Protein AF-Q22554-F1 (afdb_monomer_lite)

Radius of gyration: 45.14 Å; chains: 1; bounding box: 134×109×106 Å

Foldseek 3Di:
DPPPVVVVVVVVVVVVPLFDPLDFDWDQPPVSADTHRDLDDLQAFPDVPDPPLNVLSVVLVVLLVVLVVVLVVLVVLLVVLVVVDDPCVLVVLLVPPPLSVLLVPQALDLQLLLAPLALLLAVVVLVLLVVLVVVCVVVDDQQDPDDQAAAFLQPCLVPFADADPVRDRPLVVDDQDPDDQPQVLLVSLCSRPVVLVVQCPDPCSLSSQRRVLNCQCPDPPCLRNQALVSLQSSLSSCSRVSNLSRSVSSLRSSLVSLPPCPPCVPSVVRPPPCSNVNSLLNNLSSCSNSVVLNRSLVSLVPDDPPPDQLSSLLSSLSSNLSSQSNPWADPDDPPPPDCDPQPDPDDPCCCVDSSVSSSVSLSSSLVSLVVSLVVDDPVSNVVSVVSNSSSSSVSSNVVSVVVSVVVVVVSVVSVVVSVVSVVVSVVSVVSSVVSVVSSVVRHDDPQSSVQSVLVVCCVPQNDDPFKDKDWDWDQCDPPDPDPVRTDTHIGIDGPDDPVVVCVVCVVSVVVVVPDDDRDPDDDDDPDDPADDPVVLVVVLLVLLVVLPDPPPFFFDDQPFDPDPQPPVDDDQLPDPCPPPPQLLLLQDDPQDLQDLVSQDQDADACCNVRGLLLCLLAVSSVHHLPDFDDDDFDAQFLVVQDVVVVCVVPPQVLLVVLQPCVLQDQDPLQAPQVCQVVLLCSNVDRHDLRRSRRSLNSCCVSVRPQLLNSLLSSLSSCSNRRRSNRNSSSLVVSCSSDVQPSLSSLLNNLSSSCSPVVPLCSSLCSLPVSCVPYDDLALVSLQSNLSSCSNVVQLVSSLVSLVSSCSRPVPPVVSVSVNSVSSSVPSHPDDDVCNQWPADQQDPVRGGWTWDDPDPPDDIWIWAWDQDPDPPDQTDTATDDGDDDDPPDGDDDDPVCVVCVVVDPNSVVDDPPVPVVVPVVVDPDDDDDDDPDDDSDQPDPCLQPPDAPPVVLVVPDAWDWDDFDDPDDDDDDDDTDTDDWDFFDDDPHQDDCVPCVDLQVCQSRWTDFDPDFDAADPVLLVLLCVLPPADDLPDDDCPPQDALCVDLLPPQADADDPVVVVDDLCVQFVQPDDFDPDLQAAAFDDACVPDPDDCVLLVVSTCLQRNLSRLPQFDANQVCLVVLCVSHPPPDHLSSSRRRLNVSQVVQCVPPVQGALSSLLSSLSSCSNVRRRNRNSSSLSSNSVRPDQLPNLNSLSSQLSRCSSSSNLSSSSVSLSSSCSSPVLDLSSLQSQLSSCSSVVVNQSSSSSLSSSCSNPVPPVSSVSVSSNCSSPVVDDHDD

Sequence (1280 aa):
MNRKFFAWLFTLLILNNDVVLSAYHWKISEDGKKIQAVPDTRYHLKLPGSLTDFITQVENVKVVDRQANELHGSMGKIKNHENFDNPKFEEDFRRQEEACVKSRGIRLQSDSFHTSFTAELCPEFHESYQQYTAFVKEYFGSPPDSDKRPPRCNYWFEAVKMKGQNNVDLGKSLQDKYDADDDMYLKVLDLYFPGFAKFTRGSEGMSRFGNMLSSMLSHADERVSRNAYLHMAAAAYWRAQGKISDAFTCYATGIHFVNDENRAPHIGAFHPSHAEHTIRLSIATLLNRAGYSVEAHIILKQLTSTNTVACYSGMMHAATGDASVLTGPESAIDYDTEQISIQLKLTNKERKSMFSNTFYNYAKAASDFKAAKKEHNQKDGELFDQSFDSVESKASVISCHLRLYSALEKQKKNLEELVVEKTNFQESYNKRVEMNSNILSLMPSAEARANSLLFYDQIKYGAHPHRKCQRAQINRFPATNHKLNWATTMICSLSCTPEKYEESMAPLREKTLRNRPAINETSWKVTEVYPPNRAFEKTLFDISRNSQQDGYFRMIEPRFTNKEIDESVDRFWRRADWPNSVDCQAVVSSSNPFRINTFPQVFISPENRGWLVSELLTTHIGLQSADSLPLPWFEPRCDFVKMDDLRVFSGFEAIERLLNPRFDRKSEGYAEKTLKTTFVRLADRVIEEHEMAARIQLLMKHTIGPRWVSLNLAGLYWRIQGNPHQATKCLLGAFLDKPEESFVSIVQLAQVMLKSTRMVNDAHGFLNQQLNLLGYSEPLFHYVQGRMKLLLHDVDKAIQHLKDAMDKDPNNLVIQEDLLKIACSGKSTKSAISSQFPTVCCSPVVQNAVCIRPRKDSEEQCYIVESSNIPDASPQLVYHRCNGFYDGFSKKTADYASIVSPFLLVFNTITPRNDVTNWVNQVDGIQTVESTEMPLDYGGWNSFFTDRPAEWWDSATNEMKYILPTKKEKEVDSWEESWESDLAEIPGKPLSYLWIREKSMMIQYDAKLPSELPKPSIHQIRRGVSLFPPPRVATMSCNGVAKPEAMFENAPSTWVSLTAKGEDIEKYVDLRGPMPAMASLQPICPNMDKYKNSPLLGLGHIPAFALSDQFLFYQPEKALAEALKSLGNERDTIEHVAARLHAAMLHSNAKDGHVSWVLCVLSSLYWRVTGNAENAIGCLRCALHTAPPHMRDVALVSLANICHQAGLFNSALISAGAALSASPRLVAIHFTLGNIYASIGDYQRALNFYYSTLSLQANFQPAKDKIRTIYCHAGKEFEF

Organism: Caenorhabditis elegans (NCBI:txid6239)

InterPro domains:
  IPR011990 Tetratricopeptide-like helical domain superfamily [G3DSA:1.25.40.10] (1104-1276)
  IPR011990 Tetratricopeptide-like helical domain superfamily [SSF48452] (231-1275)
  IPR019734 Tetratricopeptide repeat [PS50005] (779-812)
  IPR019734 Tetratricopeptide repeat [PS50005] (1227-1260)
  IPR019734 Tetratricopeptide repeat [SM00028] (228-261)
  IPR019734 Tetratricopeptide repeat [SM00028] (779-812)
  IPR019734 Tetratricopeptide repeat [SM00028] (1193-1226)
  IPR019734 Tetratricopeptide repeat [SM00028] (1227-1260)
  IPR052630 Tetratricopeptide repeat protein 17 [PTHR16091] (2-1278)

Secondary structure (DSSP, 8-state):
--HHHHHHHHHHHHHHT-------EEEEPTTS--EEEESS-TT--SSTT-HHHHHHHHHHHHHHHHHHHHHHHHHHHHHHHHHH--TTHHHHHHHH-HHHHHTTT--SSHHHHS----GGGSHHHHHHHHHHHHHHGGGPPPPPSS-------GGGGGG---B-TTS-BHHHH---------TTHHHHHTTSSTTTHHHHSSTTHHHHHHHHHHHHHT-SSHHHHT-HHHHHHHHHHHHHTT-HHHHHHHHHHHHHHHH-TTT-TTHHHHS-TTHHHHHHHHHHHHHHHTT-HHHHHHHHHH---TT--HHHHHHHHHHHHHHHHHH---S---TT------SS---HHHHTSTTHHHHHHHHHHHHHHHHHHHHS-TTTHHHHHHHHHHHHHHHHHHHHHHHHHHHHHHHHHHHHHHHHHHHHHHHHHHHHHHHHHHHHHHSPPHHHHHHHHHHHHHHHH--BTTEEEEEEEEES-TT---GGGEEEEEEEEESS-HHHHHHHHHHHHHHHHS--------------SS---HHHHHHHHHHHHHHTSTT-S-BPPPSS--PPP-TTS--GGGSTT-S-HHHHHT------TTSGGG-------GGGGTB-HHHHTTGGGT--TTPPPPSPP-----TTS-TTGGGGGTT-HHHHHHTSGGG-S--TTT--HHHHHHHTTTTSS---HHHHHHHHHHHHHTT-S-HHHHHHHHHHHHHHHT-HHHHHHHHHHHHHH-GGGTHHHHHHHHHHHHHHH--HHHHHHHHHHTGGG-----HHHHHHHHHHHHHTT-HHHHHHHHHHHHHH-TT-HHHHHHHHHHHHT---SS--HHHHS-EE--SSS---EEEE-SSTTSPPEEEEEE--SSTTPPPEEEE---S----S-PPPPPHHHHHHGGG-GGGGG---TTTTHHHHTT---------S---S----GGGGTPPP--TTTTT--S-----------S-----------PPPPPPSS---TTT--SGGGGGGGSPPPPSS-----HHHHHHHHHHSPPPPGGG---TTPPPHHHHHHTPPPP---TGGGT--GGGTS-SSSPPPS-TT----PPPGGGS---TTTTTTTSGGGTSTT--TT----GGGHHHHHTTS-TT--HHHHHHHHHHHHHHHHHHHS---HHHHHHHHHHHHHHT-HHHHHHHHHHHHHHS-GGGHHHHHHHHHHHHHHHT-HHHHHHHHHHHHHH-TT-HHHHHHHHHHHHHHT-HHHHHHHHHHHHHH-TT-HHHHHHHHHHHHHH-S----

pLDDT: mean 73.55, std 16.82, range [24.81, 95.94]

Structure (mmCIF, N/CA/C/O backbone):
data_AF-Q22554-F1
#
_entry.id   AF-Q22554-F1
#
loop_
_atom_site.group_PDB
_atom_site.id
_atom_site.type_symbol
_atom_site.label_atom_id
_atom_site.label_alt_id
_atom_site.label_comp_id
_atom_site.label_asym_id
_atom_site.label_entity_id
_atom_site.label_seq_id
_atom_site.pdbx_PDB_ins_code
_atom_site.Cartn_x
_atom_site.Cartn_y
_atom_site.Cartn_z
_atom_site.occupancy
_atom_site.B_iso_or_equiv
_atom_site.auth_seq_id
_atom_site.auth_comp_id
_atom_site.auth_asym_id
_atom_site.auth_atom_id
_atom_site.pdbx_PDB_model_num
ATOM 1 N N . MET A 1 1 ? -82.778 -21.917 33.713 1.00 39.62 1 MET A N 1
ATOM 2 C CA . MET A 1 1 ? -82.895 -21.718 32.247 1.00 39.62 1 MET A CA 1
ATOM 3 C C . MET A 1 1 ? -82.577 -20.250 31.970 1.00 39.62 1 MET A C 1
ATOM 5 O O . MET A 1 1 ? -83.272 -19.413 32.504 1.00 39.62 1 MET A O 1
ATOM 9 N N . ASN A 1 2 ? -81.434 -19.822 31.426 1.00 54.34 2 ASN A N 1
ATOM 10 C CA . ASN A 1 2 ? -81.220 -19.728 29.973 1.00 54.34 2 ASN A CA 1
ATOM 11 C C . ASN A 1 2 ? -79.760 -19.394 29.579 1.00 54.34 2 ASN A C 1
ATOM 13 O O . ASN A 1 2 ? -79.511 -18.968 28.458 1.00 54.34 2 ASN A O 1
ATOM 17 N N . ARG A 1 3 ? -78.758 -19.616 30.445 1.00 48.75 3 ARG A N 1
ATOM 18 C CA . ARG A 1 3 ? -77.345 -19.414 30.048 1.00 48.75 3 ARG A CA 1
ATOM 19 C C . ARG A 1 3 ? -76.867 -20.414 28.984 1.00 48.75 3 ARG A C 1
ATOM 21 O O . ARG A 1 3 ? -76.122 -20.035 28.091 1.00 48.75 3 ARG A O 1
ATOM 28 N N . LYS A 1 4 ? -77.347 -21.665 29.027 1.00 49.28 4 LYS A N 1
ATOM 29 C CA . LYS A 1 4 ? -77.008 -22.685 28.015 1.00 49.28 4 LYS A CA 1
ATOM 30 C C . LYS A 1 4 ? -77.674 -22.429 26.656 1.00 49.28 4 LYS A C 1
ATOM 32 O O . LYS A 1 4 ? -77.049 -22.680 25.635 1.00 49.28 4 LYS A O 1
ATOM 37 N N . PHE A 1 5 ? -78.895 -21.887 26.637 1.00 66.12 5 PHE A N 1
ATOM 38 C CA . PHE A 1 5 ? -79.597 -21.580 25.385 1.00 66.12 5 PHE A CA 1
ATOM 39 C C . PHE A 1 5 ? -78.960 -20.389 24.658 1.00 66.12 5 PHE A C 1
ATOM 41 O O . PHE A 1 5 ? -78.715 -20.468 23.460 1.00 66.12 5 PHE A O 1
ATOM 48 N N . PHE A 1 6 ? -78.592 -19.330 25.392 1.00 56.25 6 PHE A N 1
ATOM 49 C CA . PHE A 1 6 ? -77.864 -18.200 24.809 1.00 56.25 6 PHE A CA 1
ATOM 50 C C . PHE A 1 6 ? -76.500 -18.611 24.255 1.00 56.25 6 PHE A C 1
ATOM 52 O O . PHE A 1 6 ? -76.163 -18.197 23.153 1.00 56.25 6 PHE A O 1
ATOM 59 N N . ALA A 1 7 ? -75.751 -19.461 24.965 1.00 58.06 7 ALA A N 1
ATOM 60 C CA . ALA A 1 7 ? -74.470 -19.962 24.471 1.00 58.06 7 ALA A CA 1
ATOM 61 C C . ALA A 1 7 ? -74.626 -20.755 23.162 1.00 58.06 7 ALA A C 1
ATOM 63 O O . ALA A 1 7 ? -73.840 -20.556 22.243 1.00 58.06 7 ALA A O 1
ATOM 64 N N . TRP A 1 8 ? -75.667 -21.587 23.052 1.00 65.44 8 TRP A N 1
ATOM 65 C CA . TRP A 1 8 ? -75.919 -22.384 21.850 1.00 65.44 8 TRP A CA 1
ATOM 66 C C . TRP A 1 8 ? -76.388 -21.540 20.655 1.00 65.44 8 TRP A C 1
ATOM 68 O O . TRP A 1 8 ? -75.970 -21.769 19.522 1.00 65.44 8 TRP A O 1
ATOM 78 N N . LEU A 1 9 ? -77.214 -20.519 20.904 1.00 55.94 9 LEU A N 1
ATOM 79 C CA . LEU A 1 9 ? -77.664 -19.594 19.863 1.00 55.94 9 LEU A CA 1
ATOM 80 C C . LEU A 1 9 ? -76.508 -18.715 19.359 1.00 55.94 9 LEU A C 1
ATOM 82 O O . LEU A 1 9 ? -76.406 -18.454 18.162 1.00 55.94 9 LEU A O 1
ATOM 86 N N . PHE A 1 10 ? -75.594 -18.325 20.256 1.00 53.41 10 PHE A N 1
ATOM 87 C CA . PHE A 1 10 ? -74.381 -17.591 19.897 1.00 53.41 10 PHE A CA 1
ATOM 88 C C . PHE A 1 10 ? -73.398 -18.465 19.106 1.00 53.41 10 PHE A C 1
ATOM 90 O O . PHE A 1 10 ? -72.862 -18.003 18.104 1.00 53.41 10 PHE A O 1
ATOM 97 N N . THR A 1 11 ? -73.199 -19.738 19.479 1.00 52.47 11 THR A N 1
ATOM 98 C CA . THR A 1 11 ? -72.342 -20.648 18.696 1.00 52.47 11 THR A CA 1
ATOM 99 C C . THR A 1 11 ? -72.931 -20.961 17.325 1.00 52.47 11 THR A C 1
ATOM 101 O O . THR A 1 11 ? -72.177 -21.026 16.362 1.00 52.47 11 THR A O 1
ATOM 104 N N . LEU A 1 12 ? -74.256 -21.083 17.193 1.00 48.81 12 LEU A N 1
ATOM 105 C CA . LEU A 1 12 ? -74.905 -21.232 15.885 1.00 48.81 12 LEU A CA 1
ATOM 106 C C . LEU A 1 12 ? -74.782 -19.983 15.009 1.00 48.81 12 LEU A C 1
ATOM 108 O O . LEU A 1 12 ? -74.554 -20.110 13.810 1.00 48.81 12 LEU A O 1
ATOM 112 N N . LEU A 1 13 ? -74.901 -18.784 15.588 1.00 48.41 13 LEU A N 1
ATOM 113 C CA . LEU A 1 13 ? -74.695 -17.532 14.853 1.00 48.41 13 LEU A CA 1
ATOM 114 C C . LEU A 1 13 ? -73.239 -17.354 14.411 1.00 48.41 13 LEU A C 1
ATOM 116 O O . LEU A 1 13 ? -73.008 -16.853 13.313 1.00 48.41 13 LEU A O 1
ATOM 120 N N . ILE A 1 14 ? -72.273 -17.791 15.225 1.00 48.66 14 ILE A N 1
ATOM 121 C CA . ILE A 1 14 ? -70.853 -17.794 14.849 1.00 48.66 14 ILE A CA 1
ATOM 122 C C . ILE A 1 14 ? -70.600 -18.824 13.737 1.00 48.66 14 ILE A C 1
ATOM 124 O O . ILE A 1 14 ? -69.974 -18.483 12.742 1.00 48.66 14 ILE A O 1
ATOM 128 N N . LEU A 1 15 ? -71.145 -20.042 13.848 1.00 45.06 15 LEU A N 1
ATOM 129 C CA . LEU A 1 15 ? -70.944 -21.104 12.852 1.00 45.06 15 LEU A CA 1
ATOM 130 C C . LEU A 1 15 ? -71.638 -20.831 11.505 1.00 45.06 15 LEU A C 1
ATOM 132 O O . LEU A 1 15 ? -71.142 -21.274 10.475 1.00 45.06 15 LEU A O 1
ATOM 136 N N . ASN A 1 16 ? -72.756 -20.096 11.473 1.00 42.75 16 ASN A N 1
ATOM 137 C CA . ASN A 1 16 ? -73.433 -19.768 10.209 1.00 42.75 16 ASN A CA 1
ATOM 138 C C . ASN A 1 16 ? -72.879 -18.524 9.496 1.00 42.75 16 ASN A C 1
ATOM 140 O O . ASN A 1 16 ? -73.162 -18.346 8.312 1.00 42.75 16 ASN A O 1
ATOM 144 N N . ASN A 1 17 ? -72.098 -17.674 10.170 1.00 38.50 17 ASN A N 1
ATOM 145 C CA . ASN A 1 17 ? -71.564 -16.438 9.585 1.00 38.50 17 ASN A CA 1
ATOM 146 C C . ASN A 1 17 ? -70.090 -16.531 9.163 1.00 38.50 17 ASN A C 1
ATOM 148 O O . ASN A 1 17 ? -69.442 -15.501 8.987 1.00 38.50 17 ASN A O 1
ATOM 152 N N . ASP A 1 18 ? -69.585 -17.737 8.887 1.00 37.03 18 ASP A N 1
ATOM 153 C CA . ASP A 1 18 ? -68.226 -18.010 8.375 1.00 37.03 18 ASP A CA 1
ATOM 154 C C . ASP A 1 18 ? -67.919 -17.423 6.969 1.00 37.03 18 ASP A C 1
ATOM 156 O O . ASP A 1 18 ? -66.965 -17.815 6.295 1.00 37.03 18 ASP A O 1
ATOM 160 N N . VAL A 1 19 ? -68.690 -16.432 6.511 1.00 39.84 19 VAL A N 1
ATOM 161 C CA . VAL A 1 19 ? -68.496 -15.706 5.250 1.00 39.84 19 VAL A CA 1
ATOM 162 C C . VAL A 1 19 ? -67.860 -14.337 5.519 1.00 39.84 19 VAL A C 1
ATOM 164 O O . VAL A 1 19 ? -68.431 -13.296 5.208 1.00 39.84 19 VAL A O 1
ATOM 167 N N . VAL A 1 20 ? -66.660 -14.308 6.104 1.00 41.62 20 VAL A N 1
ATOM 168 C CA . VAL A 1 20 ? -65.821 -13.093 6.140 1.00 41.62 20 VAL A CA 1
ATOM 169 C C . VAL A 1 20 ? -64.374 -13.470 5.825 1.00 41.62 20 VAL A C 1
ATOM 171 O O . VAL A 1 20 ? -63.528 -13.566 6.706 1.00 41.62 20 VAL A O 1
ATOM 174 N N . LEU A 1 21 ? -64.072 -13.718 4.550 1.00 43.06 21 LEU A N 1
ATOM 175 C CA . LEU A 1 21 ? -62.698 -13.938 4.080 1.00 43.06 21 LEU A CA 1
ATOM 176 C C . LEU A 1 21 ? -62.410 -13.092 2.841 1.00 43.06 21 LEU A C 1
ATOM 178 O O . LEU A 1 21 ? -62.239 -13.582 1.731 1.00 43.06 21 LEU A O 1
ATOM 182 N N . SER A 1 22 ? -62.327 -11.791 3.070 1.00 44.62 22 SER A N 1
ATOM 183 C CA . SER A 1 22 ? -61.640 -10.846 2.196 1.00 44.62 22 SER A CA 1
ATOM 184 C C . SER A 1 22 ? -61.034 -9.791 3.115 1.00 44.62 22 SER A C 1
ATOM 186 O O . SER A 1 22 ? -61.690 -8.831 3.523 1.00 44.62 22 SER A O 1
ATOM 188 N N . ALA A 1 23 ? -59.819 -10.043 3.588 1.00 50.22 23 ALA A N 1
ATOM 189 C CA . ALA A 1 23 ? -59.156 -9.153 4.525 1.00 50.22 23 ALA A CA 1
ATOM 190 C C . ALA A 1 23 ? -58.657 -7.912 3.778 1.00 50.22 23 ALA A C 1
ATOM 192 O O . ALA A 1 23 ? -57.573 -7.902 3.204 1.00 50.22 23 ALA A O 1
ATOM 193 N N . TYR A 1 24 ? -59.472 -6.863 3.760 1.00 49.19 24 TYR A N 1
ATOM 194 C CA . TYR A 1 24 ? -59.039 -5.552 3.297 1.00 49.19 24 TYR A CA 1
ATOM 195 C C . TYR A 1 24 ? -58.060 -4.951 4.303 1.00 49.19 24 TYR A C 1
ATOM 197 O O . TYR A 1 24 ? -58.237 -5.092 5.513 1.00 49.19 24 TYR A O 1
ATOM 205 N N . HIS A 1 25 ? -57.049 -4.242 3.810 1.00 53.00 25 HIS A N 1
ATOM 206 C CA . HIS A 1 25 ? -56.265 -3.352 4.655 1.00 53.00 25 HIS A CA 1
ATOM 207 C C . HIS A 1 25 ? -57.124 -2.139 5.009 1.00 53.00 25 HIS A C 1
ATOM 209 O O . HIS A 1 25 ? -57.735 -1.531 4.129 1.00 53.00 25 HIS A O 1
ATOM 215 N N . TRP A 1 26 ? -57.169 -1.763 6.280 1.00 53.88 26 TRP A N 1
ATOM 216 C CA . TRP A 1 26 ? -57.971 -0.635 6.728 1.00 53.88 26 TRP A CA 1
ATOM 217 C C . TRP A 1 26 ? -57.065 0.551 7.066 1.00 53.88 26 TRP A C 1
ATOM 219 O O . TRP A 1 26 ? -56.205 0.429 7.934 1.00 53.88 26 TRP A O 1
ATOM 229 N N . LYS A 1 27 ? -57.261 1.702 6.406 1.00 56.16 27 LYS A N 1
ATOM 230 C CA . LYS A 1 27 ? -56.591 2.960 6.774 1.00 56.16 27 LYS A CA 1
ATOM 231 C C . LYS A 1 27 ? -57.508 3.821 7.623 1.00 56.16 27 LYS A C 1
ATOM 233 O O . LYS A 1 27 ? -58.716 3.856 7.394 1.00 56.16 27 LYS A O 1
ATOM 238 N N . ILE A 1 28 ? -56.936 4.582 8.545 1.00 52.47 28 ILE A N 1
ATOM 239 C CA . ILE A 1 28 ? -57.642 5.713 9.144 1.00 52.47 28 ILE A CA 1
ATOM 240 C C . ILE A 1 28 ? -57.669 6.832 8.091 1.00 52.47 28 ILE A C 1
ATOM 242 O O . ILE A 1 28 ? -56.657 7.108 7.446 1.00 52.47 28 ILE A O 1
ATOM 246 N N . SER A 1 29 ? -58.837 7.416 7.835 1.00 49.72 29 SER A N 1
ATOM 247 C CA . SER A 1 29 ? -58.999 8.527 6.895 1.00 49.72 29 SER A CA 1
ATOM 248 C C . SER A 1 29 ? -58.129 9.726 7.278 1.00 49.72 29 SER A C 1
ATOM 250 O O . SER A 1 29 ? -57.757 9.863 8.438 1.00 49.72 29 SER A O 1
ATOM 252 N N . GLU A 1 30 ? -57.789 10.587 6.314 1.00 51.28 30 GLU A N 1
ATOM 253 C CA . GLU A 1 30 ? -56.850 11.709 6.527 1.00 51.28 30 GLU A CA 1
ATOM 254 C C . GLU A 1 30 ? -57.289 12.679 7.629 1.00 51.28 30 GLU A C 1
ATOM 256 O O . GLU A 1 30 ? -56.457 13.273 8.302 1.00 51.28 30 GLU A O 1
ATOM 261 N N . ASP A 1 31 ? -58.591 12.781 7.882 1.00 52.22 31 ASP A N 1
ATOM 262 C CA . ASP A 1 31 ? -59.150 13.550 8.989 1.00 52.22 31 ASP A CA 1
ATOM 263 C C . ASP A 1 31 ? -59.006 12.855 10.363 1.00 52.22 31 ASP A C 1
ATOM 265 O O . ASP A 1 31 ? -59.530 13.362 11.352 1.00 52.22 31 ASP A O 1
ATOM 269 N N . GLY A 1 32 ? -58.363 11.681 10.452 1.00 48.28 32 GLY A N 1
ATOM 270 C CA . GLY A 1 32 ? -58.296 10.836 11.658 1.00 48.28 32 GLY A CA 1
ATOM 271 C C . GLY A 1 32 ? -59.633 10.167 12.019 1.00 48.28 32 GLY A C 1
ATOM 272 O O . GLY A 1 32 ? -59.727 9.400 12.972 1.00 48.28 32 GLY A O 1
ATOM 273 N N . LYS A 1 33 ? -60.669 10.477 11.232 1.00 44.47 33 LYS A N 1
ATOM 274 C CA . LYS A 1 33 ? -62.102 10.203 11.385 1.00 44.47 33 LYS A CA 1
ATOM 275 C C . LYS A 1 33 ? -62.467 8.745 11.603 1.00 44.47 33 LYS A C 1
ATOM 277 O O . LYS A 1 33 ? -63.262 8.396 12.474 1.00 44.47 33 LYS A O 1
ATOM 282 N N . LYS A 1 34 ? -62.072 7.931 10.621 1.00 38.75 34 LYS A N 1
ATOM 283 C CA . LYS A 1 34 ? -62.731 6.654 10.331 1.00 38.75 34 LYS A CA 1
ATOM 284 C C . LYS A 1 34 ? -61.767 5.642 9.757 1.00 38.75 34 LYS A C 1
ATOM 286 O O . LYS A 1 34 ? -60.973 5.963 8.885 1.00 38.75 34 LYS A O 1
ATOM 291 N N . ILE A 1 35 ? -61.943 4.399 10.176 1.00 45.31 35 ILE A N 1
ATOM 292 C CA . ILE A 1 35 ? -61.273 3.244 9.596 1.00 45.31 35 ILE A CA 1
ATOM 293 C C . ILE A 1 35 ? -62.015 2.884 8.298 1.00 45.31 35 ILE A C 1
ATOM 295 O O . ILE A 1 35 ? -63.195 2.529 8.306 1.00 45.31 35 ILE A O 1
ATOM 299 N N . GLN A 1 36 ? -61.353 3.071 7.163 1.00 49.50 36 GLN A N 1
ATOM 300 C CA . GLN A 1 36 ? -61.862 2.793 5.826 1.00 49.50 36 GLN A CA 1
ATOM 301 C C . GLN A 1 36 ? -61.081 1.620 5.239 1.00 49.50 36 GLN A C 1
ATOM 303 O O . GLN A 1 36 ? -59.852 1.647 5.227 1.00 49.50 36 GLN A O 1
ATOM 308 N N . ALA A 1 37 ? -61.782 0.601 4.741 1.00 57.53 37 ALA A N 1
ATOM 309 C CA . ALA A 1 37 ? -61.149 -0.437 3.940 1.00 57.53 37 ALA A CA 1
ATOM 310 C C . ALA A 1 37 ? -60.594 0.220 2.676 1.00 57.53 37 ALA A C 1
ATOM 312 O O . ALA A 1 37 ? -61.330 0.884 1.944 1.00 57.53 37 ALA A O 1
ATOM 313 N N . VAL A 1 38 ? -59.299 0.053 2.447 1.00 61.12 38 VAL A N 1
ATOM 314 C CA . VAL A 1 38 ? -58.634 0.484 1.229 1.00 61.12 38 VAL A CA 1
ATOM 315 C C . VAL A 1 38 ? -58.438 -0.773 0.394 1.00 61.12 38 VAL A C 1
ATOM 317 O O . VAL A 1 38 ? -57.630 -1.631 0.758 1.00 61.12 38 VAL A O 1
ATOM 320 N N . PRO A 1 39 ? -59.229 -0.945 -0.672 1.00 57.16 39 PRO A N 1
ATOM 321 C CA . PRO A 1 39 ? -59.323 -2.238 -1.330 1.00 57.16 39 PRO A CA 1
ATOM 322 C C . PRO A 1 39 ? -58.063 -2.586 -2.136 1.00 57.16 39 PRO A C 1
ATOM 324 O O . PRO A 1 39 ? -57.777 -3.768 -2.321 1.00 57.16 39 PRO A O 1
ATOM 327 N N . ASP A 1 40 ? -57.279 -1.579 -2.539 1.00 63.62 40 ASP A N 1
ATOM 328 C CA . ASP A 1 40 ? -56.033 -1.764 -3.278 1.00 63.62 40 ASP A CA 1
ATOM 329 C C . ASP A 1 40 ? -54.850 -1.041 -2.616 1.00 63.62 40 ASP A C 1
ATOM 331 O O . ASP A 1 40 ? -54.494 0.083 -2.965 1.00 63.62 40 ASP A O 1
ATOM 335 N N . THR A 1 41 ? -54.258 -1.670 -1.598 1.00 73.56 41 THR A N 1
ATOM 336 C CA . THR A 1 41 ? -53.030 -1.175 -0.958 1.00 73.56 41 THR A CA 1
ATOM 337 C C . THR A 1 41 ? -51.891 -2.153 -1.112 1.00 73.56 41 THR A C 1
ATOM 339 O O . THR A 1 41 ? -52.097 -3.363 -1.177 1.00 73.56 41 THR A O 1
ATOM 342 N N . ARG A 1 42 ? -50.664 -1.625 -1.028 1.00 73.38 42 ARG A N 1
ATOM 343 C CA . ARG A 1 42 ? -49.446 -2.434 -0.891 1.00 73.38 42 ARG A CA 1
ATOM 344 C C . ARG A 1 42 ? -49.446 -3.322 0.361 1.00 73.38 42 ARG A C 1
ATOM 346 O O . ARG A 1 42 ? -48.650 -4.241 0.443 1.00 73.38 42 ARG A O 1
ATOM 353 N N . TYR A 1 43 ? -50.337 -3.073 1.319 1.00 74.31 43 TYR A N 1
ATOM 354 C CA . TYR A 1 43 ? -50.470 -3.848 2.554 1.00 74.31 43 TYR A CA 1
ATOM 355 C C . TYR A 1 43 ? -51.495 -4.984 2.457 1.00 74.31 43 TYR A C 1
ATOM 357 O O . TYR A 1 43 ? -51.729 -5.683 3.440 1.00 74.31 43 TYR A O 1
ATOM 365 N N . HIS A 1 44 ? -52.145 -5.159 1.305 1.00 72.31 44 HIS A N 1
ATOM 366 C CA . HIS A 1 44 ? -53.016 -6.302 1.064 1.00 72.31 44 HIS A CA 1
ATOM 367 C C . HIS A 1 44 ? -52.134 -7.530 0.812 1.00 72.31 44 HIS A C 1
ATOM 369 O O . HIS A 1 44 ? -51.464 -7.598 -0.214 1.00 72.31 44 HIS A O 1
ATOM 375 N N . LEU A 1 45 ? -52.106 -8.471 1.758 1.00 72.56 45 LEU A N 1
ATOM 376 C CA . LEU A 1 45 ? -51.233 -9.649 1.721 1.00 72.56 45 LEU A CA 1
ATOM 377 C C . LEU A 1 45 ? -51.937 -10.872 1.144 1.00 72.56 45 LEU A C 1
ATOM 379 O O . LEU A 1 45 ? -53.144 -11.047 1.312 1.00 72.56 45 LEU A O 1
ATOM 383 N N . LYS A 1 46 ? -51.157 -11.768 0.536 1.00 70.25 46 LYS A N 1
ATOM 384 C CA . LYS A 1 46 ? -51.613 -13.086 0.077 1.00 70.25 46 LYS A CA 1
ATOM 385 C C . LYS A 1 46 ? -52.123 -13.950 1.238 1.00 70.25 46 LYS A C 1
ATOM 387 O O . LYS A 1 46 ? -53.088 -14.691 1.070 1.00 70.25 46 LYS A O 1
ATOM 392 N N . LEU A 1 47 ? -51.495 -13.822 2.409 1.00 68.50 47 LEU A N 1
ATOM 393 C CA . LEU A 1 47 ? -51.856 -14.485 3.664 1.00 68.50 47 LEU A CA 1
ATOM 394 C C . LEU A 1 47 ? -52.184 -13.431 4.735 1.00 68.50 47 LEU A C 1
ATOM 396 O O . LEU A 1 47 ? -51.317 -13.053 5.517 1.00 68.50 47 LEU A O 1
ATOM 400 N N . PRO A 1 48 ? -53.433 -12.951 4.823 1.00 61.19 48 PRO A N 1
ATOM 401 C CA . PRO A 1 48 ? -53.778 -11.860 5.736 1.00 61.19 48 PRO A CA 1
ATOM 402 C C . PRO A 1 48 ? -53.675 -12.212 7.228 1.00 61.19 48 PRO A C 1
ATOM 404 O O . PRO A 1 48 ? -53.641 -11.312 8.059 1.00 61.19 48 PRO A O 1
ATOM 407 N N . GLY A 1 49 ? -53.624 -13.502 7.580 1.00 62.62 49 GLY A N 1
ATOM 408 C CA . GLY A 1 49 ? -53.390 -13.953 8.957 1.00 62.62 49 GLY A CA 1
ATOM 409 C C . GLY A 1 49 ? -51.914 -13.974 9.372 1.00 62.62 49 GLY A C 1
ATOM 410 O O . GLY A 1 49 ? -51.624 -14.224 10.539 1.00 62.62 49 GLY A O 1
ATOM 411 N N . SER A 1 50 ? -50.984 -13.738 8.440 1.00 70.00 50 SER A N 1
ATOM 412 C CA . SER A 1 50 ? -49.549 -13.744 8.720 1.00 70.00 50 SER A CA 1
ATOM 413 C C . SER A 1 50 ? -49.115 -12.390 9.278 1.00 70.00 50 SER A C 1
ATOM 415 O O . SER A 1 50 ? -48.899 -11.425 8.543 1.00 70.00 50 SER A O 1
ATOM 417 N N . LEU A 1 51 ? -49.010 -12.307 10.608 1.00 69.56 51 LEU A N 1
ATOM 418 C CA . LEU A 1 51 ? -48.516 -11.104 11.284 1.00 69.56 51 LEU A CA 1
ATOM 419 C C . LEU A 1 51 ? -47.068 -10.790 10.880 1.00 69.56 51 LEU A C 1
ATOM 421 O O . LEU A 1 51 ? -46.722 -9.621 10.731 1.00 69.56 51 LEU A O 1
ATOM 425 N N . THR A 1 52 ? -46.244 -11.820 10.677 1.00 74.06 52 THR A N 1
ATOM 426 C CA . THR A 1 52 ? -44.858 -11.673 10.220 1.00 74.06 52 THR A CA 1
ATOM 427 C C . THR A 1 52 ? -44.809 -11.021 8.848 1.00 74.06 52 THR A C 1
ATOM 429 O O . THR A 1 52 ? -44.179 -9.977 8.716 1.00 74.06 52 THR A O 1
ATOM 432 N N . ASP A 1 53 ? -45.561 -11.538 7.869 1.00 75.56 53 ASP A N 1
ATOM 433 C CA . ASP A 1 53 ? -45.574 -10.970 6.513 1.00 75.56 53 ASP A CA 1
ATOM 434 C C . ASP A 1 53 ? -46.096 -9.530 6.525 1.00 75.56 53 ASP A C 1
ATOM 436 O O . ASP A 1 53 ? -45.616 -8.685 5.772 1.00 75.56 53 ASP A O 1
ATOM 440 N N . PHE A 1 54 ? -47.051 -9.218 7.409 1.00 74.81 54 PHE A N 1
ATOM 441 C CA . PHE A 1 54 ? -47.548 -7.857 7.585 1.00 74.81 54 PHE A CA 1
ATOM 442 C C . PHE A 1 54 ? -46.490 -6.901 8.126 1.00 74.81 54 PHE A C 1
ATOM 444 O O . PHE A 1 54 ? -46.317 -5.819 7.566 1.00 74.81 54 PHE A O 1
ATOM 451 N N . ILE A 1 55 ? -45.775 -7.282 9.186 1.00 75.19 55 ILE A N 1
ATOM 452 C CA . ILE A 1 55 ? -44.699 -6.460 9.753 1.00 75.19 55 ILE A CA 1
ATOM 453 C C . ILE A 1 55 ? -43.609 -6.239 8.701 1.00 75.19 55 ILE A C 1
ATOM 455 O O . ILE A 1 55 ? -43.231 -5.094 8.451 1.00 75.19 55 ILE A O 1
ATOM 459 N N . THR A 1 56 ? -43.192 -7.303 8.012 1.00 79.38 56 THR A N 1
ATOM 460 C CA . THR A 1 56 ? -42.199 -7.226 6.937 1.00 79.38 56 THR A CA 1
ATOM 461 C C . THR A 1 56 ? -42.669 -6.308 5.805 1.00 79.38 56 THR A C 1
ATOM 463 O O . THR A 1 56 ? -41.915 -5.454 5.347 1.00 79.38 56 THR A O 1
ATOM 466 N N . GLN A 1 57 ? -43.937 -6.388 5.394 1.00 81.19 57 GLN A N 1
ATOM 467 C CA . GLN A 1 57 ? -44.488 -5.504 4.364 1.00 81.19 57 GLN A CA 1
ATOM 468 C C . GLN A 1 57 ? -44.534 -4.036 4.812 1.00 81.19 57 GLN A C 1
ATOM 470 O O . GLN A 1 57 ? -44.264 -3.138 4.013 1.00 81.19 57 GLN A O 1
ATOM 475 N N . VAL A 1 58 ? -44.855 -3.771 6.084 1.00 79.44 58 VAL A N 1
ATOM 476 C CA . VAL A 1 58 ? -44.826 -2.417 6.662 1.00 79.44 58 VAL A CA 1
ATOM 477 C C . VAL A 1 58 ? -43.425 -1.825 6.622 1.00 79.44 58 VAL A C 1
ATOM 479 O O . VAL A 1 58 ? -43.263 -0.657 6.260 1.00 79.44 58 VAL A O 1
ATOM 482 N N . GLU A 1 59 ? -42.416 -2.615 6.964 1.00 81.88 59 GLU A N 1
ATOM 483 C CA . GLU A 1 59 ? -41.020 -2.195 6.881 1.00 81.88 59 GLU A CA 1
ATOM 484 C C . GLU A 1 59 ? -40.595 -1.954 5.430 1.00 81.88 59 GLU A C 1
ATOM 486 O O . GLU A 1 59 ? -40.096 -0.870 5.123 1.00 81.88 59 GLU A O 1
ATOM 491 N N . ASN A 1 60 ? -40.899 -2.883 4.520 1.00 83.31 60 ASN A N 1
ATOM 492 C CA . ASN A 1 60 ? -40.564 -2.764 3.100 1.00 83.31 60 ASN A CA 1
ATOM 493 C C . ASN A 1 60 ? -41.161 -1.495 2.470 1.00 83.31 60 ASN A C 1
ATOM 495 O O . ASN A 1 60 ? -40.458 -0.747 1.789 1.00 83.31 60 ASN A O 1
ATOM 499 N N . VAL A 1 61 ? -42.443 -1.196 2.722 1.00 80.69 61 VAL A N 1
ATOM 500 C CA . VAL A 1 61 ? -43.095 0.008 2.173 1.00 80.69 61 VAL A CA 1
ATOM 501 C C . VAL A 1 61 ? -42.478 1.289 2.746 1.00 80.69 61 VAL A C 1
ATOM 503 O O . VAL A 1 61 ? -42.203 2.217 1.985 1.00 80.69 61 VAL A O 1
ATOM 506 N N . LYS A 1 62 ? -42.183 1.338 4.056 1.00 80.12 62 LYS A N 1
ATOM 507 C CA . LYS A 1 62 ? -41.499 2.489 4.680 1.00 80.12 62 LYS A CA 1
ATOM 508 C C . LYS A 1 62 ? -40.115 2.734 4.080 1.00 80.12 62 LYS A C 1
ATOM 510 O O . LYS A 1 62 ? -39.727 3.889 3.897 1.00 80.12 62 LYS A O 1
ATOM 515 N N . VAL A 1 63 ? -39.369 1.666 3.797 1.00 80.06 63 VAL A N 1
ATOM 516 C CA . VAL A 1 63 ? -38.048 1.752 3.162 1.00 80.06 63 VAL A CA 1
ATOM 517 C C . VAL A 1 63 ? -38.173 2.310 1.744 1.00 80.06 63 VAL A C 1
ATOM 519 O O . VAL A 1 63 ? -37.453 3.248 1.407 1.00 80.06 63 VAL A O 1
ATOM 522 N N . VAL A 1 64 ? -39.126 1.818 0.945 1.00 80.88 64 VAL A N 1
ATOM 523 C CA . VAL A 1 64 ? -39.360 2.303 -0.428 1.00 80.88 64 VAL A CA 1
ATOM 524 C C . VAL A 1 64 ? -39.727 3.790 -0.463 1.00 80.88 64 VAL A C 1
ATOM 526 O O . VAL A 1 64 ? -39.211 4.519 -1.313 1.00 80.88 64 VAL A O 1
ATOM 529 N N . ASP A 1 65 ? -40.576 4.261 0.454 1.00 76.81 65 ASP A N 1
ATOM 530 C CA . ASP A 1 65 ? -40.970 5.675 0.513 1.00 76.81 65 ASP A CA 1
ATOM 531 C C . ASP A 1 65 ? -39.799 6.580 0.934 1.00 76.81 65 ASP A C 1
ATOM 533 O O . ASP A 1 65 ? -39.595 7.647 0.350 1.00 76.81 65 ASP A O 1
ATOM 537 N N . ARG A 1 66 ? -38.974 6.140 1.897 1.00 78.62 66 ARG A N 1
ATOM 538 C CA . ARG A 1 66 ? -37.751 6.863 2.286 1.00 78.62 66 ARG A CA 1
ATOM 539 C C . ARG A 1 66 ? -36.769 6.959 1.116 1.00 78.62 66 ARG A C 1
ATOM 541 O O . ARG A 1 66 ? -36.301 8.053 0.805 1.00 78.62 66 ARG A O 1
ATOM 548 N N . GLN A 1 67 ? -36.529 5.843 0.429 1.00 79.88 67 GLN A N 1
ATOM 549 C CA . GLN A 1 67 ? -35.631 5.788 -0.726 1.00 79.88 67 GLN A CA 1
ATOM 550 C C . GLN A 1 67 ? -36.123 6.648 -1.893 1.00 79.88 67 GLN A C 1
ATOM 552 O O . GLN A 1 67 ? -35.313 7.236 -2.602 1.00 79.88 67 GLN A O 1
ATOM 557 N N . ALA A 1 68 ? -37.437 6.772 -2.102 1.00 78.06 68 ALA A N 1
ATOM 558 C CA . ALA A 1 68 ? -37.977 7.642 -3.145 1.00 78.06 68 ALA A CA 1
ATOM 559 C C . ALA A 1 68 ? -37.614 9.123 -2.922 1.00 78.06 68 ALA A C 1
ATOM 561 O O . ALA A 1 68 ? -37.230 9.806 -3.873 1.00 78.06 68 ALA A O 1
ATOM 562 N N . ASN A 1 69 ? -37.684 9.598 -1.674 1.00 77.06 69 ASN A N 1
ATOM 563 C CA . ASN A 1 69 ? -37.303 10.967 -1.318 1.00 77.06 69 ASN A CA 1
ATOM 564 C C . ASN A 1 69 ? -35.791 11.195 -1.461 1.00 77.06 69 ASN A C 1
ATOM 566 O O . ASN A 1 69 ? -35.371 12.220 -1.998 1.00 77.06 69 ASN A O 1
ATOM 570 N N . GLU A 1 70 ? -34.978 10.229 -1.025 1.00 81.56 70 GLU A N 1
ATOM 571 C CA . GLU A 1 70 ? -33.517 10.276 -1.169 1.00 81.56 70 GLU A CA 1
ATOM 572 C C . GLU A 1 70 ? -33.097 10.319 -2.643 1.00 81.56 70 GLU A C 1
ATOM 574 O O . GLU A 1 70 ? -32.306 11.177 -3.029 1.00 81.56 70 GLU A O 1
ATOM 579 N N . LEU A 1 71 ? -33.686 9.467 -3.490 1.00 83.38 71 LEU A N 1
ATOM 580 C CA . LEU A 1 71 ? -33.429 9.456 -4.932 1.00 83.38 71 LEU A CA 1
ATOM 581 C C . LEU A 1 71 ? -33.780 10.798 -5.588 1.00 83.38 71 LEU A C 1
ATOM 583 O O . LEU A 1 71 ? -33.020 11.281 -6.422 1.00 83.38 71 LEU A O 1
ATOM 587 N N . HIS A 1 72 ? -34.893 11.432 -5.204 1.00 80.75 72 HIS A N 1
ATOM 588 C CA . HIS A 1 72 ? -35.268 12.740 -5.751 1.00 80.75 72 HIS A CA 1
ATOM 589 C C . HIS A 1 72 ? -34.264 13.838 -5.363 1.00 80.75 72 HIS A C 1
ATOM 591 O O . HIS A 1 72 ? -33.870 14.643 -6.207 1.00 80.75 72 HIS A O 1
ATOM 597 N N . GLY A 1 73 ? -33.797 13.830 -4.109 1.00 82.81 73 GLY A N 1
ATOM 598 C CA . GLY A 1 73 ? -32.749 14.737 -3.638 1.00 82.81 73 GLY A CA 1
ATOM 599 C C . GLY A 1 73 ? -31.416 14.527 -4.362 1.00 82.81 73 GLY A C 1
ATOM 600 O O . GLY A 1 73 ? -30.822 15.492 -4.842 1.00 82.81 73 GLY A O 1
ATOM 601 N N . SER A 1 74 ? -30.975 13.274 -4.497 1.00 85.12 74 SER A N 1
ATOM 602 C CA . SER A 1 74 ? -29.749 12.912 -5.222 1.00 85.12 74 SER A CA 1
ATOM 603 C C . SER A 1 74 ? -29.817 13.302 -6.699 1.00 85.12 74 SER A C 1
ATOM 605 O O . SER A 1 74 ? -28.851 13.835 -7.232 1.00 85.12 74 SER A O 1
ATOM 607 N N . MET A 1 75 ? -30.974 13.142 -7.349 1.00 85.50 75 MET A N 1
ATOM 608 C CA . MET A 1 75 ? -31.171 13.571 -8.738 1.00 85.50 75 MET A CA 1
ATOM 609 C C . MET A 1 75 ? -30.993 15.087 -8.912 1.00 85.50 75 MET A C 1
ATOM 611 O O . MET A 1 75 ? -30.424 15.540 -9.904 1.00 85.50 75 MET A O 1
ATOM 615 N N . GLY A 1 76 ? -31.448 15.880 -7.935 1.00 84.81 76 GLY A N 1
ATOM 616 C CA . GLY A 1 76 ? -31.237 17.328 -7.926 1.00 84.81 76 GLY A CA 1
ATOM 617 C C . GLY A 1 76 ? -29.757 17.714 -7.861 1.00 84.81 76 GLY A C 1
ATOM 618 O O . GLY A 1 76 ? -29.341 18.645 -8.549 1.00 84.81 76 GLY A O 1
ATOM 619 N N . LYS A 1 77 ? -28.953 16.982 -7.080 1.00 87.00 77 LYS A N 1
ATOM 620 C CA . LYS A 1 77 ? -27.505 17.215 -6.984 1.00 87.00 77 LYS A CA 1
ATOM 621 C C . LYS A 1 77 ? -26.756 16.774 -8.241 1.00 87.00 77 LYS A C 1
ATOM 623 O O . LYS A 1 77 ? -26.019 17.586 -8.796 1.00 87.00 77 LYS A O 1
ATOM 628 N N . ILE A 1 78 ? -27.054 15.581 -8.766 1.00 88.56 78 ILE A N 1
ATOM 629 C CA . ILE A 1 78 ? -26.495 15.071 -10.029 1.00 88.56 78 ILE A CA 1
ATOM 630 C C . ILE A 1 78 ? -26.709 16.089 -11.151 1.00 88.56 78 ILE A C 1
ATOM 632 O O . ILE A 1 78 ? -25.761 16.446 -11.842 1.00 88.56 78 ILE A O 1
ATOM 636 N N . LYS A 1 79 ? -27.924 16.638 -11.280 1.00 87.25 79 LYS A N 1
ATOM 637 C CA . LYS A 1 79 ? -28.230 17.660 -12.289 1.00 87.25 79 LYS A CA 1
ATOM 638 C C . LYS A 1 79 ? -27.392 18.935 -12.119 1.00 87.25 79 LYS A C 1
ATOM 640 O O . LYS A 1 79 ? -26.993 19.536 -13.111 1.00 87.25 79 LYS A O 1
ATOM 645 N N . ASN A 1 80 ? -27.122 19.364 -10.886 1.00 86.25 80 ASN A N 1
ATOM 646 C CA . ASN A 1 80 ? -26.272 20.530 -10.630 1.00 86.25 80 ASN A CA 1
ATOM 647 C C . ASN A 1 80 ? -24.813 20.265 -11.022 1.00 86.25 80 ASN A C 1
ATOM 649 O O . ASN A 1 80 ? -24.196 21.120 -11.652 1.00 86.25 80 ASN A O 1
ATOM 653 N N . HIS A 1 81 ? -24.289 19.084 -10.689 1.00 86.56 81 HIS A N 1
ATOM 654 C CA . HIS A 1 81 ? -22.937 18.671 -11.060 1.00 86.56 81 HIS A CA 1
ATOM 655 C C . HIS A 1 81 ? -22.781 18.479 -12.579 1.00 86.56 81 HIS A C 1
ATOM 657 O O . HIS A 1 81 ? -21.763 18.889 -13.132 1.00 86.56 81 HIS A O 1
ATOM 663 N N . GLU A 1 82 ? -23.793 17.932 -13.265 1.00 84.81 82 GLU A N 1
ATOM 664 C CA . GLU A 1 82 ? -23.826 17.814 -14.733 1.00 84.81 82 GLU A CA 1
ATOM 665 C C . GLU A 1 82 ? -23.891 19.180 -15.423 1.00 84.81 82 GLU A C 1
ATOM 667 O O . GLU A 1 82 ? -23.205 19.391 -16.414 1.00 84.81 82 GLU A O 1
ATOM 672 N N . ASN A 1 83 ? -24.660 20.135 -14.890 1.00 81.69 83 ASN A N 1
ATOM 673 C CA . ASN A 1 83 ? -24.710 21.496 -15.439 1.00 81.69 83 ASN A CA 1
ATOM 674 C C . ASN A 1 83 ? -23.387 22.265 -15.268 1.00 81.69 83 ASN A C 1
ATOM 676 O O . ASN A 1 83 ? -23.157 23.242 -15.978 1.00 81.69 83 ASN A O 1
ATOM 680 N N . PHE A 1 84 ? -22.554 21.879 -14.296 1.00 79.25 84 PHE A N 1
ATOM 681 C CA . PHE A 1 84 ? -21.227 22.464 -14.090 1.00 79.25 84 PHE A CA 1
ATOM 682 C C . PHE A 1 84 ? -20.178 21.894 -15.057 1.00 79.25 84 PHE A C 1
ATOM 684 O O . PHE A 1 84 ? -19.193 22.571 -15.367 1.00 79.25 84 PHE A O 1
ATOM 691 N N . ASP A 1 85 ? -20.386 20.664 -15.528 1.00 76.94 85 ASP A N 1
ATOM 692 C CA . ASP A 1 85 ? -19.492 20.002 -16.468 1.00 76.94 85 ASP A CA 1
ATOM 693 C C . ASP A 1 85 ? -19.641 20.624 -17.867 1.00 76.94 85 ASP A C 1
ATOM 695 O O . ASP A 1 85 ? -20.716 20.621 -18.470 1.00 76.94 85 ASP A O 1
ATOM 699 N N . ASN A 1 86 ? -18.553 21.198 -18.382 1.00 77.94 86 ASN A N 1
ATOM 700 C CA . ASN A 1 86 ? -18.498 21.752 -19.732 1.00 77.94 86 ASN A CA 1
ATOM 701 C C . ASN A 1 86 ? -17.474 20.950 -20.552 1.00 77.94 86 ASN A C 1
ATOM 703 O O . ASN A 1 86 ? -16.271 21.132 -20.359 1.00 77.94 86 ASN A O 1
ATOM 707 N N . PRO A 1 87 ? -17.897 20.132 -21.533 1.00 77.81 87 PRO A N 1
ATOM 708 C CA . PRO A 1 87 ? -16.969 19.355 -22.355 1.00 77.81 87 PRO A CA 1
ATOM 709 C C . PRO A 1 87 ? -16.044 20.228 -23.222 1.00 77.81 87 PRO A C 1
ATOM 711 O O . PRO A 1 87 ? -15.014 19.748 -23.687 1.00 77.81 87 PRO A O 1
ATOM 714 N N . LYS A 1 88 ? -16.377 21.510 -23.433 1.00 83.31 88 LYS A N 1
ATOM 715 C CA . LYS A 1 88 ? -15.539 22.498 -24.135 1.00 83.31 88 LYS A CA 1
ATOM 716 C C . LYS A 1 88 ? -14.799 23.444 -23.188 1.00 83.31 88 LYS A C 1
ATOM 718 O O . LYS A 1 88 ? -14.284 24.472 -23.624 1.00 83.31 88 LYS A O 1
ATOM 723 N N . PHE A 1 89 ? -14.714 23.098 -21.902 1.00 86.25 89 PHE A N 1
ATOM 724 C CA . PHE A 1 89 ? -14.151 23.965 -20.871 1.00 86.25 89 PHE A CA 1
ATOM 725 C C . PHE A 1 89 ? -12.756 24.491 -21.219 1.00 86.25 89 PHE A C 1
ATOM 727 O O . PHE A 1 89 ? -12.518 25.685 -21.091 1.00 86.25 89 PHE A O 1
ATOM 734 N N . GLU A 1 90 ? -11.838 23.635 -21.678 1.00 83.62 90 GLU A N 1
ATOM 735 C CA . GLU A 1 90 ? -10.471 24.063 -21.996 1.00 83.62 90 GLU A CA 1
ATOM 736 C C . GLU A 1 90 ? -10.424 25.065 -23.165 1.00 83.62 90 GLU A C 1
ATOM 738 O O . GLU A 1 90 ? -9.689 26.051 -23.094 1.00 83.62 90 GLU A O 1
ATOM 743 N N . GLU A 1 91 ? -11.224 24.858 -24.218 1.00 84.75 91 GLU A N 1
ATOM 744 C CA . GLU A 1 91 ? -11.300 25.780 -25.360 1.00 84.75 91 GLU A CA 1
ATOM 745 C C . GLU A 1 91 ? -11.886 27.136 -24.951 1.00 84.75 91 GLU A C 1
ATOM 747 O O . GLU A 1 91 ? -11.339 28.183 -25.308 1.00 84.75 91 GLU A O 1
ATOM 752 N N . ASP A 1 92 ? -12.971 27.123 -24.175 1.00 86.00 92 ASP A N 1
ATOM 753 C CA . ASP A 1 92 ? -13.621 28.337 -23.680 1.00 86.00 92 ASP A CA 1
ATOM 754 C C . ASP A 1 92 ? -12.710 29.092 -22.703 1.00 86.00 92 ASP A C 1
ATOM 756 O O . ASP A 1 92 ? -12.553 30.311 -22.807 1.00 86.00 92 ASP A O 1
ATOM 760 N N . PHE A 1 93 ? -12.039 28.364 -21.805 1.00 88.50 93 PHE A N 1
ATOM 761 C CA . PHE A 1 93 ? -11.087 28.918 -20.849 1.00 88.50 93 PHE A CA 1
ATOM 762 C C . PHE A 1 93 ? -9.923 29.604 -21.565 1.00 88.50 93 PHE A C 1
ATOM 764 O O . PHE A 1 93 ? -9.612 30.757 -21.273 1.00 88.50 93 PHE A O 1
ATOM 771 N N . ARG A 1 94 ? -9.314 28.941 -22.558 1.00 85.81 94 ARG A N 1
ATOM 772 C CA . ARG A 1 94 ? -8.205 29.519 -23.332 1.00 85.81 94 ARG A CA 1
ATOM 773 C C . ARG A 1 94 ? -8.614 30.773 -24.117 1.00 85.81 94 ARG A C 1
ATOM 775 O O . ARG A 1 94 ? -7.762 31.628 -24.343 1.00 85.81 94 ARG A O 1
ATOM 782 N N . ARG A 1 95 ? -9.887 30.905 -24.516 1.00 85.19 95 ARG A N 1
ATOM 783 C CA . ARG A 1 95 ? -10.418 32.095 -25.212 1.00 85.19 95 ARG A CA 1
ATOM 784 C C . ARG A 1 95 ? -10.722 33.270 -24.283 1.00 85.19 95 ARG A C 1
ATOM 786 O O . ARG A 1 95 ? -10.638 34.410 -24.729 1.00 85.19 95 ARG A O 1
ATOM 793 N N . GLN A 1 96 ? -11.125 33.005 -23.043 1.00 86.44 96 GLN A N 1
ATOM 794 C CA . GLN A 1 96 ? -11.598 34.035 -22.109 1.00 86.44 96 GLN A CA 1
ATOM 795 C C . GLN A 1 96 ? -10.518 34.502 -21.129 1.00 86.44 96 GLN A C 1
ATOM 797 O O . GLN A 1 96 ? -10.496 35.673 -20.753 1.00 86.44 96 GLN A O 1
ATOM 802 N N . GLU A 1 97 ? -9.630 33.604 -20.703 1.00 89.00 97 GLU A N 1
ATOM 803 C CA . GLU A 1 97 ? -8.633 33.900 -19.677 1.00 89.00 97 GLU A CA 1
ATOM 804 C C . GLU A 1 97 ? -7.543 34.847 -20.210 1.00 89.00 97 GLU A C 1
ATOM 806 O O . GLU A 1 97 ? -6.867 34.545 -21.196 1.00 89.00 97 GLU A O 1
ATOM 811 N N . GLU A 1 98 ? -7.323 35.976 -19.520 1.00 86.44 98 GLU A N 1
ATOM 812 C CA . GLU A 1 98 ? -6.412 37.054 -19.953 1.00 86.44 98 GLU A CA 1
ATOM 813 C C . GLU A 1 98 ? -5.001 36.535 -20.273 1.00 86.44 98 GLU A C 1
ATOM 815 O O . GLU A 1 98 ? -4.424 36.886 -21.304 1.00 86.44 98 GLU A O 1
ATOM 820 N N . ALA A 1 99 ? -4.451 35.668 -19.415 1.00 85.81 99 ALA A N 1
ATOM 821 C CA . ALA A 1 99 ? -3.126 35.080 -19.616 1.00 85.81 99 ALA A CA 1
ATOM 822 C C . ALA A 1 99 ? -3.071 34.192 -20.871 1.00 85.81 99 ALA A C 1
ATOM 824 O O . ALA A 1 99 ? -2.091 34.211 -21.614 1.00 85.81 99 ALA A O 1
ATOM 825 N N . CYS A 1 100 ? -4.141 33.447 -21.155 1.00 87.69 100 CYS A N 1
ATOM 826 C CA . CYS A 1 100 ? -4.210 32.596 -22.338 1.00 87.69 100 CYS A CA 1
ATOM 827 C C . CYS A 1 100 ? -4.340 33.417 -23.625 1.00 87.69 100 CYS A C 1
ATOM 829 O O . CYS A 1 100 ? -3.678 33.099 -24.609 1.00 87.69 100 CYS A O 1
ATOM 831 N N . VAL A 1 101 ? -5.083 34.526 -23.616 1.00 86.62 101 VAL A N 1
ATOM 832 C CA . VAL A 1 101 ? -5.157 35.439 -24.770 1.00 86.62 101 VAL A CA 1
ATOM 833 C C . VAL A 1 101 ? -3.796 36.093 -25.041 1.00 86.62 101 VAL A C 1
ATOM 835 O O . VAL A 1 101 ? -3.334 36.122 -26.184 1.00 86.62 101 VAL A O 1
ATOM 838 N N . LYS A 1 102 ? -3.100 36.549 -23.992 1.00 84.75 102 LYS A N 1
ATOM 839 C CA . LYS A 1 102 ? -1.756 37.143 -24.113 1.00 84.75 102 LYS A CA 1
ATOM 840 C C . LYS A 1 102 ? -0.673 36.157 -24.542 1.00 84.75 102 LYS A C 1
ATOM 842 O O . LYS A 1 102 ? 0.337 36.585 -25.091 1.00 84.75 102 LYS A O 1
ATOM 847 N N . SER A 1 103 ? -0.890 34.852 -24.366 1.00 83.25 103 SER A N 1
ATOM 848 C CA . SER A 1 103 ? 0.027 33.819 -24.867 1.00 83.25 103 SER A CA 1
ATOM 849 C C . SER A 1 103 ? 0.128 33.777 -26.400 1.00 83.25 103 SER A C 1
ATOM 851 O O . SER A 1 103 ? 1.016 33.116 -26.929 1.00 83.25 103 SER A O 1
ATOM 853 N N . ARG A 1 104 ? -0.784 34.453 -27.125 1.00 79.81 104 ARG A N 1
ATOM 854 C CA . ARG A 1 104 ? -0.842 34.497 -28.601 1.00 79.81 104 ARG A CA 1
ATOM 855 C C . ARG A 1 104 ? -0.845 33.103 -29.261 1.00 79.81 104 ARG A C 1
ATOM 857 O O . ARG A 1 104 ? -0.456 32.964 -30.415 1.00 79.81 104 ARG A O 1
ATOM 864 N N . GLY A 1 105 ? -1.302 32.070 -28.545 1.00 76.56 105 GLY A N 1
ATOM 865 C CA . GLY A 1 105 ? -1.393 30.694 -29.047 1.00 76.56 105 GLY A CA 1
ATOM 866 C C . GLY A 1 105 ? -0.101 29.873 -28.955 1.00 76.56 105 GLY A C 1
ATOM 867 O O . GLY A 1 105 ? -0.083 28.737 -29.432 1.00 76.56 105 GLY A O 1
ATOM 868 N N . ILE A 1 106 ? 0.956 30.407 -28.333 1.00 77.81 106 ILE A N 1
ATOM 869 C CA . ILE A 1 106 ? 2.192 29.663 -28.061 1.00 77.81 106 ILE A CA 1
ATOM 870 C C . ILE A 1 106 ? 1.873 28.488 -27.120 1.00 77.81 106 ILE A C 1
ATOM 872 O O . ILE A 1 106 ? 1.111 28.623 -26.159 1.00 77.81 106 ILE A O 1
ATOM 876 N N . ARG A 1 107 ? 2.432 27.308 -27.406 1.00 79.38 107 ARG A N 1
ATOM 877 C CA . ARG A 1 107 ? 2.218 26.091 -26.607 1.00 79.38 107 ARG A CA 1
ATOM 878 C C . ARG A 1 107 ? 3.348 25.912 -25.598 1.00 79.38 107 ARG A C 1
ATOM 880 O O . ARG A 1 107 ? 4.488 26.264 -25.875 1.00 79.38 107 ARG A O 1
ATOM 887 N N . LEU A 1 108 ? 3.050 25.310 -24.444 1.00 79.81 108 LEU A N 1
ATOM 888 C CA . LEU A 1 108 ? 4.076 24.902 -23.480 1.00 79.81 108 LEU A CA 1
ATOM 889 C C . LEU A 1 108 ? 4.811 23.644 -23.981 1.00 79.81 108 LEU A C 1
ATOM 891 O O . LEU A 1 108 ? 4.559 22.538 -23.512 1.00 79.81 108 LEU A O 1
ATOM 895 N N . GLN A 1 109 ? 5.656 23.809 -24.996 1.00 79.00 109 GLN A N 1
ATOM 896 C CA . GLN A 1 109 ? 6.469 22.760 -25.616 1.00 79.00 109 GLN A CA 1
ATOM 897 C C . GLN A 1 109 ? 7.929 23.210 -25.651 1.00 79.00 109 GLN A C 1
ATOM 899 O O . GLN A 1 109 ? 8.173 24.401 -25.834 1.00 79.00 109 GLN A O 1
ATOM 904 N N . SER A 1 110 ? 8.874 22.270 -25.525 1.00 71.62 110 SER A N 1
ATOM 905 C CA . SER A 1 110 ? 10.325 22.538 -25.568 1.00 71.62 110 SER A CA 1
ATOM 906 C C . SER A 1 110 ? 10.699 23.484 -26.710 1.00 71.62 110 SER A C 1
ATOM 908 O O . SER A 1 110 ? 11.336 24.511 -26.487 1.00 71.62 110 SER A O 1
ATOM 910 N N . ASP A 1 111 ? 10.153 23.222 -27.897 1.00 73.31 111 ASP A N 1
ATOM 911 C CA . ASP A 1 111 ? 10.417 23.986 -29.114 1.00 73.31 111 ASP A CA 1
ATOM 912 C C . ASP A 1 111 ? 10.103 25.481 -29.006 1.00 73.31 111 ASP A C 1
ATOM 914 O O . ASP A 1 111 ? 10.783 26.300 -29.620 1.00 73.31 111 ASP A O 1
ATOM 918 N N . SER A 1 112 ? 9.106 25.851 -28.195 1.00 76.75 112 SER A N 1
ATOM 919 C CA . SER A 1 112 ? 8.706 27.249 -27.976 1.00 76.75 112 SER A CA 1
ATOM 920 C C . SER A 1 112 ? 9.631 28.001 -27.010 1.00 76.75 112 SER A C 1
ATOM 922 O O . SER A 1 112 ? 9.625 29.232 -26.996 1.00 76.75 112 SER A O 1
ATOM 924 N N . PHE A 1 113 ? 10.428 27.278 -26.218 1.00 82.31 113 PHE A N 1
ATOM 925 C CA . PHE A 1 113 ? 11.391 27.816 -25.246 1.00 82.31 113 PHE A CA 1
ATOM 926 C C . PHE A 1 113 ? 12.842 27.553 -25.652 1.00 82.31 113 PHE A C 1
ATOM 928 O O . PHE A 1 113 ? 13.767 27.857 -24.902 1.00 82.31 113 PHE A O 1
ATOM 935 N N . HIS A 1 114 ? 13.071 27.033 -26.855 1.00 73.06 114 HIS A N 1
ATOM 936 C CA . HIS A 1 114 ? 14.390 27.098 -27.451 1.00 73.06 114 HIS A CA 1
ATOM 937 C C . HIS A 1 114 ? 14.721 28.571 -27.741 1.00 73.06 114 HIS A C 1
ATOM 939 O O . HIS A 1 114 ? 13.977 29.289 -28.411 1.00 73.06 114 HIS A O 1
ATOM 945 N N . THR A 1 115 ? 15.799 29.050 -27.131 1.00 67.81 115 THR A N 1
ATOM 946 C CA . THR A 1 115 ? 16.123 30.473 -27.015 1.00 67.81 115 THR A CA 1
ATOM 947 C C . THR A 1 115 ? 16.588 31.064 -28.339 1.00 67.81 115 THR A C 1
ATOM 949 O O . THR A 1 115 ? 17.513 30.559 -28.962 1.00 67.81 115 THR A O 1
ATOM 952 N N . SER A 1 116 ? 16.013 32.205 -28.722 1.00 68.50 116 SER A N 1
ATOM 953 C CA . SER A 1 116 ? 16.532 33.065 -29.798 1.00 68.50 116 SER A CA 1
ATOM 954 C C . SER A 1 116 ? 17.224 34.324 -29.270 1.00 68.50 116 SER A C 1
ATOM 956 O O . SER A 1 116 ? 17.642 35.177 -30.048 1.00 68.50 116 SER A O 1
ATOM 958 N N . PHE A 1 117 ? 17.298 34.471 -27.945 1.00 81.19 117 PHE A N 1
ATOM 959 C CA . PHE A 1 117 ? 17.828 35.643 -27.248 1.00 81.19 117 PHE A CA 1
ATOM 960 C C . PHE A 1 117 ? 19.355 35.600 -27.205 1.00 81.19 117 PHE A C 1
ATOM 962 O O . PHE A 1 117 ? 19.970 35.359 -26.169 1.00 81.19 117 PHE A O 1
ATOM 969 N N . THR A 1 118 ? 19.958 35.748 -28.378 1.00 83.50 118 THR A N 1
ATOM 970 C CA . THR A 1 118 ? 21.401 35.658 -28.569 1.00 83.50 118 THR A CA 1
ATOM 971 C C . THR A 1 118 ? 22.024 37.053 -28.588 1.00 83.50 118 THR A C 1
ATOM 973 O O . THR A 1 118 ? 21.370 38.037 -28.945 1.00 83.50 118 THR A O 1
ATOM 976 N N . ALA A 1 119 ? 23.287 37.158 -28.181 1.00 82.31 119 ALA A N 1
ATOM 977 C CA . ALA A 1 119 ? 23.963 38.446 -28.053 1.00 82.31 119 ALA A CA 1
ATOM 978 C C . ALA A 1 119 ? 24.162 39.143 -29.415 1.00 82.31 119 ALA A C 1
ATOM 980 O O . ALA A 1 119 ? 24.192 40.368 -29.485 1.00 82.31 119 ALA A O 1
ATOM 981 N N . GLU A 1 120 ? 24.223 38.363 -30.498 1.00 82.75 120 GLU A N 1
ATOM 982 C CA . GLU 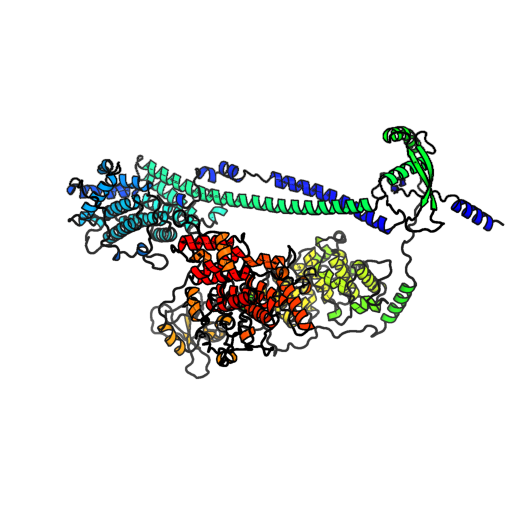A 1 120 ? 24.364 38.828 -31.879 1.00 82.75 120 GLU A CA 1
ATOM 983 C C . GLU A 1 120 ? 23.199 39.698 -32.363 1.00 82.75 120 GLU A C 1
ATOM 985 O O . GLU A 1 120 ? 23.325 40.329 -33.402 1.00 82.75 120 GLU A O 1
ATOM 990 N N . LEU A 1 121 ? 22.071 39.749 -31.647 1.00 81.62 121 LEU A N 1
ATOM 991 C CA . LEU A 1 121 ? 20.941 40.622 -31.981 1.00 81.62 121 LEU A CA 1
ATOM 992 C C . LEU A 1 121 ? 21.078 42.034 -31.387 1.00 81.62 121 LEU A C 1
ATOM 994 O O . LEU A 1 121 ? 20.357 42.936 -31.798 1.00 81.62 121 LEU A O 1
ATOM 998 N N . CYS A 1 122 ? 21.983 42.256 -30.435 1.00 83.31 122 CYS A N 1
ATOM 999 C CA . CYS A 1 122 ? 22.124 43.555 -29.781 1.00 83.31 122 CYS A CA 1
ATOM 1000 C C . CYS A 1 122 ? 22.826 44.591 -30.686 1.00 83.31 122 CYS A C 1
ATOM 1002 O O . CYS A 1 122 ? 23.839 44.258 -31.306 1.00 83.31 122 CYS A O 1
ATOM 1004 N N . PRO A 1 123 ? 22.364 45.854 -30.770 1.00 79.50 123 PRO A N 1
ATOM 1005 C CA . PRO A 1 123 ? 23.027 46.893 -31.570 1.00 79.50 123 PRO A CA 1
ATOM 1006 C C . PRO A 1 123 ? 24.509 47.088 -31.217 1.00 79.50 123 PRO A C 1
ATOM 1008 O O . PRO A 1 123 ? 25.352 47.230 -32.099 1.00 79.50 123 PRO A O 1
ATOM 1011 N N . GLU A 1 124 ? 24.857 46.987 -29.936 1.00 78.62 124 GLU A N 1
ATOM 1012 C CA . GLU A 1 124 ? 26.218 47.177 -29.424 1.00 78.62 124 GLU A CA 1
ATOM 1013 C C . GLU A 1 124 ? 27.185 46.092 -29.915 1.00 78.62 124 GLU A C 1
ATOM 1015 O O . GLU A 1 124 ? 28.379 46.348 -30.119 1.00 78.62 124 GLU A O 1
ATOM 1020 N N . PHE A 1 125 ? 26.662 44.885 -30.160 1.00 83.62 125 PHE A N 1
ATOM 1021 C CA . PHE A 1 125 ? 27.406 43.818 -30.820 1.00 83.62 125 PHE A CA 1
ATOM 1022 C C . PHE A 1 125 ? 27.805 44.259 -32.228 1.00 83.62 125 PHE A C 1
ATOM 1024 O O . PHE A 1 125 ? 28.960 44.112 -32.620 1.00 83.62 125 PHE A O 1
ATOM 1031 N N . HIS A 1 126 ? 26.867 44.844 -32.973 1.00 78.00 126 HIS A N 1
ATOM 1032 C CA . HIS A 1 126 ? 27.074 45.249 -34.359 1.00 78.00 126 HIS A CA 1
ATOM 1033 C C . HIS A 1 126 ? 27.991 46.454 -34.480 1.00 78.00 126 HIS A C 1
ATOM 1035 O O . HIS A 1 126 ? 28.797 46.491 -35.402 1.00 78.00 126 HIS A O 1
ATOM 1041 N N . GLU A 1 127 ? 27.906 47.422 -33.571 1.00 76.88 127 GLU A N 1
ATOM 1042 C CA . GLU A 1 127 ? 28.838 48.553 -33.539 1.00 76.88 127 GLU A CA 1
ATOM 1043 C C . GLU A 1 127 ? 30.279 48.067 -33.347 1.00 76.88 127 GLU A C 1
ATOM 1045 O O . GLU A 1 127 ? 31.178 48.428 -34.111 1.00 76.88 127 GLU A O 1
ATOM 1050 N N . SER A 1 128 ? 30.484 47.165 -32.385 1.00 76.19 128 SER A N 1
ATOM 1051 C CA . SER A 1 128 ? 31.790 46.556 -32.116 1.00 76.19 128 SER A CA 1
ATOM 1052 C C . SER A 1 128 ? 32.261 45.677 -33.282 1.00 76.19 128 SER A C 1
ATOM 1054 O O . SER A 1 128 ? 33.418 45.728 -33.705 1.00 76.19 128 SER A O 1
ATOM 1056 N N . TYR A 1 129 ? 31.343 44.908 -33.867 1.00 79.38 129 TYR A N 1
ATOM 1057 C CA . TYR A 1 129 ? 31.605 44.075 -35.033 1.00 79.38 129 TYR A CA 1
ATOM 1058 C C . TYR A 1 129 ? 31.944 44.909 -36.278 1.00 79.38 129 TYR A C 1
ATOM 1060 O O . TYR A 1 129 ? 32.828 44.549 -37.055 1.00 79.38 129 TYR A O 1
ATOM 1068 N N . GLN A 1 130 ? 31.296 46.059 -36.471 1.00 76.19 130 GLN A N 1
ATOM 1069 C CA . GLN A 1 130 ? 31.577 46.971 -37.577 1.00 76.19 130 GLN A CA 1
ATOM 1070 C C . GLN A 1 130 ? 33.001 47.517 -37.506 1.00 76.19 130 GLN A C 1
ATOM 1072 O O . GLN A 1 130 ? 33.661 47.568 -38.542 1.00 76.19 130 GLN A O 1
ATOM 1077 N N . GLN A 1 131 ? 33.501 47.847 -36.312 1.00 73.88 131 GLN A N 1
ATOM 1078 C CA . GLN A 1 131 ? 34.900 48.246 -36.121 1.00 73.88 131 GLN A CA 1
ATOM 1079 C C . GLN A 1 131 ? 35.861 47.140 -36.580 1.00 73.88 131 GLN A C 1
ATOM 1081 O O . GLN A 1 131 ? 36.798 47.412 -37.333 1.00 73.88 131 GLN A O 1
ATOM 1086 N N . TYR A 1 132 ? 35.574 45.882 -36.227 1.00 76.12 132 TYR A N 1
ATOM 1087 C CA . TYR A 1 132 ? 36.335 44.733 -36.721 1.00 76.12 132 TYR A CA 1
ATOM 1088 C C . TYR A 1 132 ? 36.248 44.598 -38.248 1.00 76.12 132 TYR A C 1
ATOM 1090 O O . TYR A 1 132 ? 37.269 44.512 -38.923 1.00 76.12 132 TYR A O 1
ATOM 1098 N N . THR A 1 133 ? 35.050 44.633 -38.838 1.00 72.69 133 THR A N 1
ATOM 1099 C CA . THR A 1 133 ? 34.920 44.492 -40.301 1.00 72.69 133 THR A CA 1
ATOM 1100 C C . THR A 1 133 ? 35.546 45.650 -41.075 1.00 72.69 133 THR A C 1
ATOM 1102 O O . THR A 1 133 ? 36.056 45.428 -42.171 1.00 72.69 133 THR A O 1
ATOM 1105 N N . ALA A 1 134 ? 35.540 46.871 -40.533 1.00 71.00 134 ALA A N 1
ATOM 1106 C CA . ALA A 1 134 ? 36.227 48.019 -41.118 1.00 71.00 134 ALA A CA 1
ATOM 1107 C C . ALA A 1 134 ? 37.748 47.819 -41.116 1.00 71.00 134 ALA A C 1
ATOM 1109 O O . ALA A 1 134 ? 38.392 48.124 -42.115 1.00 71.00 134 ALA A O 1
ATOM 1110 N N . PHE A 1 135 ? 38.295 47.236 -40.045 1.00 70.19 135 PHE A N 1
ATOM 1111 C CA . PHE A 1 135 ? 39.694 46.819 -39.981 1.00 70.19 135 PHE A CA 1
ATOM 1112 C C . PHE A 1 135 ? 40.011 45.711 -40.999 1.00 70.19 135 PHE A C 1
ATOM 1114 O O . PHE A 1 135 ? 40.989 45.805 -41.735 1.00 70.19 135 PHE A O 1
ATOM 1121 N N . VAL A 1 136 ? 39.158 44.687 -41.115 1.00 71.56 136 VAL A N 1
ATOM 1122 C CA . VAL A 1 136 ? 39.397 43.577 -42.055 1.00 71.56 136 VAL A CA 1
ATOM 1123 C C . VAL A 1 136 ? 39.201 44.000 -43.513 1.00 71.56 136 VAL A C 1
ATOM 1125 O O . VAL A 1 136 ? 39.856 43.424 -44.373 1.00 71.56 136 VAL A O 1
ATOM 1128 N N . LYS A 1 137 ? 38.366 45.014 -43.816 1.00 67.75 137 LYS A N 1
ATOM 1129 C CA . LYS A 1 137 ? 38.140 45.556 -45.179 1.00 67.75 137 LYS A CA 1
ATOM 1130 C C . LYS A 1 137 ? 39.431 45.861 -45.940 1.00 67.75 137 LYS A C 1
ATOM 1132 O O . LYS A 1 137 ? 39.447 45.681 -47.153 1.00 67.75 137 LYS A O 1
ATOM 1137 N N . GLU A 1 138 ? 40.496 46.250 -45.243 1.00 61.84 138 GLU A N 1
ATOM 1138 C CA . GLU A 1 138 ? 41.821 46.494 -45.829 1.00 61.84 138 GLU A CA 1
ATOM 1139 C C . GLU A 1 138 ? 42.480 45.218 -46.407 1.00 61.84 138 GLU A C 1
ATOM 1141 O O . GLU A 1 138 ? 43.301 45.302 -47.315 1.00 61.84 138 GLU A O 1
ATOM 1146 N N . TYR A 1 139 ? 42.063 44.032 -45.951 1.00 62.25 139 TYR A N 1
ATOM 1147 C CA . TYR A 1 139 ? 42.610 42.720 -46.320 1.00 62.25 139 TYR A CA 1
ATOM 1148 C C . TYR A 1 139 ? 41.736 41.920 -47.309 1.00 62.25 139 TYR A C 1
ATOM 1150 O O . TYR A 1 139 ? 42.122 40.823 -47.714 1.00 62.25 139 TYR A O 1
ATOM 1158 N N . PHE A 1 140 ? 40.551 42.408 -47.705 1.00 58.75 140 PHE A N 1
ATOM 1159 C CA . PHE A 1 140 ? 39.639 41.631 -48.561 1.00 58.75 140 PHE A CA 1
ATOM 1160 C C . PHE A 1 140 ? 40.081 41.590 -50.034 1.00 58.75 140 PHE A C 1
ATOM 1162 O O . PHE A 1 140 ? 40.015 42.590 -50.747 1.00 58.75 140 PHE A O 1
ATOM 1169 N N . GLY A 1 141 ? 40.385 40.386 -50.522 1.00 55.94 141 GLY A N 1
ATOM 1170 C CA . GLY A 1 141 ? 40.173 39.993 -51.920 1.00 55.94 141 GLY A CA 1
ATOM 1171 C C . GLY A 1 141 ? 38.797 39.334 -52.111 1.00 55.94 141 GLY A C 1
ATOM 1172 O O . GLY A 1 141 ? 38.156 38.925 -51.141 1.00 55.94 141 GLY A O 1
ATOM 1173 N N . SER A 1 142 ? 38.321 39.224 -53.357 1.00 56.94 142 SER A N 1
ATOM 1174 C CA . SER A 1 142 ? 37.097 38.475 -53.689 1.00 56.94 142 SER A CA 1
ATOM 1175 C C . SER A 1 142 ? 37.209 37.007 -53.230 1.00 56.94 142 SER A C 1
ATOM 1177 O O . SER A 1 142 ? 38.254 36.394 -53.465 1.00 56.94 142 SER A O 1
ATOM 1179 N N . PRO A 1 143 ? 36.174 36.435 -52.577 1.00 55.22 143 PRO A N 1
ATOM 1180 C CA . PRO A 1 143 ? 36.221 35.067 -52.065 1.00 55.22 143 PRO A CA 1
ATOM 1181 C C . PRO A 1 143 ? 36.442 34.067 -53.213 1.00 55.22 143 PRO A C 1
ATOM 1183 O O . PRO A 1 143 ? 35.878 34.258 -54.290 1.00 55.22 143 PRO A O 1
ATOM 1186 N N . PRO A 1 144 ? 37.254 33.014 -53.018 1.00 55.31 144 PRO A N 1
ATOM 1187 C CA . PRO A 1 144 ? 37.559 32.061 -54.080 1.00 55.31 144 PRO A CA 1
ATOM 1188 C C . PRO A 1 144 ? 36.301 31.293 -54.520 1.00 55.31 144 PRO A C 1
ATOM 1190 O O . PRO A 1 144 ? 35.603 30.703 -53.691 1.00 55.31 144 PRO A O 1
ATOM 1193 N N . ASP A 1 145 ? 36.040 31.283 -55.833 1.00 56.56 145 ASP A N 1
ATOM 1194 C CA . ASP A 1 145 ? 34.814 30.735 -56.438 1.00 56.56 145 ASP A CA 1
ATOM 1195 C C . ASP A 1 145 ? 34.719 29.191 -56.407 1.00 56.56 145 ASP A C 1
ATOM 1197 O O . ASP A 1 145 ? 33.629 28.654 -56.594 1.00 56.56 145 ASP A O 1
ATOM 1201 N N . SER A 1 146 ? 35.812 28.446 -56.175 1.00 56.53 146 SER A N 1
ATOM 1202 C CA . SER A 1 146 ? 35.857 27.008 -56.520 1.00 56.53 146 SER A CA 1
ATOM 1203 C C . SER A 1 146 ? 35.825 26.000 -55.367 1.00 56.53 146 SER A C 1
ATOM 1205 O O . SER A 1 146 ? 35.386 24.869 -55.574 1.00 56.53 146 SER A O 1
ATOM 1207 N N . ASP A 1 147 ? 36.270 26.349 -54.160 1.00 56.19 147 ASP A N 1
ATOM 1208 C CA . ASP A 1 147 ? 36.571 25.327 -53.148 1.00 56.19 147 ASP A CA 1
ATOM 1209 C C . ASP A 1 147 ? 35.599 25.409 -51.981 1.00 56.19 147 ASP A C 1
ATOM 1211 O O . ASP A 1 147 ? 35.723 26.333 -51.196 1.00 56.19 147 ASP A O 1
ATOM 1215 N N . LYS A 1 148 ? 34.682 24.445 -51.811 1.00 64.19 148 LYS A N 1
ATOM 1216 C CA . LYS A 1 148 ? 33.810 24.330 -50.621 1.00 64.19 148 LYS A CA 1
ATOM 1217 C C . LYS A 1 148 ? 34.636 24.030 -49.357 1.00 64.19 148 LYS A C 1
ATOM 1219 O O . LYS A 1 148 ? 34.729 22.878 -48.931 1.00 64.19 148 LYS A O 1
ATOM 1224 N N . ARG A 1 149 ? 35.263 25.047 -48.764 1.00 71.31 149 ARG A N 1
ATOM 1225 C CA . ARG A 1 149 ? 36.060 24.956 -47.534 1.00 71.31 149 ARG A CA 1
ATOM 1226 C C . ARG A 1 149 ? 35.239 25.489 -46.362 1.00 71.31 149 ARG A C 1
ATOM 1228 O O . ARG A 1 149 ? 35.106 26.702 -46.225 1.00 71.31 149 ARG A O 1
ATOM 1235 N N . PRO A 1 150 ? 34.676 24.616 -45.512 1.00 78.56 150 PRO A N 1
ATOM 1236 C CA . PRO A 1 150 ? 33.972 25.075 -44.326 1.00 78.56 150 PRO A CA 1
ATOM 1237 C C . PRO A 1 150 ? 34.954 25.673 -43.299 1.00 78.56 150 PRO A C 1
ATOM 1239 O O . PRO A 1 150 ? 36.101 25.218 -43.219 1.00 78.56 150 PRO A O 1
ATOM 1242 N N . PRO A 1 151 ? 34.521 26.650 -42.483 1.00 81.81 151 PRO A N 1
ATOM 1243 C CA . PRO A 1 151 ? 35.358 27.272 -41.464 1.00 81.81 151 PRO A CA 1
ATOM 1244 C C . PRO A 1 151 ? 35.699 26.263 -40.361 1.00 81.81 151 PRO A C 1
ATOM 1246 O O . PRO A 1 151 ? 34.830 25.836 -39.607 1.00 81.81 151 PRO A O 1
ATOM 1249 N N . ARG A 1 152 ? 36.966 25.853 -40.258 1.00 79.69 152 ARG A N 1
ATOM 1250 C CA . ARG A 1 152 ? 37.421 24.915 -39.221 1.00 79.69 152 ARG A CA 1
ATOM 1251 C C . ARG A 1 152 ? 38.029 25.671 -38.046 1.00 79.69 152 ARG A C 1
ATOM 1253 O O . ARG A 1 152 ? 39.061 26.314 -38.204 1.00 79.69 152 ARG A O 1
ATOM 1260 N N . CYS A 1 153 ? 37.433 25.522 -36.868 1.00 77.62 153 CYS A N 1
ATOM 1261 C CA . CYS A 1 153 ? 37.927 26.111 -35.621 1.00 77.62 153 CYS A CA 1
ATOM 1262 C C . CYS A 1 153 ? 38.728 25.115 -34.758 1.00 77.62 153 CYS A C 1
ATOM 1264 O O . CYS A 1 153 ? 39.175 25.457 -33.671 1.00 77.62 153 CYS A O 1
ATOM 1266 N N . ASN A 1 154 ? 38.957 23.889 -35.241 1.00 65.81 154 ASN A N 1
ATOM 1267 C CA . ASN A 1 154 ? 39.397 22.735 -34.438 1.00 65.81 154 ASN A CA 1
ATOM 1268 C C . ASN A 1 154 ? 40.785 22.856 -33.774 1.00 65.81 154 ASN A C 1
ATOM 1270 O O . ASN A 1 154 ? 41.177 21.951 -33.044 1.00 65.81 154 ASN A O 1
ATOM 1274 N N . TYR A 1 155 ? 41.539 23.935 -33.996 1.00 58.59 155 TYR A N 1
ATOM 1275 C CA . TYR A 1 155 ? 42.916 24.055 -33.511 1.00 58.59 155 TYR A CA 1
ATOM 1276 C C . TYR A 1 155 ? 43.051 24.202 -31.984 1.00 58.59 155 TYR A C 1
ATOM 1278 O O . TYR A 1 155 ? 44.108 23.862 -31.462 1.00 58.59 155 TYR A O 1
ATOM 1286 N N . TRP A 1 156 ? 42.016 24.654 -31.258 1.00 53.16 156 TRP A N 1
ATOM 1287 C CA . TRP A 1 156 ? 42.147 25.018 -29.830 1.00 53.16 156 TRP A CA 1
ATOM 1288 C C . TRP A 1 156 ? 41.151 24.347 -28.878 1.00 53.16 156 TRP A C 1
ATOM 1290 O O . TRP A 1 156 ? 41.059 24.727 -27.713 1.00 53.16 156 TRP A O 1
ATOM 1300 N N . PHE A 1 157 ? 40.424 23.325 -29.335 1.00 48.81 157 PHE A N 1
ATOM 1301 C CA . PHE A 1 157 ? 39.389 22.675 -28.526 1.00 48.81 157 PHE A CA 1
ATOM 1302 C C . PHE A 1 157 ? 39.932 22.044 -27.228 1.00 48.81 157 PHE A C 1
ATOM 1304 O O . PHE A 1 157 ? 39.279 22.125 -26.193 1.00 48.81 157 PHE A O 1
ATOM 1311 N N . GLU A 1 158 ? 41.159 21.509 -27.225 1.00 49.91 158 GLU A N 1
ATOM 1312 C CA . GLU A 1 158 ? 41.740 20.936 -25.999 1.00 49.91 158 GLU A CA 1
ATOM 1313 C C . GLU A 1 158 ? 42.105 21.985 -24.926 1.00 49.91 158 GLU A C 1
ATOM 1315 O O . GLU A 1 158 ? 42.278 21.628 -23.759 1.00 49.91 158 GLU A O 1
ATOM 1320 N N . ALA A 1 159 ? 42.196 23.273 -25.285 1.00 49.28 159 ALA A N 1
ATOM 1321 C CA . ALA A 1 159 ? 42.640 24.334 -24.378 1.00 49.28 159 ALA A CA 1
ATOM 1322 C C . ALA A 1 159 ? 41.513 24.937 -23.515 1.00 49.28 159 ALA A C 1
ATOM 1324 O O . ALA A 1 159 ? 41.802 25.524 -22.471 1.00 49.28 159 ALA A O 1
ATOM 1325 N N . VAL A 1 160 ? 40.237 24.790 -23.898 1.00 51.78 160 VAL A N 1
ATOM 1326 C CA . VAL A 1 160 ? 39.099 25.422 -23.201 1.00 51.78 160 VAL A CA 1
ATOM 1327 C C . VAL A 1 160 ? 38.131 24.364 -22.677 1.00 51.78 160 VAL A C 1
ATOM 1329 O O . VAL A 1 160 ? 37.230 23.915 -23.377 1.00 51.78 160 VAL A O 1
ATOM 1332 N N . LYS A 1 161 ? 38.293 23.985 -21.405 1.00 55.72 161 LYS A N 1
ATOM 1333 C CA . LYS A 1 161 ? 37.374 23.072 -20.709 1.00 55.72 161 LYS A CA 1
ATOM 1334 C C . LYS A 1 161 ? 36.186 23.848 -20.139 1.00 55.72 161 LYS A C 1
ATOM 1336 O O . LYS A 1 161 ? 36.284 24.391 -19.039 1.00 55.72 161 LYS A O 1
ATOM 1341 N N . MET A 1 162 ? 35.059 23.869 -20.847 1.00 55.31 162 MET A N 1
ATOM 1342 C CA . MET A 1 162 ? 33.777 24.240 -20.237 1.00 55.31 162 MET A CA 1
ATOM 1343 C C . MET A 1 162 ? 33.189 23.019 -19.526 1.00 55.31 162 MET A C 1
ATOM 1345 O O . MET A 1 162 ? 32.966 21.976 -20.138 1.00 55.31 162 MET A O 1
ATOM 1349 N N . LYS A 1 163 ? 33.002 23.136 -18.209 1.00 55.22 163 LYS A N 1
ATOM 1350 C CA . LYS A 1 163 ? 32.629 22.023 -17.331 1.00 55.22 163 LYS A CA 1
ATOM 1351 C C . LYS A 1 163 ? 31.141 22.061 -16.987 1.00 55.22 163 LYS A C 1
ATOM 1353 O O . LYS A 1 163 ? 30.642 23.100 -16.563 1.00 55.22 163 LYS A O 1
ATOM 1358 N N . GLY A 1 164 ? 30.465 20.922 -17.138 1.00 52.19 164 GLY A N 1
ATOM 1359 C CA . GLY A 1 164 ? 29.098 20.708 -16.652 1.00 52.19 164 GLY A CA 1
ATOM 1360 C C . GLY A 1 164 ? 29.038 20.408 -15.148 1.00 52.19 164 GLY A C 1
ATOM 1361 O O . GLY A 1 164 ? 30.060 20.415 -14.460 1.00 52.19 164 GLY A O 1
ATOM 1362 N N . GLN A 1 165 ? 27.840 20.084 -14.652 1.00 49.91 165 GLN A N 1
ATOM 1363 C CA . GLN A 1 165 ? 27.538 19.845 -13.229 1.00 49.91 165 GLN A CA 1
ATOM 1364 C C . GLN A 1 165 ? 28.461 18.793 -12.574 1.00 49.91 165 GLN A C 1
ATOM 1366 O O . GLN A 1 165 ? 28.872 18.958 -11.430 1.00 49.91 165 GLN A O 1
ATOM 1371 N N . ASN A 1 166 ? 28.899 17.791 -13.346 1.00 51.50 166 ASN A N 1
ATOM 1372 C CA . ASN A 1 166 ? 29.774 16.701 -12.890 1.00 51.50 166 ASN A CA 1
ATOM 1373 C C . ASN A 1 166 ? 31.252 16.887 -13.272 1.00 51.50 166 ASN A C 1
ATOM 1375 O O . ASN A 1 166 ? 31.985 15.911 -13.417 1.00 51.50 166 ASN A O 1
ATOM 1379 N N . ASN A 1 167 ? 31.702 18.126 -13.511 1.00 53.69 167 ASN A N 1
ATOM 1380 C CA . ASN A 1 167 ? 33.031 18.425 -14.066 1.00 53.69 167 ASN A CA 1
ATOM 1381 C C . ASN A 1 167 ? 33.316 17.759 -15.432 1.00 53.69 167 ASN A C 1
ATOM 1383 O O . ASN A 1 167 ? 34.467 17.726 -15.876 1.00 53.69 167 ASN A O 1
ATOM 1387 N N . VAL A 1 168 ? 32.280 17.251 -16.108 1.00 53.19 168 VAL A N 1
ATOM 1388 C CA . VAL A 1 168 ? 32.374 16.627 -17.432 1.00 53.19 168 VAL A CA 1
ATOM 1389 C C . VAL A 1 168 ? 32.624 17.712 -18.476 1.00 53.19 168 VAL A C 1
ATOM 1391 O O . VAL A 1 168 ? 31.990 18.768 -18.450 1.00 53.19 168 VAL A O 1
ATOM 1394 N N . ASP A 1 169 ? 33.571 17.445 -19.373 1.00 57.59 169 ASP A N 1
ATOM 1395 C CA . ASP A 1 169 ? 33.879 18.287 -20.527 1.00 57.59 169 ASP A CA 1
ATOM 1396 C C . ASP A 1 169 ? 32.685 18.289 -21.488 1.00 57.59 169 ASP A C 1
ATOM 1398 O O . ASP A 1 169 ? 32.413 17.281 -22.148 1.00 57.59 169 ASP A O 1
ATOM 1402 N N . LEU A 1 170 ? 31.958 19.412 -21.532 1.00 59.62 170 LEU A N 1
ATOM 1403 C CA . LEU A 1 170 ? 30.733 19.536 -22.321 1.00 59.62 170 LEU A CA 1
ATOM 1404 C C . LEU A 1 170 ? 30.986 19.207 -23.789 1.00 59.62 170 LEU A C 1
ATOM 1406 O O . LEU A 1 170 ? 30.188 18.533 -24.431 1.00 59.62 170 LEU A O 1
ATOM 1410 N N . GLY A 1 171 ? 32.123 19.649 -24.325 1.00 59.31 171 GLY A N 1
ATOM 1411 C CA . GLY A 1 171 ? 32.382 19.501 -25.744 1.00 59.31 171 GLY A CA 1
ATOM 1412 C C . GLY A 1 171 ? 32.591 18.041 -26.174 1.00 59.31 171 GLY A C 1
ATOM 1413 O O . GLY A 1 171 ? 32.400 17.735 -27.346 1.00 59.31 171 GLY A O 1
ATOM 1414 N N . LYS A 1 172 ? 32.945 17.130 -25.253 1.00 58.31 172 LYS A N 1
ATOM 1415 C CA . LYS A 1 172 ? 33.047 15.686 -25.540 1.00 58.31 172 LYS A CA 1
ATOM 1416 C C . LYS A 1 172 ? 31.709 14.948 -25.438 1.00 58.31 172 LYS A C 1
ATOM 1418 O O . LYS A 1 172 ? 31.602 13.856 -25.989 1.00 58.31 172 LYS A O 1
ATOM 1423 N N . SER A 1 173 ? 30.715 15.496 -24.731 1.00 57.50 173 SER A N 1
ATOM 1424 C CA . SER A 1 173 ? 29.407 14.845 -24.551 1.00 57.50 173 SER A CA 1
ATOM 1425 C C . SER A 1 173 ? 28.360 15.261 -25.589 1.00 57.50 173 SER A C 1
ATOM 1427 O O . SER A 1 173 ? 27.365 14.554 -25.766 1.00 57.50 173 SER A O 1
ATOM 1429 N N . LEU A 1 174 ? 28.577 16.383 -26.283 1.00 60.75 174 LEU A N 1
ATOM 1430 C CA . LEU A 1 174 ? 27.697 16.881 -27.339 1.00 60.75 174 LEU A CA 1
ATOM 1431 C C . LEU A 1 174 ? 27.753 15.951 -28.562 1.00 60.75 174 LEU A C 1
ATOM 1433 O O . LEU A 1 174 ? 28.652 16.047 -29.393 1.00 60.75 174 LEU A O 1
ATOM 1437 N N . GLN A 1 175 ? 26.783 15.043 -28.673 1.00 59.09 175 GLN A N 1
ATOM 1438 C CA . GLN A 1 175 ? 26.520 14.313 -29.913 1.00 59.09 175 GLN A CA 1
ATOM 1439 C C . GLN A 1 175 ? 25.620 15.167 -30.809 1.00 59.09 175 GLN A C 1
ATOM 1441 O O . GLN A 1 175 ? 24.603 15.688 -30.348 1.00 59.09 175 GLN A O 1
ATOM 1446 N N . ASP A 1 176 ? 25.975 15.292 -32.090 1.00 57.22 176 ASP A N 1
ATOM 1447 C CA . ASP A 1 176 ? 25.152 16.001 -33.069 1.00 57.22 176 ASP A CA 1
ATOM 1448 C C . ASP A 1 176 ? 23.799 15.282 -33.217 1.00 57.22 176 ASP A C 1
ATOM 1450 O O . ASP A 1 176 ? 23.701 14.202 -33.807 1.00 57.22 176 ASP A O 1
ATOM 1454 N N . LYS A 1 177 ? 22.736 15.875 -32.663 1.00 50.75 177 LYS A N 1
ATOM 1455 C CA . LYS A 1 177 ? 21.362 15.482 -32.978 1.00 50.75 177 LYS A CA 1
ATOM 1456 C C . LYS A 1 177 ? 21.031 16.058 -34.352 1.00 50.75 177 LYS A C 1
ATOM 1458 O O . LYS A 1 177 ? 20.769 17.248 -34.480 1.00 50.75 177 LYS A O 1
ATOM 1463 N N . TYR A 1 178 ? 21.090 15.209 -35.375 1.00 42.59 178 TYR A N 1
ATOM 1464 C CA . TYR A 1 178 ? 20.593 15.514 -36.714 1.00 42.59 178 TYR A CA 1
ATOM 1465 C C . TYR A 1 178 ? 19.081 15.701 -36.643 1.00 42.59 178 TYR A C 1
ATOM 1467 O O . TYR A 1 178 ? 18.393 14.703 -36.754 1.00 42.59 178 TYR A O 1
ATOM 1475 N N . ASP A 1 179 ? 18.575 16.913 -36.417 1.00 44.81 179 ASP A N 1
ATOM 1476 C CA . ASP A 1 179 ? 17.212 17.302 -36.797 1.00 44.81 179 ASP A CA 1
ATOM 1477 C C . ASP A 1 179 ? 17.039 18.828 -36.662 1.00 44.81 179 ASP A C 1
ATOM 1479 O O . ASP A 1 179 ? 17.122 19.384 -35.569 1.00 44.81 179 ASP A O 1
ATOM 1483 N N . ALA A 1 180 ? 16.746 19.465 -37.801 1.00 51.19 180 ALA A N 1
ATOM 1484 C CA . ALA A 1 180 ? 16.458 20.884 -38.042 1.00 51.19 180 ALA A CA 1
ATOM 1485 C C . ALA A 1 180 ? 17.661 21.850 -38.073 1.00 51.19 180 ALA A C 1
ATOM 1487 O O . ALA A 1 180 ? 18.211 22.242 -37.045 1.00 51.19 180 ALA A O 1
ATOM 1488 N N . ASP A 1 181 ? 17.987 22.314 -39.286 1.00 56.84 181 ASP A N 1
ATOM 1489 C CA . ASP A 1 181 ? 18.695 23.579 -39.502 1.00 56.84 181 ASP A CA 1
ATOM 1490 C C . ASP A 1 181 ? 18.077 24.673 -38.608 1.00 56.84 181 ASP A C 1
ATOM 1492 O O . ASP A 1 181 ? 16.849 24.774 -38.477 1.00 56.84 181 ASP A O 1
ATOM 1496 N N . ASP A 1 182 ? 18.909 25.496 -37.963 1.00 62.47 182 ASP A N 1
ATOM 1497 C CA . ASP A 1 182 ? 18.418 26.646 -37.203 1.00 62.47 182 ASP A CA 1
ATOM 1498 C C . ASP A 1 182 ? 18.066 27.779 -38.178 1.00 62.47 182 ASP A C 1
ATOM 1500 O O . ASP A 1 182 ? 18.788 28.769 -38.314 1.00 62.47 182 ASP A O 1
ATOM 1504 N N . ASP A 1 183 ? 16.950 27.610 -38.896 1.00 63.38 183 ASP A N 1
ATOM 1505 C CA . ASP A 1 183 ? 16.442 28.551 -39.904 1.00 63.38 183 ASP A CA 1
ATOM 1506 C C . ASP A 1 183 ? 16.319 29.984 -39.360 1.00 63.38 183 ASP A C 1
ATOM 1508 O O . ASP A 1 183 ? 16.440 30.965 -40.098 1.00 63.38 183 ASP A O 1
ATOM 1512 N N . MET A 1 184 ? 16.092 30.134 -38.051 1.00 63.75 184 MET A N 1
ATOM 1513 C CA . MET A 1 184 ? 16.052 31.444 -37.405 1.00 63.75 184 MET A CA 1
ATOM 1514 C C . MET A 1 184 ? 17.428 32.116 -37.364 1.00 63.75 184 MET A C 1
ATOM 1516 O O . MET A 1 184 ? 17.507 33.343 -37.470 1.00 63.75 184 MET A O 1
ATOM 1520 N N . TYR A 1 185 ? 18.505 31.337 -37.270 1.00 72.88 185 TYR A N 1
ATOM 1521 C CA . TYR A 1 185 ? 19.882 31.822 -37.232 1.00 72.88 185 TYR A CA 1
ATOM 1522 C C . TYR A 1 185 ? 20.410 32.261 -38.607 1.00 72.88 185 TYR A C 1
ATOM 1524 O O . TYR A 1 185 ? 21.327 33.081 -38.676 1.00 72.88 185 TYR A O 1
ATOM 1532 N N . LEU A 1 186 ? 19.786 31.831 -39.714 1.00 68.44 186 LEU A N 1
ATOM 1533 C CA . LEU A 1 186 ? 20.080 32.372 -41.053 1.00 68.44 186 LEU A CA 1
ATOM 1534 C C . LEU A 1 186 ? 19.873 33.895 -41.113 1.00 68.44 186 LEU A C 1
ATOM 1536 O O . LEU A 1 186 ? 20.632 34.592 -41.779 1.00 68.44 186 LEU A O 1
ATOM 1540 N N . LYS A 1 187 ? 18.896 34.436 -40.371 1.00 70.12 187 LYS A N 1
ATOM 1541 C CA . LYS A 1 187 ? 18.692 35.893 -40.271 1.00 70.12 187 LYS A CA 1
ATOM 1542 C C . LYS A 1 187 ? 19.808 36.587 -39.499 1.00 70.12 187 LYS A C 1
ATOM 1544 O O . LYS A 1 187 ? 20.147 37.720 -39.816 1.00 70.12 187 LYS A O 1
ATOM 1549 N N . VAL A 1 188 ? 20.370 35.913 -38.495 1.00 74.81 188 VAL A N 1
ATOM 1550 C CA . VAL A 1 188 ? 21.519 36.423 -37.738 1.00 74.81 188 VAL A CA 1
ATOM 1551 C C . VAL A 1 188 ? 22.750 36.475 -38.640 1.00 74.81 188 VAL A C 1
ATOM 1553 O O . VAL A 1 188 ? 23.497 37.444 -38.587 1.00 74.81 188 VAL A O 1
ATOM 1556 N N . LEU A 1 189 ? 22.932 35.500 -39.537 1.00 73.56 189 LEU A N 1
ATOM 1557 C CA . LEU A 1 189 ? 24.027 35.523 -40.512 1.00 73.56 189 LEU A CA 1
ATOM 1558 C C . LEU A 1 189 ? 23.996 36.742 -41.440 1.00 73.56 189 LEU A C 1
ATOM 1560 O O . LEU A 1 189 ? 25.059 37.262 -41.754 1.00 73.56 189 LEU A O 1
ATOM 1564 N N . ASP A 1 190 ? 22.820 37.241 -41.829 1.00 72.19 190 ASP A N 1
ATOM 1565 C CA . ASP A 1 190 ? 22.711 38.448 -42.666 1.00 72.19 190 ASP A CA 1
ATOM 1566 C C . ASP A 1 190 ? 23.203 39.724 -41.952 1.00 72.19 190 ASP A C 1
ATOM 1568 O O . ASP A 1 190 ? 23.551 40.716 -42.603 1.00 72.19 190 ASP A O 1
ATOM 1572 N N . LEU A 1 191 ? 23.254 39.702 -40.617 1.00 71.31 191 LEU A N 1
ATOM 1573 C CA . LEU A 1 191 ? 23.807 40.780 -39.800 1.00 71.31 191 LEU A CA 1
ATOM 1574 C C . LEU A 1 191 ? 25.342 40.774 -39.801 1.00 71.31 191 LEU A C 1
ATOM 1576 O O . LEU A 1 191 ? 25.985 41.821 -39.672 1.00 71.31 191 LEU A O 1
ATOM 1580 N N . TYR A 1 192 ? 25.933 39.598 -40.015 1.00 74.44 192 TYR A N 1
ATOM 1581 C CA . TYR A 1 192 ? 27.360 39.422 -40.222 1.00 74.44 192 TYR A CA 1
ATOM 1582 C C . TYR A 1 192 ? 27.721 39.726 -41.680 1.00 74.44 192 TYR A C 1
ATOM 1584 O O . TYR A 1 192 ? 27.281 39.065 -42.613 1.00 74.44 192 TYR A O 1
ATOM 1592 N N . PHE A 1 193 ? 28.578 40.725 -41.892 1.00 73.19 193 PHE A N 1
ATOM 1593 C CA . PHE A 1 193 ? 29.010 41.165 -43.225 1.00 73.19 193 PHE A CA 1
ATOM 1594 C C . PHE A 1 193 ? 27.836 41.546 -44.162 1.00 73.19 193 PHE A C 1
ATOM 1596 O O . PHE A 1 193 ? 27.683 40.961 -45.236 1.00 73.19 193 PHE A O 1
ATOM 1603 N N . PRO A 1 194 ? 27.051 42.596 -43.858 1.00 63.03 194 PRO A N 1
ATOM 1604 C CA . PRO A 1 194 ? 25.847 42.956 -44.623 1.00 63.03 194 PRO A CA 1
ATOM 1605 C C . PRO A 1 194 ? 26.101 43.239 -46.118 1.00 63.03 194 PRO A C 1
ATOM 1607 O O . PRO A 1 194 ? 25.227 43.029 -46.958 1.00 63.03 194 PRO A O 1
ATOM 1610 N N . GLY A 1 195 ? 27.314 43.671 -46.493 1.00 62.28 195 GLY A N 1
ATOM 1611 C CA . GLY A 1 195 ? 27.709 43.821 -47.903 1.00 62.28 195 GLY A CA 1
ATOM 1612 C C . GLY A 1 195 ? 27.796 42.492 -48.666 1.00 62.28 195 GLY A C 1
ATOM 1613 O O . GLY A 1 195 ? 27.588 42.465 -49.879 1.00 62.28 195 GLY A O 1
ATOM 1614 N N . PHE A 1 196 ? 28.050 41.395 -47.951 1.00 59.69 196 PHE A N 1
ATOM 1615 C CA . PHE A 1 196 ? 28.108 40.036 -48.476 1.00 59.69 196 PHE A CA 1
ATOM 1616 C C . PHE A 1 196 ? 26.776 39.282 -48.382 1.00 59.69 196 PHE A C 1
ATOM 1618 O O . PHE A 1 196 ? 26.629 38.272 -49.064 1.00 59.69 196 PHE A O 1
ATOM 1625 N N . ALA A 1 197 ? 25.773 39.790 -47.655 1.00 55.47 197 ALA A N 1
ATOM 1626 C CA . ALA A 1 197 ? 24.433 39.187 -47.571 1.00 55.47 197 ALA A CA 1
ATOM 1627 C C . ALA A 1 197 ? 23.732 39.050 -48.945 1.00 55.47 197 ALA A C 1
ATOM 1629 O O . ALA A 1 197 ? 22.827 38.242 -49.140 1.00 55.47 197 ALA A O 1
ATOM 1630 N N . LYS A 1 198 ? 24.168 39.803 -49.968 1.00 60.47 198 LYS A N 1
ATOM 1631 C CA . LYS A 1 198 ? 23.720 39.564 -51.354 1.00 60.47 198 LYS A CA 1
ATOM 1632 C C . LYS A 1 198 ? 24.183 38.210 -51.905 1.00 60.47 198 LYS A C 1
ATOM 1634 O O . LYS A 1 198 ? 23.496 37.662 -52.760 1.00 60.47 198 LYS A O 1
ATOM 1639 N N . PHE A 1 199 ? 25.312 37.685 -51.431 1.00 55.25 199 PHE A N 1
ATOM 1640 C CA . PHE A 1 199 ? 25.878 36.407 -51.860 1.00 55.25 199 PHE A CA 1
ATOM 1641 C C . PHE A 1 199 ? 25.332 35.213 -51.082 1.00 55.25 199 PHE A C 1
ATOM 1643 O O . PHE A 1 199 ? 25.386 34.121 -51.624 1.00 55.25 199 PHE A O 1
ATOM 1650 N N . THR A 1 200 ? 24.791 35.384 -49.869 1.00 55.41 200 THR A N 1
ATOM 1651 C CA . THR A 1 200 ? 24.203 34.281 -49.078 1.00 55.41 200 THR A CA 1
ATOM 1652 C C . THR A 1 200 ? 22.866 33.789 -49.644 1.00 55.41 200 THR A C 1
ATOM 1654 O O . THR A 1 200 ? 22.446 32.672 -49.347 1.00 55.41 200 THR A O 1
ATOM 1657 N N . ARG A 1 201 ? 22.210 34.568 -50.517 1.00 55.97 201 ARG A N 1
ATOM 1658 C CA . ARG A 1 201 ? 20.941 34.195 -51.163 1.00 55.97 201 ARG A CA 1
ATOM 1659 C C . ARG A 1 201 ? 21.152 33.134 -52.251 1.00 55.97 201 ARG A C 1
ATOM 1661 O O . ARG A 1 201 ? 21.619 33.442 -53.344 1.00 55.97 201 ARG A O 1
ATOM 1668 N N . GLY A 1 202 ? 20.742 31.899 -51.965 1.00 60.22 202 GLY A N 1
ATOM 1669 C CA . GLY A 1 202 ? 20.769 30.759 -52.894 1.00 60.22 202 GLY A CA 1
ATOM 1670 C C . GLY A 1 202 ? 21.579 29.576 -52.357 1.00 60.22 202 GLY A C 1
ATOM 1671 O O . GLY A 1 202 ? 22.352 29.723 -51.415 1.00 60.22 202 GLY A O 1
ATOM 1672 N N . SER A 1 203 ? 21.430 28.393 -52.963 1.00 62.75 203 SER A N 1
ATOM 1673 C CA . SER A 1 203 ? 22.081 27.151 -52.497 1.00 62.75 203 SER A CA 1
ATOM 1674 C C . SER A 1 203 ? 23.615 27.223 -52.469 1.00 62.75 203 SER A C 1
ATOM 1676 O O . SER A 1 203 ? 24.257 26.524 -51.691 1.00 62.75 203 SER A O 1
ATOM 1678 N N . GLU A 1 204 ? 24.221 28.077 -53.299 1.00 67.00 204 GLU A N 1
ATOM 1679 C CA . GLU A 1 204 ? 25.671 28.317 -53.301 1.00 67.00 204 GLU A CA 1
ATOM 1680 C C . GLU A 1 204 ? 26.127 29.350 -52.267 1.00 67.00 204 GLU A C 1
ATOM 1682 O O . GLU A 1 204 ? 27.310 29.399 -51.924 1.00 67.00 204 GLU A O 1
ATOM 1687 N N . GLY A 1 205 ? 25.216 30.177 -51.756 1.00 70.31 205 GLY A N 1
ATOM 1688 C CA . GLY A 1 205 ? 25.576 31.349 -50.970 1.00 70.31 205 GLY A CA 1
ATOM 1689 C C . GLY A 1 205 ? 26.231 31.017 -49.638 1.00 70.31 205 GLY A C 1
ATOM 1690 O O . GLY A 1 205 ? 27.272 31.580 -49.297 1.00 70.31 205 GLY A O 1
ATOM 1691 N N . MET A 1 206 ? 25.695 30.016 -48.939 1.00 76.81 206 MET A N 1
ATOM 1692 C CA . MET A 1 206 ? 26.309 29.490 -47.718 1.00 76.81 206 MET A CA 1
ATOM 1693 C C . MET A 1 206 ? 27.696 28.897 -47.980 1.00 76.81 206 MET A C 1
ATOM 1695 O O . MET A 1 206 ? 28.595 29.073 -47.164 1.00 76.81 206 MET A O 1
ATOM 1699 N N . SER A 1 207 ? 27.915 28.258 -49.135 1.00 75.88 207 SER A N 1
ATOM 1700 C CA . SER A 1 207 ? 29.246 27.736 -49.481 1.00 75.88 207 SER A CA 1
ATOM 1701 C C . SER A 1 207 ? 30.260 28.873 -49.637 1.00 75.88 207 SER A C 1
ATOM 1703 O O . SER A 1 207 ? 31.349 28.801 -49.077 1.00 75.88 207 SER A O 1
ATOM 1705 N N . ARG A 1 208 ? 29.890 29.962 -50.327 1.00 73.50 208 ARG A N 1
ATOM 1706 C CA . ARG A 1 208 ? 30.761 31.143 -50.485 1.00 73.50 208 ARG A CA 1
ATOM 1707 C C . ARG A 1 208 ? 31.049 31.826 -49.150 1.00 73.50 208 ARG A C 1
ATOM 1709 O O . ARG A 1 208 ? 32.183 32.234 -48.905 1.00 73.50 208 ARG A O 1
ATOM 1716 N N . PHE A 1 209 ? 30.046 31.912 -48.278 1.00 78.56 209 PHE A N 1
ATOM 1717 C CA . PHE A 1 209 ? 30.206 32.454 -46.930 1.00 78.56 209 PHE A CA 1
ATOM 1718 C C . PHE A 1 209 ? 31.164 31.603 -46.085 1.00 78.56 209 PHE A C 1
ATOM 1720 O O . PHE A 1 209 ? 32.095 32.134 -45.481 1.00 78.56 209 PHE A O 1
ATOM 1727 N N . GLY A 1 210 ? 31.006 30.275 -46.118 1.00 82.06 210 GLY A N 1
ATOM 1728 C CA . GLY A 1 210 ? 31.922 29.339 -45.466 1.00 82.06 210 GLY A CA 1
ATOM 1729 C C . GLY A 1 210 ? 33.361 29.474 -45.972 1.00 82.06 210 GLY A C 1
ATOM 1730 O O . GLY A 1 210 ? 34.286 29.548 -45.164 1.00 82.06 210 GLY A O 1
ATOM 1731 N N . ASN A 1 211 ? 33.549 29.612 -47.288 1.00 79.00 211 ASN A N 1
ATOM 1732 C CA . ASN A 1 211 ? 34.868 29.798 -47.905 1.00 79.00 211 ASN A CA 1
ATOM 1733 C C . ASN A 1 211 ? 35.546 31.088 -47.450 1.00 79.00 211 ASN A C 1
ATOM 1735 O O . ASN A 1 211 ? 36.739 31.094 -47.145 1.00 79.00 211 ASN A O 1
ATOM 1739 N N . MET A 1 212 ? 34.782 32.180 -47.402 1.00 79.38 212 MET A N 1
ATOM 1740 C CA . MET A 1 212 ? 35.254 33.472 -46.917 1.00 79.38 212 MET A CA 1
ATOM 1741 C C . MET A 1 212 ? 35.740 33.355 -45.469 1.00 79.38 212 MET A C 1
ATOM 1743 O O . MET A 1 212 ? 36.875 33.728 -45.172 1.00 79.38 212 MET A O 1
ATOM 1747 N N . LEU A 1 213 ? 34.920 32.773 -44.589 1.00 86.12 213 LEU A N 1
ATOM 1748 C CA . LEU A 1 213 ? 35.289 32.549 -43.192 1.00 86.12 213 LEU A CA 1
ATOM 1749 C C . LEU A 1 213 ? 36.516 31.644 -43.065 1.00 86.12 213 LEU A C 1
ATOM 1751 O O . LEU A 1 213 ? 37.426 31.956 -42.303 1.00 86.12 213 LEU A O 1
ATOM 1755 N N . SER A 1 214 ? 36.587 30.559 -43.840 1.00 84.06 214 SER A N 1
ATOM 1756 C CA . SER A 1 214 ? 37.755 29.677 -43.851 1.00 84.06 214 SER A CA 1
ATOM 1757 C C . SER A 1 214 ? 39.023 30.422 -44.266 1.00 84.06 214 SER A C 1
ATOM 1759 O O . SER A 1 214 ? 40.063 30.194 -43.657 1.00 84.06 214 SER A O 1
ATOM 1761 N N . SER A 1 215 ? 38.948 31.305 -45.267 1.00 79.38 215 SER A N 1
ATOM 1762 C CA . SER A 1 215 ? 40.090 32.107 -45.717 1.00 79.38 215 SER A CA 1
ATOM 1763 C C . SER A 1 215 ? 40.568 33.074 -44.633 1.00 79.38 215 SER A C 1
ATOM 1765 O O . SER A 1 215 ? 41.774 33.227 -44.443 1.00 79.38 215 SER A O 1
ATOM 1767 N N . MET A 1 216 ? 39.636 33.702 -43.911 1.00 81.25 216 MET A N 1
ATOM 1768 C CA . MET A 1 216 ? 39.943 34.624 -42.813 1.00 81.25 216 MET A CA 1
ATOM 1769 C C . MET A 1 216 ? 40.526 33.907 -41.596 1.00 81.25 216 MET A C 1
ATOM 1771 O O . MET A 1 216 ? 41.504 34.373 -41.020 1.00 81.25 216 MET A O 1
ATOM 1775 N N . LEU A 1 217 ? 39.966 32.752 -41.230 1.00 84.75 217 LEU A N 1
ATOM 1776 C CA . LEU A 1 217 ? 40.474 31.929 -40.129 1.00 84.75 217 LEU A CA 1
ATOM 1777 C C . LEU A 1 217 ? 41.895 31.423 -40.411 1.00 84.75 217 LEU A C 1
ATOM 1779 O O . LEU A 1 217 ? 42.676 31.235 -39.485 1.00 84.75 217 LEU A O 1
ATOM 1783 N N . SER A 1 218 ? 42.250 31.240 -41.687 1.00 80.00 218 SER A N 1
ATOM 1784 C CA . SER A 1 218 ? 43.608 30.893 -42.122 1.00 80.00 218 SER A CA 1
ATOM 1785 C C . SER A 1 218 ? 44.484 32.098 -42.487 1.00 80.00 218 SER A C 1
ATOM 1787 O O . SER A 1 218 ? 45.558 31.912 -43.058 1.00 80.00 218 SER A O 1
ATOM 1789 N N . HIS A 1 219 ? 44.037 33.331 -42.229 1.00 79.69 219 HIS A N 1
ATOM 1790 C CA . HIS A 1 219 ? 44.779 34.525 -42.626 1.00 79.69 219 HIS A CA 1
ATOM 1791 C C . HIS A 1 219 ? 46.088 34.651 -41.833 1.00 79.69 219 HIS A C 1
ATOM 1793 O O . HIS A 1 219 ? 46.123 34.419 -40.623 1.00 79.69 219 HIS A O 1
ATOM 1799 N N . ALA A 1 220 ? 47.165 35.039 -42.523 1.00 73.94 220 ALA A N 1
ATOM 1800 C CA . ALA A 1 220 ? 48.505 35.121 -41.939 1.00 73.94 220 ALA A CA 1
ATOM 1801 C C . ALA A 1 220 ? 48.624 36.200 -40.848 1.00 73.94 220 ALA A C 1
ATOM 1803 O O . ALA A 1 220 ? 49.390 36.035 -39.903 1.00 73.94 220 ALA A O 1
ATOM 1804 N N . ASP A 1 221 ? 47.867 37.296 -40.969 1.00 77.75 221 ASP A N 1
ATOM 1805 C CA . ASP A 1 221 ? 47.773 38.308 -39.912 1.00 77.75 221 ASP A CA 1
ATOM 1806 C C . ASP A 1 221 ? 46.896 37.798 -38.761 1.00 77.75 221 ASP A C 1
ATOM 1808 O O . ASP A 1 221 ? 45.679 37.641 -38.912 1.00 77.75 221 ASP A O 1
ATOM 1812 N N . GLU A 1 222 ? 47.523 37.577 -37.605 1.00 76.12 222 GLU A N 1
ATOM 1813 C CA . GLU A 1 222 ? 46.865 37.112 -36.383 1.00 76.12 222 GLU A CA 1
ATOM 1814 C C . GLU A 1 222 ? 45.771 38.073 -35.897 1.00 76.12 222 GLU A C 1
ATOM 1816 O O . GLU A 1 222 ? 44.806 37.625 -35.285 1.00 76.12 222 GLU A O 1
ATOM 1821 N N . ARG A 1 223 ? 45.844 39.372 -36.223 1.00 71.75 223 ARG A N 1
ATOM 1822 C CA . ARG A 1 223 ? 44.788 40.347 -35.883 1.00 71.75 223 ARG A CA 1
ATOM 1823 C C . ARG A 1 223 ? 43.476 40.067 -36.616 1.00 71.75 223 ARG A C 1
ATOM 1825 O O . ARG A 1 223 ? 42.408 40.457 -36.143 1.00 71.75 223 ARG A O 1
ATOM 1832 N N . VAL A 1 224 ? 43.554 39.408 -37.774 1.00 77.00 224 VAL A N 1
ATOM 1833 C CA . VAL A 1 224 ? 42.387 38.957 -38.539 1.00 77.00 224 VAL A CA 1
ATOM 1834 C C . VAL A 1 224 ? 41.950 37.582 -38.048 1.00 77.00 224 VAL A C 1
ATOM 1836 O O . VAL A 1 224 ? 40.792 37.431 -37.662 1.00 77.00 224 VAL A O 1
ATOM 1839 N N . SER A 1 225 ? 42.865 36.604 -38.044 1.00 78.38 225 SER A N 1
ATOM 1840 C CA . SER A 1 225 ? 42.538 35.193 -37.802 1.00 78.38 225 SER A CA 1
ATOM 1841 C C . SER A 1 225 ? 42.221 34.858 -36.346 1.00 78.38 225 SER A C 1
ATOM 1843 O O . SER A 1 225 ? 41.423 33.958 -36.112 1.00 78.38 225 SER A O 1
ATOM 1845 N N . ARG A 1 226 ? 42.776 35.586 -35.366 1.00 79.69 226 ARG A N 1
ATOM 1846 C CA . ARG A 1 226 ? 42.538 35.373 -33.925 1.00 79.69 226 ARG A CA 1
ATOM 1847 C C . ARG A 1 226 ? 41.559 36.379 -33.331 1.00 79.69 226 ARG A C 1
ATOM 1849 O O . ARG A 1 226 ? 41.741 36.833 -32.206 1.00 79.69 226 ARG A O 1
ATOM 1856 N N . ASN A 1 227 ? 40.524 36.762 -34.081 1.00 80.81 227 ASN A N 1
ATOM 1857 C CA . ASN A 1 227 ? 39.507 37.670 -33.564 1.00 80.81 227 ASN A CA 1
ATOM 1858 C C . ASN A 1 227 ? 38.256 36.923 -33.080 1.00 80.81 227 ASN A C 1
ATOM 1860 O O . ASN A 1 227 ? 37.604 36.233 -33.862 1.00 80.81 227 ASN A O 1
ATOM 1864 N N . ALA A 1 228 ? 37.867 37.120 -31.818 1.00 84.94 228 ALA A N 1
ATOM 1865 C CA . ALA A 1 228 ? 36.650 36.568 -31.220 1.00 84.94 228 ALA A CA 1
ATOM 1866 C C . ALA A 1 228 ? 35.396 36.702 -32.111 1.00 84.94 228 ALA A C 1
ATOM 1868 O O . ALA A 1 228 ? 34.639 35.745 -32.267 1.00 84.94 228 ALA A O 1
ATOM 1869 N N . TYR A 1 229 ? 35.212 37.850 -32.768 1.00 84.81 229 TYR A N 1
ATOM 1870 C CA . TYR A 1 229 ? 34.072 38.101 -33.650 1.00 84.81 229 TYR A CA 1
ATOM 1871 C C . TYR A 1 229 ? 34.084 37.274 -34.940 1.00 84.81 229 TYR A C 1
ATOM 1873 O O . TYR A 1 229 ? 33.019 36.914 -35.445 1.00 84.81 229 TYR A O 1
ATOM 1881 N N . LEU A 1 230 ? 35.267 36.941 -35.465 1.00 85.69 230 LEU A N 1
ATOM 1882 C CA . LEU A 1 230 ? 35.403 36.025 -36.599 1.00 85.69 230 LEU A CA 1
ATOM 1883 C C . LEU A 1 230 ? 34.987 34.609 -36.206 1.00 85.69 230 LEU A C 1
ATOM 1885 O O . LEU A 1 230 ? 34.263 33.943 -36.944 1.00 85.69 230 LEU A O 1
ATOM 1889 N N . HIS A 1 231 ? 35.405 34.172 -35.019 1.00 88.81 231 HIS A N 1
ATOM 1890 C CA . HIS A 1 231 ? 35.032 32.872 -34.469 1.00 88.81 231 HIS A CA 1
ATOM 1891 C C . HIS A 1 231 ? 33.540 32.788 -34.145 1.00 88.81 231 HIS A C 1
ATOM 1893 O O . HIS A 1 231 ? 32.927 31.753 -34.391 1.00 88.81 231 HIS A O 1
ATOM 1899 N N . MET A 1 232 ? 32.926 33.880 -33.686 1.00 88.62 232 MET A N 1
ATOM 1900 C CA . MET A 1 232 ? 31.471 33.966 -33.553 1.00 88.62 232 MET A CA 1
ATOM 1901 C C . MET A 1 232 ? 30.759 33.871 -34.906 1.00 88.62 232 MET A C 1
ATOM 1903 O O . MET A 1 232 ? 29.795 33.124 -35.020 1.00 88.62 232 MET A O 1
ATOM 1907 N N . ALA A 1 233 ? 31.254 34.545 -35.950 1.00 85.94 233 ALA A N 1
ATOM 1908 C CA . ALA A 1 233 ? 30.692 34.424 -37.299 1.00 85.94 233 ALA A CA 1
ATOM 1909 C C . ALA A 1 233 ? 30.835 32.994 -37.866 1.00 85.94 233 ALA A C 1
ATOM 1911 O O . ALA A 1 233 ? 29.935 32.487 -38.537 1.00 85.94 233 ALA A O 1
ATOM 1912 N N . ALA A 1 234 ? 31.938 32.304 -37.557 1.00 88.62 234 ALA A N 1
ATOM 1913 C CA . ALA A 1 234 ? 32.122 30.892 -37.889 1.00 88.62 234 ALA A CA 1
ATOM 1914 C C . ALA A 1 234 ? 31.188 29.968 -37.095 1.00 88.62 234 ALA A C 1
ATOM 1916 O O . ALA A 1 234 ? 30.615 29.037 -37.662 1.00 88.62 234 ALA A O 1
ATOM 1917 N N . ALA A 1 235 ? 30.979 30.244 -35.808 1.00 88.75 235 ALA A N 1
ATOM 1918 C CA . ALA A 1 235 ? 30.020 29.516 -34.989 1.00 88.75 235 ALA A CA 1
ATOM 1919 C C . ALA A 1 235 ? 28.584 29.714 -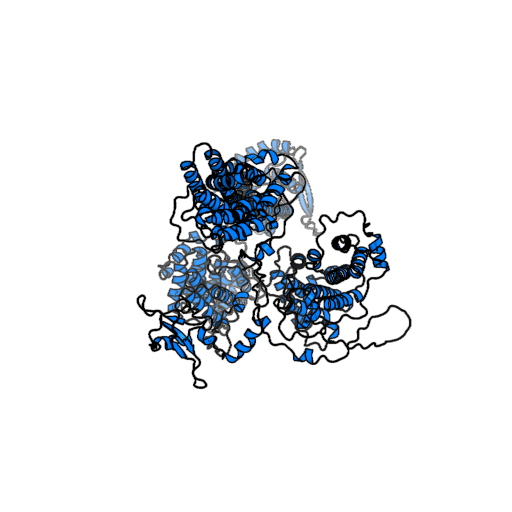35.499 1.00 88.75 235 ALA A C 1
ATOM 1921 O O . ALA A 1 235 ? 27.837 28.747 -35.616 1.00 88.75 235 ALA A O 1
ATOM 1922 N N . ALA A 1 236 ? 28.229 30.941 -35.888 1.00 85.00 236 ALA A N 1
ATOM 1923 C CA . ALA A 1 236 ? 26.951 31.283 -36.501 1.00 85.00 236 ALA A CA 1
ATOM 1924 C C . ALA A 1 236 ? 26.683 30.481 -37.783 1.00 85.00 236 ALA A C 1
ATOM 1926 O O . ALA A 1 236 ? 25.576 29.986 -37.989 1.00 85.00 236 ALA A O 1
ATOM 1927 N N . TYR A 1 237 ? 27.709 30.301 -38.622 1.00 85.19 237 TYR A N 1
ATOM 1928 C CA . TYR A 1 237 ? 27.617 29.472 -39.824 1.00 85.19 237 TYR A CA 1
ATOM 1929 C C . TYR A 1 237 ? 27.292 28.012 -39.484 1.00 85.19 237 TYR A C 1
ATOM 1931 O O . TYR A 1 237 ? 26.404 27.422 -40.098 1.00 85.19 237 TYR A O 1
ATOM 1939 N N . TRP A 1 238 ? 27.976 27.434 -38.494 1.00 86.12 238 TRP A N 1
ATOM 1940 C CA . TRP A 1 238 ? 27.730 26.051 -38.083 1.00 86.12 238 TRP A CA 1
ATOM 1941 C C . TRP A 1 238 ? 26.382 25.861 -37.391 1.00 86.12 238 TRP A C 1
ATOM 1943 O O . TRP A 1 238 ? 25.718 24.856 -37.640 1.00 86.12 238 TRP A O 1
ATOM 1953 N N . ARG A 1 239 ? 25.934 26.849 -36.606 1.00 84.94 239 ARG A N 1
ATOM 1954 C CA . ARG A 1 239 ? 24.578 26.889 -36.037 1.00 84.94 239 ARG A CA 1
ATOM 1955 C C . ARG A 1 239 ? 23.511 26.840 -37.122 1.00 84.94 239 ARG A C 1
ATOM 1957 O O . ARG A 1 239 ? 22.606 26.018 -37.037 1.00 84.94 239 ARG A O 1
ATOM 1964 N N . ALA A 1 240 ? 23.658 27.653 -38.168 1.00 78.75 240 ALA A N 1
ATOM 1965 C CA . ALA A 1 240 ? 22.723 27.662 -39.290 1.00 78.75 240 ALA A CA 1
ATOM 1966 C C . ALA A 1 240 ? 22.695 26.333 -40.072 1.00 78.75 240 ALA A C 1
ATOM 1968 O O . ALA A 1 240 ? 21.693 26.042 -40.707 1.00 78.75 240 ALA A O 1
ATOM 1969 N N . GLN A 1 241 ? 23.761 25.523 -40.014 1.00 79.12 241 GLN A N 1
ATOM 1970 C CA . GLN A 1 241 ? 23.803 24.167 -40.592 1.00 79.12 241 GLN A CA 1
ATOM 1971 C C . GLN A 1 241 ? 23.413 23.052 -39.607 1.00 79.12 241 GLN A C 1
ATOM 1973 O O . GLN A 1 241 ? 23.630 21.876 -39.900 1.00 79.12 241 GLN A O 1
ATOM 1978 N N . GLY A 1 242 ? 22.952 23.395 -38.402 1.00 76.00 242 GLY A N 1
ATOM 1979 C CA . GLY A 1 242 ? 22.586 22.415 -37.377 1.00 76.00 242 GLY A CA 1
ATOM 1980 C C . GLY A 1 242 ? 23.765 21.637 -36.774 1.00 76.00 242 GLY A C 1
ATOM 1981 O O . GLY A 1 242 ? 23.552 20.642 -36.085 1.00 76.00 242 GLY A O 1
ATOM 1982 N N . LYS A 1 243 ? 25.018 22.063 -36.995 1.00 81.31 243 LYS A N 1
ATOM 1983 C CA . LYS A 1 243 ? 26.208 21.383 -36.457 1.00 81.31 243 LYS A CA 1
ATOM 1984 C C . LYS A 1 243 ? 26.627 21.966 -35.117 1.00 81.31 243 LYS A C 1
ATOM 1986 O O . LYS A 1 243 ? 27.424 22.905 -35.038 1.00 81.31 243 LYS A O 1
ATOM 1991 N N . ILE A 1 244 ? 26.066 21.400 -34.055 1.00 78.94 244 ILE A N 1
ATOM 1992 C CA . ILE A 1 244 ? 26.237 21.884 -32.682 1.00 78.94 244 ILE A CA 1
ATOM 1993 C C . ILE A 1 244 ? 27.688 21.733 -32.224 1.00 78.94 244 ILE A C 1
ATOM 1995 O O . ILE A 1 244 ? 28.241 22.679 -31.662 1.00 78.94 244 ILE A O 1
ATOM 1999 N N . SER A 1 245 ? 28.310 20.578 -32.480 1.00 78.19 245 SER A N 1
ATOM 2000 C CA . SER A 1 245 ? 29.694 20.305 -32.083 1.00 78.19 245 SER A CA 1
ATOM 2001 C C . SER A 1 245 ? 30.670 21.317 -32.696 1.00 78.19 245 SER A C 1
ATOM 2003 O O . SER A 1 245 ? 31.408 21.993 -31.975 1.00 78.19 245 SER A O 1
ATOM 2005 N N . ASP A 1 246 ? 30.600 21.507 -34.014 1.00 83.00 246 ASP A N 1
ATOM 2006 C CA . ASP A 1 246 ? 31.441 22.447 -34.756 1.00 83.00 246 ASP A CA 1
ATOM 2007 C C . ASP A 1 246 ? 31.207 23.900 -34.299 1.00 83.00 246 ASP A C 1
ATOM 2009 O O . ASP A 1 246 ? 32.167 24.635 -34.045 1.00 83.00 246 ASP A O 1
ATOM 2013 N N . ALA A 1 247 ? 29.948 24.311 -34.101 1.00 85.81 247 ALA A N 1
ATOM 2014 C CA . ALA A 1 247 ? 29.624 25.636 -33.571 1.00 85.81 247 ALA A CA 1
ATOM 2015 C C . ALA A 1 247 ? 30.218 25.860 -32.173 1.00 85.81 247 ALA A C 1
ATOM 2017 O O . ALA A 1 247 ? 30.809 26.910 -31.902 1.00 85.81 247 ALA A O 1
ATOM 2018 N N . PHE A 1 248 ? 30.103 24.859 -31.297 1.00 84.88 248 PHE A N 1
ATOM 2019 C CA . PHE A 1 248 ? 30.662 24.903 -29.952 1.00 84.88 248 PHE A CA 1
ATOM 2020 C C . PHE A 1 248 ? 32.190 25.026 -29.987 1.00 84.88 248 PHE A C 1
ATOM 2022 O O . PHE A 1 248 ? 32.747 25.834 -29.243 1.00 84.88 248 PHE A O 1
ATOM 2029 N N . THR A 1 249 ? 32.873 24.311 -30.894 1.00 83.00 249 THR A N 1
ATOM 2030 C CA . THR A 1 249 ? 34.330 24.460 -31.056 1.00 83.00 249 THR A CA 1
ATOM 2031 C C . THR A 1 249 ? 34.717 25.884 -31.452 1.00 83.00 249 THR A C 1
ATOM 2033 O O . THR A 1 249 ? 35.644 26.448 -30.870 1.00 83.00 249 THR A O 1
ATOM 2036 N N . CYS A 1 250 ? 33.974 26.511 -32.369 1.00 87.94 250 CYS A N 1
ATOM 2037 C CA . CYS A 1 250 ? 34.224 27.890 -32.771 1.00 87.94 250 CYS A CA 1
ATOM 2038 C C . CYS A 1 250 ? 34.012 28.872 -31.615 1.00 87.94 250 CYS A C 1
ATOM 2040 O O . CYS A 1 250 ? 34.877 29.715 -31.369 1.00 87.94 250 CYS A O 1
ATOM 2042 N N . TYR A 1 251 ? 32.947 28.722 -30.829 1.00 88.81 251 TYR A N 1
ATOM 2043 C CA . TYR A 1 251 ? 32.762 29.548 -29.637 1.00 88.81 251 TYR A CA 1
ATOM 2044 C C . TYR A 1 251 ? 33.868 29.349 -28.593 1.00 88.81 251 TYR A C 1
ATOM 2046 O O . TYR A 1 251 ? 34.400 30.333 -28.079 1.00 88.81 251 TYR A O 1
ATOM 2054 N N . ALA A 1 252 ? 34.272 28.105 -28.323 1.00 83.50 252 ALA A N 1
ATOM 2055 C CA . ALA A 1 252 ? 35.363 27.802 -27.398 1.00 83.50 252 ALA A CA 1
ATOM 2056 C C . ALA A 1 252 ? 36.680 28.463 -27.838 1.00 83.50 252 ALA A C 1
ATOM 2058 O O . ALA A 1 252 ? 37.366 29.080 -27.025 1.00 83.50 252 ALA A O 1
ATOM 2059 N N . THR A 1 253 ? 36.995 28.421 -29.137 1.00 82.38 253 THR A N 1
ATOM 2060 C CA . THR A 1 253 ? 38.164 29.130 -29.680 1.00 82.38 253 THR A CA 1
ATOM 2061 C C . THR A 1 253 ? 38.047 30.647 -29.554 1.00 82.38 253 THR A C 1
ATOM 2063 O O . THR A 1 253 ? 39.029 31.303 -29.225 1.00 82.38 253 THR A O 1
ATOM 2066 N N . GLY A 1 254 ? 36.846 31.208 -29.719 1.00 83.31 254 GLY A N 1
ATOM 2067 C CA . GLY A 1 254 ? 36.595 32.626 -29.471 1.00 83.31 254 GLY A CA 1
ATOM 2068 C C . GLY A 1 254 ? 36.892 33.024 -28.023 1.00 83.31 254 GLY A C 1
ATOM 2069 O O . GLY A 1 254 ? 37.616 33.989 -27.806 1.00 83.31 254 GLY A O 1
ATOM 2070 N N . ILE A 1 255 ? 36.404 32.256 -27.038 1.00 83.00 255 ILE A N 1
ATOM 2071 C CA . ILE A 1 255 ? 36.697 32.491 -25.608 1.00 83.00 255 ILE A CA 1
ATOM 2072 C C . ILE A 1 255 ? 38.200 32.412 -25.342 1.00 83.00 255 ILE A C 1
ATOM 2074 O O . ILE A 1 255 ? 38.735 33.241 -24.611 1.00 83.00 255 ILE A O 1
ATOM 2078 N N . HIS A 1 256 ? 38.889 31.439 -25.947 1.00 79.38 256 HIS A N 1
ATOM 2079 C CA . HIS A 1 256 ? 40.335 31.301 -25.798 1.00 79.38 256 HIS A CA 1
ATOM 2080 C C . HIS A 1 256 ? 41.075 32.585 -26.187 1.00 79.38 256 HIS A C 1
ATOM 2082 O O . HIS A 1 256 ? 41.913 33.053 -25.426 1.00 79.38 256 HIS A O 1
ATOM 2088 N N . PHE A 1 257 ? 40.727 33.181 -27.332 1.00 77.88 257 PHE A N 1
ATOM 2089 C CA . PHE A 1 257 ? 41.375 34.406 -27.806 1.00 77.88 257 PHE A CA 1
ATOM 2090 C C . PHE A 1 257 ? 41.003 35.648 -27.000 1.00 77.88 257 PHE A C 1
ATOM 2092 O O . PHE A 1 257 ? 41.832 36.543 -26.868 1.00 77.88 257 PHE A O 1
ATOM 2099 N N . VAL A 1 258 ? 39.802 35.695 -26.415 1.00 77.88 258 VAL A N 1
ATOM 2100 C CA . VAL A 1 258 ? 39.451 36.769 -25.473 1.00 77.88 258 VAL A CA 1
ATOM 2101 C C . VAL A 1 258 ? 40.317 36.699 -24.207 1.00 77.88 258 VAL A C 1
ATOM 2103 O O . VAL A 1 258 ? 40.710 37.741 -23.691 1.00 77.88 258 VAL A O 1
ATOM 2106 N N . ASN A 1 259 ? 40.653 35.491 -23.745 1.00 74.44 259 ASN A N 1
ATOM 2107 C CA . ASN A 1 259 ? 41.361 35.262 -22.482 1.00 74.44 259 ASN A CA 1
ATOM 2108 C C . ASN A 1 259 ? 42.895 35.128 -22.620 1.00 74.44 259 ASN A C 1
ATOM 2110 O O . ASN A 1 259 ? 43.577 34.949 -21.611 1.00 74.44 259 ASN A O 1
ATOM 2114 N N . ASP A 1 260 ? 43.463 35.182 -23.831 1.00 70.00 260 ASP A N 1
ATOM 2115 C CA . ASP A 1 260 ? 44.914 35.053 -24.049 1.00 70.00 260 ASP A CA 1
ATOM 2116 C C . ASP A 1 260 ? 45.661 36.360 -23.714 1.00 70.00 260 ASP A C 1
ATOM 2118 O O . ASP A 1 260 ? 45.955 37.190 -24.578 1.00 70.00 260 ASP A O 1
ATOM 2122 N N . GLU A 1 261 ? 46.001 36.532 -22.432 1.00 58.47 261 GLU A N 1
ATOM 2123 C CA . GLU A 1 261 ? 46.787 37.669 -21.924 1.00 58.47 261 GLU A CA 1
ATOM 2124 C C . GLU A 1 261 ? 48.218 37.732 -22.492 1.00 58.47 261 GLU A C 1
ATOM 2126 O O . GLU A 1 261 ? 48.809 38.810 -22.567 1.00 58.47 261 GLU A O 1
ATOM 2131 N N . ASN A 1 262 ? 48.793 36.602 -22.925 1.00 57.00 262 ASN A N 1
ATOM 2132 C CA . ASN A 1 262 ? 50.223 36.500 -23.237 1.00 57.00 262 ASN A CA 1
ATOM 2133 C C . ASN A 1 262 ? 50.595 36.964 -24.655 1.00 57.00 262 ASN A C 1
ATOM 2135 O O . ASN A 1 262 ? 51.771 37.224 -24.919 1.00 57.00 262 ASN A O 1
ATOM 2139 N N . ARG A 1 263 ? 49.636 37.035 -25.589 1.00 51.81 263 ARG A N 1
ATOM 2140 C CA . ARG A 1 263 ? 49.910 37.318 -27.017 1.00 51.81 263 ARG A CA 1
ATOM 2141 C C . ARG A 1 263 ? 49.139 38.495 -27.604 1.00 51.81 263 ARG A C 1
ATOM 2143 O O . ARG A 1 263 ? 49.447 38.914 -28.717 1.00 51.81 263 ARG A O 1
ATOM 2150 N N . ALA A 1 264 ? 48.217 39.081 -26.847 1.00 46.16 264 ALA A N 1
ATOM 2151 C CA . ALA A 1 264 ? 47.526 40.311 -27.208 1.00 46.16 264 ALA A CA 1
ATOM 2152 C C . ALA A 1 264 ? 47.796 41.398 -26.147 1.00 46.16 264 ALA A C 1
ATOM 2154 O O . ALA A 1 264 ? 46.903 41.736 -25.384 1.00 46.16 264 ALA A O 1
ATOM 2155 N N . PRO A 1 265 ? 48.993 42.014 -26.078 1.00 48.66 265 PRO A N 1
ATOM 2156 C CA . PRO A 1 265 ? 49.335 43.001 -25.035 1.00 48.66 265 PRO A CA 1
ATOM 2157 C C . PRO A 1 265 ? 48.427 44.252 -25.002 1.00 48.66 265 PRO A C 1
ATOM 2159 O O . PRO A 1 265 ? 48.535 45.087 -24.105 1.00 48.66 265 PRO A O 1
ATOM 2162 N N . HIS A 1 266 ? 47.498 44.375 -25.953 1.00 51.06 266 HIS A N 1
ATOM 2163 C CA . HIS A 1 266 ? 46.443 45.377 -25.987 1.00 51.06 266 HIS A CA 1
ATOM 2164 C C . HIS A 1 266 ? 45.052 44.729 -26.147 1.00 51.06 266 HIS A C 1
ATOM 2166 O O . HIS A 1 266 ? 44.323 45.137 -27.045 1.00 51.06 266 HIS A O 1
ATOM 2172 N N . ILE A 1 267 ? 44.660 43.736 -25.326 1.00 48.91 267 ILE A N 1
ATOM 2173 C CA . ILE A 1 267 ? 43.315 43.095 -25.393 1.00 48.91 267 ILE A CA 1
ATOM 2174 C C . ILE A 1 267 ? 42.205 44.148 -25.557 1.00 48.91 267 ILE A C 1
ATOM 2176 O O . ILE A 1 267 ? 41.366 44.020 -26.447 1.00 48.91 267 ILE A O 1
ATOM 2180 N N . GLY A 1 268 ? 42.256 45.245 -24.788 1.00 51.25 268 GLY A N 1
ATOM 2181 C CA . GLY A 1 268 ? 41.269 46.331 -24.862 1.00 51.25 268 GLY A CA 1
ATOM 2182 C C . GLY A 1 268 ? 41.230 47.112 -26.186 1.00 51.25 268 GLY A C 1
ATOM 2183 O O . GLY A 1 268 ? 40.259 47.817 -26.434 1.00 51.25 268 GLY A O 1
ATOM 2184 N N . ALA A 1 269 ? 42.248 46.991 -27.043 1.00 57.31 269 ALA A N 1
ATOM 2185 C CA . ALA A 1 269 ? 42.254 47.572 -28.386 1.00 57.31 269 ALA A CA 1
ATOM 2186 C C . ALA A 1 269 ? 41.591 46.664 -29.439 1.00 57.31 269 ALA A C 1
ATOM 2188 O O . ALA A 1 269 ? 41.233 47.156 -30.506 1.00 57.31 269 ALA A O 1
ATOM 2189 N N . PHE A 1 270 ? 41.433 45.362 -29.164 1.00 59.38 270 PHE A N 1
ATOM 2190 C CA . PHE A 1 270 ? 41.011 44.367 -30.163 1.00 59.38 270 PHE A CA 1
ATOM 2191 C C . PHE A 1 270 ? 39.714 43.626 -29.814 1.00 59.38 270 PHE A C 1
ATOM 2193 O O . PHE A 1 270 ? 38.982 43.222 -30.722 1.00 59.38 270 PHE A O 1
ATOM 2200 N N . HIS A 1 271 ? 39.407 43.464 -28.524 1.00 68.25 271 HIS A N 1
ATOM 2201 C CA . HIS A 1 271 ? 38.183 42.837 -28.031 1.00 68.25 271 HIS A CA 1
ATOM 2202 C C . HIS A 1 271 ? 37.495 43.755 -27.019 1.00 68.25 271 HIS A C 1
ATOM 2204 O O . HIS A 1 271 ? 38.118 44.152 -26.032 1.00 68.25 271 HIS A O 1
ATOM 2210 N N . PRO A 1 272 ? 36.218 44.113 -27.223 1.00 66.06 272 PRO A N 1
ATOM 2211 C CA . PRO A 1 272 ? 35.500 44.907 -26.242 1.00 66.06 272 PRO A CA 1
ATOM 2212 C C . PRO A 1 272 ? 35.255 44.099 -24.967 1.00 66.06 272 PRO A C 1
ATOM 2214 O O . PRO A 1 272 ? 35.171 42.870 -24.987 1.00 66.06 272 PRO A O 1
ATOM 2217 N N . SER A 1 273 ? 35.075 44.808 -23.852 1.00 68.50 273 SER A N 1
ATOM 2218 C CA . SER A 1 273 ? 34.931 44.239 -22.500 1.00 68.50 273 SER A CA 1
ATOM 2219 C C . SER A 1 273 ? 33.816 43.196 -22.351 1.00 68.50 273 SER A C 1
ATOM 2221 O O . SER A 1 273 ? 33.835 42.386 -21.429 1.00 68.50 273 SER A O 1
ATOM 2223 N N . HIS A 1 274 ? 32.837 43.201 -23.253 1.00 74.81 274 HIS A N 1
ATOM 2224 C CA . HIS A 1 274 ? 31.689 42.302 -23.234 1.00 74.81 274 HIS A CA 1
ATOM 2225 C C . HIS A 1 274 ? 31.839 41.081 -24.159 1.00 74.81 274 HIS A C 1
ATOM 2227 O O . HIS A 1 274 ? 30.916 40.267 -24.216 1.00 74.81 274 HIS A O 1
ATOM 2233 N N . ALA A 1 275 ? 32.961 40.914 -24.873 1.00 79.19 275 ALA A N 1
ATOM 2234 C CA . ALA A 1 275 ? 33.145 39.830 -25.846 1.00 79.19 275 ALA A CA 1
ATOM 2235 C C . ALA A 1 275 ? 32.978 38.432 -25.221 1.00 79.19 275 ALA A C 1
ATOM 2237 O O . ALA A 1 275 ? 32.274 37.588 -25.773 1.00 79.19 275 ALA A O 1
ATOM 2238 N N . GLU A 1 276 ? 33.540 38.196 -24.033 1.00 81.88 276 GLU A N 1
ATOM 2239 C CA . GLU A 1 276 ? 33.389 36.911 -23.339 1.00 81.88 276 GLU A CA 1
ATOM 2240 C C . GLU A 1 276 ? 31.928 36.627 -22.956 1.00 81.88 276 GLU A C 1
ATOM 2242 O O . GLU A 1 276 ? 31.403 35.551 -23.250 1.00 81.88 276 GLU A O 1
ATOM 2247 N N . HIS A 1 277 ? 31.252 37.605 -22.342 1.00 82.12 277 HIS A N 1
ATOM 2248 C CA . HIS A 1 277 ? 29.839 37.500 -21.963 1.00 82.12 277 HIS A CA 1
ATOM 2249 C C . HIS A 1 277 ? 28.953 37.208 -23.181 1.00 82.12 277 HIS A C 1
ATOM 2251 O O . HIS A 1 277 ? 28.060 36.365 -23.117 1.00 82.12 277 HIS A O 1
ATOM 2257 N N . THR A 1 278 ? 29.256 37.857 -24.307 1.00 84.50 278 THR A N 1
ATOM 2258 C CA . THR A 1 278 ? 28.575 37.682 -25.596 1.00 84.50 278 THR A CA 1
ATOM 2259 C C . THR A 1 278 ? 28.701 36.240 -26.088 1.00 84.50 278 THR A C 1
ATOM 2261 O O . THR A 1 278 ? 27.701 35.612 -26.443 1.00 84.50 278 THR A O 1
ATOM 2264 N N . ILE A 1 279 ? 29.913 35.677 -26.061 1.00 87.19 279 ILE A N 1
ATOM 2265 C CA . ILE A 1 279 ? 30.151 34.299 -26.502 1.00 87.19 279 ILE A CA 1
ATOM 2266 C C . ILE A 1 279 ? 29.476 33.296 -25.562 1.00 87.19 279 ILE A C 1
ATOM 2268 O O . ILE A 1 279 ? 28.804 32.382 -26.032 1.00 87.19 279 ILE A O 1
ATOM 2272 N N . ARG A 1 280 ? 29.593 33.473 -24.242 1.00 87.88 280 ARG A N 1
ATOM 2273 C CA . ARG A 1 280 ? 28.973 32.575 -23.252 1.00 87.88 280 ARG A CA 1
ATOM 2274 C C . ARG A 1 280 ? 27.442 32.571 -23.337 1.00 87.88 280 ARG A C 1
ATOM 2276 O O . ARG A 1 280 ? 26.842 31.499 -23.292 1.00 87.88 280 ARG A O 1
ATOM 2283 N N . LEU A 1 281 ? 26.813 33.734 -23.529 1.00 88.88 281 LEU A N 1
ATOM 2284 C CA . LEU A 1 281 ? 25.371 33.833 -23.788 1.00 88.88 281 LEU A CA 1
ATOM 2285 C C . LEU A 1 281 ? 24.986 33.085 -25.076 1.00 88.88 281 LEU A C 1
ATOM 2287 O O . LEU A 1 281 ? 24.007 32.339 -25.109 1.00 88.88 281 LEU A O 1
ATOM 2291 N N . SER A 1 282 ? 25.799 33.216 -26.123 1.00 88.50 282 SER A N 1
ATOM 2292 C CA . SER A 1 282 ? 25.591 32.523 -27.399 1.00 88.50 282 SER A CA 1
ATOM 2293 C C . SER A 1 282 ? 25.765 31.003 -27.266 1.00 88.50 282 SER A C 1
ATOM 2295 O O . SER A 1 282 ? 24.982 30.239 -27.816 1.00 88.50 282 SER A O 1
ATOM 2297 N N . ILE A 1 283 ? 26.708 30.525 -26.453 1.00 86.81 283 ILE A N 1
ATOM 2298 C CA . ILE A 1 283 ? 26.845 29.095 -26.133 1.00 86.81 283 ILE A CA 1
ATOM 2299 C C . ILE A 1 283 ? 25.617 28.579 -25.382 1.00 86.81 283 ILE A C 1
ATOM 2301 O O . ILE A 1 283 ? 25.074 27.534 -25.735 1.00 86.81 283 ILE A O 1
ATOM 2305 N N . ALA A 1 284 ? 25.151 29.304 -24.365 1.00 87.88 284 ALA A N 1
ATOM 2306 C CA . ALA A 1 284 ? 23.996 28.873 -23.590 1.00 87.88 284 ALA A CA 1
ATOM 2307 C C . ALA A 1 284 ? 22.736 28.748 -24.457 1.00 87.88 284 ALA A C 1
ATOM 2309 O O . ALA A 1 284 ? 21.978 27.789 -24.316 1.00 87.88 284 ALA A O 1
ATOM 2310 N N . THR A 1 285 ? 22.535 29.665 -25.409 1.00 87.94 285 THR A N 1
ATOM 2311 C CA . THR A 1 285 ? 21.412 29.556 -26.350 1.00 87.94 285 THR A CA 1
ATOM 2312 C C . THR A 1 285 ? 21.539 28.348 -27.284 1.00 87.94 285 THR A C 1
ATOM 2314 O O . THR A 1 285 ? 20.536 27.711 -27.596 1.00 87.94 285 THR A O 1
ATOM 2317 N N . LEU A 1 286 ? 22.762 27.956 -27.669 1.00 85.25 286 LEU A N 1
ATOM 2318 C CA . LEU A 1 286 ? 23.018 26.779 -28.513 1.00 85.25 286 LEU A CA 1
ATOM 2319 C C . LEU A 1 286 ? 22.661 25.498 -27.766 1.00 85.25 286 LEU A C 1
ATOM 2321 O O . LEU A 1 286 ? 21.942 24.650 -28.285 1.00 85.25 286 LEU A O 1
ATOM 2325 N N . LEU A 1 287 ? 23.149 25.384 -26.534 1.00 83.69 287 LEU A N 1
ATOM 2326 C CA . LEU A 1 287 ? 22.911 24.226 -25.682 1.00 83.69 287 LEU A CA 1
ATOM 2327 C C . LEU A 1 287 ? 21.426 24.067 -25.373 1.00 83.69 287 LEU A C 1
ATOM 2329 O O . LEU A 1 287 ? 20.888 22.970 -25.512 1.00 83.69 287 LEU A O 1
ATOM 2333 N N . ASN A 1 288 ? 20.740 25.166 -25.046 1.00 85.12 288 ASN A N 1
ATOM 2334 C CA . ASN A 1 288 ? 19.310 25.112 -24.779 1.00 85.12 288 ASN A CA 1
ATOM 2335 C C . ASN A 1 288 ? 18.509 24.703 -26.027 1.00 85.12 288 ASN A C 1
ATOM 2337 O O . ASN A 1 288 ? 17.569 23.920 -25.914 1.00 85.12 288 ASN A O 1
ATOM 2341 N N . ARG A 1 289 ? 18.890 25.178 -27.224 1.00 80.50 289 ARG A N 1
ATOM 2342 C CA . ARG A 1 289 ? 18.296 24.740 -28.503 1.00 80.50 289 ARG A CA 1
ATOM 2343 C C . ARG A 1 289 ? 18.535 23.252 -28.775 1.00 80.50 289 ARG A C 1
ATOM 2345 O O . ARG A 1 289 ? 17.639 22.577 -29.259 1.00 80.50 289 ARG A O 1
ATOM 2352 N N . ALA A 1 290 ? 19.710 22.737 -28.422 1.00 77.81 290 ALA A N 1
ATOM 2353 C CA . ALA A 1 290 ? 20.089 21.332 -28.584 1.00 77.81 290 ALA A CA 1
ATOM 2354 C C . ALA A 1 290 ? 19.461 20.375 -27.538 1.00 77.81 290 ALA A C 1
ATOM 2356 O O . ALA A 1 290 ? 19.642 19.155 -27.614 1.00 77.81 290 ALA A O 1
ATOM 2357 N N . GLY A 1 291 ? 18.717 20.908 -26.561 1.00 78.69 291 GLY A N 1
ATOM 2358 C CA . GLY A 1 291 ? 18.077 20.145 -25.483 1.00 78.69 291 GLY A CA 1
ATOM 2359 C C . GLY A 1 291 ? 18.949 19.921 -24.241 1.00 78.69 291 GLY A C 1
ATOM 2360 O O . GLY A 1 291 ? 18.562 19.149 -23.369 1.00 78.69 291 GLY A O 1
ATOM 2361 N N . TYR A 1 292 ? 20.097 20.595 -24.139 1.00 81.44 292 TYR A N 1
ATOM 2362 C CA . TYR A 1 292 ? 20.977 20.622 -22.961 1.00 81.44 292 TYR A CA 1
ATOM 2363 C C . TYR A 1 292 ? 20.624 21.821 -22.061 1.00 81.44 292 TYR A C 1
ATOM 2365 O O . TYR A 1 292 ? 21.415 22.745 -21.851 1.00 81.44 292 TYR A O 1
ATOM 2373 N N . SER A 1 293 ? 19.367 21.868 -21.603 1.00 83.06 293 SER A N 1
ATOM 2374 C CA . SER A 1 293 ? 18.804 23.024 -20.887 1.00 83.06 293 SER A CA 1
ATOM 2375 C C . SER A 1 293 ? 19.390 23.223 -19.489 1.00 83.06 293 SER A C 1
ATOM 2377 O O . SER A 1 293 ? 19.492 24.360 -19.031 1.00 83.06 293 SER A O 1
ATOM 2379 N N . VAL A 1 294 ? 19.812 22.144 -18.820 1.00 81.06 294 VAL A N 1
ATOM 2380 C CA . VAL A 1 294 ? 20.447 22.209 -17.492 1.00 81.06 294 VAL A CA 1
ATOM 2381 C C . VAL A 1 294 ? 21.808 22.886 -17.598 1.00 81.06 294 VAL A C 1
ATOM 2383 O O . VAL A 1 294 ? 22.099 23.834 -16.871 1.00 81.06 294 VAL A O 1
ATOM 2386 N N . GLU A 1 295 ? 22.621 22.459 -18.558 1.00 81.69 295 GLU A N 1
ATOM 2387 C CA . GLU A 1 295 ? 23.935 23.023 -18.831 1.00 81.69 295 GLU A CA 1
ATOM 2388 C C . GLU A 1 295 ? 23.833 24.485 -19.275 1.00 81.69 295 GLU A C 1
ATOM 2390 O O . GLU A 1 295 ? 24.588 25.332 -18.795 1.00 81.69 295 GLU A O 1
ATOM 2395 N N . ALA A 1 296 ? 22.863 24.802 -20.140 1.00 84.12 296 ALA A N 1
ATOM 2396 C CA . ALA A 1 296 ? 22.580 26.174 -20.545 1.00 84.12 296 ALA A CA 1
ATOM 2397 C C . ALA A 1 296 ? 22.236 27.065 -19.343 1.00 84.12 296 ALA A C 1
ATOM 2399 O O . ALA A 1 296 ? 22.784 28.160 -19.209 1.00 84.12 296 ALA A O 1
ATOM 2400 N N . HIS A 1 297 ? 21.370 26.584 -18.446 1.00 85.19 297 HIS A N 1
ATOM 2401 C CA . HIS A 1 297 ? 20.976 27.303 -17.235 1.00 85.19 297 HIS A CA 1
ATOM 2402 C C . HIS A 1 297 ? 22.162 27.555 -16.297 1.00 85.19 297 HIS A C 1
ATOM 2404 O O . HIS A 1 297 ? 22.316 28.660 -15.777 1.00 85.19 297 HIS A O 1
ATOM 2410 N N . ILE A 1 298 ? 23.049 26.569 -16.128 1.00 80.94 298 ILE A N 1
ATOM 2411 C CA . ILE A 1 298 ? 24.269 26.710 -15.318 1.00 80.94 298 ILE A CA 1
ATOM 2412 C C . ILE A 1 298 ? 25.182 27.801 -15.890 1.00 80.94 298 ILE A C 1
ATOM 2414 O O . ILE A 1 298 ? 25.647 28.658 -15.138 1.00 80.94 298 ILE A O 1
ATOM 2418 N N . ILE A 1 299 ? 25.415 27.804 -17.207 1.00 83.00 299 ILE A N 1
ATOM 2419 C CA . ILE A 1 299 ? 26.252 28.820 -17.866 1.00 83.00 299 ILE A CA 1
ATOM 2420 C C . ILE A 1 299 ? 25.635 30.212 -17.704 1.00 83.00 299 ILE A C 1
ATOM 2422 O O . ILE A 1 299 ? 26.343 31.160 -17.369 1.00 83.00 299 ILE A O 1
ATOM 2426 N N . LEU A 1 300 ? 24.319 30.338 -17.888 1.00 86.50 300 LEU A N 1
ATOM 2427 C CA . LEU A 1 300 ? 23.608 31.611 -17.749 1.00 86.50 300 LEU A CA 1
ATOM 2428 C C . LEU A 1 300 ? 23.657 32.155 -16.320 1.00 86.50 300 LEU A C 1
ATOM 2430 O O . LEU A 1 300 ? 23.819 33.356 -16.132 1.00 86.50 300 LEU A O 1
ATOM 2434 N N . LYS A 1 301 ? 23.585 31.284 -15.309 1.00 82.44 301 LYS A N 1
ATOM 2435 C CA . LYS A 1 301 ? 23.677 31.674 -13.894 1.00 82.44 301 LYS A CA 1
ATOM 2436 C C . LYS A 1 301 ? 25.068 32.182 -13.498 1.00 82.44 301 LYS A C 1
ATOM 2438 O O . LYS A 1 301 ? 25.189 32.941 -12.542 1.00 82.44 301 LYS A O 1
ATOM 2443 N N . GLN A 1 302 ? 26.113 31.769 -14.217 1.00 81.19 302 GLN A N 1
ATOM 2444 C CA . GLN A 1 302 ? 27.483 32.242 -13.996 1.00 81.19 302 GLN A CA 1
ATOM 2445 C C . GLN A 1 302 ? 27.752 33.623 -14.612 1.00 81.19 302 GLN A C 1
ATOM 2447 O O . GLN A 1 302 ? 28.765 34.241 -14.285 1.00 81.19 302 GLN A O 1
ATOM 2452 N N . LEU A 1 303 ? 26.887 34.108 -15.507 1.00 79.69 303 LEU A N 1
ATOM 2453 C CA . LEU A 1 303 ? 27.027 35.428 -16.116 1.00 79.69 303 LEU A CA 1
ATOM 2454 C C . LEU A 1 303 ? 26.500 36.503 -15.158 1.00 79.69 303 LEU A C 1
ATOM 2456 O O . LEU A 1 303 ? 25.342 36.488 -14.747 1.00 79.69 303 LEU A O 1
ATOM 2460 N N . THR A 1 304 ? 27.357 37.455 -14.794 1.00 72.31 304 THR A N 1
ATOM 2461 C CA . THR A 1 304 ? 26.979 38.582 -13.935 1.00 72.31 304 THR A CA 1
ATOM 2462 C C . THR A 1 304 ? 26.420 39.730 -14.772 1.00 72.31 304 THR A C 1
ATOM 2464 O O . THR A 1 304 ? 27.071 40.169 -15.716 1.00 72.31 304 THR A O 1
ATOM 2467 N N . SER A 1 305 ? 25.266 40.288 -14.389 1.00 63.94 305 SER A N 1
ATOM 2468 C CA . SER A 1 305 ? 24.674 41.474 -15.040 1.00 63.94 305 SER A CA 1
ATOM 2469 C C . SER A 1 305 ? 25.342 42.802 -14.642 1.00 63.94 305 SER A C 1
ATOM 2471 O O . SER A 1 305 ? 24.909 43.882 -15.046 1.00 63.94 305 SER A O 1
ATOM 2473 N N . THR A 1 306 ? 26.354 42.776 -13.774 1.00 64.94 306 THR A N 1
ATOM 2474 C CA . THR A 1 306 ? 27.013 43.987 -13.270 1.00 64.94 306 THR A CA 1
ATOM 2475 C C . THR A 1 306 ? 27.866 44.622 -14.372 1.00 64.94 306 THR A C 1
ATOM 2477 O O . THR A 1 306 ? 28.764 43.967 -14.891 1.00 64.94 306 THR A O 1
ATOM 2480 N N . ASN A 1 307 ? 27.609 45.895 -14.709 1.00 66.12 307 ASN A N 1
ATOM 2481 C CA . ASN A 1 307 ? 28.249 46.654 -15.805 1.00 66.12 307 ASN A CA 1
ATOM 2482 C C . ASN A 1 307 ? 27.980 46.151 -17.241 1.00 66.12 307 ASN A C 1
ATOM 2484 O O . ASN A 1 307 ? 28.647 46.593 -18.177 1.00 66.12 307 ASN A O 1
ATOM 2488 N N . THR A 1 308 ? 27.000 45.271 -17.456 1.00 74.00 308 THR A N 1
ATOM 2489 C CA . THR A 1 308 ? 26.600 44.863 -18.814 1.00 74.00 308 THR A CA 1
ATOM 2490 C C . THR A 1 308 ? 25.632 45.866 -19.438 1.00 74.00 308 THR A C 1
ATOM 2492 O O . THR A 1 308 ? 24.798 46.437 -18.737 1.00 74.00 308 THR A O 1
ATOM 2495 N N . VAL A 1 309 ? 25.695 46.041 -20.760 1.00 81.81 309 VAL A N 1
ATOM 2496 C CA . VAL A 1 309 ? 24.739 46.887 -21.493 1.00 81.81 309 VAL A CA 1
ATOM 2497 C C . VAL A 1 309 ? 23.313 46.340 -21.356 1.00 81.81 309 VAL A C 1
ATOM 2499 O O . VAL A 1 309 ? 23.119 45.121 -21.294 1.00 81.81 309 VAL A O 1
ATOM 2502 N N . ALA A 1 310 ? 22.312 47.227 -21.322 1.00 86.00 310 ALA A N 1
ATOM 2503 C CA . ALA A 1 310 ? 20.913 46.876 -21.084 1.00 86.00 310 ALA A CA 1
ATOM 2504 C C . ALA A 1 310 ? 20.392 45.791 -22.045 1.00 86.00 310 ALA A C 1
ATOM 2506 O O . ALA A 1 310 ? 19.679 44.887 -21.608 1.00 86.00 310 ALA A O 1
ATOM 2507 N N . CYS A 1 311 ? 20.797 45.818 -23.324 1.00 86.00 311 CYS A N 1
ATOM 2508 C CA . CYS A 1 311 ? 20.420 44.778 -24.285 1.00 86.00 311 CYS A CA 1
ATOM 2509 C C . CYS A 1 311 ? 20.924 43.389 -23.866 1.00 86.00 311 CYS A C 1
ATOM 2511 O O . CYS A 1 311 ? 20.135 42.446 -23.793 1.00 86.00 311 CYS A O 1
ATOM 2513 N N . TYR A 1 312 ? 22.211 43.259 -23.530 1.00 86.12 312 TYR A N 1
ATOM 2514 C CA . TYR A 1 312 ? 22.797 41.980 -23.120 1.00 86.12 312 TYR A CA 1
ATOM 2515 C C . TYR A 1 312 ? 22.188 41.452 -21.823 1.00 86.12 312 TYR A C 1
ATOM 2517 O O . TYR A 1 312 ? 21.896 40.261 -21.737 1.00 86.12 312 TYR A O 1
ATOM 2525 N N . SER A 1 313 ? 21.940 42.332 -20.847 1.00 87.12 313 SER A N 1
ATOM 2526 C CA . SER A 1 313 ? 21.235 41.969 -19.610 1.00 87.12 313 SER A CA 1
ATOM 2527 C C . SER A 1 313 ? 19.835 41.426 -19.914 1.00 87.12 313 SER A C 1
ATOM 2529 O O . SER A 1 313 ? 19.456 40.358 -19.430 1.00 87.12 313 SER A O 1
ATOM 2531 N N . GLY A 1 314 ? 19.096 42.103 -20.801 1.00 88.50 314 GLY A N 1
ATOM 2532 C CA . GLY A 1 314 ? 17.779 41.660 -21.256 1.00 88.50 314 GLY A CA 1
ATOM 2533 C C . GLY A 1 314 ? 17.808 40.290 -21.935 1.00 88.50 314 GLY A C 1
ATOM 2534 O O . GLY A 1 314 ? 17.025 39.412 -21.571 1.00 88.50 314 GLY A O 1
ATOM 2535 N N . MET A 1 315 ? 18.744 40.077 -22.867 1.00 89.38 315 MET A N 1
ATOM 2536 C CA . MET A 1 315 ? 18.915 38.794 -23.561 1.00 89.38 315 MET A CA 1
ATOM 2537 C C . MET A 1 315 ? 19.295 37.667 -22.595 1.00 89.38 315 MET A C 1
ATOM 2539 O O . MET A 1 315 ? 18.731 36.578 -22.671 1.00 89.38 315 MET A O 1
ATOM 2543 N N . MET A 1 316 ? 20.198 37.939 -21.650 1.00 88.81 316 MET A N 1
ATOM 2544 C CA . MET A 1 316 ? 20.624 36.983 -20.632 1.00 88.81 316 MET A CA 1
ATOM 2545 C C . MET A 1 316 ? 19.453 36.549 -19.751 1.00 88.81 316 MET A C 1
ATOM 2547 O O . MET A 1 316 ? 19.183 35.357 -19.648 1.00 88.81 316 MET A O 1
ATOM 2551 N N . HIS A 1 317 ? 18.701 37.490 -19.175 1.00 90.12 317 HIS A N 1
ATOM 2552 C CA . HIS A 1 317 ? 17.542 37.158 -18.346 1.00 90.12 317 HIS A CA 1
ATOM 2553 C C . HIS A 1 317 ? 16.439 36.438 -19.133 1.00 90.12 317 HIS A C 1
ATOM 2555 O O . HIS A 1 317 ? 15.818 35.515 -18.605 1.00 90.12 317 HIS A O 1
ATOM 2561 N N . ALA A 1 318 ? 16.211 36.804 -20.398 1.00 89.69 318 ALA A N 1
ATOM 2562 C CA . ALA A 1 318 ? 15.251 36.109 -21.251 1.00 89.69 318 ALA A CA 1
ATOM 2563 C C . ALA A 1 318 ? 15.691 34.662 -21.530 1.00 89.69 318 ALA A C 1
ATOM 2565 O O . ALA A 1 318 ? 14.878 33.741 -21.432 1.00 89.69 318 ALA A O 1
ATOM 2566 N N . ALA A 1 319 ? 16.983 34.452 -21.804 1.00 89.88 319 ALA A N 1
ATOM 2567 C CA . ALA A 1 319 ? 17.559 33.129 -22.008 1.00 89.88 319 ALA A CA 1
ATOM 2568 C C . ALA A 1 319 ? 17.516 32.265 -20.737 1.00 89.88 319 ALA A C 1
ATOM 2570 O O . ALA A 1 319 ? 17.178 31.084 -20.818 1.00 89.88 319 ALA A O 1
ATOM 2571 N N . THR A 1 320 ? 17.788 32.846 -19.563 1.00 88.69 320 THR A N 1
ATOM 2572 C CA . THR A 1 320 ? 17.665 32.155 -18.266 1.00 88.69 320 THR A CA 1
ATOM 2573 C C . THR A 1 320 ? 16.216 31.777 -17.985 1.00 88.69 320 THR A C 1
ATOM 2575 O O . THR A 1 320 ? 15.942 30.674 -17.516 1.00 88.69 320 THR A O 1
ATOM 2578 N N . GLY A 1 321 ? 15.274 32.670 -18.308 1.00 88.12 321 GLY A N 1
ATOM 2579 C CA . GLY A 1 321 ? 13.842 32.395 -18.236 1.00 88.12 321 GLY A CA 1
ATOM 2580 C C . GLY A 1 321 ? 13.477 31.150 -19.041 1.00 88.12 321 GLY A C 1
ATOM 2581 O O . GLY A 1 321 ? 12.970 30.189 -18.471 1.00 88.12 321 GLY A O 1
ATOM 2582 N N . ASP A 1 322 ? 13.826 31.126 -20.325 1.00 89.00 322 ASP A N 1
ATOM 2583 C CA . ASP A 1 322 ? 13.568 29.995 -21.221 1.00 89.00 322 ASP A CA 1
ATOM 2584 C C . ASP A 1 322 ? 14.207 28.678 -20.744 1.00 89.00 322 ASP A C 1
ATOM 2586 O O . ASP A 1 322 ? 13.527 27.653 -20.700 1.00 89.00 322 ASP A O 1
ATOM 2590 N N . ALA A 1 323 ? 15.486 28.694 -20.348 1.00 86.31 323 ALA A N 1
ATOM 2591 C CA . ALA A 1 323 ? 16.174 27.496 -19.861 1.00 86.31 323 ALA A CA 1
ATOM 2592 C C . ALA A 1 323 ? 15.519 26.951 -18.578 1.00 86.31 323 ALA A C 1
ATOM 2594 O O . ALA A 1 323 ? 15.288 25.747 -18.461 1.00 86.31 323 ALA A O 1
ATOM 2595 N N . SER A 1 324 ? 15.124 27.839 -17.657 1.00 85.62 324 SER A N 1
ATOM 2596 C CA . SER A 1 324 ? 14.497 27.459 -16.383 1.00 85.62 324 SER A CA 1
ATOM 2597 C C . SER A 1 324 ? 13.121 26.792 -16.522 1.00 85.62 324 SER A C 1
ATOM 2599 O O . SER A 1 324 ? 12.690 26.083 -15.616 1.00 85.62 324 SER A O 1
ATOM 2601 N N . VAL A 1 325 ? 12.421 26.973 -17.651 1.00 83.69 325 VAL A N 1
ATOM 2602 C CA . VAL A 1 325 ? 11.152 26.266 -17.915 1.00 83.69 325 VAL A CA 1
ATOM 2603 C C . VAL A 1 325 ? 11.379 24.758 -18.035 1.00 83.69 325 VAL A C 1
ATOM 2605 O O . VAL A 1 325 ? 10.506 23.976 -17.657 1.00 83.69 325 VAL A O 1
ATOM 2608 N N . LEU A 1 326 ? 12.543 24.355 -18.552 1.00 75.06 326 LEU A N 1
ATOM 2609 C CA . LEU A 1 326 ? 12.860 22.972 -18.910 1.00 75.06 326 LEU A CA 1
ATOM 2610 C C . LEU A 1 326 ? 13.640 22.224 -17.820 1.00 75.06 326 LEU A C 1
ATOM 2612 O O . LEU A 1 326 ? 13.648 20.996 -17.824 1.00 75.06 326 LEU A O 1
ATOM 2616 N N . THR A 1 327 ? 14.265 22.928 -16.873 1.00 69.00 327 THR A N 1
ATOM 2617 C CA . THR A 1 327 ? 15.104 22.321 -15.823 1.00 69.00 327 THR A CA 1
ATOM 2618 C C . THR A 1 327 ? 14.341 21.890 -14.565 1.00 69.00 327 THR A C 1
ATOM 2620 O O . THR A 1 327 ? 14.895 21.168 -13.738 1.00 69.00 327 THR A O 1
ATOM 2623 N N . GLY A 1 328 ? 13.065 22.266 -14.422 1.00 58.81 328 GLY A N 1
ATOM 2624 C CA . GLY A 1 328 ? 12.257 21.945 -13.239 1.00 58.81 328 GLY A CA 1
ATOM 2625 C C . GLY A 1 328 ? 12.543 22.850 -12.024 1.00 58.81 328 GLY A C 1
ATOM 2626 O O . GLY A 1 328 ? 13.328 23.792 -12.122 1.00 58.81 328 GLY A O 1
ATOM 2627 N N . PRO A 1 329 ? 11.863 22.629 -10.878 1.00 52.06 329 PRO A N 1
ATOM 2628 C CA . PRO A 1 329 ? 11.976 23.497 -9.704 1.00 52.06 329 PRO A CA 1
ATOM 2629 C C . PRO A 1 329 ? 13.402 23.533 -9.142 1.00 52.06 329 PRO A C 1
ATOM 2631 O O . PRO A 1 329 ? 13.920 22.511 -8.694 1.00 52.06 329 PRO A O 1
ATOM 2634 N N . GLU A 1 330 ? 14.002 24.724 -9.085 1.00 49.25 330 GLU A N 1
ATOM 2635 C CA . GLU A 1 330 ? 15.240 24.948 -8.336 1.00 49.25 330 GLU A CA 1
ATOM 2636 C C . GLU A 1 330 ? 14.983 24.689 -6.841 1.00 49.25 330 GLU A C 1
ATOM 2638 O O . GLU A 1 330 ? 14.074 25.261 -6.240 1.00 49.25 330 GLU A O 1
ATOM 2643 N N . SER A 1 331 ? 15.786 23.824 -6.221 1.00 42.31 331 SER A N 1
ATOM 2644 C CA . SER A 1 331 ? 15.606 23.351 -4.841 1.00 42.31 331 SER A CA 1
ATOM 2645 C C . SER A 1 331 ? 15.855 24.403 -3.747 1.00 42.31 331 SER A C 1
ATOM 2647 O O . SER A 1 331 ? 15.898 24.057 -2.570 1.00 42.31 331 SER A O 1
ATOM 2649 N N . ALA A 1 332 ? 16.001 25.683 -4.088 1.00 42.31 332 ALA A N 1
ATOM 2650 C CA . ALA A 1 332 ? 16.202 26.752 -3.119 1.00 42.31 332 ALA A CA 1
ATOM 2651 C C . ALA A 1 332 ? 15.490 28.033 -3.571 1.00 42.31 332 ALA A C 1
ATOM 2653 O O . ALA A 1 332 ? 15.871 28.668 -4.553 1.00 42.31 332 ALA A O 1
ATOM 2654 N N . ILE A 1 333 ? 14.448 28.414 -2.830 1.00 37.28 333 ILE A N 1
ATOM 2655 C CA . ILE A 1 333 ? 13.883 29.762 -2.880 1.00 37.28 333 ILE A CA 1
ATOM 2656 C C . ILE A 1 333 ? 14.886 30.652 -2.147 1.00 37.28 333 ILE A C 1
ATOM 2658 O O . ILE A 1 333 ? 15.023 30.538 -0.929 1.00 37.28 333 ILE A O 1
ATOM 2662 N N . ASP A 1 334 ? 15.618 31.486 -2.880 1.00 38.72 334 ASP A N 1
ATOM 2663 C CA . ASP A 1 334 ? 16.537 32.450 -2.280 1.00 38.72 334 ASP A CA 1
ATOM 2664 C C . ASP A 1 334 ? 15.710 33.560 -1.607 1.00 38.72 334 ASP A C 1
ATOM 2666 O O . ASP A 1 334 ? 15.023 34.338 -2.276 1.00 38.72 334 ASP A O 1
ATOM 2670 N N . TYR A 1 335 ? 15.681 33.566 -0.272 1.00 40.09 335 TYR A N 1
ATOM 2671 C CA . TYR A 1 335 ? 14.801 34.431 0.526 1.00 40.09 335 TYR A CA 1
ATOM 2672 C C . TYR A 1 335 ? 15.194 35.920 0.478 1.00 40.09 335 TYR A C 1
ATOM 2674 O O . TYR A 1 335 ? 14.395 36.757 0.900 1.00 40.09 335 TYR A O 1
ATOM 2682 N N . ASP A 1 336 ? 16.365 36.256 -0.070 1.00 38.28 336 ASP A N 1
ATOM 2683 C CA . ASP A 1 336 ? 16.961 37.594 0.034 1.00 38.28 336 ASP A CA 1
ATOM 2684 C C . ASP A 1 336 ? 16.670 38.537 -1.146 1.00 38.28 336 ASP A C 1
ATOM 2686 O O . ASP A 1 336 ? 17.125 39.682 -1.156 1.00 38.28 336 ASP A O 1
ATOM 2690 N N . THR A 1 337 ? 15.851 38.139 -2.125 1.00 40.22 337 THR A N 1
ATOM 2691 C CA . THR A 1 337 ? 15.363 39.109 -3.120 1.00 40.22 337 THR A CA 1
ATOM 2692 C C . THR A 1 337 ? 14.208 39.928 -2.542 1.00 40.22 337 THR A C 1
ATOM 2694 O O . THR A 1 337 ? 13.038 39.542 -2.602 1.00 40.22 337 THR A O 1
ATOM 2697 N N . GLU A 1 338 ? 14.550 41.090 -1.971 1.00 38.66 338 GLU A N 1
ATOM 2698 C CA . GLU A 1 338 ? 13.612 42.168 -1.642 1.00 38.66 338 GLU A CA 1
ATOM 2699 C C . GLU A 1 338 ? 12.568 42.325 -2.756 1.00 38.66 338 GLU A C 1
ATOM 2701 O O . GLU A 1 338 ? 12.890 42.234 -3.941 1.00 38.66 338 GLU A O 1
ATOM 2706 N N . GLN A 1 339 ? 11.305 42.537 -2.367 1.00 37.97 339 GLN A N 1
ATOM 2707 C CA . GLN A 1 339 ? 10.129 42.623 -3.239 1.00 37.97 339 GLN A CA 1
ATOM 2708 C C . GLN A 1 339 ? 10.246 43.752 -4.280 1.00 37.97 339 GLN A C 1
ATOM 2710 O O . GLN A 1 339 ? 9.570 44.776 -4.196 1.00 37.97 339 GLN A O 1
ATOM 2715 N N . ILE A 1 340 ? 11.065 43.565 -5.310 1.00 36.31 340 ILE A N 1
ATOM 2716 C CA . ILE A 1 340 ? 11.070 44.421 -6.486 1.00 36.31 340 ILE A CA 1
ATOM 2717 C C . ILE A 1 340 ? 9.724 44.186 -7.165 1.00 36.31 340 ILE A C 1
ATOM 2719 O O . ILE A 1 340 ? 9.341 43.052 -7.456 1.00 36.31 340 ILE A O 1
ATOM 2723 N N . SER A 1 341 ? 8.969 45.264 -7.364 1.00 43.12 341 SER A N 1
ATOM 2724 C CA . SER A 1 341 ? 7.643 45.254 -7.974 1.00 43.12 341 SER A CA 1
ATOM 2725 C C . SER A 1 341 ? 7.693 44.600 -9.358 1.00 43.12 341 SER A C 1
ATOM 2727 O O . SER A 1 341 ? 8.012 45.246 -10.357 1.00 43.12 341 SER A O 1
ATOM 2729 N N . ILE A 1 342 ? 7.394 43.304 -9.416 1.00 51.00 342 ILE A N 1
ATOM 2730 C CA . ILE A 1 342 ? 7.293 42.542 -10.659 1.00 51.00 342 ILE A CA 1
ATOM 2731 C C . ILE A 1 342 ? 6.202 43.204 -11.518 1.00 51.00 342 ILE A C 1
ATOM 2733 O O . ILE A 1 342 ? 5.038 43.227 -11.123 1.00 51.00 342 ILE A O 1
ATOM 2737 N N . GLN A 1 343 ? 6.570 43.767 -12.678 1.00 55.06 343 GLN A N 1
ATOM 2738 C CA . GLN A 1 343 ? 5.626 44.445 -13.587 1.00 55.06 343 GLN A CA 1
ATOM 2739 C C . GLN A 1 343 ? 4.596 43.486 -14.216 1.00 55.06 343 GLN A C 1
ATOM 2741 O O . GLN A 1 343 ? 3.556 43.931 -14.701 1.00 55.06 343 GLN A O 1
ATOM 2746 N N . LEU A 1 344 ? 4.852 42.174 -14.193 1.00 63.00 344 LEU A N 1
ATOM 2747 C CA . LEU A 1 344 ? 3.888 41.152 -14.602 1.00 63.00 344 LEU A CA 1
ATOM 2748 C C . LEU A 1 344 ? 2.786 41.023 -13.536 1.00 63.00 344 LEU A C 1
ATOM 2750 O O . LEU A 1 344 ? 3.071 40.806 -12.356 1.00 63.00 344 LEU A O 1
ATOM 2754 N N . LYS A 1 345 ? 1.513 41.127 -13.946 1.00 67.00 345 LYS A N 1
ATOM 2755 C CA . LYS A 1 345 ? 0.332 40.919 -13.083 1.00 67.00 345 LYS A CA 1
ATOM 2756 C C . LYS A 1 345 ? 0.196 39.442 -12.665 1.00 67.00 345 LYS A C 1
ATOM 2758 O O . LYS A 1 345 ? -0.691 38.733 -13.135 1.00 67.00 345 LYS A O 1
ATOM 2763 N N . LEU A 1 346 ? 1.083 38.985 -11.784 1.00 70.50 346 LEU A N 1
ATOM 2764 C CA . LEU A 1 346 ? 1.095 37.626 -11.244 1.00 70.50 346 LEU A CA 1
ATOM 2765 C C . LEU A 1 346 ? 0.218 37.519 -9.997 1.00 70.50 346 LEU A C 1
ATOM 2767 O O . LEU A 1 346 ? 0.288 38.346 -9.084 1.00 70.50 346 LEU A O 1
ATOM 2771 N N . THR A 1 347 ? -0.555 36.446 -9.930 1.00 72.94 347 THR A N 1
ATOM 2772 C CA . THR A 1 347 ? -1.289 36.004 -8.747 1.00 72.94 347 THR A CA 1
ATOM 2773 C C . THR A 1 347 ? -0.331 35.490 -7.667 1.00 72.94 347 THR A C 1
ATOM 2775 O O . THR A 1 347 ? 0.788 35.052 -7.941 1.00 72.94 347 THR A O 1
ATOM 2778 N N . ASN A 1 348 ? -0.785 35.462 -6.411 1.00 72.75 348 ASN A N 1
ATOM 2779 C CA . ASN A 1 348 ? 0.006 34.901 -5.307 1.00 72.75 348 ASN A CA 1
ATOM 2780 C C . ASN A 1 348 ? 0.388 33.426 -5.523 1.00 72.75 348 ASN A C 1
ATOM 2782 O O . ASN A 1 348 ? 1.441 33.004 -5.049 1.00 72.75 348 ASN A O 1
ATOM 2786 N N . LYS A 1 349 ? -0.446 32.645 -6.227 1.00 73.38 349 LYS A N 1
ATOM 2787 C CA . LYS A 1 349 ? -0.154 31.237 -6.538 1.00 73.38 349 LYS A CA 1
ATOM 2788 C C . LYS A 1 349 ? 0.984 31.122 -7.554 1.00 73.38 349 LYS A C 1
ATOM 2790 O O . LYS A 1 349 ? 1.847 30.276 -7.378 1.00 73.38 349 LYS A O 1
ATOM 2795 N N . GLU A 1 350 ? 1.026 32.001 -8.556 1.00 73.88 350 GLU A N 1
ATOM 2796 C CA . GLU A 1 350 ? 2.111 32.058 -9.549 1.00 73.88 350 GLU A CA 1
ATOM 2797 C C . GLU A 1 350 ? 3.439 32.487 -8.906 1.00 73.88 350 GLU A C 1
ATOM 2799 O O . GLU A 1 350 ? 4.463 31.852 -9.148 1.00 73.88 350 GLU A O 1
ATOM 2804 N N . ARG A 1 351 ? 3.418 33.476 -8.000 1.00 69.81 351 ARG A N 1
ATOM 2805 C CA . ARG A 1 351 ? 4.619 33.918 -7.259 1.00 69.81 351 ARG A CA 1
ATOM 2806 C C . ARG A 1 351 ? 5.226 32.840 -6.359 1.00 69.81 351 ARG A C 1
ATOM 2808 O O . ARG A 1 351 ? 6.418 32.877 -6.102 1.00 69.81 351 ARG A O 1
ATOM 2815 N N . LYS A 1 352 ? 4.401 31.916 -5.862 1.00 74.69 352 LYS A N 1
ATOM 2816 C CA . LYS A 1 352 ? 4.819 30.780 -5.022 1.00 74.69 352 LYS A CA 1
ATOM 2817 C C . LYS A 1 352 ? 4.917 29.466 -5.800 1.00 74.69 352 LYS A C 1
ATOM 2819 O O . LYS A 1 352 ? 5.045 28.408 -5.191 1.00 74.69 352 LYS A O 1
ATOM 2824 N N . SER A 1 353 ? 4.754 29.511 -7.121 1.00 77.25 353 SER A N 1
ATOM 2825 C CA . SER A 1 353 ? 4.842 28.320 -7.960 1.00 77.25 353 SER A CA 1
ATOM 2826 C C . SER A 1 353 ? 6.298 27.923 -8.179 1.00 77.25 353 SER A C 1
ATOM 2828 O O . SER A 1 353 ? 7.203 28.724 -7.963 1.00 77.25 353 SER A O 1
ATOM 2830 N N . MET A 1 354 ? 6.513 26.714 -8.696 1.00 78.12 354 MET A N 1
ATOM 2831 C CA . MET A 1 354 ? 7.837 26.253 -9.129 1.00 78.12 354 MET A CA 1
ATOM 2832 C C . MET A 1 354 ? 8.488 27.136 -10.207 1.00 78.12 354 MET A C 1
ATOM 2834 O O . MET A 1 354 ? 9.693 27.072 -10.396 1.00 78.12 354 MET A O 1
ATOM 2838 N N . PHE A 1 355 ? 7.703 27.978 -10.888 1.00 83.19 355 PHE A N 1
ATOM 2839 C CA . PHE A 1 355 ? 8.173 28.905 -11.918 1.00 83.19 355 PHE A CA 1
ATOM 2840 C C . PHE A 1 355 ? 8.428 30.323 -11.379 1.00 83.19 355 PHE A C 1
ATOM 2842 O O . PHE A 1 355 ? 8.524 31.265 -12.164 1.00 83.19 355 PHE A O 1
ATOM 2849 N N . SER A 1 356 ? 8.505 30.525 -10.057 1.00 80.56 356 SER A N 1
ATOM 2850 C CA . SER A 1 356 ? 8.723 31.854 -9.460 1.00 80.56 356 SER A CA 1
ATOM 2851 C C . SER A 1 356 ? 9.963 32.551 -10.028 1.00 80.56 356 SER A C 1
ATOM 2853 O O . SER A 1 356 ? 9.886 33.710 -10.441 1.00 80.56 356 SER A O 1
ATOM 2855 N N . ASN A 1 357 ? 11.077 31.823 -10.124 1.00 81.38 357 ASN A N 1
ATOM 2856 C CA . ASN A 1 357 ? 12.347 32.339 -10.636 1.00 81.38 357 ASN A CA 1
ATOM 2857 C C . ASN A 1 357 ? 12.280 32.574 -12.151 1.00 81.38 357 ASN A C 1
ATOM 2859 O O . ASN A 1 357 ? 12.812 33.561 -12.655 1.00 81.38 357 ASN A O 1
ATOM 2863 N N . THR A 1 358 ? 11.546 31.734 -12.882 1.00 86.50 358 THR A N 1
ATOM 2864 C CA . THR A 1 358 ? 11.271 31.931 -14.310 1.00 86.50 358 TH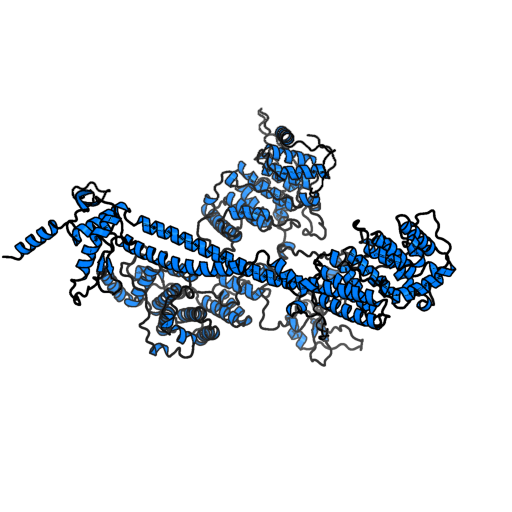R A CA 1
ATOM 2865 C C . THR A 1 358 ? 10.508 33.232 -14.560 1.00 86.50 358 THR A C 1
ATOM 2867 O O . THR A 1 358 ? 10.899 34.040 -15.402 1.00 86.50 358 THR A O 1
ATOM 2870 N N . PHE A 1 359 ? 9.453 33.487 -13.781 1.00 87.25 359 PHE A N 1
ATOM 2871 C CA . PHE A 1 359 ? 8.699 34.737 -13.856 1.00 87.25 359 PHE A CA 1
ATOM 2872 C C . PHE A 1 359 ? 9.550 35.956 -13.494 1.00 87.25 359 PHE A C 1
ATOM 2874 O O . PHE A 1 359 ? 9.407 37.003 -14.127 1.00 87.25 359 PHE A O 1
ATOM 2881 N N . TYR A 1 360 ? 10.430 35.829 -12.499 1.00 84.88 360 TYR A N 1
ATOM 2882 C CA . TYR A 1 360 ? 11.374 36.881 -12.130 1.00 84.88 360 TYR A CA 1
ATOM 2883 C C . TYR A 1 360 ? 12.315 37.227 -13.292 1.00 84.88 360 TYR A C 1
ATOM 2885 O O . TYR A 1 360 ? 12.424 38.395 -13.666 1.00 84.88 360 TYR A O 1
ATOM 2893 N N . ASN A 1 361 ? 12.922 36.216 -13.916 1.00 87.56 361 ASN A N 1
ATOM 2894 C CA . ASN A 1 361 ? 13.821 36.397 -15.053 1.00 87.56 361 ASN A CA 1
ATOM 2895 C C . ASN A 1 361 ? 13.118 37.069 -16.241 1.00 87.56 361 ASN A C 1
ATOM 2897 O O . ASN A 1 361 ? 13.624 38.056 -16.771 1.00 87.56 361 ASN A O 1
ATOM 2901 N N . TYR A 1 362 ? 11.906 36.642 -16.602 1.00 89.31 362 TYR A N 1
ATOM 2902 C CA . TYR A 1 362 ? 11.141 37.319 -17.655 1.00 89.31 362 TYR A CA 1
ATOM 2903 C C . TYR A 1 362 ? 10.754 38.758 -17.293 1.00 89.31 362 TYR A C 1
ATOM 2905 O O . TYR A 1 362 ? 10.816 39.646 -18.144 1.00 89.31 362 TYR A O 1
ATOM 2913 N N . ALA A 1 363 ? 10.392 39.031 -16.036 1.00 85.81 363 ALA A N 1
ATOM 2914 C CA . ALA A 1 363 ? 10.099 40.393 -15.594 1.00 85.81 363 ALA A CA 1
ATOM 2915 C C . ALA A 1 363 ? 11.322 41.309 -15.719 1.00 85.81 363 ALA A C 1
ATOM 2917 O O . ALA A 1 363 ? 11.204 42.459 -16.150 1.00 85.81 363 ALA A O 1
ATOM 2918 N N . LYS A 1 364 ? 12.494 40.790 -15.341 1.00 86.69 364 LYS A N 1
ATOM 2919 C CA . LYS A 1 364 ? 13.756 41.515 -15.416 1.00 86.69 364 LYS A CA 1
ATOM 2920 C C . LYS A 1 364 ? 14.170 41.754 -16.869 1.00 86.69 364 LYS A C 1
ATOM 2922 O O . LYS A 1 364 ? 14.429 42.899 -17.225 1.00 86.69 364 LYS A O 1
ATOM 2927 N N . ALA A 1 365 ? 14.076 40.736 -17.724 1.00 88.12 365 ALA A N 1
ATOM 2928 C CA . ALA A 1 365 ? 14.311 40.861 -19.162 1.00 88.12 365 ALA A CA 1
ATOM 2929 C C . ALA A 1 365 ? 13.427 41.941 -19.808 1.00 88.12 365 ALA A C 1
ATOM 2931 O O . ALA A 1 365 ? 13.909 42.807 -20.533 1.00 88.12 365 ALA A O 1
ATOM 2932 N N . ALA A 1 366 ? 12.131 41.946 -19.484 1.00 86.69 366 ALA A N 1
ATOM 2933 C CA . ALA A 1 366 ? 11.181 42.940 -19.975 1.00 86.69 366 ALA A CA 1
ATOM 2934 C C . ALA A 1 366 ? 11.527 44.375 -19.525 1.00 86.69 366 ALA A C 1
ATOM 2936 O O . ALA A 1 366 ? 11.326 45.334 -20.275 1.00 86.69 366 ALA A O 1
ATOM 2937 N N . SER A 1 367 ? 12.048 44.536 -18.305 1.00 85.38 367 SER A N 1
ATOM 2938 C CA . SER A 1 367 ? 12.545 45.822 -17.803 1.00 85.38 367 SER A CA 1
ATOM 2939 C C . SER A 1 367 ? 13.797 46.276 -18.554 1.00 85.38 367 SER A C 1
ATOM 2941 O O . SER A 1 367 ? 13.892 47.441 -18.941 1.00 85.38 367 SER A O 1
ATOM 2943 N N . ASP A 1 368 ? 14.736 45.364 -18.778 1.00 87.31 368 ASP A N 1
ATOM 2944 C CA . ASP A 1 368 ? 16.018 45.666 -19.407 1.00 87.31 368 ASP A CA 1
ATOM 2945 C C . ASP A 1 368 ? 15.846 45.979 -20.907 1.00 87.31 368 ASP A C 1
ATOM 2947 O O . ASP A 1 368 ? 16.426 46.947 -21.396 1.00 87.31 368 ASP A O 1
ATOM 2951 N N . PHE A 1 369 ? 14.939 45.297 -21.621 1.00 86.75 369 PHE A N 1
ATOM 2952 C CA . PHE A 1 369 ? 14.584 45.657 -23.004 1.00 86.75 369 PHE A CA 1
ATOM 2953 C C . PHE A 1 369 ? 13.935 47.043 -23.115 1.00 86.75 369 PHE A C 1
ATOM 2955 O O . PHE A 1 369 ? 14.211 47.787 -24.057 1.00 86.75 369 PHE A O 1
ATOM 2962 N N . LYS A 1 370 ? 13.113 47.443 -22.134 1.00 84.19 370 LYS A N 1
ATOM 2963 C CA . LYS A 1 370 ? 12.582 48.816 -22.070 1.00 84.19 370 LYS A CA 1
ATOM 2964 C C . LYS A 1 370 ? 13.681 49.850 -21.830 1.00 84.19 370 LYS A C 1
ATOM 2966 O O . LYS A 1 370 ? 13.551 50.970 -22.320 1.00 84.19 370 LYS A O 1
ATOM 2971 N N . ALA A 1 371 ? 14.709 49.514 -21.051 1.00 84.31 371 ALA A N 1
ATOM 2972 C CA . ALA A 1 371 ? 15.859 50.387 -20.835 1.00 84.31 371 ALA A CA 1
ATOM 2973 C C . ALA A 1 371 ? 16.695 50.517 -22.118 1.00 84.31 371 ALA A C 1
ATOM 2975 O O . ALA A 1 371 ? 16.913 51.637 -22.568 1.00 84.31 371 ALA A O 1
ATOM 2976 N N . ALA A 1 372 ? 17.018 49.399 -22.776 1.00 82.88 372 ALA A N 1
ATOM 2977 C CA . ALA A 1 372 ? 17.752 49.380 -24.044 1.00 82.88 372 ALA A CA 1
ATOM 2978 C C . ALA A 1 372 ? 17.048 50.201 -25.141 1.00 82.88 372 ALA A C 1
ATOM 2980 O O . ALA A 1 372 ? 17.672 51.004 -25.829 1.00 82.88 372 ALA A O 1
ATOM 2981 N N . LYS A 1 373 ? 15.714 50.101 -25.246 1.00 81.94 373 LYS A N 1
ATOM 2982 C CA . LYS A 1 373 ? 14.924 50.916 -26.185 1.00 81.94 373 LYS A CA 1
ATOM 2983 C C . LYS A 1 373 ? 15.041 52.426 -25.937 1.00 81.94 373 LYS A C 1
ATOM 2985 O O . LYS A 1 373 ? 14.888 53.201 -26.872 1.00 81.94 373 LYS A O 1
ATOM 2990 N N . LYS A 1 374 ? 15.248 52.864 -24.689 1.00 81.25 374 LYS A N 1
ATOM 2991 C CA . LYS A 1 374 ? 15.422 54.293 -24.369 1.00 81.25 374 LYS A CA 1
ATOM 2992 C C . LYS A 1 374 ? 16.811 54.807 -24.735 1.00 81.25 374 LYS A C 1
ATOM 2994 O O . LYS A 1 374 ? 16.946 56.003 -24.971 1.00 81.25 374 LYS A O 1
ATOM 2999 N N . GLU A 1 375 ? 17.812 53.933 -24.728 1.00 77.62 375 GLU A N 1
ATOM 3000 C CA . GLU A 1 375 ? 19.196 54.271 -25.072 1.00 77.62 375 GLU A CA 1
ATOM 3001 C C . GLU A 1 375 ? 19.389 54.400 -26.591 1.00 77.62 375 GLU A C 1
ATOM 3003 O O . GLU A 1 375 ? 20.150 55.257 -27.036 1.00 77.62 375 GLU A O 1
ATOM 3008 N N . HIS A 1 376 ? 18.655 53.613 -27.387 1.00 70.00 376 HIS A N 1
ATOM 3009 C CA . HIS A 1 376 ? 18.816 53.534 -28.844 1.00 70.00 376 HIS A CA 1
ATOM 3010 C C . HIS A 1 376 ? 17.769 54.319 -29.652 1.00 70.00 376 HIS A C 1
ATOM 3012 O O . HIS A 1 376 ? 16.647 54.576 -29.213 1.00 70.00 376 HIS A O 1
ATOM 3018 N N . ASN A 1 377 ? 18.138 54.703 -30.881 1.00 63.25 377 ASN A N 1
ATOM 3019 C CA . ASN A 1 377 ? 17.273 55.428 -31.819 1.00 63.25 377 ASN A CA 1
ATOM 3020 C C . ASN A 1 377 ? 16.060 54.590 -32.278 1.00 63.25 377 ASN A C 1
ATOM 3022 O O . ASN A 1 377 ? 16.068 53.363 -32.278 1.00 63.25 377 ASN A O 1
ATOM 3026 N N . GLN A 1 378 ? 15.020 55.269 -32.777 1.00 58.50 378 GLN A N 1
ATOM 3027 C CA . GLN A 1 378 ? 13.709 54.685 -33.110 1.00 58.50 378 GLN A CA 1
ATOM 3028 C C . GLN A 1 378 ? 13.739 53.512 -34.122 1.00 58.50 378 GLN A C 1
ATOM 3030 O O . GLN A 1 378 ? 12.805 52.717 -34.125 1.00 58.50 378 GLN A O 1
ATOM 3035 N N . LYS A 1 379 ? 14.792 53.378 -34.950 1.00 60.66 379 LYS A N 1
ATOM 3036 C CA . LYS A 1 379 ? 14.940 52.286 -35.937 1.00 60.66 379 LYS A CA 1
ATOM 3037 C C . LYS A 1 379 ? 15.215 50.919 -35.301 1.00 60.66 379 LYS A C 1
ATOM 3039 O O . LYS A 1 379 ? 14.654 49.935 -35.764 1.00 60.66 379 LYS A O 1
ATOM 3044 N N . ASP A 1 380 ? 16.007 50.866 -34.232 1.00 62.62 380 ASP A N 1
ATOM 3045 C CA . ASP A 1 380 ? 16.328 49.610 -33.531 1.00 62.62 380 ASP A CA 1
ATOM 3046 C C . ASP A 1 380 ? 15.250 49.249 -32.492 1.00 62.62 380 ASP A C 1
ATOM 3048 O O . ASP A 1 380 ? 15.183 48.129 -31.986 1.00 62.62 380 ASP A O 1
ATOM 3052 N N . GLY A 1 381 ? 14.337 50.190 -32.219 1.00 65.56 381 GLY A N 1
ATOM 3053 C CA . GLY A 1 381 ? 13.209 50.019 -31.307 1.00 65.56 381 GLY A CA 1
ATOM 3054 C C . GLY A 1 381 ? 12.254 48.881 -31.685 1.00 65.56 381 GLY A C 1
ATOM 3055 O O . GLY A 1 381 ? 11.693 48.262 -30.783 1.00 65.56 381 GLY A O 1
ATOM 3056 N N . GLU A 1 382 ? 12.100 48.565 -32.977 1.00 73.38 382 GLU A N 1
ATOM 3057 C CA . GLU A 1 382 ? 11.231 47.465 -33.431 1.00 73.38 382 GLU A CA 1
ATOM 3058 C C . GLU A 1 382 ? 11.730 46.091 -32.957 1.00 73.38 382 GLU A C 1
ATOM 3060 O O . GLU A 1 382 ? 10.926 45.235 -32.584 1.00 73.38 382 GLU A O 1
ATOM 3065 N N . LEU A 1 383 ? 13.050 45.877 -32.916 1.00 74.19 383 LEU A N 1
ATOM 3066 C CA . LEU A 1 383 ? 13.647 44.624 -32.445 1.00 74.19 383 LEU A CA 1
ATOM 3067 C C . LEU A 1 383 ? 13.394 44.412 -30.946 1.00 74.19 383 LEU A C 1
ATOM 3069 O O . LEU A 1 383 ? 13.056 43.307 -30.505 1.00 74.19 383 LEU A O 1
ATOM 3073 N N . PHE A 1 384 ? 13.537 45.479 -30.159 1.00 78.75 384 PHE A N 1
ATOM 3074 C CA . PHE A 1 384 ? 13.256 45.445 -28.726 1.00 78.75 384 PHE A CA 1
ATOM 3075 C C . PHE A 1 384 ? 11.770 45.229 -28.442 1.00 78.75 384 PHE A C 1
ATOM 3077 O O . PHE A 1 384 ? 11.443 44.503 -27.506 1.00 78.75 384 PHE A O 1
ATOM 3084 N N . ASP A 1 385 ? 10.880 45.777 -29.272 1.00 78.12 385 ASP A N 1
ATOM 3085 C CA . ASP A 1 385 ? 9.439 45.530 -29.169 1.00 78.12 385 ASP A CA 1
ATOM 3086 C C . ASP A 1 385 ? 9.095 44.062 -29.463 1.00 78.12 385 ASP A C 1
ATOM 3088 O O . ASP A 1 385 ? 8.349 43.447 -28.704 1.00 78.12 385 ASP A O 1
ATOM 3092 N N . GLN A 1 386 ? 9.705 43.451 -30.487 1.00 79.88 386 GLN A N 1
ATOM 3093 C CA . GLN A 1 386 ? 9.542 42.015 -30.764 1.00 79.88 386 GLN A CA 1
ATOM 3094 C C . GLN A 1 386 ? 10.066 41.136 -29.618 1.00 79.88 386 GLN A C 1
ATOM 3096 O O . GLN A 1 386 ? 9.426 40.151 -29.241 1.00 79.88 386 GLN A O 1
ATOM 3101 N N . SER A 1 387 ? 11.217 41.494 -29.043 1.00 80.44 387 SER A N 1
ATOM 3102 C CA . SER A 1 387 ? 11.824 40.758 -27.925 1.00 80.44 387 SER A CA 1
ATOM 3103 C C . SER A 1 387 ? 10.989 40.882 -26.648 1.00 80.44 387 SER A C 1
ATOM 3105 O O . SER A 1 387 ? 10.754 39.887 -25.961 1.00 80.44 387 SER A O 1
ATOM 3107 N N . PHE A 1 388 ? 10.479 42.084 -26.366 1.00 83.00 388 PHE A N 1
ATOM 3108 C CA . PHE A 1 388 ? 9.562 42.351 -25.262 1.00 83.00 388 PHE A CA 1
ATOM 3109 C C . PHE A 1 388 ? 8.265 41.541 -25.400 1.00 83.00 388 PHE A C 1
ATOM 3111 O O . PHE A 1 388 ? 7.881 40.832 -24.469 1.00 83.00 388 PHE A O 1
ATOM 3118 N N . ASP A 1 389 ? 7.636 41.582 -26.576 1.00 82.44 389 ASP A N 1
ATOM 3119 C CA . ASP A 1 389 ? 6.423 40.823 -26.889 1.00 82.44 389 ASP A CA 1
ATOM 3120 C C . ASP A 1 389 ? 6.635 39.306 -26.751 1.00 82.44 389 ASP A C 1
ATOM 3122 O O . ASP A 1 389 ? 5.763 38.580 -26.262 1.00 82.44 389 ASP A O 1
ATOM 3126 N N . SER A 1 390 ? 7.805 38.813 -27.166 1.00 83.75 390 SER A N 1
ATOM 3127 C CA . SER A 1 390 ? 8.193 37.407 -27.026 1.00 83.75 390 SER A CA 1
ATOM 3128 C C . SER A 1 390 ? 8.294 37.001 -25.552 1.00 83.75 390 SER A C 1
ATOM 3130 O O . SER A 1 390 ? 7.698 36.008 -25.139 1.00 83.75 390 SER A O 1
ATOM 3132 N N . VAL A 1 391 ? 8.961 37.805 -24.720 1.00 86.62 391 VAL A N 1
ATOM 3133 C CA . VAL A 1 391 ? 9.065 37.548 -23.275 1.00 86.62 391 VAL A CA 1
ATOM 3134 C C . VAL A 1 391 ? 7.700 37.599 -22.581 1.00 86.62 391 VAL A C 1
ATOM 3136 O O . VAL A 1 391 ? 7.378 36.707 -21.792 1.00 86.62 391 VAL A O 1
ATOM 3139 N N . GLU A 1 392 ? 6.868 38.600 -22.882 1.00 85.94 392 GLU A N 1
ATOM 3140 C CA . GLU A 1 392 ? 5.532 38.717 -22.284 1.00 85.94 392 GLU A CA 1
ATOM 3141 C C . GLU A 1 392 ? 4.629 37.541 -22.682 1.00 85.94 392 GLU A C 1
ATOM 3143 O O . GLU A 1 392 ? 3.936 36.970 -21.831 1.00 85.94 392 GLU A O 1
ATOM 3148 N N . SER A 1 393 ? 4.656 37.142 -23.955 1.00 86.44 393 SER A N 1
ATOM 3149 C CA . SER A 1 393 ? 3.866 36.009 -24.441 1.00 86.44 393 SER A CA 1
ATOM 3150 C C . SER A 1 393 ? 4.326 34.687 -23.820 1.00 86.44 393 SER A C 1
ATOM 3152 O O . SER A 1 393 ? 3.480 33.955 -23.309 1.00 86.44 393 SER A O 1
ATOM 3154 N N . LYS A 1 394 ? 5.637 34.419 -23.735 1.00 88.81 394 LYS A N 1
ATOM 3155 C CA . LYS A 1 394 ? 6.197 33.222 -23.075 1.00 88.81 394 LYS A CA 1
ATOM 3156 C C . LYS A 1 394 ? 5.849 33.139 -21.587 1.00 88.81 394 LYS A C 1
ATOM 3158 O O . LYS A 1 394 ? 5.373 32.101 -21.127 1.00 88.81 394 LYS A O 1
ATOM 3163 N N . ALA A 1 395 ? 5.980 34.235 -20.837 1.00 87.56 395 ALA A N 1
ATOM 3164 C CA . ALA A 1 395 ? 5.532 34.280 -19.442 1.00 87.56 395 ALA A CA 1
ATOM 3165 C C . ALA A 1 395 ? 4.016 34.016 -19.324 1.00 87.56 395 ALA A C 1
ATOM 3167 O O . ALA A 1 395 ? 3.556 33.299 -18.429 1.00 87.56 395 ALA A O 1
ATOM 3168 N N . SER A 1 396 ? 3.231 34.548 -20.264 1.00 87.75 396 SER A N 1
ATOM 3169 C CA . SER A 1 396 ? 1.781 34.347 -20.317 1.00 87.75 396 SER A CA 1
ATOM 3170 C C . SER A 1 396 ? 1.387 32.900 -20.646 1.00 87.75 396 SER A C 1
ATOM 3172 O O . SER A 1 396 ? 0.372 32.434 -20.132 1.00 87.75 396 SER A O 1
ATOM 3174 N N . VAL A 1 397 ? 2.193 32.149 -21.411 1.00 88.19 397 VAL A N 1
ATOM 3175 C CA . VAL A 1 397 ? 2.000 30.699 -21.632 1.00 88.19 397 VAL A CA 1
ATOM 3176 C C . VAL A 1 397 ? 2.057 29.945 -20.307 1.00 88.19 397 VAL A C 1
ATOM 3178 O O . VAL A 1 397 ? 1.137 29.195 -19.983 1.00 88.19 397 VAL A O 1
ATOM 3181 N N . ILE A 1 398 ? 3.105 30.175 -19.511 1.00 87.81 398 ILE A N 1
ATOM 3182 C CA . ILE A 1 398 ? 3.290 29.507 -18.214 1.00 87.81 398 ILE A CA 1
ATOM 3183 C C . ILE A 1 398 ? 2.132 29.861 -17.274 1.00 87.81 398 ILE A C 1
ATOM 3185 O O . ILE A 1 398 ? 1.527 28.980 -16.660 1.00 87.81 398 ILE A O 1
ATOM 3189 N N . SER A 1 399 ? 1.764 31.144 -17.213 1.00 88.06 399 SER A N 1
ATOM 3190 C CA . SER A 1 399 ? 0.618 31.620 -16.429 1.00 88.06 399 SER A CA 1
ATOM 3191 C C . SER A 1 399 ? -0.701 30.975 -16.881 1.00 88.06 399 SER A C 1
ATOM 3193 O O . SER A 1 399 ? -1.437 30.439 -16.050 1.00 88.06 399 SER A O 1
ATOM 3195 N N . CYS A 1 400 ? -0.975 30.930 -18.189 1.00 89.25 400 CYS A N 1
ATOM 3196 C CA . CYS A 1 400 ? -2.151 30.267 -18.755 1.00 89.25 400 CYS A CA 1
ATOM 3197 C C . CYS A 1 400 ? -2.215 28.792 -18.340 1.00 89.25 400 CYS A C 1
ATOM 3199 O O . CYS A 1 400 ? -3.255 28.336 -17.869 1.00 89.25 400 CYS A O 1
ATOM 3201 N N . HIS A 1 401 ? -1.103 28.057 -18.443 1.00 87.50 401 HIS A N 1
ATOM 3202 C CA . HIS A 1 401 ? -1.044 26.646 -18.065 1.00 87.50 401 HIS A CA 1
ATOM 3203 C C . HIS A 1 401 ? -1.263 26.422 -16.561 1.00 87.50 401 HIS A C 1
ATOM 3205 O O . HIS A 1 401 ? -2.035 25.537 -16.190 1.00 87.50 401 HIS A O 1
ATOM 3211 N N . LEU A 1 402 ? -0.665 27.239 -15.686 1.00 85.69 402 LEU A N 1
ATOM 3212 C CA . LEU A 1 402 ? -0.892 27.158 -14.235 1.00 85.69 402 LEU A CA 1
ATOM 3213 C C . LEU A 1 402 ? -2.356 27.432 -13.861 1.00 85.69 402 LEU A C 1
ATOM 3215 O O . LEU A 1 402 ? -2.927 26.746 -13.004 1.00 85.69 402 LEU A O 1
ATOM 3219 N N . ARG A 1 403 ? -2.977 28.429 -14.502 1.00 88.25 403 ARG A N 1
ATOM 3220 C CA . ARG A 1 403 ? -4.387 28.770 -14.277 1.00 88.25 403 ARG A CA 1
ATOM 3221 C C . ARG A 1 403 ? -5.312 27.685 -14.817 1.00 88.25 403 ARG A C 1
ATOM 3223 O O . ARG A 1 403 ? -6.197 27.251 -14.079 1.00 88.25 403 ARG A O 1
ATOM 3230 N N . LEU A 1 404 ? -5.054 27.187 -16.026 1.00 88.06 404 LEU A N 1
ATOM 3231 C CA . LEU A 1 404 ? -5.795 26.085 -16.636 1.00 88.06 404 LEU A CA 1
ATOM 3232 C C . LEU A 1 404 ? -5.722 24.828 -15.768 1.00 88.06 404 LEU A C 1
ATOM 3234 O O . LEU A 1 404 ? -6.762 24.261 -15.455 1.00 88.06 404 LEU A O 1
ATOM 3238 N N . TYR A 1 405 ? -4.532 24.442 -15.297 1.00 85.81 405 TYR A N 1
ATOM 3239 C CA . TYR A 1 405 ? -4.370 23.307 -14.388 1.00 85.81 405 TYR A CA 1
ATOM 3240 C C . TYR A 1 405 ? -5.229 23.474 -13.129 1.00 85.81 405 TYR A C 1
ATOM 3242 O O . TYR A 1 405 ? -5.986 22.581 -12.763 1.00 85.81 405 TYR A O 1
ATOM 3250 N N . SER A 1 406 ? -5.190 24.656 -12.502 1.00 84.44 406 SER A N 1
ATOM 3251 C CA . SER A 1 406 ? -5.993 24.926 -11.303 1.00 84.44 406 SER A CA 1
ATOM 3252 C C . SER A 1 406 ? -7.505 24.875 -11.547 1.00 84.44 406 SER A C 1
ATOM 3254 O O . SER A 1 406 ? -8.275 24.591 -10.629 1.00 84.44 406 SER A O 1
ATOM 3256 N N . ALA A 1 407 ? -7.938 25.172 -12.772 1.00 85.75 407 ALA A N 1
ATOM 3257 C CA . ALA A 1 407 ? -9.336 25.144 -13.159 1.00 85.75 407 ALA A CA 1
ATOM 3258 C C . ALA A 1 407 ? -9.790 23.724 -13.545 1.00 85.75 407 ALA A C 1
ATOM 3260 O O . ALA A 1 407 ? -10.866 23.295 -13.129 1.00 85.75 407 ALA A O 1
ATOM 3261 N N . LEU A 1 408 ? -8.935 22.960 -14.232 1.00 87.38 408 LEU A N 1
ATOM 3262 C CA . LEU A 1 408 ? -9.133 21.535 -14.509 1.00 87.38 408 LEU A CA 1
ATOM 3263 C C . LEU A 1 408 ? -9.173 20.705 -13.223 1.00 87.38 408 LEU A C 1
ATOM 3265 O O . LEU A 1 408 ? -9.973 19.785 -13.117 1.00 87.38 408 LEU A O 1
ATOM 3269 N N . GLU A 1 409 ? -8.384 21.056 -12.210 1.00 84.06 409 GLU A N 1
ATOM 3270 C CA . GLU A 1 409 ? -8.422 20.400 -10.899 1.00 84.06 409 GLU A CA 1
ATOM 3271 C C . GLU A 1 409 ? -9.787 20.583 -10.206 1.00 84.06 409 GLU A C 1
ATOM 3273 O O . GLU A 1 409 ? -10.315 19.649 -9.600 1.00 84.06 409 GLU A O 1
ATOM 3278 N N . LYS A 1 410 ? -10.422 21.755 -10.367 1.00 84.50 410 LYS A N 1
ATOM 3279 C CA . LYS A 1 410 ? -11.801 21.984 -9.900 1.00 84.50 410 LYS A CA 1
ATOM 3280 C C . LYS A 1 410 ? -12.821 21.166 -10.696 1.00 84.50 410 LYS A C 1
ATOM 3282 O O . LYS A 1 410 ? -13.734 20.615 -10.087 1.00 84.50 410 LYS A O 1
ATOM 3287 N N . GLN A 1 411 ? -12.660 21.066 -12.019 1.00 83.12 411 GLN A N 1
ATOM 3288 C CA . GLN A 1 411 ? -13.517 20.232 -12.874 1.00 83.12 411 GLN A CA 1
ATOM 3289 C C . GLN A 1 411 ? -13.397 18.747 -12.517 1.00 83.12 411 GLN A C 1
ATOM 3291 O O . GLN A 1 411 ? -14.406 18.075 -12.322 1.00 83.12 411 GLN A O 1
ATOM 3296 N N . LYS A 1 412 ? -12.171 18.251 -12.318 1.00 85.06 412 LYS A N 1
ATOM 3297 C CA . LYS A 1 412 ? -11.908 16.884 -11.859 1.00 85.06 412 LYS A CA 1
ATOM 3298 C C . LYS A 1 412 ? -12.623 16.600 -10.540 1.00 85.06 412 LYS A C 1
ATOM 3300 O O . LYS A 1 412 ? -13.310 15.592 -10.438 1.00 85.06 412 LYS A O 1
ATOM 3305 N N . LYS A 1 413 ? -12.513 17.500 -9.559 1.00 86.38 413 LYS A N 1
ATOM 3306 C CA . LYS A 1 413 ? -13.199 17.342 -8.272 1.00 86.38 413 LYS A CA 1
ATOM 3307 C C . LYS A 1 413 ? -14.726 17.286 -8.432 1.00 86.38 413 LYS A C 1
ATOM 3309 O O . LYS A 1 413 ? -15.364 16.443 -7.811 1.00 86.38 413 LYS A O 1
ATOM 3314 N N . ASN A 1 414 ? -15.304 18.135 -9.286 1.00 87.50 414 ASN A N 1
ATOM 3315 C CA . ASN A 1 414 ? -16.736 18.091 -9.603 1.00 87.50 414 ASN A CA 1
ATOM 3316 C C . ASN A 1 414 ? -17.142 16.757 -10.253 1.00 87.50 414 ASN A C 1
ATOM 3318 O O . ASN A 1 414 ? -18.179 16.200 -9.908 1.00 87.50 414 ASN A O 1
ATOM 3322 N N . LEU A 1 415 ? -16.318 16.227 -11.163 1.00 85.50 415 LEU A N 1
ATOM 3323 C CA . LEU A 1 415 ? -16.565 14.945 -11.823 1.00 85.50 415 LEU A CA 1
ATOM 3324 C C . LEU A 1 415 ? -16.448 13.761 -10.851 1.00 85.50 415 LEU A C 1
ATOM 3326 O O . LEU A 1 415 ? -17.260 12.843 -10.906 1.00 85.50 415 LEU A O 1
ATOM 3330 N N . GLU A 1 416 ? -15.473 13.783 -9.942 1.00 87.12 416 GLU A N 1
ATOM 3331 C CA . GLU A 1 416 ? -15.336 12.778 -8.881 1.00 87.12 416 GLU A CA 1
ATOM 3332 C C . GLU A 1 416 ? -16.565 12.775 -7.962 1.00 87.12 416 GLU A C 1
ATOM 3334 O O . GLU A 1 416 ? -17.131 11.714 -7.694 1.00 87.12 416 GLU A O 1
ATOM 3339 N N . GLU A 1 417 ? -17.028 13.956 -7.541 1.00 89.12 417 GLU A N 1
ATOM 3340 C CA . GLU A 1 417 ? -18.265 14.109 -6.767 1.00 89.12 417 GLU A CA 1
ATOM 3341 C C . GLU A 1 417 ? -19.486 13.602 -7.561 1.00 89.12 417 GLU A C 1
ATOM 3343 O O . GLU A 1 417 ? -20.272 12.817 -7.030 1.00 89.12 417 GLU A O 1
ATOM 3348 N N . LEU A 1 418 ? -19.596 13.932 -8.855 1.00 89.25 418 LEU A N 1
ATOM 3349 C CA . LEU A 1 418 ? -20.666 13.453 -9.740 1.00 89.25 418 LEU A CA 1
ATOM 3350 C C . LEU A 1 418 ? -20.691 11.925 -9.866 1.00 89.25 418 LEU A C 1
ATOM 3352 O O . LEU A 1 418 ? -21.762 11.318 -9.818 1.00 89.25 418 LEU A O 1
ATOM 3356 N N . VAL A 1 419 ? -19.529 11.293 -10.051 1.00 87.75 419 VAL A N 1
ATOM 3357 C CA . VAL A 1 419 ? -19.419 9.832 -10.162 1.00 87.75 419 VAL A CA 1
ATOM 3358 C C . VAL A 1 419 ? -19.873 9.179 -8.862 1.00 87.75 419 VAL A C 1
ATOM 3360 O O . VAL A 1 419 ? -20.688 8.260 -8.908 1.00 87.75 419 VAL A O 1
ATOM 3363 N N . VAL A 1 420 ? -19.415 9.685 -7.714 1.00 88.25 420 VAL A N 1
ATOM 3364 C CA . VAL A 1 420 ? -19.829 9.190 -6.393 1.00 88.25 420 VAL A CA 1
ATOM 3365 C C . VAL A 1 420 ? -21.335 9.366 -6.176 1.00 88.25 420 VAL A C 1
ATOM 3367 O O . VAL A 1 420 ? -22.001 8.478 -5.645 1.00 88.25 420 VAL A O 1
ATOM 3370 N N . GLU A 1 421 ? -21.917 10.487 -6.595 1.00 88.00 421 GLU A N 1
ATOM 3371 C CA . GLU A 1 421 ? -23.362 10.685 -6.484 1.00 88.00 421 GLU A CA 1
ATOM 3372 C C . GLU A 1 421 ? -24.159 9.753 -7.403 1.00 88.00 421 GLU A C 1
ATOM 3374 O O . GLU A 1 421 ? -25.172 9.194 -6.973 1.00 88.00 421 GLU A O 1
ATOM 3379 N N . LYS A 1 422 ? -23.692 9.522 -8.637 1.00 90.56 422 LYS A N 1
ATOM 3380 C CA . LYS A 1 422 ? -24.320 8.588 -9.583 1.00 90.56 422 LYS A CA 1
ATOM 3381 C C . LYS A 1 422 ? -24.257 7.141 -9.103 1.00 90.56 422 LYS A C 1
ATOM 3383 O O . LYS A 1 422 ? -25.257 6.432 -9.214 1.00 90.56 422 LYS A O 1
ATOM 3388 N N . THR A 1 423 ? -23.132 6.696 -8.543 1.00 87.12 423 THR A N 1
ATOM 3389 C CA . THR A 1 423 ? -23.019 5.341 -7.983 1.00 87.12 423 THR A CA 1
ATOM 3390 C C . THR A 1 423 ? -23.946 5.166 -6.782 1.00 87.12 423 THR A C 1
ATOM 3392 O O . THR A 1 423 ? -24.718 4.209 -6.745 1.00 87.12 423 THR A O 1
ATOM 3395 N N . ASN A 1 424 ? -23.978 6.136 -5.863 1.00 86.12 424 ASN A N 1
ATOM 3396 C CA . ASN A 1 424 ? -24.892 6.127 -4.716 1.00 86.12 424 ASN A CA 1
ATOM 3397 C C . ASN A 1 424 ? -26.371 6.127 -5.142 1.00 86.12 424 ASN A C 1
ATOM 3399 O O . ASN A 1 424 ? -27.202 5.438 -4.538 1.00 86.12 424 ASN A O 1
ATOM 3403 N N . PHE A 1 425 ? -26.715 6.882 -6.192 1.00 88.75 425 PHE A N 1
ATOM 3404 C CA . PHE A 1 425 ? -28.053 6.875 -6.781 1.00 88.75 425 PHE A CA 1
ATOM 3405 C C . PHE A 1 425 ? -28.398 5.499 -7.359 1.00 88.75 425 PHE A C 1
ATOM 3407 O O . PHE A 1 425 ? -29.470 4.972 -7.064 1.00 88.75 425 PHE A O 1
ATOM 3414 N N . GLN A 1 426 ? -27.485 4.890 -8.121 1.00 87.62 426 GLN A N 1
ATOM 3415 C CA . GLN A 1 426 ? -27.685 3.570 -8.720 1.00 87.62 426 GLN A CA 1
ATOM 3416 C C . GLN A 1 426 ? -27.885 2.483 -7.658 1.00 87.62 426 GLN A C 1
ATOM 3418 O O . GLN A 1 426 ? -28.805 1.674 -7.765 1.00 87.62 426 GLN A O 1
ATOM 3423 N N . GLU A 1 427 ? -27.075 2.481 -6.599 1.00 85.69 427 GLU A N 1
ATOM 3424 C CA . GLU A 1 427 ? -27.239 1.547 -5.482 1.00 85.69 427 GLU A CA 1
ATOM 3425 C C . GLU A 1 427 ? -28.594 1.717 -4.788 1.00 85.69 427 GLU A C 1
ATOM 3427 O O . GLU A 1 427 ? -29.286 0.737 -4.505 1.00 85.69 427 GLU A O 1
ATOM 3432 N N . SER A 1 428 ? -28.997 2.964 -4.536 1.00 81.94 428 SER A N 1
ATOM 3433 C CA . SER A 1 428 ? -30.282 3.279 -3.902 1.00 81.94 428 SER A CA 1
ATOM 3434 C C . SER A 1 428 ? -31.466 2.888 -4.793 1.00 81.94 428 SER A C 1
ATOM 3436 O O . SER A 1 428 ? -32.477 2.385 -4.301 1.00 81.94 428 SER A O 1
ATOM 3438 N N . TYR A 1 429 ? -31.332 3.061 -6.109 1.00 86.56 429 TYR A N 1
ATOM 3439 C CA . TYR A 1 429 ? -32.329 2.652 -7.092 1.00 86.56 429 TYR A CA 1
ATOM 3440 C C . TYR A 1 429 ? -32.471 1.127 -7.145 1.00 86.56 429 TYR A C 1
ATOM 3442 O O . TYR A 1 429 ? -33.588 0.617 -7.058 1.00 86.56 429 TYR A O 1
ATOM 3450 N N . ASN A 1 430 ? -31.356 0.395 -7.202 1.00 85.38 430 ASN A N 1
ATOM 3451 C CA . ASN A 1 430 ? -31.354 -1.069 -7.210 1.00 85.38 430 ASN A CA 1
ATOM 3452 C C . ASN A 1 430 ? -32.008 -1.641 -5.945 1.00 85.38 430 ASN A C 1
ATOM 3454 O O . ASN A 1 430 ? -32.888 -2.496 -6.046 1.00 85.38 430 ASN A O 1
ATOM 3458 N N . LYS A 1 431 ? -31.665 -1.100 -4.767 1.00 82.75 431 LYS A N 1
ATOM 3459 C CA . LYS A 1 431 ? -32.310 -1.477 -3.497 1.00 82.75 431 LYS A CA 1
ATOM 3460 C C . LYS A 1 431 ? -33.818 -1.224 -3.527 1.00 82.75 431 LYS A C 1
ATOM 3462 O O . LYS A 1 431 ? -34.586 -2.041 -3.028 1.00 82.75 431 LYS A O 1
ATOM 3467 N N . ARG A 1 432 ? -34.267 -0.121 -4.138 1.00 81.94 432 ARG A N 1
ATOM 3468 C CA . ARG A 1 432 ? -35.699 0.177 -4.283 1.00 81.94 432 ARG A CA 1
ATOM 3469 C C . ARG A 1 432 ? -36.405 -0.826 -5.195 1.00 81.94 432 ARG A C 1
ATOM 3471 O O . ARG A 1 432 ? -37.531 -1.214 -4.893 1.00 81.94 432 ARG A O 1
ATOM 3478 N N . VAL A 1 433 ? -35.776 -1.230 -6.299 1.00 83.69 433 VAL A N 1
ATOM 3479 C CA . VAL A 1 433 ? -36.324 -2.239 -7.223 1.00 83.69 433 VAL A CA 1
ATOM 3480 C C . VAL A 1 433 ? -36.470 -3.590 -6.522 1.00 83.69 433 VAL A C 1
ATOM 3482 O O . VAL A 1 433 ? -37.539 -4.195 -6.599 1.00 83.69 433 VAL A O 1
ATOM 3485 N N . GLU A 1 434 ? -35.443 -4.018 -5.789 1.00 85.25 434 GLU A N 1
ATOM 3486 C CA . GLU A 1 434 ? -35.457 -5.241 -4.979 1.00 85.25 434 GLU A CA 1
ATOM 3487 C C . GLU A 1 434 ? -36.533 -5.192 -3.883 1.00 85.25 434 GLU A C 1
ATOM 3489 O O . GLU A 1 434 ? -37.333 -6.109 -3.727 1.00 85.25 434 GLU A O 1
ATOM 3494 N N . MET A 1 435 ? -36.647 -4.078 -3.159 1.00 80.81 435 MET A N 1
ATOM 3495 C CA . MET A 1 435 ? -37.700 -3.934 -2.151 1.00 80.81 435 MET A CA 1
ATOM 3496 C C . MET A 1 435 ? -39.100 -3.924 -2.773 1.00 80.81 435 MET A C 1
ATOM 3498 O O . MET A 1 435 ? -40.039 -4.477 -2.202 1.00 80.81 435 MET A O 1
ATOM 3502 N N . ASN A 1 436 ? -39.267 -3.341 -3.961 1.00 82.62 436 ASN A N 1
ATOM 3503 C CA . ASN A 1 436 ? -40.550 -3.344 -4.657 1.00 82.62 436 ASN A CA 1
ATOM 3504 C C . ASN A 1 436 ? -40.930 -4.748 -5.166 1.00 82.62 436 ASN A C 1
ATOM 3506 O O . ASN A 1 436 ? -42.113 -5.089 -5.160 1.00 82.62 436 ASN A O 1
ATOM 3510 N N . SER A 1 437 ? -39.959 -5.584 -5.555 1.00 82.75 437 SER A N 1
ATOM 3511 C CA . SER A 1 437 ? -40.226 -6.989 -5.888 1.00 82.75 437 SER A CA 1
ATOM 3512 C C . SER A 1 437 ? -40.615 -7.800 -4.645 1.00 82.75 437 SER A C 1
ATOM 3514 O O . SER A 1 437 ? -41.565 -8.581 -4.714 1.00 82.75 437 SER A O 1
ATOM 3516 N N . ASN A 1 438 ? -39.987 -7.536 -3.493 1.00 84.69 438 ASN A N 1
ATOM 3517 C CA . ASN A 1 438 ? -40.367 -8.124 -2.202 1.00 84.69 438 ASN A CA 1
ATOM 3518 C C . ASN A 1 438 ? -41.781 -7.712 -1.763 1.00 84.69 438 ASN A C 1
ATOM 3520 O O . ASN A 1 438 ? -42.540 -8.529 -1.251 1.00 84.69 438 ASN A O 1
ATOM 3524 N N . ILE A 1 439 ? -42.178 -6.460 -2.012 1.00 81.44 439 ILE A N 1
ATOM 3525 C CA . ILE A 1 439 ? -43.552 -6.000 -1.766 1.00 81.44 439 ILE A CA 1
ATOM 3526 C C . ILE A 1 439 ? -44.538 -6.779 -2.638 1.00 81.44 439 ILE A C 1
ATOM 3528 O O . ILE A 1 439 ? -45.558 -7.249 -2.136 1.00 81.44 439 ILE A O 1
ATOM 3532 N N . LEU A 1 440 ? -44.246 -6.925 -3.935 1.00 79.94 440 LEU A N 1
ATOM 3533 C CA . LEU A 1 440 ? -45.124 -7.616 -4.881 1.00 79.94 440 LEU A CA 1
ATOM 3534 C C . LEU A 1 440 ? -45.238 -9.119 -4.598 1.00 79.94 440 LEU A C 1
ATOM 3536 O O . LEU A 1 440 ? -46.308 -9.683 -4.824 1.00 79.94 440 LEU A O 1
ATOM 3540 N N . SER A 1 441 ? -44.183 -9.764 -4.093 1.00 82.88 441 SER A N 1
ATOM 3541 C CA . SER A 1 441 ? -44.191 -11.202 -3.791 1.00 82.88 441 SER A CA 1
ATOM 3542 C C . SER A 1 441 ? -45.115 -11.564 -2.620 1.00 82.88 441 SER A C 1
ATOM 3544 O O . SER A 1 441 ? -45.702 -12.649 -2.610 1.00 82.88 441 SER A O 1
ATOM 3546 N N . LEU A 1 442 ? -45.301 -10.640 -1.671 1.00 81.19 442 LEU A N 1
ATOM 3547 C CA . LEU A 1 442 ? -46.197 -10.800 -0.522 1.00 81.19 442 LEU A CA 1
ATOM 3548 C C . LEU A 1 442 ? -47.657 -10.427 -0.829 1.00 81.19 442 LEU A C 1
ATOM 3550 O O . LEU A 1 442 ? -48.561 -10.784 -0.067 1.00 81.19 442 LEU A O 1
ATOM 3554 N N . MET A 1 443 ? -47.921 -9.744 -1.946 1.00 77.94 443 MET A N 1
ATOM 3555 C CA . MET A 1 443 ? -49.270 -9.343 -2.351 1.00 77.94 443 MET A CA 1
ATOM 3556 C C . MET A 1 443 ? -50.021 -10.463 -3.102 1.00 77.94 443 MET A C 1
ATOM 3558 O O . MET A 1 443 ? -49.413 -11.283 -3.793 1.00 77.94 443 MET A O 1
ATOM 3562 N N . PRO A 1 444 ? -51.368 -10.514 -3.027 1.00 74.56 444 PRO A N 1
ATOM 3563 C CA . PRO A 1 444 ? -52.167 -11.364 -3.897 1.00 74.56 444 PRO A CA 1
ATOM 3564 C C . PRO A 1 444 ? -52.021 -10.940 -5.363 1.00 74.56 444 PRO A C 1
ATOM 3566 O O . PRO A 1 444 ? -51.766 -9.768 -5.674 1.00 74.56 444 PRO A O 1
ATOM 3569 N N . SER A 1 445 ? -52.279 -11.883 -6.273 1.00 78.50 445 SER A N 1
ATOM 3570 C CA . SER A 1 445 ? -52.335 -11.593 -7.707 1.00 78.50 445 SER A CA 1
ATOM 3571 C C . SER A 1 445 ? -53.337 -10.470 -8.006 1.00 78.50 445 SER A C 1
ATOM 3573 O O . SER A 1 445 ? -54.310 -10.263 -7.274 1.00 78.50 445 SER A O 1
ATOM 3575 N N . ALA A 1 446 ? -53.105 -9.728 -9.093 1.00 74.81 446 ALA A N 1
ATOM 3576 C CA . ALA A 1 446 ? -53.981 -8.626 -9.497 1.00 74.81 446 ALA A CA 1
ATOM 3577 C C . ALA A 1 446 ? -55.450 -9.074 -9.647 1.00 74.81 446 ALA A C 1
ATOM 3579 O O . ALA A 1 446 ? -56.355 -8.377 -9.195 1.00 74.81 446 ALA A O 1
ATOM 3580 N N . GLU A 1 447 ? -55.680 -10.277 -10.182 1.00 73.69 447 GLU A N 1
ATOM 3581 C CA . GLU A 1 447 ? -57.012 -10.884 -10.303 1.00 73.69 447 GLU A CA 1
ATOM 3582 C C . GLU A 1 447 ? -57.675 -11.139 -8.942 1.00 73.69 447 GLU A C 1
ATOM 3584 O O . GLU A 1 447 ? -58.849 -10.817 -8.748 1.00 73.69 447 GLU A O 1
ATOM 3589 N N . ALA A 1 448 ? -56.925 -11.667 -7.967 1.00 72.69 448 ALA A N 1
ATOM 3590 C CA . ALA A 1 448 ? -57.441 -11.913 -6.623 1.00 72.69 448 ALA A CA 1
ATOM 3591 C C . ALA A 1 448 ? -57.799 -10.602 -5.904 1.00 72.69 448 ALA A C 1
ATOM 3593 O O . ALA A 1 448 ? -58.837 -10.523 -5.240 1.00 72.69 448 ALA A O 1
ATOM 3594 N N . ARG A 1 449 ? -56.982 -9.552 -6.079 1.00 74.94 449 ARG A N 1
ATOM 3595 C CA . ARG A 1 449 ? -57.273 -8.208 -5.553 1.00 74.94 449 ARG A CA 1
ATOM 3596 C C . ARG A 1 449 ? -58.531 -7.613 -6.187 1.00 74.94 449 ARG A C 1
ATOM 3598 O O . ARG A 1 449 ? -59.381 -7.105 -5.458 1.00 74.94 449 ARG A O 1
ATOM 3605 N N . ALA A 1 450 ? -58.696 -7.744 -7.504 1.00 74.75 450 ALA A N 1
ATOM 3606 C CA . ALA A 1 450 ? -59.883 -7.269 -8.215 1.00 74.75 450 ALA A CA 1
ATOM 3607 C C . ALA A 1 450 ? -61.166 -7.985 -7.753 1.00 74.75 450 ALA A C 1
ATOM 3609 O O . ALA A 1 450 ? -62.164 -7.333 -7.449 1.00 74.75 450 ALA A O 1
ATOM 3610 N N . ASN A 1 451 ? -61.131 -9.315 -7.619 1.00 75.56 451 ASN A N 1
ATOM 3611 C CA . ASN A 1 451 ? -62.263 -10.094 -7.108 1.00 75.56 451 ASN A CA 1
ATOM 3612 C C . ASN A 1 451 ? -62.624 -9.696 -5.664 1.00 75.56 451 ASN A C 1
ATOM 3614 O O . ASN A 1 451 ? -63.794 -9.490 -5.342 1.00 75.56 451 ASN A O 1
ATOM 3618 N N . SER A 1 452 ? -61.612 -9.504 -4.809 1.00 72.00 452 SER A N 1
ATOM 3619 C CA . SER A 1 452 ? -61.805 -9.004 -3.446 1.00 72.00 452 SER A CA 1
ATOM 3620 C C . SER A 1 452 ? -62.483 -7.629 -3.452 1.00 72.00 452 SER A C 1
ATOM 3622 O O . SER A 1 452 ? -63.453 -7.422 -2.731 1.00 72.00 452 SER A O 1
ATOM 3624 N N . LEU A 1 453 ? -62.067 -6.699 -4.312 1.00 74.94 453 LEU A N 1
ATOM 3625 C CA . LEU A 1 453 ? -62.689 -5.374 -4.421 1.00 74.94 453 LEU A CA 1
ATOM 3626 C C . LEU A 1 453 ? -64.180 -5.460 -4.803 1.00 74.94 453 LEU A C 1
ATOM 3628 O O . LEU A 1 453 ? -65.019 -4.810 -4.180 1.00 74.94 453 LEU A O 1
ATOM 3632 N N . LEU A 1 454 ? -64.534 -6.329 -5.751 1.00 80.94 454 LEU A N 1
ATOM 3633 C CA . LEU A 1 454 ? -65.931 -6.560 -6.137 1.00 80.94 454 LEU A CA 1
ATOM 3634 C C . LEU A 1 454 ? -66.755 -7.201 -5.012 1.00 80.94 454 LEU A C 1
ATOM 3636 O O . LEU A 1 454 ? -67.910 -6.830 -4.797 1.00 80.94 454 LEU A O 1
ATOM 3640 N N . PHE A 1 455 ? -66.171 -8.139 -4.270 1.00 75.44 455 PHE A N 1
ATOM 3641 C CA . PHE A 1 455 ? -66.823 -8.754 -3.116 1.00 75.44 455 PHE A CA 1
ATOM 3642 C C . PHE A 1 455 ? -67.090 -7.741 -1.989 1.00 75.44 455 PHE A C 1
ATOM 3644 O O . PHE A 1 455 ? -68.162 -7.770 -1.382 1.00 75.44 455 PHE A O 1
ATOM 3651 N N . TYR A 1 456 ? -66.186 -6.779 -1.771 1.00 72.62 456 TYR A N 1
ATOM 3652 C CA . TYR A 1 456 ? -66.401 -5.688 -0.812 1.00 72.62 456 TYR A CA 1
ATOM 3653 C C . TYR A 1 456 ? -67.645 -4.894 -1.170 1.00 72.62 456 TYR A C 1
ATOM 3655 O O . TYR A 1 456 ? -68.505 -4.636 -0.326 1.00 72.62 456 TYR A O 1
ATOM 3663 N N . ASP A 1 457 ? -67.737 -4.509 -2.442 1.00 75.88 457 ASP A N 1
ATOM 3664 C CA . ASP A 1 457 ? -68.855 -3.725 -2.929 1.00 75.88 457 ASP A CA 1
ATOM 3665 C C . ASP A 1 457 ? -70.170 -4.494 -2.803 1.00 75.88 457 ASP A C 1
ATOM 3667 O O . ASP A 1 457 ? -71.204 -3.893 -2.510 1.00 75.88 457 ASP A O 1
ATOM 3671 N N . GLN A 1 458 ? -70.130 -5.819 -2.978 1.00 78.94 458 GLN A N 1
ATOM 3672 C CA . GLN A 1 458 ? -71.278 -6.693 -2.767 1.00 78.94 458 GLN A CA 1
ATOM 3673 C C . GLN A 1 458 ? -71.752 -6.687 -1.311 1.00 78.94 458 GLN A C 1
ATOM 3675 O O . GLN A 1 458 ? -72.952 -6.574 -1.066 1.00 78.94 458 GLN A O 1
ATOM 3680 N N . ILE A 1 459 ? -70.833 -6.787 -0.348 1.00 68.81 459 ILE A N 1
ATOM 3681 C CA . ILE A 1 459 ? -71.179 -6.740 1.080 1.00 68.81 459 ILE A CA 1
ATOM 3682 C C . ILE A 1 459 ? -71.699 -5.354 1.463 1.00 68.81 459 ILE A C 1
ATOM 3684 O O . ILE A 1 459 ? -72.699 -5.235 2.167 1.00 68.81 459 ILE A O 1
ATOM 3688 N N . LYS A 1 460 ? -71.011 -4.297 1.025 1.00 68.88 460 LYS A N 1
ATOM 3689 C CA . LYS A 1 460 ? -71.266 -2.939 1.509 1.00 68.88 460 LYS A CA 1
ATOM 3690 C C . LYS A 1 460 ? -72.468 -2.271 0.855 1.00 68.88 460 LYS A C 1
ATOM 3692 O O . LYS A 1 460 ? -73.194 -1.551 1.535 1.00 68.88 460 LYS A O 1
ATOM 3697 N N . TYR A 1 461 ? -72.653 -2.464 -0.449 1.00 77.88 461 TYR A N 1
ATOM 3698 C CA . TYR A 1 461 ? -73.686 -1.774 -1.227 1.00 77.88 461 TYR A CA 1
ATOM 3699 C C . TYR A 1 461 ? -74.814 -2.708 -1.697 1.00 77.88 461 TYR A C 1
ATOM 3701 O O . TYR A 1 461 ? -75.755 -2.242 -2.332 1.00 77.88 461 TYR A O 1
ATOM 3709 N N . GLY A 1 462 ? -74.761 -4.004 -1.373 1.00 79.19 462 GLY A N 1
ATOM 3710 C CA . GLY A 1 462 ? -75.800 -4.976 -1.732 1.00 79.19 462 GLY A CA 1
ATOM 3711 C C . GLY A 1 462 ? -75.643 -5.526 -3.149 1.00 79.19 462 GLY A C 1
ATOM 3712 O O . GLY A 1 462 ? -74.536 -5.614 -3.655 1.00 79.19 462 GLY A O 1
ATOM 3713 N N . ALA A 1 463 ? -76.723 -5.948 -3.808 1.00 80.06 463 ALA A N 1
ATOM 3714 C CA . ALA A 1 463 ? -76.669 -6.415 -5.199 1.00 80.06 463 ALA A CA 1
ATOM 3715 C C . ALA A 1 463 ? -76.592 -5.235 -6.186 1.00 80.06 463 ALA A C 1
ATOM 3717 O O . ALA A 1 463 ? -77.221 -4.204 -5.964 1.00 80.06 463 ALA A O 1
ATOM 3718 N N . HIS A 1 464 ? -75.855 -5.390 -7.291 1.00 84.94 464 HIS A N 1
ATOM 3719 C CA . HIS A 1 464 ? -75.727 -4.364 -8.330 1.00 84.94 464 HIS A CA 1
ATOM 3720 C C . HIS A 1 464 ? -75.929 -4.976 -9.729 1.00 84.94 464 HIS A C 1
ATOM 3722 O O . HIS A 1 464 ? -75.387 -6.054 -9.971 1.00 84.94 464 HIS A O 1
ATOM 3728 N N . PRO A 1 465 ? -76.637 -4.317 -10.673 1.00 82.31 465 PRO A N 1
ATOM 3729 C CA . PRO A 1 465 ? -76.966 -4.898 -11.983 1.00 82.31 465 PRO A CA 1
ATOM 3730 C C . PRO A 1 465 ? -75.752 -5.416 -12.761 1.00 82.31 465 PRO A C 1
ATOM 3732 O O . PRO A 1 465 ? -75.817 -6.455 -13.414 1.00 82.31 465 PRO A O 1
ATOM 3735 N N . HIS A 1 466 ? -74.627 -4.702 -12.665 1.00 87.31 466 HIS A N 1
ATOM 3736 C CA . HIS A 1 466 ? -73.408 -5.043 -13.394 1.00 87.31 466 HIS A CA 1
ATOM 3737 C C . HIS A 1 466 ? -72.501 -6.068 -12.701 1.00 87.31 466 HIS A C 1
ATOM 3739 O O . HIS A 1 466 ? -71.619 -6.617 -13.363 1.00 87.31 466 HIS A O 1
ATOM 3745 N N . ARG A 1 467 ? -72.711 -6.350 -11.409 1.00 88.00 467 ARG A N 1
ATOM 3746 C CA . ARG A 1 467 ? -71.859 -7.230 -10.600 1.00 88.00 467 ARG A CA 1
ATOM 3747 C C . ARG A 1 467 ? -72.579 -8.550 -10.345 1.00 88.00 467 ARG A C 1
ATOM 3749 O O . ARG A 1 467 ? -73.595 -8.585 -9.656 1.00 88.00 467 ARG A O 1
ATOM 3756 N N . LYS A 1 468 ? -72.036 -9.648 -10.870 1.00 83.56 468 LYS A N 1
ATOM 3757 C CA . LYS A 1 468 ? -72.547 -11.003 -10.631 1.00 83.56 468 LYS A CA 1
ATOM 3758 C C . LYS A 1 468 ? -71.628 -11.715 -9.655 1.00 83.56 468 LYS A C 1
ATOM 3760 O O . LYS A 1 468 ? -70.461 -11.921 -9.957 1.00 83.56 468 LYS A O 1
ATOM 3765 N N . CYS A 1 469 ? -72.155 -12.110 -8.501 1.00 83.31 469 CYS A N 1
ATOM 3766 C CA . CYS A 1 469 ? -71.401 -12.874 -7.515 1.00 83.31 469 CYS A CA 1
ATOM 3767 C C . CYS A 1 469 ? -72.004 -14.268 -7.344 1.00 83.31 469 CYS A C 1
ATOM 3769 O O . CYS A 1 469 ? -73.208 -14.405 -7.134 1.00 83.31 469 CYS A O 1
ATOM 3771 N N . GLN A 1 470 ? -71.165 -15.297 -7.422 1.00 81.12 470 GLN A N 1
ATOM 3772 C CA . GLN A 1 470 ? -71.543 -16.698 -7.253 1.00 81.12 470 GLN A CA 1
ATOM 3773 C C . GLN A 1 470 ? -70.772 -17.305 -6.082 1.00 81.12 470 GLN A C 1
ATOM 3775 O O . GLN A 1 470 ? -69.624 -16.942 -5.829 1.00 81.12 470 GLN A O 1
ATOM 3780 N N . ARG A 1 471 ? -71.398 -18.236 -5.354 1.00 76.19 471 ARG A N 1
ATOM 3781 C CA . ARG A 1 471 ? -70.707 -19.005 -4.311 1.00 76.19 471 ARG A CA 1
ATOM 3782 C C . ARG A 1 471 ? -69.843 -20.079 -4.966 1.00 76.19 471 ARG A C 1
ATOM 3784 O O . ARG A 1 471 ? -70.345 -20.853 -5.774 1.00 76.19 471 ARG A O 1
ATOM 3791 N N . ALA A 1 472 ? -68.575 -20.139 -4.585 1.00 71.06 472 ALA A N 1
ATOM 3792 C CA . ALA A 1 472 ? -67.613 -21.135 -5.035 1.00 71.06 472 ALA A CA 1
ATOM 3793 C C . ALA A 1 472 ? -66.936 -21.785 -3.824 1.00 71.06 472 ALA A C 1
ATOM 3795 O O . ALA A 1 472 ? -66.698 -21.132 -2.811 1.00 71.06 472 ALA A O 1
ATOM 3796 N N . GLN A 1 473 ? -66.624 -23.075 -3.922 1.00 69.00 473 GLN A N 1
ATOM 3797 C CA . GLN A 1 473 ? -65.807 -23.766 -2.925 1.00 69.00 473 GLN A CA 1
ATOM 3798 C C . GLN A 1 473 ? -64.338 -23.596 -3.307 1.00 69.00 473 GLN A C 1
ATOM 3800 O O . GLN A 1 473 ? -63.933 -24.025 -4.386 1.00 69.00 473 GLN A O 1
ATOM 3805 N N . ILE A 1 474 ? -63.548 -22.966 -2.439 1.00 64.06 474 ILE A N 1
ATOM 3806 C CA . ILE A 1 474 ? -62.098 -22.840 -2.618 1.00 64.06 474 ILE A CA 1
ATOM 3807 C C . ILE A 1 474 ? -61.366 -23.656 -1.562 1.00 64.06 474 ILE A C 1
ATOM 3809 O O . ILE A 1 474 ? -61.823 -23.792 -0.426 1.00 64.06 474 ILE A O 1
ATOM 3813 N N . ASN A 1 475 ? -60.210 -24.195 -1.938 1.00 63.66 475 ASN A N 1
ATOM 3814 C CA . ASN A 1 475 ? -59.334 -24.875 -0.996 1.00 63.66 475 ASN A CA 1
ATOM 3815 C C . ASN A 1 475 ? -58.559 -23.809 -0.201 1.00 63.66 475 ASN A C 1
ATOM 3817 O O . ASN A 1 475 ? -57.737 -23.098 -0.779 1.00 63.66 475 ASN A O 1
ATOM 3821 N N . ARG A 1 476 ? -58.854 -23.658 1.099 1.00 58.16 476 ARG A N 1
ATOM 3822 C CA . ARG A 1 476 ? -58.335 -22.574 1.958 1.00 58.16 476 ARG A CA 1
ATOM 3823 C C . ARG A 1 476 ? -56.803 -22.640 2.091 1.00 58.16 476 ARG A C 1
ATOM 3825 O O . ARG A 1 476 ? -56.150 -21.603 2.121 1.00 58.16 476 ARG A O 1
ATOM 3832 N N . PHE A 1 477 ? -56.237 -23.849 2.071 1.00 61.50 477 PHE A N 1
ATOM 3833 C CA . PHE A 1 477 ? -54.798 -24.125 2.075 1.00 61.50 477 PHE A CA 1
ATOM 3834 C C . PHE A 1 477 ? -54.431 -25.141 0.982 1.00 61.50 477 PHE A C 1
ATOM 3836 O O . PHE A 1 477 ? -54.631 -26.337 1.188 1.00 61.50 477 PHE A O 1
ATOM 3843 N N . PRO A 1 478 ? -53.859 -24.733 -0.164 1.00 59.00 478 PRO A N 1
ATOM 3844 C CA . PRO A 1 478 ? -53.557 -25.650 -1.271 1.00 59.00 478 PRO A CA 1
ATOM 3845 C C . PRO A 1 478 ? -52.687 -26.854 -0.877 1.00 59.00 478 PRO A C 1
ATOM 3847 O O . PRO A 1 478 ? -52.773 -27.902 -1.502 1.00 59.00 478 PRO A O 1
ATOM 3850 N N . ALA A 1 479 ? -51.877 -26.710 0.176 1.00 61.56 479 ALA A N 1
ATOM 3851 C CA . ALA A 1 479 ? -50.974 -27.744 0.669 1.00 61.56 479 ALA A CA 1
ATOM 3852 C C . ALA A 1 479 ? -51.651 -28.844 1.510 1.00 61.56 479 ALA A C 1
ATOM 3854 O O . ALA A 1 479 ? -51.004 -29.836 1.831 1.00 61.56 479 ALA A O 1
ATOM 3855 N N . THR A 1 480 ? -52.922 -28.691 1.905 1.00 57.53 480 THR A N 1
ATOM 3856 C CA . THR A 1 480 ? -53.584 -29.656 2.799 1.00 57.53 480 THR A CA 1
ATOM 3857 C C . THR A 1 480 ? -54.795 -30.305 2.132 1.00 57.53 480 THR A C 1
ATOM 3859 O O . THR A 1 480 ? -55.677 -29.624 1.613 1.00 57.53 480 THR A O 1
ATOM 3862 N N . ASN A 1 481 ? -54.881 -31.635 2.194 1.00 61.25 481 ASN A N 1
ATOM 3863 C CA . ASN A 1 481 ? -56.016 -32.412 1.670 1.00 61.25 481 ASN A CA 1
ATOM 3864 C C . ASN A 1 481 ? -57.111 -32.655 2.726 1.00 61.25 481 ASN A C 1
ATOM 3866 O O . ASN A 1 481 ? -57.904 -33.591 2.622 1.00 61.25 481 ASN A O 1
ATOM 3870 N N . HIS A 1 482 ? -57.138 -31.852 3.790 1.00 63.78 482 HIS A N 1
ATOM 3871 C CA . HIS A 1 482 ? -58.040 -32.073 4.914 1.00 63.78 482 HIS A CA 1
ATOM 3872 C C . HIS A 1 482 ? -59.487 -31.694 4.561 1.00 63.78 482 HIS A C 1
ATOM 3874 O O . HIS A 1 482 ? -59.722 -30.647 3.966 1.00 63.78 482 HIS A O 1
ATOM 3880 N N . LYS A 1 483 ? -60.485 -32.494 4.975 1.00 59.91 483 LYS A N 1
ATOM 3881 C CA . LYS A 1 483 ? -61.888 -32.260 4.574 1.00 59.91 483 LYS A CA 1
ATOM 3882 C C . LYS A 1 483 ? -62.492 -30.936 5.054 1.00 59.91 483 LYS A C 1
ATOM 3884 O O . LYS A 1 483 ? -63.409 -30.421 4.430 1.00 59.91 483 LYS A O 1
ATOM 3889 N N . LEU A 1 484 ? -61.966 -30.371 6.137 1.00 62.72 484 LEU A N 1
ATOM 3890 C CA . LEU A 1 484 ? -62.367 -29.051 6.648 1.00 62.72 484 LEU A CA 1
ATOM 3891 C C . LEU A 1 484 ? -61.668 -27.880 5.927 1.00 62.72 484 LEU A C 1
ATOM 3893 O O . LEU A 1 484 ? -61.848 -26.730 6.314 1.00 62.72 484 LEU A O 1
ATOM 3897 N N . ASN A 1 485 ? -60.851 -28.156 4.906 1.00 60.34 485 ASN A N 1
ATOM 3898 C CA . ASN A 1 485 ? -60.100 -27.141 4.168 1.00 60.34 485 ASN A CA 1
ATOM 3899 C C . ASN A 1 485 ? -60.918 -26.463 3.054 1.00 60.34 485 ASN A C 1
ATOM 3901 O O . ASN A 1 485 ? -60.559 -25.379 2.596 1.00 60.34 485 ASN A O 1
ATOM 3905 N N . TRP A 1 486 ? -62.030 -27.062 2.620 1.00 58.12 486 TRP A N 1
ATOM 3906 C CA . TRP A 1 486 ? -62.930 -26.420 1.664 1.00 58.12 486 TRP A CA 1
ATOM 3907 C C . TRP A 1 486 ? -63.745 -25.332 2.358 1.00 58.12 486 TRP A C 1
ATOM 3909 O O . TRP A 1 486 ? -64.519 -25.605 3.274 1.00 58.12 486 TRP A O 1
ATOM 3919 N N . ALA A 1 487 ? -63.542 -24.090 1.924 1.00 63.22 487 ALA A N 1
ATOM 3920 C CA . ALA A 1 487 ? -64.281 -22.936 2.401 1.00 63.22 487 ALA A CA 1
ATOM 3921 C C . ALA A 1 487 ? -65.163 -22.384 1.280 1.00 63.22 487 ALA A C 1
ATOM 3923 O O . ALA A 1 487 ? -64.714 -22.156 0.152 1.00 63.22 487 ALA A O 1
ATOM 3924 N N . THR A 1 488 ? -66.420 -22.115 1.621 1.00 63.66 488 THR A N 1
ATOM 3925 C CA . THR A 1 488 ? -67.358 -21.455 0.717 1.00 63.66 488 THR A CA 1
ATOM 3926 C C . THR A 1 488 ? -66.998 -19.974 0.631 1.00 63.66 488 THR A C 1
ATOM 3928 O O . THR A 1 488 ? -67.170 -19.239 1.600 1.00 63.66 488 THR A O 1
ATOM 3931 N N . THR A 1 489 ? -66.502 -19.524 -0.518 1.00 64.94 489 THR A N 1
ATOM 3932 C CA . THR A 1 489 ? -66.263 -18.106 -0.814 1.00 64.94 489 THR A CA 1
ATOM 3933 C C . THR A 1 489 ? -67.267 -17.593 -1.845 1.00 64.94 489 THR A C 1
ATOM 3935 O O . THR A 1 489 ? -68.004 -18.369 -2.456 1.00 64.94 489 THR A O 1
ATOM 3938 N N . MET A 1 490 ? -67.313 -16.281 -2.060 1.00 67.88 490 MET A N 1
ATOM 3939 C CA . MET A 1 490 ? -68.030 -15.683 -3.184 1.00 67.88 490 MET A CA 1
ATOM 3940 C C . MET A 1 490 ? -67.038 -15.106 -4.185 1.00 67.88 490 MET A C 1
ATOM 3942 O O . MET A 1 490 ? -66.193 -14.290 -3.833 1.00 67.88 490 MET A O 1
ATOM 3946 N N . ILE A 1 491 ? -67.170 -15.522 -5.441 1.00 77.44 491 ILE A N 1
ATOM 3947 C CA . ILE A 1 491 ? -66.414 -14.977 -6.566 1.00 77.44 491 ILE A CA 1
ATOM 3948 C C . ILE A 1 491 ? -67.339 -14.028 -7.315 1.00 77.44 491 ILE A C 1
ATOM 3950 O O . ILE A 1 491 ? -68.446 -14.406 -7.706 1.00 77.44 491 ILE A O 1
ATOM 3954 N N . CYS A 1 492 ? -66.891 -12.791 -7.486 1.00 82.56 492 CYS A N 1
ATOM 3955 C CA . CYS A 1 492 ? -67.621 -11.734 -8.157 1.00 82.56 492 CYS A CA 1
ATOM 3956 C C . CYS A 1 492 ? -66.958 -11.394 -9.494 1.00 82.56 492 CYS A C 1
ATOM 3958 O O . CYS A 1 492 ? -65.744 -11.228 -9.574 1.00 82.56 492 CYS A O 1
ATOM 3960 N N . SER A 1 493 ? -67.766 -11.255 -10.541 1.00 85.25 493 SER A N 1
ATOM 3961 C CA . SER A 1 493 ? -67.344 -10.807 -11.866 1.00 85.25 493 SER A CA 1
ATOM 3962 C C . SER A 1 493 ? -68.220 -9.660 -12.368 1.00 85.25 493 SER A C 1
ATOM 3964 O O . SER A 1 493 ? -69.365 -9.473 -11.935 1.00 85.25 493 SER A O 1
ATOM 3966 N N . LEU A 1 494 ? -67.661 -8.860 -13.274 1.00 85.88 494 LEU A N 1
ATOM 3967 C CA . LEU A 1 494 ? -68.362 -7.760 -13.928 1.00 85.88 494 LEU A CA 1
ATOM 3968 C C . LEU A 1 494 ? -68.945 -8.217 -15.265 1.00 85.88 494 LEU A C 1
ATOM 3970 O O . LEU A 1 494 ? -68.319 -8.959 -16.014 1.00 85.88 494 LEU A O 1
ATOM 3974 N N . SER A 1 495 ? -70.151 -7.745 -15.568 1.00 84.31 495 SER A N 1
ATOM 3975 C CA . SER A 1 495 ? -70.798 -7.920 -16.880 1.00 84.31 495 SER A CA 1
ATOM 3976 C C . SER A 1 495 ? -70.506 -6.776 -17.859 1.00 84.31 495 SER A C 1
ATOM 3978 O O . SER A 1 495 ? -70.919 -6.838 -19.013 1.00 84.31 495 SER A O 1
ATOM 3980 N N . CYS A 1 496 ? -69.806 -5.734 -17.405 1.00 85.12 496 CYS A N 1
ATOM 3981 C CA . CYS A 1 496 ? -69.399 -4.571 -18.188 1.00 85.12 496 CYS A CA 1
ATOM 3982 C C . CYS A 1 496 ? -67.906 -4.270 -17.979 1.00 85.12 496 CYS A C 1
ATOM 3984 O O . CYS A 1 496 ? -67.245 -4.924 -17.170 1.00 85.12 496 CYS A O 1
ATOM 3986 N N . THR A 1 497 ? -67.380 -3.264 -18.683 1.00 84.00 497 THR A N 1
ATOM 3987 C CA . THR A 1 497 ? -66.016 -2.774 -18.444 1.00 84.00 497 THR A CA 1
ATOM 3988 C C . THR A 1 497 ? -65.877 -2.186 -17.029 1.00 84.00 497 THR A C 1
ATOM 3990 O O . THR A 1 497 ? -66.862 -1.662 -16.490 1.00 84.00 497 THR A O 1
ATOM 3993 N N . PRO A 1 498 ? -64.680 -2.256 -16.408 1.00 80.50 498 PRO A N 1
ATOM 3994 C CA . PRO A 1 498 ? -64.435 -1.707 -15.074 1.00 80.50 498 PRO A CA 1
ATOM 3995 C C . PRO A 1 498 ? -64.760 -0.215 -14.953 1.00 80.50 498 PRO A C 1
ATOM 3997 O O . PRO A 1 498 ? -65.318 0.186 -13.934 1.00 80.50 498 PRO A O 1
ATOM 4000 N N . GLU A 1 499 ? -64.492 0.592 -15.991 1.00 83.38 499 GLU A N 1
ATOM 4001 C CA . GLU A 1 499 ? -64.789 2.033 -15.951 1.00 83.38 499 GLU A CA 1
ATOM 4002 C C . GLU A 1 499 ? -66.297 2.297 -15.829 1.00 83.38 499 GLU A C 1
ATOM 4004 O O . GLU A 1 499 ? -66.724 3.027 -14.938 1.00 83.38 499 GLU A O 1
ATOM 4009 N N . LYS A 1 500 ? -67.126 1.621 -16.643 1.00 83.69 500 LYS A N 1
ATOM 4010 C CA . LYS A 1 500 ? -68.597 1.740 -16.570 1.00 83.69 500 LYS A CA 1
ATOM 4011 C C . LYS A 1 500 ? -69.157 1.292 -15.224 1.00 83.69 500 LYS A C 1
ATOM 4013 O O . LYS A 1 500 ? -70.139 1.846 -14.733 1.00 83.69 500 LYS A O 1
ATOM 4018 N N . TYR A 1 501 ? -68.562 0.260 -14.631 1.00 88.00 501 TYR A N 1
ATOM 4019 C CA . TYR A 1 501 ? -68.968 -0.198 -13.309 1.00 88.00 501 TYR A CA 1
ATOM 4020 C C . TYR A 1 501 ? -68.661 0.854 -12.235 1.00 88.00 501 TYR A C 1
ATOM 4022 O O . TYR A 1 501 ? -69.522 1.136 -11.400 1.00 88.00 501 TYR A O 1
ATOM 4030 N N . GLU A 1 502 ? -67.486 1.476 -12.282 1.00 80.25 502 GLU A N 1
ATOM 4031 C CA . GLU A 1 502 ? -67.096 2.518 -11.331 1.00 80.25 502 GLU A CA 1
ATOM 4032 C C . GLU A 1 502 ? -67.995 3.764 -11.452 1.00 80.25 502 GLU A C 1
ATOM 4034 O O . GLU A 1 502 ? -68.498 4.256 -10.439 1.00 80.25 502 GLU A O 1
ATOM 4039 N N . GLU A 1 503 ? -68.321 4.188 -12.680 1.00 82.88 503 GLU A N 1
ATOM 4040 C CA . GLU A 1 503 ? -69.305 5.251 -12.945 1.00 82.88 503 GLU A CA 1
ATOM 4041 C C . GLU A 1 503 ? -70.684 4.933 -12.341 1.00 82.88 503 GLU A C 1
ATOM 4043 O O . GLU A 1 503 ? -71.311 5.795 -11.724 1.00 82.88 503 GLU A O 1
ATOM 4048 N N . SER A 1 504 ? -71.151 3.682 -12.450 1.00 84.25 504 SER A N 1
ATOM 4049 C CA . SER A 1 504 ? -72.441 3.260 -11.879 1.00 84.25 504 SER A CA 1
ATOM 4050 C C . SER A 1 504 ? -72.450 3.196 -10.344 1.00 84.25 504 SER A C 1
ATOM 4052 O O . SER A 1 504 ? -73.490 3.404 -9.714 1.00 84.25 504 SER A O 1
ATOM 4054 N N . MET A 1 505 ? -71.293 2.940 -9.727 1.00 82.62 505 MET A N 1
ATOM 4055 C CA . MET A 1 505 ? -71.140 2.846 -8.274 1.00 82.62 505 MET A CA 1
ATOM 4056 C C . MET A 1 505 ? -70.951 4.213 -7.607 1.00 82.62 505 MET A C 1
ATOM 4058 O O . MET A 1 505 ? -71.330 4.365 -6.440 1.00 82.62 505 MET A O 1
ATOM 4062 N N . ALA A 1 506 ? -70.399 5.208 -8.311 1.00 78.25 506 ALA A N 1
ATOM 4063 C CA . ALA A 1 506 ? -70.101 6.533 -7.760 1.00 78.25 506 ALA A CA 1
ATOM 4064 C C . ALA A 1 506 ? -71.289 7.186 -7.006 1.00 78.25 506 ALA A C 1
ATOM 4066 O O . ALA A 1 506 ? -71.100 7.577 -5.849 1.00 78.25 506 ALA A O 1
ATOM 4067 N N . PRO A 1 507 ? -72.539 7.192 -7.523 1.00 76.38 507 PRO A N 1
ATOM 4068 C CA . PRO A 1 507 ? -73.682 7.790 -6.821 1.00 76.38 507 PRO A CA 1
ATOM 4069 C C . PRO A 1 507 ? -74.073 7.043 -5.535 1.00 76.38 507 PRO A C 1
ATOM 4071 O O . PRO A 1 507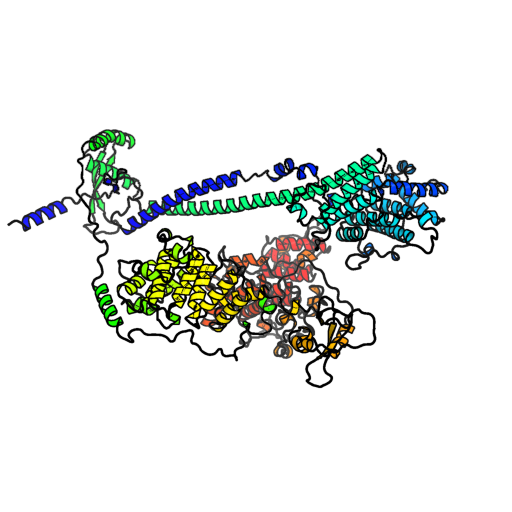 ? -74.505 7.652 -4.552 1.00 76.38 507 PRO A O 1
ATOM 4074 N N . LEU A 1 508 ? -73.938 5.709 -5.526 1.00 71.44 508 LEU A N 1
ATOM 4075 C CA . LEU A 1 508 ? -74.197 4.875 -4.344 1.00 71.44 508 LEU A CA 1
ATOM 4076 C C . LEU A 1 508 ? -73.161 5.161 -3.252 1.00 71.44 508 LEU A C 1
ATOM 4078 O O . LEU A 1 508 ? -73.516 5.333 -2.081 1.00 71.44 508 LEU A O 1
ATOM 4082 N N . ARG A 1 509 ? -71.887 5.266 -3.650 1.00 73.50 509 ARG A N 1
ATOM 4083 C CA . ARG A 1 509 ? -70.772 5.599 -2.757 1.00 73.50 509 ARG A CA 1
ATOM 4084 C C . ARG A 1 509 ? -70.954 6.998 -2.159 1.00 73.50 509 ARG A C 1
ATOM 4086 O O . ARG A 1 509 ? -70.854 7.143 -0.939 1.00 73.50 509 ARG A O 1
ATOM 4093 N N . GLU A 1 510 ? -71.347 7.988 -2.959 1.00 63.25 510 GLU A N 1
ATOM 4094 C CA . GLU A 1 510 ? -71.632 9.351 -2.486 1.00 63.25 510 GLU A CA 1
ATOM 4095 C C . GLU A 1 510 ? -72.803 9.430 -1.498 1.00 63.25 510 GLU A C 1
ATOM 4097 O O . GLU A 1 510 ? -72.692 10.086 -0.459 1.00 63.25 510 GLU A O 1
ATOM 4102 N N . LYS A 1 511 ? -73.916 8.725 -1.749 1.00 61.66 511 LYS A N 1
ATOM 4103 C CA . LYS A 1 511 ? -75.070 8.720 -0.828 1.00 61.66 511 LYS A CA 1
ATOM 4104 C C . LYS A 1 511 ? -74.718 8.168 0.554 1.00 61.66 511 LYS A C 1
ATOM 4106 O O . LYS A 1 511 ? -75.165 8.717 1.561 1.00 61.66 511 LYS A O 1
ATOM 4111 N N . THR A 1 512 ? -73.883 7.128 0.626 1.00 58.81 512 THR A N 1
ATOM 4112 C CA . THR A 1 512 ? -73.457 6.548 1.915 1.00 58.81 512 THR A CA 1
ATOM 4113 C C . THR A 1 512 ? -72.547 7.458 2.747 1.00 58.81 512 THR A C 1
ATOM 4115 O O . THR A 1 512 ? -72.406 7.234 3.949 1.00 58.81 512 THR A O 1
ATOM 4118 N N . LEU A 1 513 ? -71.962 8.511 2.162 1.00 50.81 513 LEU A N 1
ATOM 4119 C CA . LEU A 1 513 ? -71.130 9.466 2.901 1.00 50.81 513 LEU A CA 1
ATOM 4120 C C . LEU A 1 513 ? -71.949 10.431 3.779 1.00 50.81 513 LEU A C 1
ATOM 4122 O O . LEU A 1 513 ? -71.414 10.904 4.781 1.00 50.81 513 LEU A O 1
ATOM 4126 N N . ARG A 1 514 ? -73.228 10.701 3.456 1.00 44.38 514 ARG A N 1
ATOM 4127 C CA . ARG A 1 514 ? -74.035 11.744 4.133 1.00 44.38 514 ARG A CA 1
ATOM 4128 C C . ARG A 1 514 ? -74.685 11.321 5.459 1.00 44.38 514 ARG A C 1
ATOM 4130 O O . ARG A 1 514 ? -74.945 12.183 6.288 1.00 44.38 514 ARG A O 1
ATOM 4137 N N . ASN A 1 515 ? -74.890 10.027 5.705 1.00 36.84 515 ASN A N 1
ATOM 4138 C CA . ASN A 1 515 ? -75.519 9.523 6.934 1.00 36.84 515 ASN A CA 1
ATOM 4139 C C . ASN A 1 515 ? -74.474 8.876 7.852 1.00 36.84 515 ASN A C 1
ATOM 4141 O O . ASN A 1 515 ? -74.323 7.654 7.856 1.00 36.84 515 ASN A O 1
ATOM 4145 N N . ARG A 1 516 ? -73.723 9.668 8.629 1.00 38.47 516 ARG A N 1
ATOM 4146 C CA . ARG A 1 516 ? -72.843 9.122 9.676 1.00 38.47 516 ARG A CA 1
ATOM 4147 C C . ARG A 1 516 ? -72.959 9.887 11.001 1.00 38.47 516 ARG A C 1
ATOM 4149 O O . ARG A 1 516 ? -72.664 11.079 11.014 1.00 38.47 516 ARG A O 1
ATOM 4156 N N . PRO A 1 517 ? -73.335 9.215 12.108 1.00 35.91 517 PRO A N 1
ATOM 4157 C CA . PRO A 1 517 ? -73.327 9.797 13.448 1.00 35.91 517 PRO A CA 1
ATOM 4158 C C . PRO A 1 517 ? -71.901 9.894 14.016 1.00 35.91 517 PRO A C 1
ATOM 4160 O O . PRO A 1 517 ? -71.003 9.158 13.597 1.00 35.91 517 PRO A O 1
ATOM 4163 N N . ALA A 1 518 ? -71.704 10.805 14.973 1.00 32.88 518 ALA A N 1
ATOM 4164 C CA . ALA A 1 518 ? -70.428 11.060 15.640 1.00 32.88 518 ALA A CA 1
ATOM 4165 C C . ALA A 1 518 ? -70.141 10.004 16.724 1.00 32.88 518 ALA A C 1
ATOM 4167 O O . ALA A 1 518 ? -70.962 9.779 17.608 1.00 32.88 518 ALA A O 1
ATOM 4168 N N . ILE A 1 519 ? -68.976 9.356 16.644 1.00 40.28 519 ILE A N 1
ATOM 4169 C CA . ILE A 1 519 ? -68.566 8.247 17.516 1.00 40.28 519 ILE A CA 1
ATOM 4170 C C . ILE A 1 519 ? -67.361 8.723 18.330 1.00 40.28 519 ILE A C 1
ATOM 4172 O O . ILE A 1 519 ? -66.227 8.612 17.879 1.00 40.28 519 ILE A O 1
ATOM 4176 N N . ASN A 1 520 ? -67.619 9.288 19.510 1.00 30.80 520 ASN A N 1
ATOM 4177 C CA . ASN A 1 520 ? -66.587 9.626 20.500 1.00 30.80 520 ASN A CA 1
ATOM 4178 C C . ASN A 1 520 ? -66.404 8.533 21.568 1.00 30.80 520 ASN A C 1
ATOM 4180 O O . ASN A 1 520 ? -65.721 8.749 22.562 1.00 30.80 520 ASN A O 1
ATOM 4184 N N . GLU A 1 521 ? -66.966 7.340 21.375 1.00 30.89 521 GLU A N 1
ATOM 4185 C CA . GLU A 1 521 ? -66.900 6.268 22.368 1.00 30.89 521 GLU A CA 1
ATOM 4186 C C . GLU A 1 521 ? -66.535 4.946 21.695 1.00 30.89 521 GLU A C 1
ATOM 4188 O O . GLU A 1 521 ? -67.393 4.227 21.202 1.00 30.89 521 GLU A O 1
ATOM 4193 N N . THR A 1 522 ? -65.239 4.649 21.603 1.00 32.56 522 THR A N 1
ATOM 4194 C CA . THR A 1 522 ? -64.677 3.282 21.652 1.00 32.56 522 THR A CA 1
ATOM 4195 C C . THR A 1 522 ? -63.153 3.394 21.723 1.00 32.56 522 THR A C 1
ATOM 4197 O O . THR A 1 522 ? -62.432 3.376 20.727 1.00 32.56 522 THR A O 1
ATOM 4200 N N . SER A 1 523 ? -62.655 3.561 22.946 1.00 30.25 523 SER A N 1
ATOM 4201 C CA . SER A 1 523 ? -61.241 3.460 23.289 1.00 30.25 523 SER A CA 1
ATOM 4202 C C . SER A 1 523 ? -60.798 1.995 23.202 1.00 30.25 523 SER A C 1
ATOM 4204 O O . SER A 1 523 ? -61.100 1.170 24.063 1.00 30.25 523 SER A O 1
ATOM 4206 N N . TRP A 1 524 ? -60.084 1.649 22.133 1.00 27.56 524 TRP A N 1
ATOM 4207 C CA . TRP A 1 524 ? -59.469 0.334 21.969 1.00 27.56 524 TRP A CA 1
ATOM 4208 C C . TRP A 1 524 ? -58.326 0.172 22.983 1.00 27.56 524 TRP A C 1
ATOM 4210 O O . TRP A 1 524 ? -57.284 0.814 22.858 1.00 27.56 524 TRP A O 1
ATOM 4220 N N . LYS A 1 525 ? -58.504 -0.683 23.998 1.00 29.83 525 LYS A N 1
ATOM 4221 C CA . LYS A 1 525 ? -57.387 -1.177 24.816 1.00 29.83 525 LYS A CA 1
ATOM 4222 C C . LYS A 1 525 ? -56.612 -2.199 23.987 1.00 29.83 525 LYS A C 1
ATOM 4224 O O . LYS A 1 525 ? -57.112 -3.292 23.736 1.00 29.83 525 LYS A O 1
ATOM 4229 N N . VAL A 1 526 ? -55.409 -1.823 23.556 1.00 33.03 526 VAL A N 1
ATOM 4230 C CA . VAL A 1 526 ? -54.432 -2.729 22.941 1.00 33.03 526 VAL A CA 1
ATOM 4231 C C . VAL A 1 526 ? -54.118 -3.827 23.958 1.00 33.03 526 VAL A C 1
ATOM 4233 O O . VAL A 1 526 ? -53.542 -3.558 25.008 1.00 33.03 526 VAL A O 1
ATOM 4236 N N . THR A 1 527 ? -54.557 -5.051 23.686 1.00 29.78 527 THR A N 1
ATOM 4237 C CA . THR A 1 527 ? -54.152 -6.237 24.446 1.00 29.78 527 THR A CA 1
ATOM 4238 C C . THR A 1 527 ? -52.655 -6.468 24.255 1.00 29.78 527 THR A C 1
ATOM 4240 O O . THR A 1 527 ? -52.177 -6.458 23.121 1.00 29.78 527 THR A O 1
ATOM 4243 N N . GLU A 1 528 ? -51.919 -6.666 25.350 1.00 38.94 528 GLU A N 1
ATOM 4244 C CA . GLU A 1 528 ? -50.481 -6.959 25.334 1.00 38.94 528 GLU A CA 1
ATOM 4245 C C . GLU A 1 528 ? -50.211 -8.233 24.511 1.00 38.94 528 GLU A C 1
ATOM 4247 O O . GLU A 1 528 ? -50.667 -9.319 24.859 1.00 38.94 528 GLU A O 1
ATOM 4252 N N . VAL A 1 529 ? -49.510 -8.089 23.381 1.00 52.09 529 VAL A N 1
ATOM 4253 C CA . VAL A 1 529 ? -49.306 -9.145 22.364 1.00 52.09 529 VAL A CA 1
ATOM 4254 C C . VAL A 1 529 ? -48.433 -10.305 22.875 1.00 52.09 529 VAL A C 1
ATOM 4256 O O . VAL A 1 529 ? -48.515 -11.411 22.348 1.00 52.09 529 VAL A O 1
ATOM 4259 N N . TYR A 1 530 ? -47.642 -10.086 23.929 1.00 53.53 530 TYR A N 1
ATOM 4260 C CA . TYR A 1 530 ? -46.741 -11.084 24.507 1.00 53.53 530 TYR A CA 1
ATOM 4261 C C . TYR A 1 530 ? -46.975 -11.189 26.019 1.00 53.53 530 TYR A C 1
ATOM 4263 O O . TYR A 1 530 ? -46.520 -10.311 26.755 1.00 53.53 530 TYR A O 1
ATOM 4271 N N . PRO A 1 531 ? -47.688 -12.222 26.511 1.00 53.88 531 PRO A N 1
ATOM 4272 C CA . PRO A 1 531 ? -47.848 -12.415 27.944 1.00 53.88 531 PRO A CA 1
ATOM 4273 C C . PRO A 1 531 ? -46.482 -12.718 28.587 1.00 53.88 531 PRO A C 1
ATOM 4275 O O . PRO A 1 531 ? -45.737 -13.549 28.060 1.00 53.88 531 PRO A O 1
ATOM 4278 N N . PRO A 1 532 ? -46.144 -12.086 29.725 1.00 58.53 532 PRO A N 1
ATOM 4279 C CA . PRO A 1 532 ? -44.883 -12.330 30.413 1.00 58.53 532 PRO A CA 1
ATOM 4280 C C . PRO A 1 532 ? -44.778 -13.792 30.859 1.00 58.53 532 PRO A C 1
ATOM 4282 O O . PRO A 1 532 ? -45.715 -14.365 31.431 1.00 58.53 532 PRO A O 1
ATOM 4285 N N . ASN A 1 533 ? -43.622 -14.405 30.602 1.00 78.31 533 ASN A N 1
ATOM 4286 C CA . ASN A 1 533 ? -43.334 -15.769 31.028 1.00 78.31 533 ASN A CA 1
ATOM 4287 C C . ASN A 1 533 ? -43.127 -15.812 32.552 1.00 78.31 533 ASN A C 1
ATOM 4289 O O . ASN A 1 533 ? -42.013 -15.669 33.052 1.00 78.31 533 ASN A O 1
ATOM 4293 N N . ARG A 1 534 ? -44.217 -16.039 33.294 1.00 77.81 534 ARG A N 1
ATOM 4294 C CA . ARG A 1 534 ? -44.217 -16.079 34.767 1.00 77.81 534 ARG A CA 1
ATOM 4295 C C . ARG A 1 534 ? -43.263 -17.119 35.356 1.00 77.81 534 ARG A C 1
ATOM 4297 O O . ARG A 1 534 ? -42.773 -16.919 36.463 1.00 77.81 534 ARG A O 1
ATOM 4304 N N . ALA A 1 535 ? -43.022 -18.229 34.653 1.00 80.94 535 ALA A N 1
ATOM 4305 C CA . ALA A 1 535 ? -42.081 -19.247 35.116 1.00 80.94 535 ALA A CA 1
ATOM 4306 C C . ALA A 1 535 ? -40.647 -18.706 35.087 1.00 80.94 535 ALA A C 1
ATOM 4308 O O . ALA A 1 535 ? -39.938 -18.818 36.083 1.00 80.94 535 ALA A O 1
ATOM 4309 N N . PHE A 1 536 ? -40.275 -18.045 33.987 1.00 86.00 536 PHE A N 1
ATOM 4310 C CA . PHE A 1 536 ? -38.971 -17.403 33.836 1.00 86.00 536 PHE A CA 1
ATOM 4311 C C . PHE A 1 536 ? -38.776 -16.230 34.812 1.00 86.00 536 PHE A C 1
ATOM 4313 O O . PHE A 1 536 ? -37.725 -16.110 35.441 1.00 86.00 536 PHE A O 1
ATOM 4320 N N . GLU A 1 537 ? -39.805 -15.397 35.012 1.00 81.81 537 GLU A N 1
ATOM 4321 C CA . GLU A 1 537 ? -39.755 -14.327 36.018 1.00 81.81 537 GLU A CA 1
ATOM 4322 C C . GLU A 1 537 ? -39.545 -14.884 37.429 1.00 81.81 537 GLU A C 1
ATOM 4324 O O . GLU A 1 537 ? -38.756 -14.334 38.193 1.00 81.81 537 GLU A O 1
ATOM 4329 N N . LYS A 1 538 ? -40.202 -15.999 37.773 1.00 83.44 538 LYS A N 1
ATOM 4330 C CA . LYS A 1 538 ? -40.008 -16.651 39.070 1.00 83.44 538 LYS A CA 1
ATOM 4331 C C . LYS A 1 538 ? -38.565 -17.136 39.247 1.00 83.44 538 LYS A C 1
ATOM 4333 O O . LYS A 1 538 ? -37.969 -16.837 40.275 1.00 83.44 538 LYS A O 1
ATOM 4338 N N . THR A 1 539 ? -37.980 -17.792 38.240 1.00 86.00 539 THR A N 1
ATOM 4339 C CA . THR A 1 539 ? -36.558 -18.186 38.281 1.00 86.00 539 THR A CA 1
ATOM 4340 C C . THR A 1 539 ? -35.622 -16.986 38.419 1.00 86.00 539 THR A C 1
ATOM 4342 O O . THR A 1 539 ? -34.673 -17.053 39.191 1.00 86.00 539 THR A O 1
ATOM 4345 N N . LEU A 1 540 ? -35.905 -15.866 37.746 1.00 87.12 540 LEU A N 1
ATOM 4346 C CA . LEU A 1 540 ? -35.140 -14.621 37.895 1.00 87.12 540 LEU A CA 1
ATOM 4347 C C . LEU A 1 540 ? -35.219 -14.051 39.316 1.00 87.12 540 LEU A C 1
ATOM 4349 O O . LEU A 1 540 ? -34.204 -13.615 39.852 1.00 87.12 540 LEU A O 1
ATOM 4353 N N . PHE A 1 541 ? -36.401 -14.064 39.940 1.00 84.75 541 PHE A N 1
ATOM 4354 C CA . PHE A 1 541 ? -36.561 -13.651 41.338 1.00 84.75 541 PHE A CA 1
ATOM 4355 C C . PHE A 1 541 ? -35.785 -14.557 42.301 1.00 84.75 541 PHE A C 1
ATOM 4357 O O . PHE A 1 541 ? -35.139 -14.054 43.221 1.00 84.75 541 PHE A O 1
ATOM 4364 N N . ASP A 1 542 ? -35.808 -15.871 42.073 1.00 85.81 542 ASP A N 1
ATOM 4365 C CA . ASP A 1 542 ? -35.067 -16.836 42.889 1.00 85.81 542 ASP A CA 1
ATOM 4366 C C . ASP A 1 542 ? -33.544 -16.640 42.738 1.00 85.81 542 ASP A C 1
ATOM 4368 O O . ASP A 1 542 ? -32.822 -16.602 43.736 1.00 85.81 542 ASP A O 1
ATOM 4372 N N . ILE A 1 543 ? -33.051 -16.426 41.511 1.00 88.25 543 ILE A N 1
ATOM 4373 C CA . ILE A 1 543 ? -31.634 -16.124 41.248 1.00 88.25 543 ILE A CA 1
ATOM 4374 C C . ILE A 1 543 ? -31.226 -14.792 41.878 1.00 88.25 543 ILE A C 1
ATOM 4376 O O . ILE A 1 543 ? -30.211 -14.739 42.564 1.00 88.25 543 ILE A O 1
ATOM 4380 N N . SER A 1 544 ? -32.023 -13.735 41.703 1.00 86.12 544 SER A N 1
ATOM 4381 C CA . SER A 1 544 ? -31.785 -12.417 42.304 1.00 86.12 544 SER A CA 1
ATOM 4382 C C . SER A 1 544 ? -31.606 -12.520 43.819 1.00 86.12 544 SER A C 1
ATOM 4384 O O . SER A 1 544 ? -30.627 -12.012 44.367 1.00 86.12 544 SER A O 1
ATOM 4386 N N . ARG A 1 545 ? -32.481 -13.279 44.491 1.00 83.56 545 ARG A N 1
ATOM 4387 C CA . ARG A 1 545 ? -32.384 -13.534 45.931 1.00 83.56 545 ARG A CA 1
ATOM 4388 C C . ARG A 1 545 ? -31.102 -14.281 46.309 1.00 83.56 545 ARG A C 1
ATOM 4390 O O . ARG A 1 545 ? -30.478 -13.928 47.304 1.00 83.56 545 ARG A O 1
ATOM 4397 N N . ASN A 1 546 ? -30.709 -15.294 45.538 1.00 83.69 546 ASN A N 1
ATOM 4398 C CA . ASN A 1 546 ? -29.485 -16.060 45.799 1.00 83.69 546 ASN A CA 1
ATOM 4399 C C . ASN A 1 546 ? -28.218 -15.241 45.523 1.00 83.69 546 ASN A C 1
ATOM 4401 O O . ASN A 1 546 ? -27.228 -15.382 46.233 1.00 83.69 546 ASN A O 1
ATOM 4405 N N . SER A 1 547 ? -28.266 -14.346 44.536 1.00 84.19 547 SER A N 1
ATOM 4406 C CA . SER A 1 547 ? -27.122 -13.541 44.110 1.00 84.19 547 SER A CA 1
ATOM 4407 C C . SER A 1 547 ? -26.644 -12.519 45.142 1.00 84.19 547 SER A C 1
ATOM 4409 O O . SER A 1 547 ? -25.544 -11.990 45.017 1.00 84.19 547 SER A O 1
ATOM 4411 N N . GLN A 1 548 ? -27.452 -12.259 46.174 1.00 78.00 548 GLN A N 1
ATOM 4412 C CA . GLN A 1 548 ? -27.091 -11.401 47.303 1.00 78.00 548 GLN A CA 1
ATOM 4413 C C . GLN A 1 548 ? -26.203 -12.103 48.346 1.00 78.00 548 GLN A C 1
ATOM 4415 O O . GLN A 1 548 ? -25.800 -11.466 49.314 1.00 78.00 548 GLN A O 1
ATOM 4420 N N . GLN A 1 549 ? -25.920 -13.401 48.194 1.00 78.56 549 GLN A N 1
ATOM 4421 C CA . GLN A 1 549 ? -25.024 -14.133 49.091 1.00 78.56 549 GLN A CA 1
ATOM 4422 C C . GLN A 1 549 ? -23.553 -13.849 48.756 1.00 78.56 549 GLN A C 1
ATOM 4424 O O . GLN A 1 549 ? -23.151 -13.892 47.590 1.00 78.56 549 GLN A O 1
ATOM 4429 N N . ASP A 1 550 ? -22.734 -13.611 49.782 1.00 72.00 550 ASP A N 1
ATOM 4430 C CA . ASP A 1 550 ? -21.291 -13.418 49.614 1.00 72.00 550 ASP A CA 1
ATOM 4431 C C . ASP A 1 550 ? -20.642 -14.653 48.968 1.00 72.00 550 ASP A C 1
ATOM 4433 O O . ASP A 1 550 ? -20.872 -15.790 49.383 1.00 72.00 550 ASP A O 1
ATOM 4437 N N . GLY A 1 551 ? -19.828 -14.430 47.931 1.00 74.81 551 GLY A N 1
ATOM 4438 C CA . GLY A 1 551 ? -19.152 -15.496 47.182 1.00 74.81 551 GLY A CA 1
ATOM 4439 C C . GLY A 1 551 ? -20.012 -16.222 46.139 1.00 74.81 551 GLY A C 1
ATOM 4440 O O . GLY A 1 551 ? -19.532 -17.180 45.540 1.00 74.81 551 GLY A O 1
ATOM 4441 N N . TYR A 1 552 ? -21.251 -15.779 45.883 1.00 81.75 552 TYR A N 1
ATOM 4442 C CA . TYR A 1 552 ? -22.120 -16.385 44.862 1.00 81.75 552 TYR A CA 1
ATOM 4443 C C . TYR A 1 552 ? -21.524 -16.326 43.445 1.00 81.75 552 TYR A C 1
ATOM 4445 O O . TYR A 1 552 ? -21.668 -17.264 42.660 1.00 81.75 552 TYR A O 1
ATOM 4453 N N . PHE A 1 553 ? -20.857 -15.220 43.111 1.00 84.00 553 PHE A N 1
ATOM 4454 C CA . PHE A 1 553 ? -20.241 -15.020 41.802 1.00 84.00 553 PHE A CA 1
ATOM 4455 C C . PHE A 1 553 ? -18.824 -15.582 41.765 1.00 84.00 553 PHE A C 1
ATOM 4457 O O . PHE A 1 553 ? -17.992 -15.271 42.621 1.00 84.00 553 PHE A O 1
ATOM 4464 N N . ARG A 1 554 ? -18.531 -16.362 40.723 1.00 80.38 554 ARG A N 1
ATOM 4465 C CA . ARG A 1 554 ? -17.177 -16.824 40.435 1.00 80.38 554 ARG A CA 1
ATOM 4466 C C . ARG A 1 554 ? -16.362 -15.677 39.837 1.00 80.38 554 ARG A C 1
ATOM 4468 O O . ARG A 1 554 ? -16.730 -15.118 38.808 1.00 80.38 554 ARG A O 1
ATOM 4475 N N . MET A 1 555 ? -15.230 -15.374 40.465 1.00 80.38 555 MET A N 1
ATOM 4476 C CA . MET A 1 555 ? -14.277 -14.374 39.985 1.00 80.38 555 MET A CA 1
ATOM 4477 C C . MET A 1 555 ? -13.037 -15.058 39.402 1.00 80.38 555 MET A C 1
ATOM 4479 O O . MET A 1 555 ? -12.541 -16.032 39.972 1.00 80.38 555 MET A O 1
ATOM 4483 N N . ILE A 1 556 ? -12.534 -14.555 38.275 1.00 80.56 556 ILE A N 1
ATOM 4484 C CA . ILE A 1 556 ? -11.208 -14.908 37.746 1.00 80.56 556 ILE A CA 1
ATOM 4485 C C . ILE A 1 556 ? -10.166 -13.967 38.358 1.00 80.56 556 ILE A C 1
ATOM 4487 O O . ILE A 1 556 ? -10.479 -12.850 38.770 1.00 80.56 556 ILE A O 1
ATOM 4491 N N . GLU A 1 557 ? -8.913 -14.406 38.415 1.00 74.56 557 GLU A N 1
ATOM 4492 C CA . GLU A 1 557 ? -7.798 -13.520 38.729 1.00 74.56 557 GLU A CA 1
ATOM 4493 C C . GLU A 1 557 ? -7.742 -12.345 37.724 1.00 74.56 557 GLU A C 1
ATOM 4495 O O . GLU A 1 557 ? -7.814 -12.574 36.512 1.00 74.56 557 GLU A O 1
ATOM 4500 N N . PRO A 1 558 ? -7.648 -11.084 38.189 1.00 73.00 558 PRO A N 1
ATOM 4501 C CA . PRO A 1 558 ? -7.546 -9.923 37.312 1.00 73.00 558 PRO A CA 1
ATOM 4502 C C . PRO A 1 558 ? -6.418 -10.083 36.292 1.00 73.00 558 PRO A C 1
ATOM 4504 O O . PRO A 1 558 ? -5.283 -10.389 36.650 1.00 73.00 558 PRO A O 1
ATOM 4507 N N . ARG A 1 559 ? -6.717 -9.831 35.014 1.00 71.38 559 ARG A N 1
ATOM 4508 C CA . ARG A 1 559 ? -5.775 -10.060 33.905 1.00 71.38 559 ARG A CA 1
ATOM 4509 C C . ARG A 1 559 ? -4.476 -9.256 34.039 1.00 71.38 559 ARG A C 1
ATOM 4511 O O . ARG A 1 559 ? -3.421 -9.726 33.626 1.00 71.38 559 ARG A O 1
ATOM 4518 N N . PHE A 1 560 ? -4.559 -8.055 34.608 1.00 73.25 560 PHE A N 1
ATOM 4519 C CA . PHE A 1 560 ? -3.442 -7.118 34.732 1.00 73.25 560 PHE A CA 1
ATOM 4520 C C . PHE A 1 560 ? -3.137 -6.832 36.210 1.00 73.25 560 PHE A C 1
ATOM 4522 O O . PHE A 1 560 ? -3.583 -5.838 36.788 1.00 73.25 560 PHE A O 1
ATOM 4529 N N . THR A 1 561 ? -2.383 -7.734 36.839 1.00 61.72 561 THR A N 1
ATOM 4530 C CA . THR A 1 561 ? -1.838 -7.564 38.198 1.00 61.72 561 THR A CA 1
ATOM 4531 C C . THR A 1 561 ? -0.602 -6.655 38.199 1.00 61.72 561 THR A C 1
ATOM 4533 O O . THR A 1 561 ? 0.121 -6.630 37.207 1.00 61.72 561 THR A O 1
ATOM 4536 N N . ASN A 1 562 ? -0.292 -5.997 39.326 1.00 60.09 562 ASN A N 1
ATOM 4537 C CA . ASN A 1 562 ? 0.939 -5.207 39.552 1.00 60.09 562 ASN A CA 1
ATOM 4538 C C . ASN A 1 562 ? 2.227 -6.065 39.607 1.00 60.09 562 ASN A C 1
ATOM 4540 O O . ASN A 1 562 ? 3.098 -5.815 40.436 1.00 60.09 562 ASN A O 1
ATOM 4544 N N . LYS A 1 563 ? 2.355 -7.107 38.779 1.00 54.44 563 LYS A N 1
ATOM 4545 C CA . LYS A 1 563 ? 3.613 -7.851 38.681 1.00 54.44 563 LYS A CA 1
ATOM 4546 C C . LYS A 1 563 ? 4.683 -6.890 38.173 1.00 54.44 563 LYS A C 1
ATOM 4548 O O . LYS A 1 563 ? 4.459 -6.197 37.179 1.00 54.44 563 LYS A O 1
ATOM 4553 N N . GLU A 1 564 ? 5.797 -6.822 38.899 1.00 56.31 564 GLU A N 1
ATOM 4554 C CA . GLU A 1 564 ? 6.961 -6.048 38.482 1.00 56.31 564 GLU A CA 1
ATOM 4555 C C . GLU A 1 564 ? 7.357 -6.471 37.069 1.00 56.31 564 GLU A C 1
ATOM 4557 O O . GLU A 1 564 ? 7.292 -7.649 36.702 1.00 56.31 564 GLU A O 1
ATOM 4562 N N . ILE A 1 565 ? 7.671 -5.469 36.252 1.00 57.56 565 ILE A N 1
ATOM 4563 C CA . ILE A 1 565 ? 8.107 -5.671 34.879 1.00 57.56 565 ILE A CA 1
ATOM 4564 C C . ILE A 1 565 ? 9.397 -6.485 34.948 1.00 57.56 565 ILE A C 1
ATOM 4566 O O . ILE A 1 565 ? 10.367 -6.039 35.550 1.00 57.56 565 ILE A O 1
ATOM 4570 N N . ASP A 1 566 ? 9.395 -7.671 34.345 1.00 60.88 566 ASP A N 1
ATOM 4571 C CA . ASP A 1 566 ? 10.609 -8.467 34.207 1.00 60.88 566 ASP A CA 1
ATOM 4572 C C . ASP A 1 566 ? 11.590 -7.721 33.291 1.00 60.88 566 ASP A C 1
ATOM 4574 O O . ASP A 1 566 ? 11.425 -7.701 32.068 1.00 60.88 566 ASP A O 1
ATOM 4578 N N . GLU A 1 567 ? 12.574 -7.055 33.900 1.00 59.59 567 GLU A N 1
ATOM 4579 C CA . GLU A 1 567 ? 13.626 -6.308 33.204 1.00 59.59 567 GLU A CA 1
ATOM 4580 C C . GLU A 1 567 ? 14.555 -7.225 32.391 1.00 59.59 567 GLU A C 1
ATOM 4582 O O . GLU A 1 567 ? 15.310 -6.730 31.558 1.00 59.59 567 GLU A O 1
ATOM 4587 N N . SER A 1 568 ? 14.495 -8.552 32.584 1.00 60.09 568 SER A N 1
ATOM 4588 C CA . SER A 1 568 ? 15.295 -9.505 31.803 1.00 60.09 568 SER A CA 1
ATOM 4589 C C . SER A 1 568 ? 14.784 -9.706 30.373 1.00 60.09 568 SER A C 1
ATOM 4591 O O . SER A 1 568 ? 15.537 -10.143 29.502 1.00 60.09 568 SER A O 1
ATOM 4593 N N . VAL A 1 569 ? 13.514 -9.377 30.109 1.00 63.56 569 VAL A N 1
ATOM 4594 C CA . VAL A 1 569 ? 12.906 -9.516 28.784 1.00 63.56 569 VAL A CA 1
ATOM 4595 C C . VAL A 1 569 ? 13.256 -8.289 27.946 1.00 63.56 569 VAL A C 1
ATOM 4597 O O . VAL A 1 569 ? 12.786 -7.188 28.238 1.00 63.56 569 VAL A O 1
ATOM 4600 N N . ASP A 1 570 ? 14.043 -8.479 26.882 1.00 67.00 570 ASP A N 1
ATOM 4601 C CA . ASP A 1 570 ? 14.384 -7.407 25.939 1.00 67.00 570 ASP A CA 1
ATOM 4602 C C . ASP A 1 570 ? 13.117 -6.871 25.254 1.00 67.00 570 ASP A C 1
ATOM 4604 O O . ASP A 1 570 ? 12.518 -7.493 24.371 1.00 67.00 570 ASP A O 1
ATOM 4608 N N . ARG A 1 571 ? 12.672 -5.700 25.712 1.00 77.12 571 ARG A N 1
ATOM 4609 C CA . ARG A 1 571 ? 11.517 -4.989 25.170 1.00 77.12 571 ARG A CA 1
ATOM 4610 C C . ARG A 1 571 ? 12.009 -4.013 24.133 1.00 77.12 571 ARG A C 1
ATOM 4612 O O . ARG A 1 571 ? 12.538 -2.951 24.465 1.00 77.12 571 ARG A O 1
ATOM 4619 N N . PHE A 1 572 ? 11.740 -4.327 22.873 1.00 76.75 572 PHE A N 1
ATOM 4620 C CA . PHE A 1 572 ? 12.306 -3.570 21.769 1.00 76.75 572 PHE A CA 1
ATOM 4621 C C . PHE A 1 572 ? 12.016 -2.053 21.827 1.00 76.75 572 PHE A C 1
ATOM 4623 O O . PHE A 1 572 ? 12.882 -1.271 21.455 1.00 76.75 572 PHE A O 1
ATOM 4630 N N . TRP A 1 573 ? 10.862 -1.619 22.366 1.00 83.38 573 TRP A N 1
ATOM 4631 C CA . TRP A 1 573 ? 10.477 -0.200 22.538 1.00 83.38 573 TRP A CA 1
ATOM 4632 C C . TRP A 1 573 ? 11.180 0.543 23.693 1.00 83.38 573 TRP A C 1
ATOM 4634 O O . TRP A 1 573 ? 11.019 1.765 23.857 1.00 83.38 573 TRP A O 1
ATOM 4644 N N . ARG A 1 574 ? 11.921 -0.184 24.536 1.00 79.94 574 ARG A N 1
ATOM 4645 C CA . ARG A 1 574 ? 12.758 0.349 25.622 1.00 79.94 574 ARG A CA 1
ATOM 4646 C C . ARG A 1 574 ? 14.249 0.370 25.265 1.00 79.94 574 ARG A C 1
ATOM 4648 O O . ARG A 1 574 ? 15.006 0.986 26.010 1.00 79.94 574 ARG A O 1
ATOM 4655 N N . ARG A 1 575 ? 14.660 -0.230 24.141 1.00 72.50 575 ARG A N 1
ATOM 4656 C CA . ARG A 1 575 ? 16.051 -0.194 23.667 1.00 72.50 575 ARG A CA 1
ATOM 4657 C C . ARG A 1 575 ? 16.490 1.243 23.368 1.00 72.50 575 ARG A C 1
ATOM 4659 O O . ARG A 1 575 ? 15.684 2.067 22.934 1.00 72.50 575 ARG A O 1
ATOM 4666 N N . ALA A 1 576 ? 17.763 1.544 23.617 1.00 64.62 576 ALA A N 1
ATOM 4667 C CA . ALA A 1 576 ? 18.314 2.890 23.444 1.00 64.62 576 ALA A CA 1
ATOM 4668 C C . ALA A 1 576 ? 18.388 3.330 21.970 1.00 64.62 576 ALA A C 1
ATOM 4670 O O . ALA A 1 576 ? 18.333 4.524 21.685 1.00 64.62 576 ALA A O 1
ATOM 4671 N N . ASP A 1 577 ? 18.499 2.372 21.049 1.00 63.81 577 ASP A N 1
ATOM 4672 C CA . ASP A 1 577 ? 18.557 2.564 19.599 1.00 63.81 577 ASP A CA 1
ATOM 4673 C C . ASP A 1 577 ? 17.174 2.546 18.921 1.00 63.81 577 ASP A C 1
ATOM 4675 O O . ASP A 1 577 ? 17.082 2.806 17.724 1.00 63.81 577 ASP A O 1
ATOM 4679 N N . TRP A 1 578 ? 16.095 2.261 19.662 1.00 68.62 578 TRP A N 1
ATOM 4680 C CA . TRP A 1 578 ? 14.740 2.198 19.114 1.00 68.62 578 TRP A CA 1
ATOM 4681 C C . TRP A 1 578 ? 14.041 3.576 19.094 1.00 68.62 578 TRP A C 1
ATOM 4683 O O . TRP A 1 578 ? 14.071 4.301 20.096 1.00 68.62 578 TRP A O 1
ATOM 4693 N N . PRO A 1 579 ? 13.296 3.914 18.024 1.00 73.00 579 PRO A N 1
ATOM 4694 C CA . PRO A 1 579 ? 13.193 3.162 16.779 1.00 73.00 579 PRO A CA 1
ATOM 4695 C C . PRO A 1 579 ? 14.414 3.422 15.894 1.00 73.00 579 PRO A C 1
ATOM 4697 O O . PRO A 1 579 ? 14.804 4.572 15.676 1.00 73.00 579 PRO A O 1
ATOM 4700 N N . ASN A 1 580 ? 14.993 2.358 15.351 1.00 67.12 580 ASN A N 1
ATOM 4701 C CA . ASN A 1 580 ? 16.022 2.483 14.330 1.00 67.12 580 ASN A CA 1
ATOM 4702 C C . ASN A 1 580 ? 15.375 2.601 12.933 1.00 67.12 580 ASN A C 1
ATOM 4704 O O . ASN A 1 580 ? 14.154 2.540 12.769 1.00 67.12 580 ASN A O 1
ATOM 4708 N N . SER A 1 581 ? 16.200 2.786 11.900 1.00 67.06 581 SER A N 1
ATOM 4709 C CA . SER A 1 581 ? 15.711 2.915 10.518 1.00 67.06 581 SER A CA 1
ATOM 4710 C C . SER A 1 581 ? 14.882 1.699 10.071 1.00 67.06 581 SER A C 1
ATOM 4712 O O . SER A 1 581 ? 13.855 1.868 9.417 1.00 67.06 581 SER A O 1
ATOM 4714 N N . VAL A 1 582 ? 15.277 0.486 10.482 1.00 67.06 582 VAL A N 1
ATOM 4715 C CA . VAL A 1 582 ? 14.582 -0.770 10.145 1.00 67.06 582 VAL A CA 1
ATOM 4716 C C . VAL A 1 582 ? 13.208 -0.823 10.810 1.00 67.06 582 VAL A C 1
ATOM 4718 O O . VAL A 1 582 ? 12.219 -1.145 10.154 1.00 67.06 582 VAL A O 1
ATOM 4721 N N . ASP A 1 583 ? 13.121 -0.436 12.085 1.00 70.81 583 ASP A N 1
ATOM 4722 C CA . ASP A 1 583 ? 11.848 -0.355 12.801 1.00 70.81 583 ASP A CA 1
ATOM 4723 C C . ASP A 1 583 ? 10.882 0.595 12.069 1.00 70.81 583 ASP A C 1
ATOM 4725 O O . ASP A 1 583 ? 9.706 0.282 11.887 1.00 70.81 583 ASP A O 1
ATOM 4729 N N . CYS A 1 584 ? 11.373 1.740 11.588 1.00 75.81 584 CYS A N 1
ATOM 4730 C CA . CYS A 1 584 ? 10.540 2.725 10.898 1.00 75.81 584 CYS A CA 1
ATOM 4731 C C . CYS A 1 584 ? 10.102 2.325 9.489 1.00 75.81 584 CYS A C 1
ATOM 4733 O O . CYS A 1 584 ? 9.050 2.783 9.037 1.00 75.81 584 CYS A O 1
ATOM 4735 N N . GLN A 1 585 ? 10.840 1.440 8.822 1.00 69.19 585 GLN A N 1
ATOM 4736 C CA . GLN A 1 585 ? 10.433 0.867 7.538 1.00 69.19 585 GLN A CA 1
ATOM 4737 C C . GLN A 1 585 ? 9.213 -0.060 7.675 1.00 69.19 585 GLN A C 1
ATOM 4739 O O . GLN A 1 585 ? 8.433 -0.183 6.735 1.00 69.19 585 GLN A O 1
ATOM 4744 N N . ALA A 1 586 ? 8.973 -0.645 8.855 1.00 67.75 586 ALA A N 1
ATOM 4745 C CA . ALA A 1 586 ? 7.816 -1.511 9.104 1.00 67.75 586 ALA A CA 1
ATOM 4746 C C . ALA A 1 586 ? 6.468 -0.757 9.205 1.00 67.75 586 ALA A C 1
ATOM 4748 O O . ALA A 1 586 ? 5.409 -1.380 9.328 1.00 67.75 586 ALA A O 1
ATOM 4749 N N . VAL A 1 587 ? 6.462 0.582 9.167 1.00 64.44 587 VAL A N 1
ATOM 4750 C CA . VAL A 1 587 ? 5.238 1.393 9.260 1.00 64.44 587 VAL A CA 1
ATOM 4751 C C . VAL A 1 587 ? 4.517 1.446 7.906 1.00 64.44 587 VAL A C 1
ATOM 4753 O O . VAL A 1 587 ? 4.761 2.326 7.088 1.00 64.44 587 VAL A O 1
ATOM 4756 N N . VAL A 1 588 ? 3.574 0.525 7.681 1.00 55.56 588 VAL A N 1
ATOM 4757 C CA . VAL A 1 588 ? 2.852 0.406 6.391 1.00 55.56 588 VAL A CA 1
ATOM 4758 C C . VAL A 1 588 ? 1.559 1.241 6.329 1.00 55.56 588 VAL A C 1
ATOM 4760 O O . VAL A 1 588 ? 1.126 1.675 5.263 1.00 55.56 588 VAL A O 1
ATOM 4763 N N . SER A 1 589 ? 0.892 1.485 7.461 1.00 58.25 589 SER A N 1
ATOM 4764 C CA . SER A 1 589 ? -0.463 2.062 7.458 1.00 58.25 589 SER A CA 1
ATOM 4765 C C . SER A 1 589 ? -0.488 3.588 7.241 1.00 58.25 589 SER A C 1
ATOM 4767 O O . SER A 1 589 ? 0.171 4.333 7.968 1.00 58.25 589 SER A O 1
ATOM 4769 N N . SER A 1 590 ? -1.420 4.066 6.408 1.00 56.16 590 SER A N 1
ATOM 4770 C CA . SER A 1 590 ? -1.682 5.493 6.131 1.00 56.16 590 SER A CA 1
ATOM 4771 C C . SER A 1 590 ? -2.460 6.256 7.220 1.00 56.16 590 SER A C 1
ATOM 4773 O O . SER A 1 590 ? -2.666 7.471 7.113 1.00 56.16 590 SER A O 1
ATOM 4775 N N . SER A 1 591 ? -2.936 5.568 8.265 1.00 65.94 591 SER A N 1
ATOM 4776 C CA . SER A 1 591 ? -3.744 6.187 9.320 1.00 65.94 591 SER A CA 1
ATOM 4777 C C . SER A 1 591 ? -2.932 7.207 10.124 1.00 65.94 591 SER A C 1
ATOM 4779 O O . SER A 1 591 ? -1.919 6.891 10.740 1.00 65.94 591 SER A O 1
ATOM 4781 N N . ASN A 1 592 ? -3.383 8.463 10.120 1.00 74.00 592 ASN A N 1
ATOM 4782 C CA . ASN A 1 592 ? -2.707 9.542 10.833 1.00 74.00 592 ASN A CA 1
ATOM 4783 C C . ASN A 1 592 ? -3.187 9.586 12.301 1.00 74.00 592 ASN A C 1
ATOM 4785 O O . ASN A 1 592 ? -4.345 9.956 12.526 1.00 74.00 592 ASN A O 1
ATOM 4789 N N . PRO A 1 593 ? -2.344 9.263 13.302 1.00 78.12 593 PRO A N 1
ATOM 4790 C CA . PRO A 1 593 ? -2.760 9.190 14.706 1.00 78.12 593 PRO A CA 1
ATOM 4791 C C . PRO A 1 593 ? -3.092 10.559 15.324 1.00 78.12 593 PRO A C 1
ATOM 4793 O O . PRO A 1 593 ? -3.731 10.607 16.375 1.00 78.12 593 PRO A O 1
ATOM 4796 N N . PHE A 1 594 ? -2.729 11.665 14.658 1.00 81.31 594 PHE A N 1
ATOM 4797 C CA . PHE A 1 594 ? -2.962 13.042 15.110 1.00 81.31 594 PHE A CA 1
ATOM 4798 C C . PHE A 1 594 ? -4.365 13.579 14.790 1.00 81.31 594 PHE A C 1
ATOM 4800 O O . PHE A 1 594 ? -4.689 14.705 15.164 1.00 81.31 594 PHE A O 1
ATOM 4807 N N . ARG A 1 595 ? -5.207 12.833 14.062 1.00 82.69 595 ARG A N 1
ATOM 4808 C CA . ARG A 1 595 ? -6.548 13.305 13.696 1.00 82.69 595 ARG A CA 1
ATOM 4809 C C . ARG A 1 595 ? -7.615 12.768 14.655 1.00 82.69 595 ARG A C 1
ATOM 4811 O O . ARG A 1 595 ? -7.631 11.600 15.015 1.00 82.69 595 ARG A O 1
ATOM 4818 N N . ILE A 1 596 ? -8.584 13.610 15.018 1.00 83.88 596 ILE A N 1
ATOM 4819 C CA . ILE A 1 596 ? -9.694 13.210 15.904 1.00 83.88 596 ILE A CA 1
ATOM 4820 C C . ILE A 1 596 ? -10.593 12.117 15.298 1.00 83.88 596 ILE A C 1
ATOM 4822 O O . ILE A 1 596 ? -11.150 11.292 16.014 1.00 83.88 596 ILE A O 1
ATOM 4826 N N . ASN A 1 597 ? -10.745 12.084 13.972 1.00 81.94 597 ASN A N 1
ATOM 4827 C CA . ASN A 1 597 ? -11.582 11.095 13.288 1.00 81.94 597 ASN A CA 1
ATOM 4828 C C . ASN A 1 597 ? -10.951 9.693 13.245 1.00 81.94 597 ASN A C 1
ATOM 4830 O O . ASN A 1 597 ? -11.676 8.729 13.018 1.00 81.94 597 ASN A O 1
ATOM 4834 N N . THR A 1 598 ? -9.641 9.583 13.481 1.00 83.38 598 THR A N 1
ATOM 4835 C CA . THR A 1 598 ? -8.895 8.319 13.615 1.00 83.38 598 THR A CA 1
ATOM 4836 C C . THR A 1 598 ? -8.688 7.924 15.082 1.00 83.38 598 THR A C 1
ATOM 4838 O O . THR A 1 598 ? -7.911 7.011 15.368 1.00 83.38 598 THR A O 1
ATOM 4841 N N . PHE A 1 599 ? -9.349 8.602 16.030 1.00 89.31 599 PHE A N 1
ATOM 4842 C CA . PHE A 1 599 ? -9.256 8.271 17.451 1.00 89.31 599 PHE A CA 1
ATOM 4843 C C . PHE A 1 599 ? -9.939 6.920 17.744 1.00 89.31 599 PHE A C 1
ATOM 4845 O O . PHE A 1 599 ? -11.103 6.735 17.364 1.00 89.31 599 PHE A O 1
ATOM 4852 N N . PRO A 1 600 ? -9.250 5.982 18.415 1.00 85.69 600 PRO A N 1
ATOM 4853 C CA . PRO A 1 600 ? -9.739 4.630 18.634 1.00 85.69 600 PRO A CA 1
ATOM 4854 C C . PRO A 1 600 ? -10.916 4.644 19.610 1.00 85.69 600 PRO A C 1
ATOM 4856 O O . PRO A 1 600 ? -10.907 5.374 20.596 1.00 85.69 600 PRO A O 1
ATOM 4859 N N . GLN A 1 601 ? -11.927 3.825 19.325 1.00 88.81 601 GLN A N 1
ATOM 4860 C CA . GLN A 1 601 ? -13.053 3.592 20.225 1.00 88.81 601 GLN A CA 1
ATOM 4861 C C . GLN A 1 601 ? -12.853 2.233 20.892 1.00 88.81 601 GLN A C 1
ATOM 4863 O O . GLN A 1 601 ? -13.028 1.198 20.250 1.00 88.81 601 GLN A O 1
ATOM 4868 N N . VAL A 1 602 ? -12.436 2.243 22.156 1.00 90.56 602 VAL A N 1
ATOM 4869 C CA . VAL A 1 602 ? -12.119 1.059 22.959 1.00 90.56 602 VAL A CA 1
ATOM 4870 C C . VAL A 1 602 ? -13.130 0.859 24.089 1.00 90.56 602 VAL A C 1
ATOM 4872 O O . VAL A 1 602 ? -13.757 1.801 24.594 1.00 90.56 602 VAL A O 1
ATOM 4875 N N . PHE A 1 603 ? -13.278 -0.399 24.490 1.00 91.88 603 PHE A N 1
ATOM 4876 C CA . PHE A 1 603 ? -14.063 -0.835 25.636 1.00 91.88 603 PHE A CA 1
ATOM 4877 C C . PHE A 1 603 ? -13.167 -1.679 26.539 1.00 91.88 603 PHE A C 1
ATOM 4879 O O . PHE A 1 603 ? -12.502 -2.594 26.060 1.00 91.88 603 PHE A O 1
ATOM 4886 N N . ILE A 1 604 ? -13.149 -1.355 27.830 1.00 88.50 604 ILE A N 1
ATOM 4887 C CA . ILE A 1 604 ? -12.401 -2.111 28.832 1.00 88.50 604 ILE A CA 1
ATOM 4888 C C . ILE A 1 604 ? -13.369 -3.125 29.436 1.00 88.50 604 ILE A C 1
ATOM 4890 O O . ILE A 1 604 ? -14.352 -2.730 30.065 1.00 88.50 604 ILE A O 1
ATOM 4894 N N . SER A 1 605 ? -13.118 -4.415 29.208 1.00 88.06 605 SER A N 1
ATOM 4895 C CA . SER A 1 605 ? -13.990 -5.477 29.716 1.00 88.06 605 SER A CA 1
ATOM 4896 C C . SER A 1 605 ? -13.929 -5.521 31.249 1.00 88.06 605 SER A C 1
ATOM 4898 O O . SER A 1 605 ? -12.826 -5.551 31.803 1.00 88.06 605 SER A O 1
ATOM 4900 N N . PRO A 1 606 ? -15.074 -5.588 31.956 1.00 88.75 606 PRO A N 1
ATOM 4901 C CA . PRO A 1 606 ? -15.113 -5.882 33.390 1.00 88.75 606 PRO A CA 1
ATOM 4902 C C . PRO A 1 606 ? -14.391 -7.186 33.777 1.00 88.75 606 PRO A C 1
ATOM 4904 O O . PRO A 1 606 ? -13.984 -7.340 34.928 1.00 88.75 606 PRO A O 1
ATOM 4907 N N . GLU A 1 607 ? -14.160 -8.089 32.820 1.00 86.19 607 GLU A N 1
ATOM 4908 C CA . GLU A 1 607 ? -13.336 -9.296 32.986 1.00 86.19 607 GLU A CA 1
ATOM 4909 C C . GLU A 1 607 ? -11.894 -8.988 33.397 1.00 86.19 607 GLU A C 1
ATOM 4911 O O . GLU A 1 607 ? -11.289 -9.776 34.120 1.00 86.19 607 GLU A O 1
ATOM 4916 N N . ASN A 1 608 ? -11.351 -7.814 33.047 1.00 82.81 608 ASN A N 1
ATOM 4917 C CA . ASN A 1 608 ? -10.024 -7.394 33.511 1.00 82.81 608 ASN A CA 1
ATOM 4918 C C . ASN A 1 608 ? -9.962 -7.251 35.043 1.00 82.81 608 ASN A C 1
ATOM 4920 O O . ASN A 1 608 ? -8.876 -7.302 35.617 1.00 82.81 608 ASN A O 1
ATOM 4924 N N . ARG A 1 609 ? -11.120 -7.117 35.708 1.00 80.56 609 ARG A N 1
ATOM 4925 C CA . ARG A 1 609 ? -11.292 -7.096 37.171 1.00 80.56 609 ARG A CA 1
ATOM 4926 C C . ARG A 1 609 ? -11.784 -8.425 37.744 1.00 80.56 609 ARG A C 1
ATOM 4928 O O . ARG A 1 609 ? -12.163 -8.478 38.909 1.00 80.56 609 ARG A O 1
ATOM 4935 N N . GLY A 1 610 ? -11.794 -9.480 36.935 1.00 82.38 610 GLY A N 1
ATOM 4936 C CA . GLY A 1 610 ? -12.183 -10.824 37.346 1.00 82.38 610 GLY A CA 1
ATOM 4937 C C . GLY A 1 610 ? -13.662 -11.159 37.168 1.00 82.38 610 GLY A C 1
ATOM 4938 O O . GLY A 1 610 ? -14.043 -12.293 37.439 1.00 82.38 610 GLY A O 1
ATOM 4939 N N . TRP A 1 611 ? -14.504 -10.230 36.703 1.00 87.31 611 TRP A N 1
ATOM 4940 C CA . TRP A 1 611 ? -15.929 -10.507 36.492 1.00 87.31 611 TRP A CA 1
ATOM 4941 C C . TRP A 1 611 ? -16.156 -11.297 35.208 1.00 87.31 611 TRP A C 1
ATOM 4943 O O . TRP A 1 611 ? -15.923 -10.777 34.124 1.00 87.31 611 TRP A O 1
ATOM 4953 N N . LEU A 1 612 ? -16.682 -12.516 35.317 1.00 89.00 612 LEU A N 1
ATOM 4954 C CA . LEU A 1 612 ? -17.110 -13.324 34.174 1.00 89.00 612 LEU A CA 1
ATOM 4955 C C . LEU A 1 612 ? -18.392 -12.753 33.550 1.00 89.00 612 LEU A C 1
ATOM 4957 O O . LEU A 1 612 ? -19.510 -13.087 33.948 1.00 89.00 612 LEU A O 1
ATOM 4961 N N . VAL A 1 613 ? -18.232 -11.860 32.570 1.00 91.00 613 VAL A N 1
ATOM 4962 C CA . VAL A 1 613 ? -19.359 -11.186 31.906 1.00 91.00 613 VAL A CA 1
ATOM 4963 C C . VAL A 1 613 ? -20.242 -12.187 31.156 1.00 91.00 613 VAL A C 1
ATOM 4965 O O . VAL A 1 613 ? -21.466 -12.030 31.151 1.00 91.00 613 VAL A O 1
ATOM 4968 N N . SER A 1 614 ? -19.657 -13.245 30.592 1.00 90.25 614 SER A N 1
ATOM 4969 C CA . SER A 1 614 ? -20.417 -14.276 29.888 1.00 90.25 614 SER A CA 1
ATOM 4970 C C . SER A 1 614 ? -21.357 -15.053 30.807 1.00 90.25 614 SER A C 1
ATOM 4972 O O . SER A 1 614 ? -22.534 -15.208 30.473 1.00 90.25 614 SER A O 1
ATOM 4974 N N . GLU A 1 615 ? -20.895 -15.456 31.995 1.00 89.00 615 GLU A N 1
ATOM 4975 C CA . GLU A 1 615 ? -21.725 -16.102 33.021 1.00 89.00 615 GLU A CA 1
ATOM 4976 C C . GLU A 1 615 ? -22.823 -15.149 33.524 1.00 89.00 615 GLU A C 1
ATOM 4978 O O . GLU A 1 615 ? -23.990 -15.537 33.623 1.00 89.00 615 GLU A O 1
ATOM 4983 N N . LEU A 1 616 ? -22.501 -13.866 33.746 1.00 90.44 616 LEU A N 1
ATOM 4984 C CA . LEU A 1 616 ? -23.501 -12.855 34.115 1.00 90.44 616 LEU A CA 1
ATOM 4985 C C . LEU A 1 616 ? -24.632 -12.760 33.079 1.00 90.44 616 LEU A C 1
ATOM 4987 O O . LEU A 1 616 ? -25.804 -12.716 33.441 1.00 90.44 616 LEU A O 1
ATOM 4991 N N . LEU A 1 617 ? -24.296 -12.770 31.789 1.00 91.94 617 LEU A N 1
ATOM 4992 C CA . LEU A 1 617 ? -25.255 -12.638 30.689 1.00 91.94 617 LEU A CA 1
ATOM 4993 C C . LEU A 1 617 ? -25.925 -13.959 30.278 1.00 91.94 617 LEU A C 1
ATOM 4995 O O . LEU A 1 617 ? -26.729 -13.960 29.340 1.00 91.94 617 LEU A O 1
ATOM 4999 N N . THR A 1 618 ? -25.609 -15.081 30.927 1.00 90.50 618 THR A N 1
ATOM 5000 C CA . THR A 1 618 ? -26.162 -16.405 30.600 1.00 90.50 618 THR A CA 1
ATOM 5001 C C . THR A 1 618 ? -26.630 -17.134 31.860 1.00 90.50 618 THR A C 1
ATOM 5003 O O . THR A 1 618 ? -27.806 -17.055 32.225 1.00 90.50 618 THR A O 1
ATOM 5006 N N . THR A 1 619 ? -25.719 -17.808 32.556 1.00 86.12 619 THR A N 1
ATOM 5007 C CA . THR A 1 619 ? -26.008 -18.682 33.694 1.00 86.12 619 THR A CA 1
ATOM 5008 C C . THR A 1 619 ? -26.704 -17.928 34.826 1.00 86.12 619 THR A C 1
ATOM 5010 O O . THR A 1 619 ? -27.697 -18.414 35.371 1.00 86.12 619 THR A O 1
ATOM 5013 N N . HIS A 1 620 ? -26.277 -16.698 35.121 1.00 87.94 620 HIS A N 1
ATOM 5014 C CA . HIS A 1 620 ? -26.856 -15.870 36.184 1.00 87.94 620 HIS A CA 1
ATOM 5015 C C . HIS A 1 620 ? -28.162 -15.158 35.805 1.00 87.94 620 HIS A C 1
ATOM 5017 O O . HIS A 1 620 ? -28.761 -14.500 36.650 1.00 87.94 620 HIS A O 1
ATOM 5023 N N . ILE A 1 621 ? -28.663 -15.331 34.581 1.00 89.62 621 ILE A N 1
ATOM 5024 C CA . ILE A 1 621 ? -30.046 -14.976 34.215 1.00 89.62 621 ILE A CA 1
ATOM 5025 C C . ILE A 1 621 ? -30.923 -16.216 33.997 1.00 89.62 621 ILE A C 1
ATOM 5027 O O . ILE A 1 621 ? -32.038 -16.104 33.489 1.00 89.62 621 ILE A O 1
ATOM 5031 N N . GLY A 1 622 ? -30.439 -17.398 34.399 1.00 84.19 622 GLY A N 1
ATOM 5032 C CA . GLY A 1 622 ? -31.174 -18.660 34.313 1.00 84.19 622 GLY A CA 1
ATOM 5033 C C . GLY A 1 622 ? -31.227 -19.252 32.906 1.00 84.19 622 GLY A C 1
ATOM 5034 O O . GLY A 1 622 ? -32.130 -20.034 32.618 1.00 84.19 622 GLY A O 1
ATOM 5035 N N . LEU A 1 623 ? -30.293 -18.869 32.031 1.00 86.38 623 LEU A N 1
ATOM 5036 C CA . LEU A 1 623 ? -30.185 -19.367 30.662 1.00 86.38 623 LEU A CA 1
ATOM 5037 C C . LEU A 1 623 ? -28.886 -20.152 30.480 1.00 86.38 623 LEU A C 1
ATOM 5039 O O . LEU A 1 623 ? -27.842 -19.772 31.009 1.00 86.38 623 LEU A O 1
ATOM 5043 N N . GLN A 1 624 ? -28.915 -21.213 29.678 1.00 80.06 624 GLN A N 1
ATOM 5044 C CA . GLN A 1 624 ? -27.675 -21.792 29.165 1.00 80.06 624 GLN A CA 1
ATOM 5045 C C . GLN A 1 624 ? -27.109 -20.907 28.048 1.00 80.06 624 GLN A C 1
ATOM 5047 O O . GLN A 1 624 ? -27.834 -20.123 27.429 1.00 80.06 624 GLN A O 1
ATOM 5052 N N . SER A 1 625 ? -25.819 -21.049 27.733 1.00 72.81 625 SER A N 1
ATOM 5053 C CA . SER A 1 625 ? -25.171 -20.255 26.676 1.00 72.81 625 SER A CA 1
ATOM 5054 C C . SER A 1 625 ? -25.868 -20.385 25.313 1.00 72.81 625 SER A C 1
ATOM 5056 O O . SER A 1 625 ? -25.817 -19.456 24.514 1.00 72.81 625 SER A O 1
ATOM 5058 N N . ALA A 1 626 ? -26.564 -21.498 25.047 1.00 76.88 626 ALA A N 1
ATOM 5059 C CA . ALA A 1 626 ? -27.308 -21.735 23.808 1.00 76.88 626 ALA A CA 1
ATOM 5060 C C . ALA A 1 626 ? -28.756 -21.193 23.807 1.00 76.88 626 ALA A C 1
ATOM 5062 O O . ALA A 1 626 ? -29.352 -21.059 22.735 1.00 76.88 626 ALA A O 1
ATOM 5063 N N . ASP A 1 627 ? -29.320 -20.816 24.953 1.00 82.88 627 ASP A N 1
ATOM 5064 C CA . ASP A 1 627 ? -30.740 -20.466 25.056 1.00 82.88 627 ASP A CA 1
ATOM 5065 C C . ASP A 1 627 ? -31.011 -19.013 24.645 1.00 82.88 627 ASP A C 1
ATOM 5067 O O . ASP A 1 627 ? -30.256 -18.100 24.986 1.00 82.88 627 ASP A O 1
ATOM 5071 N N . SER A 1 628 ? -32.097 -18.769 23.909 1.00 84.50 628 SER A N 1
ATOM 5072 C CA . SER A 1 628 ? -32.577 -17.420 23.569 1.00 84.50 628 SER A CA 1
ATOM 5073 C C . SER A 1 628 ? -33.432 -16.825 24.690 1.00 84.50 628 SER A C 1
ATOM 5075 O O . SER A 1 628 ? -34.264 -17.525 25.271 1.00 84.50 628 SER A O 1
ATOM 5077 N N . LEU A 1 629 ? -33.299 -15.522 24.950 1.00 87.19 629 LEU A N 1
ATOM 5078 C CA . LEU A 1 629 ? -34.097 -14.839 25.973 1.00 87.19 629 LEU A CA 1
ATOM 5079 C C . LEU A 1 629 ? -35.596 -14.782 25.583 1.00 87.19 629 LEU A C 1
ATOM 5081 O O . LEU A 1 629 ? -35.910 -14.303 24.491 1.00 87.19 629 LEU A O 1
ATOM 5085 N N . PRO A 1 630 ? -36.544 -15.190 26.451 1.00 84.69 630 PRO A N 1
ATOM 5086 C CA . PRO A 1 630 ? -37.973 -15.068 26.167 1.00 84.69 630 PRO A CA 1
ATOM 5087 C C . PRO A 1 630 ? -38.439 -13.606 26.046 1.00 84.69 630 PRO A C 1
ATOM 5089 O O . PRO A 1 630 ? -37.956 -12.713 26.742 1.00 84.69 630 PRO A O 1
ATOM 5092 N N . LEU A 1 631 ? -39.411 -13.373 25.161 1.00 78.25 631 LEU A N 1
ATOM 5093 C CA . LEU A 1 631 ? -40.068 -12.074 24.976 1.00 78.25 631 LEU A CA 1
ATOM 5094 C C . LEU A 1 631 ? -40.989 -11.733 26.170 1.00 78.25 631 LEU A C 1
ATOM 5096 O O . LEU A 1 631 ? -41.507 -12.654 26.811 1.00 78.25 631 LEU A O 1
ATOM 5100 N N . PRO A 1 632 ? -41.270 -10.440 26.440 1.00 80.12 632 PRO A N 1
ATOM 5101 C CA . PRO A 1 632 ? -40.833 -9.245 25.705 1.00 80.12 632 PRO A CA 1
ATOM 5102 C C . PRO A 1 632 ? -39.447 -8.714 26.110 1.00 80.12 632 PRO A C 1
ATOM 5104 O O . PRO A 1 632 ? -39.053 -8.753 27.274 1.00 80.12 632 PRO A O 1
ATOM 5107 N N . TRP A 1 633 ? -38.729 -8.161 25.131 1.00 84.12 633 TRP A N 1
ATOM 5108 C CA . TRP A 1 633 ? -37.415 -7.540 25.308 1.00 84.12 633 TRP A CA 1
ATOM 5109 C C . TRP A 1 633 ? -37.529 -6.038 25.567 1.00 84.12 633 TRP A C 1
ATOM 5111 O O . TRP A 1 633 ? -38.345 -5.351 24.955 1.00 84.12 633 TRP A O 1
ATOM 5121 N N . PHE A 1 634 ? -36.674 -5.524 26.449 1.00 86.50 634 PHE A N 1
ATOM 5122 C CA . PHE A 1 634 ? -36.626 -4.110 26.812 1.00 86.50 634 PHE A CA 1
ATOM 5123 C C . PHE A 1 634 ? -35.189 -3.593 26.757 1.00 86.50 634 PHE A C 1
ATOM 5125 O O . PHE A 1 634 ? -34.260 -4.303 27.125 1.00 86.50 634 PHE A O 1
ATOM 5132 N N . GLU A 1 635 ? -35.005 -2.346 26.328 1.00 91.38 635 GLU A N 1
ATOM 5133 C CA . GLU A 1 635 ? -33.684 -1.709 26.291 1.00 91.38 635 GLU A CA 1
ATOM 5134 C C . GLU A 1 635 ? -33.223 -1.281 27.705 1.00 91.38 635 GLU A C 1
ATOM 5136 O O . GLU A 1 635 ? -34.055 -0.853 28.515 1.00 91.38 635 GLU A O 1
ATOM 5141 N N . PRO A 1 636 ? -31.910 -1.328 28.010 1.00 93.75 636 PRO A N 1
ATOM 5142 C CA . PRO A 1 636 ? -31.366 -0.980 29.317 1.00 93.75 636 PRO A CA 1
ATOM 5143 C C . PRO A 1 636 ? -31.250 0.538 29.491 1.00 93.75 636 PRO A C 1
ATOM 5145 O O . PRO A 1 636 ? -30.187 1.129 29.294 1.00 93.75 636 PRO A O 1
ATOM 5148 N N . ARG A 1 637 ? -32.364 1.210 29.807 1.00 90.44 637 ARG A N 1
ATOM 5149 C CA . ARG A 1 637 ? -32.378 2.667 30.038 1.00 90.44 637 ARG A CA 1
ATOM 5150 C C . ARG A 1 637 ? -31.876 3.015 31.438 1.00 90.44 637 ARG A C 1
ATOM 5152 O O . ARG A 1 637 ? -32.279 2.405 32.425 1.00 90.44 637 ARG A O 1
ATOM 5159 N N . CYS A 1 638 ? -31.065 4.066 31.533 1.00 87.81 638 CYS A N 1
ATOM 5160 C CA . CYS A 1 638 ? -30.470 4.528 32.792 1.00 87.81 638 CYS A CA 1
ATOM 5161 C C . CYS A 1 638 ? -31.146 5.795 33.341 1.00 87.81 638 CYS A C 1
ATOM 5163 O O . CYS A 1 638 ? -30.495 6.661 33.920 1.00 87.81 638 CYS A O 1
ATOM 5165 N N . ASP A 1 639 ? -32.468 5.914 33.176 1.00 81.06 639 ASP A N 1
ATOM 5166 C CA . ASP A 1 639 ? -33.242 7.100 33.584 1.00 81.06 639 ASP A CA 1
ATOM 5167 C C . ASP A 1 639 ? -33.396 7.255 35.113 1.00 81.06 639 ASP A C 1
ATOM 5169 O O . ASP A 1 639 ? -33.916 8.263 35.583 1.00 81.06 639 ASP A O 1
ATOM 5173 N N . PHE A 1 640 ? -32.931 6.282 35.903 1.00 75.00 640 PHE A N 1
ATOM 5174 C CA . PHE A 1 640 ? -32.970 6.334 37.368 1.00 75.00 640 PHE A CA 1
ATOM 5175 C C . PHE A 1 640 ? -31.909 7.268 37.980 1.00 75.00 640 PHE A C 1
ATOM 5177 O O . PHE A 1 640 ? -32.016 7.600 39.161 1.00 75.00 640 PHE A O 1
ATOM 5184 N N . VAL A 1 641 ? -30.873 7.655 37.224 1.00 72.31 641 VAL A N 1
ATOM 5185 C CA . VAL A 1 641 ? -29.814 8.560 37.700 1.00 72.31 641 VAL A CA 1
ATOM 5186 C C . VAL A 1 641 ? -30.400 9.969 37.796 1.00 72.31 641 VAL A C 1
ATOM 5188 O O . VAL A 1 641 ? -30.725 10.580 36.775 1.00 72.31 641 VAL A O 1
ATOM 5191 N N . LYS A 1 642 ? -30.594 10.480 39.018 1.00 73.44 642 LYS A N 1
ATOM 5192 C CA . LYS A 1 642 ? -31.202 11.800 39.230 1.00 73.44 642 LYS A CA 1
ATOM 5193 C C . LYS A 1 642 ? -30.217 12.893 38.824 1.00 73.44 642 LYS A C 1
ATOM 5195 O O . LYS A 1 642 ? -29.039 12.826 39.156 1.00 73.44 642 LYS A O 1
ATOM 5200 N N . MET A 1 643 ? -30.713 13.942 38.163 1.00 68.06 643 MET A N 1
ATOM 5201 C CA . MET A 1 643 ? -29.881 15.083 37.746 1.00 68.06 643 MET A CA 1
ATOM 5202 C C . MET A 1 643 ? -29.177 15.776 38.924 1.00 68.06 643 MET A C 1
ATOM 5204 O O . MET A 1 643 ? -28.106 16.344 38.733 1.00 68.06 643 MET A O 1
ATOM 5208 N N . ASP A 1 644 ? -29.737 15.709 40.137 1.00 69.44 644 ASP A N 1
ATOM 5209 C CA . ASP A 1 644 ? -29.102 16.269 41.336 1.00 69.44 644 ASP A CA 1
ATOM 5210 C C . ASP A 1 644 ? -27.820 15.522 41.743 1.00 69.44 644 ASP A C 1
ATOM 5212 O O . ASP A 1 644 ? -26.856 16.170 42.149 1.00 69.44 644 ASP A O 1
ATOM 5216 N N . ASP A 1 645 ? -27.761 14.199 41.549 1.00 69.00 645 ASP A N 1
ATOM 5217 C CA . ASP A 1 645 ? -26.569 13.387 41.847 1.00 69.00 645 ASP A CA 1
ATOM 5218 C C . ASP A 1 645 ? -25.427 13.686 40.855 1.00 69.00 645 ASP A C 1
ATOM 5220 O O . ASP A 1 645 ? -24.249 13.484 41.145 1.00 69.00 645 ASP A O 1
ATOM 5224 N N . LEU A 1 646 ? -25.767 14.226 39.679 1.00 69.56 646 LEU A N 1
ATOM 5225 C CA . LEU A 1 646 ? -24.822 14.567 38.615 1.00 69.56 646 LEU A CA 1
ATOM 5226 C C . LEU A 1 646 ? -24.140 15.930 38.811 1.00 69.56 646 LEU A C 1
ATOM 5228 O O . LEU A 1 646 ? -23.245 16.272 38.037 1.00 69.56 646 LEU A O 1
ATOM 5232 N N . ARG A 1 647 ? -24.503 16.707 39.845 1.00 68.06 647 ARG A N 1
ATOM 5233 C CA . ARG A 1 647 ? -23.894 18.027 40.115 1.00 68.06 647 ARG A CA 1
ATOM 5234 C C . ARG A 1 647 ? -22.384 17.959 40.349 1.00 68.06 647 ARG A C 1
ATOM 5236 O O . ARG A 1 647 ? -21.698 18.943 40.090 1.00 68.06 647 ARG A O 1
ATOM 5243 N N . VAL A 1 648 ? -21.858 16.808 40.772 1.00 70.94 648 VAL A N 1
ATOM 5244 C CA . VAL A 1 648 ? -20.412 16.574 40.952 1.00 70.94 648 VAL A CA 1
ATOM 5245 C C . VAL A 1 648 ? -19.629 16.756 39.643 1.00 70.94 648 VAL A C 1
ATOM 5247 O O . VAL A 1 648 ? -18.449 17.089 39.674 1.00 70.94 648 VAL A O 1
ATOM 5250 N N . PHE A 1 649 ? -20.288 16.606 38.492 1.00 74.12 649 PHE A N 1
ATOM 5251 C CA . PHE A 1 649 ? -19.682 16.772 37.168 1.00 74.12 649 PHE A CA 1
ATOM 5252 C C . PHE A 1 649 ? -19.914 18.164 36.558 1.00 74.12 649 PHE A C 1
ATOM 5254 O O . PHE A 1 649 ? -19.587 18.377 35.388 1.00 74.12 649 PHE A O 1
ATOM 5261 N N . SER A 1 650 ? -20.480 19.107 37.325 1.00 65.88 650 SER A N 1
ATOM 5262 C CA . SER A 1 650 ? -20.609 20.503 36.892 1.00 65.88 650 SER A CA 1
ATOM 5263 C C . SER A 1 650 ? -19.221 21.111 36.653 1.00 65.88 650 SER A C 1
ATOM 5265 O O . SER A 1 650 ? -18.324 20.990 37.486 1.00 65.88 650 SER A O 1
ATOM 5267 N N . GLY A 1 651 ? -19.024 21.707 35.472 1.00 74.94 651 GLY A N 1
ATOM 5268 C CA . GLY A 1 651 ? -17.727 22.229 35.015 1.00 74.94 651 GLY A CA 1
ATOM 5269 C C . GLY A 1 651 ? -17.214 21.630 33.701 1.00 74.94 651 GLY A C 1
ATOM 5270 O O . GLY A 1 651 ? -16.366 22.242 33.058 1.00 74.94 651 GLY A O 1
ATOM 5271 N N . PHE A 1 652 ? -17.753 20.488 33.260 1.00 84.94 652 PHE A N 1
ATOM 5272 C CA . PHE A 1 652 ? -17.483 19.932 31.929 1.00 84.94 652 PHE A CA 1
ATOM 5273 C C . PHE A 1 652 ? -18.636 20.249 30.972 1.00 84.94 652 PHE A C 1
ATOM 5275 O O . PHE A 1 652 ? -19.658 19.557 30.963 1.00 84.94 652 PHE A O 1
ATOM 5282 N N . GLU A 1 653 ? -18.457 21.260 30.120 1.00 87.38 653 GLU A N 1
ATOM 5283 C CA . GLU A 1 653 ? -19.454 21.682 29.126 1.00 87.38 653 GLU A CA 1
ATOM 5284 C C . GLU A 1 653 ? -19.850 20.520 28.195 1.00 87.38 653 GLU A C 1
ATOM 5286 O O . GLU A 1 653 ? -21.011 20.385 27.794 1.00 87.38 653 GLU A O 1
ATOM 5291 N N . ALA A 1 654 ? -18.911 19.623 27.880 1.00 89.56 654 ALA A N 1
ATOM 5292 C CA . ALA A 1 654 ? -19.206 18.427 27.102 1.00 89.56 654 ALA A CA 1
ATOM 5293 C C . ALA A 1 654 ? -20.241 17.507 27.782 1.00 89.56 654 ALA A C 1
ATOM 5295 O O . ALA A 1 654 ? -21.123 16.999 27.091 1.00 89.56 654 ALA A O 1
ATOM 5296 N N . ILE A 1 655 ? -20.186 17.314 29.105 1.00 88.81 655 ILE A N 1
ATOM 5297 C CA . ILE A 1 655 ? -21.158 16.479 29.837 1.00 88.81 655 ILE A CA 1
ATOM 5298 C C . ILE A 1 655 ? -22.529 17.160 29.860 1.00 88.81 655 ILE A C 1
ATOM 5300 O O . ILE A 1 655 ? -23.538 16.517 29.565 1.00 88.81 655 ILE A O 1
ATOM 5304 N N . GLU A 1 656 ? -22.574 18.467 30.125 1.00 86.44 656 GLU A N 1
ATOM 5305 C CA . GLU A 1 656 ? -23.820 19.247 30.131 1.00 86.44 656 GLU A CA 1
ATOM 5306 C C . GLU A 1 656 ? -24.538 19.192 28.776 1.00 86.44 656 GLU A C 1
ATOM 5308 O O . GLU A 1 656 ? -25.756 19.001 28.710 1.00 86.44 656 GLU A O 1
ATOM 5313 N N . ARG A 1 657 ? -23.780 19.276 27.674 1.00 88.25 657 ARG A N 1
ATOM 5314 C CA . ARG A 1 657 ? -24.322 19.110 26.320 1.00 88.25 657 ARG A CA 1
ATOM 5315 C C . ARG A 1 657 ? -24.897 17.712 26.111 1.00 88.25 657 ARG A C 1
ATOM 5317 O O . ARG A 1 657 ? -26.013 17.611 25.613 1.00 88.25 657 ARG A O 1
ATOM 5324 N N . LEU A 1 658 ? -24.191 16.650 26.503 1.00 90.06 658 LEU A N 1
ATOM 5325 C CA . LEU A 1 658 ? -24.650 15.263 26.312 1.00 90.06 658 LEU A CA 1
ATOM 5326 C C . LEU A 1 658 ? -25.887 14.924 27.155 1.00 90.06 658 LEU A C 1
ATOM 5328 O O . LEU A 1 658 ? -26.743 14.151 26.724 1.00 90.06 658 LEU A O 1
ATOM 5332 N N . LEU A 1 659 ? -26.031 15.542 28.327 1.00 87.56 659 LEU A N 1
ATOM 5333 C CA . LEU A 1 659 ? -27.211 15.397 29.181 1.00 87.56 659 LEU A CA 1
ATOM 5334 C C . LEU A 1 659 ? -28.422 16.208 28.693 1.00 87.56 659 LEU A C 1
ATOM 5336 O O . LEU A 1 659 ? -29.519 16.054 29.230 1.00 87.56 659 LEU A O 1
ATOM 5340 N N . ASN A 1 660 ? -28.283 17.017 27.643 1.00 83.81 660 ASN A N 1
ATOM 5341 C CA . ASN A 1 660 ? -29.421 17.692 27.035 1.00 83.81 660 ASN A CA 1
ATOM 5342 C C . ASN A 1 660 ? -30.333 16.666 26.321 1.00 83.81 660 ASN A C 1
ATOM 5344 O O . ASN A 1 660 ? -29.842 15.915 25.473 1.00 83.81 660 ASN A O 1
ATOM 5348 N N . PRO A 1 661 ? -31.661 16.663 26.567 1.00 78.94 661 PRO A N 1
ATOM 5349 C CA . PRO A 1 661 ? -32.612 15.756 25.910 1.00 78.94 661 PRO A CA 1
ATOM 5350 C C . PRO A 1 661 ? -32.554 15.763 24.374 1.00 78.94 661 PRO A C 1
ATOM 5352 O O . PRO A 1 661 ? -32.955 14.795 23.731 1.00 78.94 661 PRO A O 1
ATOM 5355 N N . ARG A 1 662 ? -32.023 16.830 23.758 1.00 76.69 662 ARG A N 1
ATOM 5356 C CA . ARG A 1 662 ? -31.755 16.894 22.312 1.00 76.69 662 ARG A CA 1
ATOM 5357 C C . ARG A 1 662 ? -30.877 15.737 21.811 1.00 76.69 662 ARG A C 1
ATOM 5359 O O . ARG A 1 662 ? -31.032 15.334 20.659 1.00 76.69 662 ARG A O 1
ATOM 5366 N N . PHE A 1 663 ? -29.986 15.214 22.653 1.00 77.94 663 PHE A N 1
ATOM 5367 C CA . PHE A 1 663 ? -29.084 14.105 22.340 1.00 77.94 663 PHE A CA 1
ATOM 5368 C C . PHE A 1 663 ? -29.687 12.713 22.607 1.00 77.94 663 PHE A C 1
ATOM 5370 O O . PHE A 1 663 ? -29.022 11.721 22.327 1.00 77.94 663 PHE A O 1
ATOM 5377 N N . ASP A 1 664 ? -30.940 12.606 23.077 1.00 79.38 664 ASP A N 1
ATOM 5378 C CA . ASP A 1 664 ? -31.625 11.315 23.321 1.00 79.38 664 ASP A CA 1
ATOM 5379 C C . ASP A 1 664 ? -32.102 10.619 22.030 1.00 79.38 664 ASP A C 1
ATOM 5381 O O . ASP A 1 664 ? -32.754 9.577 22.063 1.00 79.38 664 ASP A O 1
ATOM 5385 N N . ARG A 1 665 ? -31.788 11.179 20.855 1.00 78.62 665 ARG A N 1
ATOM 5386 C CA . ARG A 1 665 ? -32.100 10.569 19.557 1.00 78.62 665 ARG A CA 1
ATOM 5387 C C . ARG A 1 665 ? -30.918 9.735 19.066 1.00 78.62 665 ARG A C 1
ATOM 5389 O O . ARG A 1 665 ? -29.814 10.258 18.936 1.00 78.62 665 ARG A O 1
ATOM 5396 N N . LYS A 1 666 ? -31.178 8.469 18.713 1.00 83.50 666 LYS A N 1
ATOM 5397 C CA . LYS A 1 666 ? -30.208 7.604 18.019 1.00 83.50 666 LYS A CA 1
ATOM 5398 C C . LYS A 1 666 ? -29.776 8.267 16.703 1.00 83.50 666 LYS A C 1
ATOM 5400 O O . LYS A 1 666 ? -30.623 8.700 15.920 1.00 83.50 666 LYS A O 1
ATOM 5405 N N . SER A 1 667 ? -28.471 8.341 16.466 1.00 82.75 667 SER A N 1
ATOM 5406 C CA . SER A 1 667 ? -27.881 8.889 15.243 1.00 82.75 667 SER A CA 1
ATOM 5407 C C . SER A 1 667 ? -26.735 8.004 14.774 1.00 82.75 667 SER A C 1
ATOM 5409 O O . SER A 1 667 ? -25.806 7.733 15.536 1.00 82.75 667 SER A O 1
ATOM 5411 N N . GLU A 1 668 ? -26.749 7.607 13.499 1.00 81.38 668 GLU A N 1
ATOM 5412 C CA . GLU A 1 668 ? -25.668 6.799 12.918 1.00 81.38 668 GLU A CA 1
ATOM 5413 C C . GLU A 1 668 ? -24.300 7.490 12.997 1.00 81.38 668 GLU A C 1
ATOM 5415 O O . GLU A 1 668 ? -23.279 6.814 13.088 1.00 81.38 668 GLU A O 1
ATOM 5420 N N . GLY A 1 669 ? -24.257 8.828 13.011 1.00 82.56 669 GLY A N 1
ATOM 5421 C CA . GLY A 1 669 ? -23.002 9.578 13.117 1.00 82.56 669 GLY A CA 1
ATOM 5422 C C . GLY A 1 669 ? -22.270 9.378 14.451 1.00 82.56 669 GLY A C 1
ATOM 5423 O O . GLY A 1 669 ? -21.047 9.523 14.507 1.00 82.56 669 GLY A O 1
ATOM 5424 N N . TYR A 1 670 ? -23.004 9.024 15.511 1.00 87.12 670 TYR A N 1
ATOM 5425 C CA . TYR A 1 670 ? -22.454 8.746 16.841 1.00 87.12 670 TYR A CA 1
ATOM 5426 C C . TYR A 1 670 ? -22.289 7.249 17.119 1.00 87.12 670 TYR A C 1
ATOM 5428 O O . TYR A 1 670 ? -21.658 6.894 18.107 1.00 87.12 670 TYR A O 1
ATOM 5436 N N . ALA A 1 671 ? -22.825 6.377 16.262 1.00 89.81 671 ALA A N 1
ATOM 5437 C CA . ALA A 1 671 ? -22.779 4.933 16.450 1.00 89.81 671 ALA A CA 1
ATOM 5438 C C . ALA A 1 671 ? -21.352 4.374 16.294 1.00 89.81 671 ALA A C 1
ATOM 5440 O O . ALA A 1 671 ? -20.697 4.539 15.259 1.00 89.81 671 ALA A O 1
ATOM 5441 N N . GLU A 1 672 ? -20.873 3.662 17.312 1.00 89.62 672 GLU A N 1
ATOM 5442 C CA . GLU A 1 672 ? -19.538 3.056 17.346 1.00 89.62 672 GLU A CA 1
ATOM 5443 C C . GLU A 1 672 ? -19.563 1.610 16.822 1.00 89.62 672 GLU A C 1
ATOM 5445 O O . GLU A 1 672 ? -19.471 0.637 17.570 1.00 89.62 672 GLU A O 1
ATOM 5450 N N . LYS A 1 673 ? -19.682 1.458 15.496 1.00 85.62 673 LYS A N 1
ATOM 5451 C CA . LYS A 1 673 ? -19.833 0.148 14.827 1.00 85.62 673 LYS A CA 1
ATOM 5452 C C . LYS A 1 673 ? -18.684 -0.835 15.099 1.00 85.62 673 LYS A C 1
ATOM 5454 O O . LYS A 1 673 ? -18.914 -2.038 15.087 1.00 85.62 673 LYS A O 1
ATOM 5459 N N . THR A 1 674 ? -17.470 -0.351 15.370 1.00 85.25 674 THR A N 1
ATOM 5460 C CA . THR A 1 674 ? -16.303 -1.198 15.683 1.00 85.25 674 THR A CA 1
ATOM 5461 C C . THR A 1 674 ? -16.449 -1.947 17.004 1.00 85.25 674 THR A C 1
ATOM 5463 O O . THR A 1 674 ? -15.901 -3.032 17.139 1.00 85.25 674 THR A O 1
ATOM 5466 N N . LEU A 1 675 ? -17.214 -1.413 17.960 1.00 90.88 675 LEU A N 1
ATOM 5467 C CA . LEU A 1 675 ? -17.466 -2.072 19.244 1.00 90.88 675 LEU A CA 1
ATOM 5468 C C . LEU A 1 675 ? -18.575 -3.125 19.170 1.00 90.88 675 LEU A C 1
ATOM 5470 O O . LEU A 1 675 ? -18.687 -3.959 20.070 1.00 90.88 675 LEU A O 1
ATOM 5474 N N . LYS A 1 676 ? -19.371 -3.125 18.091 1.00 89.94 676 LYS A N 1
ATOM 5475 C CA . LYS A 1 676 ? -20.445 -4.100 17.873 1.00 89.94 676 LYS A CA 1
ATOM 5476 C C . LYS A 1 676 ? -19.913 -5.529 17.902 1.00 89.94 676 LYS A C 1
ATOM 5478 O O . LYS A 1 676 ? -20.522 -6.380 18.537 1.00 89.94 676 LYS A O 1
ATOM 5483 N N . THR A 1 677 ? -18.781 -5.789 17.246 1.00 86.12 677 THR A N 1
ATOM 5484 C CA . THR A 1 677 ? -18.186 -7.133 17.146 1.00 86.12 677 THR A CA 1
ATOM 5485 C C . THR A 1 677 ? -17.794 -7.696 18.508 1.00 86.12 677 THR A C 1
ATOM 5487 O O . THR A 1 677 ? -17.988 -8.886 18.746 1.00 86.12 677 THR A O 1
ATOM 5490 N N . THR A 1 678 ? -17.288 -6.848 19.404 1.00 87.12 678 THR A N 1
ATOM 5491 C CA . THR A 1 678 ? -16.960 -7.223 20.782 1.00 87.12 678 THR A CA 1
ATOM 5492 C C . THR A 1 678 ? -18.230 -7.431 21.602 1.00 87.12 678 THR A C 1
ATOM 5494 O O . THR A 1 678 ? -18.380 -8.459 22.252 1.00 87.12 678 THR A O 1
ATOM 5497 N N . PHE A 1 679 ? -19.183 -6.498 21.524 1.00 92.38 679 PHE A N 1
ATOM 5498 C CA . PHE A 1 679 ? -20.416 -6.528 22.314 1.00 92.38 679 PHE A CA 1
ATOM 5499 C C . PHE A 1 679 ? -21.278 -7.763 22.056 1.00 92.38 679 PHE A C 1
ATOM 5501 O O . PHE A 1 679 ? -21.710 -8.413 23.004 1.00 92.38 679 PHE A O 1
ATOM 5508 N N . VAL A 1 680 ? -21.488 -8.131 20.787 1.00 89.81 680 VAL A N 1
ATOM 5509 C CA . VAL A 1 680 ? -22.329 -9.289 20.434 1.00 89.81 680 VAL A CA 1
ATOM 5510 C C . VAL A 1 680 ? -21.736 -10.622 20.889 1.00 89.81 680 VAL A C 1
ATOM 5512 O O . VAL A 1 680 ? -22.456 -11.610 20.869 1.00 89.81 680 VAL A O 1
ATOM 5515 N N . ARG A 1 681 ? -20.456 -10.661 21.289 1.00 88.81 681 ARG A N 1
ATOM 5516 C CA . ARG A 1 681 ? -19.729 -11.866 21.722 1.00 88.81 681 ARG A CA 1
ATOM 5517 C C . ARG A 1 681 ? -19.551 -11.984 23.234 1.00 88.81 681 ARG A C 1
ATOM 5519 O O . ARG A 1 681 ? -19.055 -13.008 23.684 1.00 88.81 681 ARG A O 1
ATOM 5526 N N . LEU A 1 682 ? -19.974 -10.988 24.017 1.00 89.12 682 LEU A N 1
ATOM 5527 C CA . LEU A 1 682 ? -19.774 -10.964 25.476 1.00 89.12 682 LEU A CA 1
ATOM 5528 C C . LEU A 1 682 ? -20.434 -12.132 26.228 1.00 89.12 682 LEU A C 1
ATOM 5530 O O . LEU A 1 682 ? -20.116 -12.360 27.385 1.00 89.12 682 LEU A O 1
ATOM 5534 N N . ALA A 1 683 ? -21.355 -12.858 25.593 1.00 84.62 683 ALA A N 1
ATOM 5535 C CA . ALA A 1 683 ? -22.059 -14.001 26.171 1.00 84.62 683 ALA A CA 1
ATOM 5536 C C . ALA A 1 683 ? -21.538 -15.361 25.650 1.00 84.62 683 ALA A C 1
ATOM 5538 O O . ALA A 1 683 ? -22.322 -16.300 25.529 1.00 84.62 683 ALA A O 1
ATOM 5539 N N . ASP A 1 684 ? -20.257 -15.449 25.262 1.00 83.06 684 ASP A N 1
ATOM 5540 C CA . ASP A 1 684 ? -19.588 -16.635 24.676 1.00 83.06 684 ASP A CA 1
ATOM 5541 C C . ASP A 1 684 ? -20.224 -17.192 23.386 1.00 83.06 684 ASP A C 1
ATOM 5543 O O . ASP A 1 684 ? -19.888 -18.272 22.899 1.00 83.06 684 ASP A O 1
ATOM 5547 N N . ARG A 1 685 ? -21.128 -16.426 22.774 1.00 81.31 685 ARG A N 1
ATOM 5548 C CA . ARG A 1 685 ? -21.701 -16.672 21.448 1.00 81.31 685 ARG A CA 1
ATOM 5549 C C . ARG A 1 685 ? -22.099 -15.352 20.803 1.00 81.31 685 ARG A C 1
ATOM 5551 O O . ARG A 1 685 ? -22.208 -14.344 21.492 1.00 81.31 685 ARG A O 1
ATOM 5558 N N . VAL A 1 686 ? -22.364 -15.367 19.499 1.00 84.50 686 VAL A N 1
ATOM 5559 C CA . VAL A 1 686 ? -22.879 -14.193 18.779 1.00 84.50 686 VAL A CA 1
ATOM 5560 C C . VAL A 1 686 ? -24.378 -14.043 19.051 1.00 84.50 686 VAL A C 1
ATOM 5562 O O . VAL A 1 686 ? -25.158 -14.916 18.678 1.00 84.50 686 VAL A O 1
ATOM 5565 N N . ILE A 1 687 ? -24.770 -12.951 19.709 1.00 85.69 687 ILE A N 1
ATOM 5566 C CA . ILE A 1 687 ? -26.163 -12.613 20.045 1.00 85.69 687 ILE A CA 1
ATOM 5567 C C . ILE A 1 687 ? -26.577 -11.321 19.334 1.00 85.69 687 ILE A C 1
ATOM 5569 O O . ILE A 1 687 ? -25.778 -10.395 19.201 1.00 85.69 687 ILE A O 1
ATOM 5573 N N . GLU A 1 688 ? -27.841 -11.236 18.916 1.00 87.81 688 GLU A N 1
ATOM 5574 C CA . GLU A 1 688 ? -28.419 -10.006 18.370 1.00 87.81 688 GLU A CA 1
ATOM 5575 C C . GLU A 1 688 ? -28.415 -8.857 19.394 1.00 87.81 688 GLU A C 1
ATOM 5577 O O . GLU A 1 688 ? -28.652 -9.047 20.591 1.00 87.81 688 GLU A O 1
ATOM 5582 N N . GLU A 1 689 ? -28.193 -7.628 18.923 1.00 90.19 689 GLU A N 1
ATOM 5583 C CA . GLU A 1 689 ? -28.000 -6.451 19.788 1.00 90.19 689 GLU A CA 1
ATOM 5584 C C . GLU A 1 689 ? -29.169 -6.219 20.752 1.00 90.19 689 GLU A C 1
ATOM 5586 O O . GLU A 1 689 ? -28.962 -5.912 21.925 1.00 90.19 689 GLU A O 1
ATOM 5591 N N . HIS A 1 690 ? -30.397 -6.381 20.256 1.00 89.31 690 HIS A N 1
ATOM 5592 C CA . HIS A 1 690 ? -31.620 -6.172 21.028 1.00 89.31 690 HIS A CA 1
ATOM 5593 C C . HIS A 1 690 ? -31.831 -7.246 22.102 1.00 89.31 690 HIS A C 1
ATOM 5595 O O . HIS A 1 690 ? -32.352 -6.946 23.176 1.00 89.31 690 HIS A O 1
ATOM 5601 N N . GLU A 1 691 ? -31.403 -8.486 21.851 1.00 91.44 691 GLU A N 1
ATOM 5602 C CA . GLU A 1 691 ? -31.456 -9.548 22.855 1.00 91.44 691 GLU A CA 1
ATOM 5603 C C . GLU A 1 691 ? -30.392 -9.302 23.931 1.00 91.44 691 GLU A C 1
ATOM 5605 O O . GLU A 1 691 ? -30.693 -9.381 25.122 1.00 91.44 691 GLU A O 1
ATOM 5610 N N . MET A 1 692 ? -29.170 -8.928 23.534 1.00 92.56 692 MET A N 1
ATOM 5611 C CA . MET A 1 692 ? -28.103 -8.580 24.477 1.00 92.56 692 MET A CA 1
ATOM 5612 C C . MET A 1 692 ? -28.511 -7.410 25.383 1.00 92.56 692 MET A C 1
ATOM 5614 O O . MET A 1 692 ? -28.336 -7.462 26.601 1.00 92.56 692 MET A O 1
ATOM 5618 N N . ALA A 1 693 ? -29.129 -6.380 24.803 1.00 93.75 693 ALA A N 1
ATOM 5619 C CA . ALA A 1 693 ? -29.679 -5.243 25.532 1.00 93.75 693 ALA A CA 1
ATOM 5620 C C . ALA A 1 693 ? -30.711 -5.682 26.586 1.00 93.75 693 ALA A C 1
ATOM 5622 O O . ALA A 1 693 ? -30.660 -5.235 27.733 1.00 93.75 693 ALA A O 1
ATOM 5623 N N . ALA A 1 694 ? -31.603 -6.605 26.224 1.00 92.62 694 ALA A N 1
ATOM 5624 C CA . ALA A 1 694 ? -32.609 -7.134 27.136 1.00 92.62 694 ALA A CA 1
ATOM 5625 C C . ALA A 1 694 ? -32.014 -7.976 28.272 1.00 92.62 694 ALA A C 1
ATOM 5627 O O . ALA A 1 694 ? -32.476 -7.869 29.409 1.00 92.62 694 ALA A O 1
ATOM 5628 N N . ARG A 1 695 ? -30.951 -8.748 28.012 1.00 93.56 695 ARG A N 1
ATOM 5629 C CA . ARG A 1 695 ? -30.203 -9.463 29.063 1.00 93.56 695 ARG A CA 1
ATOM 5630 C C . ARG A 1 695 ? -29.608 -8.485 30.078 1.00 93.56 695 ARG A C 1
ATOM 5632 O O . ARG A 1 695 ? -29.804 -8.655 31.278 1.00 93.56 695 ARG A O 1
ATOM 5639 N N . ILE A 1 696 ? -28.971 -7.413 29.604 1.00 95.19 696 ILE A N 1
ATOM 5640 C CA . ILE A 1 696 ? -28.411 -6.354 30.462 1.00 95.19 696 ILE A CA 1
ATOM 5641 C C . ILE A 1 696 ? -29.515 -5.660 31.273 1.00 95.19 696 ILE A C 1
ATOM 5643 O O . ILE A 1 696 ? -29.356 -5.428 32.471 1.00 95.19 696 ILE A O 1
ATOM 5647 N N . GLN A 1 697 ? -30.664 -5.377 30.655 1.00 94.25 697 GLN A N 1
ATOM 5648 C CA . GLN A 1 697 ? -31.798 -4.767 31.348 1.00 94.25 697 GLN A CA 1
ATOM 5649 C C . GLN A 1 697 ? -32.338 -5.658 32.476 1.00 94.25 697 GLN A C 1
ATOM 5651 O O . GLN A 1 697 ? -32.743 -5.144 33.519 1.00 94.25 697 GLN A O 1
ATOM 5656 N N . LEU A 1 698 ? -32.335 -6.983 32.305 1.00 92.12 698 LEU A N 1
ATOM 5657 C CA . LEU A 1 698 ? -32.726 -7.912 33.368 1.00 92.12 698 LEU A CA 1
ATOM 5658 C C . LEU A 1 698 ? -31.736 -7.903 34.534 1.00 92.12 698 LEU A C 1
ATOM 5660 O O . LEU A 1 698 ? -32.185 -7.873 35.681 1.00 92.12 698 LEU A O 1
ATOM 5664 N N . LEU A 1 699 ? -30.427 -7.837 34.256 1.00 92.81 699 LEU A N 1
ATOM 5665 C CA . LEU A 1 699 ? -29.405 -7.666 35.296 1.00 92.81 699 LEU A CA 1
ATOM 5666 C C . LEU A 1 699 ? -29.654 -6.397 36.119 1.00 92.81 699 LEU A C 1
ATOM 5668 O O . LEU A 1 699 ? -29.647 -6.441 37.347 1.00 92.81 699 LEU A O 1
ATOM 5672 N N . MET A 1 700 ? -29.952 -5.282 35.445 1.00 92.19 700 MET A N 1
ATOM 5673 C CA . MET A 1 700 ? -30.249 -4.003 36.095 1.00 92.19 700 MET A CA 1
ATOM 5674 C C . MET A 1 700 ? -31.550 -4.051 36.908 1.00 92.19 700 MET A C 1
ATOM 5676 O O . MET A 1 700 ? -31.581 -3.607 38.055 1.00 92.19 700 MET A O 1
ATOM 5680 N N . LYS A 1 701 ? -32.628 -4.592 36.327 1.00 89.31 701 LYS A N 1
ATOM 5681 C CA . LYS A 1 701 ? -33.964 -4.643 36.944 1.00 89.31 701 LYS A CA 1
ATOM 5682 C C . LYS A 1 701 ? -33.993 -5.518 38.198 1.00 89.31 701 LYS A C 1
ATOM 5684 O O . LYS A 1 701 ? -34.661 -5.161 39.164 1.00 89.31 701 LYS A O 1
ATOM 5689 N N . HIS A 1 702 ? -33.301 -6.656 38.168 1.00 89.25 702 HIS A N 1
ATOM 5690 C CA . HIS A 1 702 ? -33.281 -7.636 39.257 1.00 89.25 702 HIS A CA 1
ATOM 5691 C C . HIS A 1 702 ? -32.019 -7.553 40.128 1.00 89.25 702 HIS A C 1
ATOM 5693 O O . HIS A 1 702 ? -31.810 -8.430 40.967 1.00 89.25 702 HIS A O 1
ATOM 5699 N N . THR A 1 703 ? -31.192 -6.515 39.939 1.00 88.62 703 THR A N 1
ATOM 5700 C CA . THR A 1 703 ? -29.946 -6.273 40.689 1.00 88.62 703 THR A CA 1
ATOM 5701 C C . THR A 1 703 ? -29.057 -7.518 40.770 1.00 88.62 703 THR A C 1
ATOM 5703 O O . THR A 1 703 ? -28.611 -7.897 41.849 1.00 88.62 703 THR A O 1
ATOM 5706 N N . ILE A 1 704 ? -28.862 -8.189 39.632 1.00 89.38 704 ILE A N 1
ATOM 5707 C CA . ILE A 1 704 ? -28.049 -9.404 39.532 1.00 89.38 704 ILE A CA 1
ATOM 5708 C C . ILE A 1 704 ? -26.615 -8.990 39.202 1.00 89.38 704 ILE A C 1
ATOM 5710 O O . ILE A 1 704 ? -26.341 -8.453 38.127 1.00 89.38 704 ILE A O 1
ATOM 5714 N N . GLY A 1 705 ? -25.703 -9.257 40.133 1.00 88.12 705 GLY A N 1
ATOM 5715 C CA . GLY A 1 705 ? -24.306 -8.849 40.032 1.00 88.12 705 GLY A CA 1
ATOM 5716 C C . GLY A 1 705 ? -24.091 -7.373 40.381 1.00 88.12 705 GLY A C 1
ATOM 5717 O O . GLY A 1 705 ? -25.019 -6.674 40.798 1.00 88.12 705 GLY A O 1
ATOM 5718 N N . PRO A 1 706 ? -22.855 -6.870 40.241 1.00 89.00 706 PRO A N 1
ATOM 5719 C CA . PRO A 1 706 ? -22.538 -5.495 40.585 1.00 89.00 706 PRO A CA 1
ATOM 5720 C C . PRO A 1 706 ? -23.214 -4.531 39.627 1.00 89.00 706 PRO A C 1
ATOM 5722 O O . PRO A 1 706 ? -23.114 -4.646 38.399 1.00 89.00 706 PRO A O 1
ATOM 5725 N N . ARG A 1 707 ? -23.847 -3.510 40.193 1.00 90.69 707 ARG A N 1
ATOM 5726 C CA . ARG A 1 707 ? -24.586 -2.532 39.410 1.00 90.69 707 ARG A CA 1
ATOM 5727 C C . ARG A 1 707 ? -23.670 -1.762 38.455 1.00 90.69 707 ARG A C 1
ATOM 5729 O O . ARG A 1 707 ? -24.014 -1.665 37.277 1.00 90.69 707 ARG A O 1
ATOM 5736 N N . TRP A 1 708 ? -22.483 -1.326 38.883 1.00 91.69 708 TRP A N 1
ATOM 5737 C CA . TRP A 1 708 ? -21.498 -0.679 38.002 1.00 91.69 708 TRP A CA 1
ATOM 5738 C C . TRP A 1 708 ? -21.124 -1.518 36.760 1.00 91.69 708 TRP A C 1
ATOM 5740 O O . TRP A 1 708 ? -20.903 -0.942 35.693 1.00 91.69 708 TRP A O 1
ATOM 5750 N N . VAL A 1 709 ? -21.110 -2.858 36.845 1.00 93.19 709 VAL A N 1
ATOM 5751 C CA . VAL A 1 709 ? -20.850 -3.745 35.692 1.00 93.19 709 VAL A CA 1
ATOM 5752 C C . VAL A 1 709 ? -22.005 -3.658 34.701 1.00 93.19 709 VAL A C 1
ATOM 5754 O O . VAL A 1 709 ? -21.796 -3.329 33.533 1.00 93.19 709 VAL A O 1
ATOM 5757 N N . SER A 1 710 ? -23.238 -3.872 35.174 1.00 93.88 710 SER A N 1
ATOM 5758 C CA . SER A 1 710 ? -24.439 -3.794 34.329 1.00 93.88 710 SER A CA 1
ATOM 5759 C C . SER A 1 710 ? -24.593 -2.422 33.654 1.00 93.88 710 SER A C 1
ATOM 5761 O O . SER A 1 710 ? -24.962 -2.341 32.483 1.00 93.88 710 SER A O 1
ATOM 5763 N N . LEU A 1 711 ? -24.211 -1.343 34.345 1.00 94.75 711 LEU A N 1
ATOM 5764 C CA . LEU A 1 711 ? -24.263 0.020 33.819 1.00 94.75 711 LEU A CA 1
ATOM 5765 C C . LEU A 1 711 ? -23.169 0.324 32.795 1.00 94.75 711 LEU A C 1
ATOM 5767 O O . LEU A 1 711 ? -23.441 1.017 31.814 1.00 94.75 711 LEU A O 1
ATOM 5771 N N . ASN A 1 712 ? -21.962 -0.224 32.954 1.00 94.44 712 ASN A N 1
ATOM 5772 C CA . ASN A 1 712 ? -20.931 -0.129 31.919 1.00 94.44 712 ASN A CA 1
ATOM 5773 C C . ASN A 1 712 ? -21.333 -0.888 30.645 1.00 94.44 712 ASN A C 1
ATOM 5775 O O . ASN A 1 712 ? -21.090 -0.387 29.547 1.00 94.44 712 ASN A O 1
ATOM 5779 N N . LEU A 1 713 ? -21.990 -2.048 30.779 1.00 95.69 713 LEU A N 1
ATOM 5780 C CA . LEU A 1 713 ? -22.529 -2.812 29.648 1.00 95.69 713 LEU A CA 1
ATOM 5781 C C . LEU A 1 713 ? -23.693 -2.081 28.960 1.00 95.69 713 LEU A C 1
ATOM 5783 O O . LEU A 1 713 ? -23.746 -2.021 27.731 1.00 95.69 713 LEU A O 1
ATOM 5787 N N . ALA A 1 714 ? -24.592 -1.467 29.733 1.00 95.81 714 ALA A N 1
ATOM 5788 C CA . ALA A 1 714 ? -25.655 -0.620 29.193 1.00 95.81 714 ALA A CA 1
ATOM 5789 C C . ALA A 1 714 ? -25.079 0.605 28.463 1.00 95.81 714 ALA A C 1
ATOM 5791 O O . ALA A 1 714 ? -25.519 0.942 27.363 1.00 95.81 714 ALA A O 1
ATOM 5792 N N . GLY A 1 715 ? -24.045 1.236 29.029 1.00 95.25 715 GLY A N 1
ATOM 5793 C CA . GLY A 1 715 ? -23.300 2.316 28.383 1.00 95.25 715 GLY A CA 1
ATOM 5794 C C . GLY A 1 715 ? -22.702 1.888 27.041 1.00 95.25 715 GLY A C 1
ATOM 5795 O O . GLY A 1 715 ? -22.873 2.593 26.046 1.00 95.25 715 GLY A O 1
ATOM 5796 N N . LEU A 1 716 ? -22.079 0.706 26.984 1.00 95.94 716 LEU A N 1
ATOM 5797 C CA . LEU A 1 716 ? -21.542 0.122 25.751 1.00 95.94 716 LEU A CA 1
ATOM 5798 C C . LEU A 1 716 ? -22.630 -0.103 24.687 1.00 95.94 716 LEU A C 1
ATOM 5800 O O . LEU A 1 716 ? -22.432 0.267 23.529 1.00 95.94 716 LEU A O 1
ATOM 5804 N N . TYR A 1 717 ? -23.794 -0.640 25.067 1.00 95.81 717 TYR A N 1
ATOM 5805 C CA . TYR A 1 717 ? -24.931 -0.792 24.151 1.00 95.81 717 TYR A CA 1
ATOM 5806 C C . TYR A 1 717 ? -25.333 0.552 23.525 1.00 95.81 717 TYR A C 1
ATOM 5808 O O . TYR A 1 717 ? -25.453 0.668 22.304 1.00 95.81 717 TYR A O 1
ATOM 5816 N N . TRP A 1 718 ? -25.484 1.600 24.338 1.00 95.56 718 TRP A N 1
ATOM 5817 C CA . TRP A 1 718 ? -25.898 2.914 23.844 1.00 95.56 718 TRP A CA 1
ATOM 5818 C C . TRP A 1 718 ? -24.839 3.618 22.986 1.00 95.56 718 TRP A C 1
ATOM 5820 O O . TRP A 1 718 ? -25.210 4.350 22.063 1.00 95.56 718 TRP A O 1
ATOM 5830 N N . ARG A 1 719 ? -23.545 3.345 23.209 1.00 95.00 719 ARG A N 1
ATOM 5831 C CA . ARG A 1 719 ? -22.450 3.754 22.306 1.00 95.00 719 ARG A CA 1
ATOM 5832 C C . ARG A 1 719 ? -22.592 3.119 20.922 1.00 95.00 719 ARG A C 1
ATOM 5834 O O . ARG A 1 719 ? -22.472 3.805 19.908 1.00 95.00 719 ARG A O 1
ATOM 5841 N N . ILE A 1 720 ? -22.922 1.829 20.865 1.00 94.12 720 ILE A N 1
ATOM 5842 C CA . ILE A 1 720 ? -23.125 1.101 19.601 1.00 94.12 720 ILE A CA 1
ATOM 5843 C C . ILE A 1 720 ? -24.376 1.601 18.872 1.00 94.12 720 ILE A C 1
ATOM 5845 O O . ILE A 1 720 ? -24.328 1.828 17.666 1.00 94.12 720 ILE A O 1
ATOM 5849 N N . GLN A 1 721 ? -25.470 1.852 19.596 1.00 92.75 721 GLN A N 1
ATOM 5850 C CA . GLN A 1 721 ? -26.707 2.406 19.028 1.00 92.75 721 GLN A CA 1
ATOM 5851 C C . GLN A 1 721 ? -26.588 3.878 18.591 1.00 92.75 721 GLN A C 1
ATOM 5853 O O . GLN A 1 721 ? -27.473 4.386 17.900 1.00 92.75 721 GLN A O 1
ATOM 5858 N N . GLY A 1 722 ? -25.542 4.590 19.024 1.00 92.38 722 GLY A N 1
ATOM 5859 C CA . GLY A 1 722 ? -25.361 6.013 18.740 1.00 92.38 722 GLY A CA 1
ATOM 5860 C C . GLY A 1 722 ? -26.345 6.919 19.488 1.00 92.38 722 GLY A C 1
ATOM 5861 O O . GLY A 1 722 ? -26.798 7.916 18.923 1.00 92.38 722 GLY A O 1
ATOM 5862 N N . ASN A 1 723 ? -26.702 6.577 20.734 1.00 93.50 723 ASN A N 1
ATOM 5863 C CA . ASN A 1 723 ? -27.427 7.469 21.649 1.00 93.50 723 ASN A CA 1
ATOM 5864 C C . ASN A 1 723 ? -26.469 7.959 22.752 1.00 93.50 723 ASN A C 1
ATOM 5866 O O . ASN A 1 723 ? -26.341 7.310 23.797 1.00 93.50 723 ASN A O 1
ATOM 5870 N N . PRO A 1 724 ? -25.788 9.098 22.541 1.00 93.12 724 PRO A N 1
ATOM 5871 C CA . PRO A 1 724 ? -24.815 9.593 23.504 1.00 93.12 724 PRO A CA 1
ATOM 5872 C C . PRO A 1 724 ? -25.453 10.003 24.837 1.00 93.12 724 PRO A C 1
ATOM 5874 O O . PRO A 1 724 ? -24.827 9.828 25.874 1.00 93.12 724 PRO A O 1
ATOM 5877 N N . HIS A 1 725 ? -26.704 10.474 24.843 1.00 91.75 725 HIS A N 1
ATOM 5878 C CA . HIS A 1 725 ? -27.392 10.876 26.073 1.00 91.75 725 HIS A CA 1
ATOM 5879 C C . HIS A 1 725 ? -27.590 9.702 27.041 1.00 91.75 725 HIS A C 1
ATOM 5881 O O . HIS A 1 725 ? -27.262 9.797 28.226 1.00 91.75 725 HIS A O 1
ATOM 5887 N N . GLN A 1 726 ? -28.094 8.572 26.536 1.00 92.56 726 GLN A N 1
ATOM 5888 C CA . GLN A 1 726 ? -28.278 7.366 27.348 1.00 92.56 726 GLN A CA 1
ATOM 5889 C C . GLN A 1 726 ? -26.940 6.739 27.744 1.00 92.56 726 GLN A C 1
ATOM 5891 O O . GLN A 1 726 ? -26.782 6.332 28.894 1.00 92.56 726 GLN A O 1
ATOM 5896 N N . ALA A 1 727 ? -25.955 6.731 26.837 1.00 94.56 727 ALA A N 1
ATOM 5897 C CA . ALA A 1 727 ? -24.608 6.267 27.155 1.00 94.56 727 ALA A CA 1
ATOM 5898 C C . ALA A 1 727 ? -24.008 7.072 28.318 1.00 94.56 727 ALA A C 1
ATOM 5900 O O . ALA A 1 727 ? -23.550 6.490 29.299 1.00 94.56 727 ALA A O 1
ATOM 5901 N N . THR A 1 728 ? -24.089 8.405 28.262 1.00 92.69 728 THR A N 1
ATOM 5902 C CA . THR A 1 728 ? -23.608 9.290 29.328 1.00 92.69 728 THR A CA 1
ATOM 5903 C C . THR A 1 728 ? -24.325 9.033 30.652 1.00 92.69 728 THR A C 1
ATOM 5905 O O . THR A 1 728 ? -23.653 8.881 31.667 1.00 92.69 728 THR A O 1
ATOM 5908 N N . LYS A 1 729 ? -25.659 8.895 30.664 1.00 91.44 729 LYS A N 1
ATOM 5909 C CA . LYS A 1 729 ? -26.409 8.552 31.887 1.00 91.44 729 LYS A CA 1
ATOM 5910 C C . LYS A 1 729 ? -25.946 7.235 32.512 1.00 91.44 729 LYS A C 1
ATOM 5912 O O . LYS A 1 729 ? -25.701 7.187 33.715 1.00 91.44 729 LYS A O 1
ATOM 5917 N N . CYS A 1 730 ? -25.809 6.179 31.710 1.00 93.81 730 CYS A N 1
ATOM 5918 C CA . CYS A 1 730 ? -25.380 4.874 32.207 1.00 93.81 730 CYS A CA 1
ATOM 5919 C C . CYS A 1 730 ? -23.957 4.910 32.773 1.00 93.81 730 CYS A C 1
ATOM 5921 O O . CYS A 1 730 ? -23.718 4.401 33.865 1.00 93.81 730 CYS A O 1
ATOM 5923 N N . LEU A 1 731 ? -23.024 5.555 32.068 1.00 93.69 731 LEU A N 1
ATOM 5924 C CA . LEU A 1 731 ? -21.623 5.636 32.486 1.00 93.69 731 LEU A CA 1
ATOM 5925 C C . LEU A 1 731 ? -21.439 6.503 33.739 1.00 93.69 731 LEU A C 1
ATOM 5927 O O . LEU A 1 731 ? -20.686 6.121 34.629 1.00 93.69 731 LEU A O 1
ATOM 5931 N N . LEU A 1 732 ? -22.167 7.617 33.859 1.00 90.56 732 LEU A N 1
ATOM 5932 C CA . LEU A 1 732 ? -22.170 8.424 35.085 1.00 90.56 732 LEU A CA 1
ATOM 5933 C C . LEU A 1 732 ? -22.787 7.659 36.262 1.00 90.56 732 LEU A C 1
ATOM 5935 O O . LEU A 1 732 ? -22.263 7.710 37.370 1.00 90.56 732 LEU A O 1
ATOM 5939 N N . GLY A 1 733 ? -23.857 6.896 36.021 1.00 89.81 733 GLY A N 1
ATOM 5940 C CA . GLY A 1 733 ? -24.425 6.003 37.030 1.00 89.81 733 GLY A CA 1
ATOM 5941 C C . GLY A 1 733 ? -23.426 4.942 37.501 1.00 89.81 733 GLY A C 1
ATOM 5942 O O . GLY A 1 733 ? -23.347 4.675 38.695 1.00 89.81 733 GLY A O 1
ATOM 5943 N N . ALA A 1 734 ? -22.638 4.369 36.586 1.00 91.00 734 ALA A N 1
ATOM 5944 C CA . ALA A 1 734 ? -21.601 3.398 36.930 1.00 91.00 734 ALA A CA 1
ATOM 5945 C C . ALA A 1 734 ? -20.474 4.018 37.770 1.00 91.00 734 ALA A C 1
ATOM 5947 O O . ALA A 1 734 ? -20.027 3.400 38.734 1.00 91.00 734 ALA A O 1
ATOM 5948 N N . PHE A 1 735 ? -20.057 5.243 37.433 1.00 87.50 735 PHE A N 1
ATOM 5949 C CA . PHE A 1 735 ? -19.076 6.002 38.210 1.00 87.50 735 PHE A CA 1
ATOM 5950 C C . PHE A 1 735 ? -19.560 6.231 39.647 1.00 87.50 735 PHE A C 1
ATOM 5952 O O . PHE A 1 735 ? -18.813 5.997 40.593 1.00 87.50 735 PHE A O 1
ATOM 5959 N N . LEU A 1 736 ? -20.809 6.685 39.810 1.00 86.12 736 LEU A N 1
ATOM 5960 C CA . LEU A 1 736 ? -21.382 7.005 41.121 1.00 86.12 736 LEU A CA 1
ATOM 5961 C C . LEU A 1 736 ? -21.621 5.757 41.982 1.00 86.12 736 LEU A C 1
ATOM 5963 O O . LEU A 1 736 ? -21.540 5.843 43.203 1.00 86.12 736 LEU A O 1
ATOM 5967 N N . ASP A 1 737 ? -21.911 4.614 41.357 1.00 86.69 737 ASP A N 1
ATOM 5968 C CA . ASP A 1 737 ? -22.148 3.346 42.054 1.00 86.69 737 ASP A CA 1
ATOM 5969 C C . ASP A 1 737 ? -20.877 2.800 42.718 1.00 86.69 737 ASP A C 1
ATOM 5971 O O . ASP A 1 737 ? -20.913 2.392 43.878 1.00 86.69 737 ASP A O 1
ATOM 5975 N N . LYS A 1 738 ? -19.743 2.817 42.002 1.00 85.94 738 LYS A N 1
ATOM 5976 C CA . LYS A 1 738 ? -18.459 2.359 42.545 1.00 85.94 738 LYS A CA 1
ATOM 5977 C C . LYS A 1 738 ? -17.292 3.227 42.052 1.00 85.94 738 LYS A C 1
ATOM 5979 O O . LYS A 1 738 ? -16.648 2.872 41.062 1.00 85.94 738 LYS A O 1
ATOM 5984 N N . PRO A 1 739 ? -16.961 4.321 42.768 1.00 77.81 739 PRO A N 1
ATOM 5985 C CA . PRO A 1 739 ? -15.885 5.241 42.394 1.00 77.81 739 PRO A CA 1
ATOM 5986 C C . PRO A 1 739 ? -14.517 4.570 42.227 1.00 77.81 739 PRO A C 1
ATOM 5988 O O . PRO A 1 739 ? -13.749 4.960 41.353 1.00 77.81 739 PRO A O 1
ATOM 5991 N N . GLU A 1 740 ? -14.223 3.527 43.005 1.00 74.50 740 GLU A N 1
ATOM 5992 C CA . GLU A 1 740 ? -12.980 2.756 42.880 1.00 74.50 740 GLU A CA 1
ATOM 5993 C C . GLU A 1 740 ? -12.871 2.075 41.504 1.00 74.50 740 GLU A C 1
ATOM 5995 O O . GLU A 1 740 ? -11.851 2.165 40.839 1.00 74.50 740 GLU A O 1
ATOM 6000 N N . GLU A 1 741 ? -13.950 1.482 40.987 1.00 78.81 741 GLU A N 1
ATOM 6001 C CA . GLU A 1 741 ? -13.946 0.823 39.666 1.00 78.81 741 GLU A CA 1
ATOM 6002 C C . GLU A 1 741 ? -14.315 1.782 38.522 1.00 78.81 741 GLU A C 1
ATOM 6004 O O . GLU A 1 741 ? -14.528 1.376 37.375 1.00 78.81 741 GLU A O 1
ATOM 6009 N N . SER A 1 742 ? -14.390 3.083 38.811 1.00 79.19 742 SER A N 1
ATOM 6010 C CA . SER A 1 742 ? -14.937 4.072 37.885 1.00 79.19 742 SER A CA 1
ATOM 6011 C C . SER A 1 742 ? -14.075 4.316 36.644 1.00 79.19 742 SER A C 1
ATOM 6013 O O . SER A 1 742 ? -14.571 4.881 35.667 1.00 79.19 742 SER A O 1
ATOM 6015 N N . PHE A 1 743 ? -12.821 3.853 36.613 1.00 81.81 743 PHE A N 1
ATOM 6016 C CA . PHE A 1 743 ? -11.920 4.015 35.465 1.00 81.81 743 PHE A CA 1
ATOM 6017 C C . PHE A 1 743 ? -12.516 3.457 34.161 1.00 81.81 743 PHE A C 1
ATOM 6019 O O . PHE A 1 743 ? -12.382 4.097 33.116 1.00 81.81 743 PHE A O 1
ATOM 6026 N N . VAL A 1 744 ? -13.238 2.324 34.217 1.00 87.94 744 VAL A N 1
ATOM 6027 C CA . VAL A 1 744 ? -13.934 1.755 33.048 1.00 87.94 744 VAL A CA 1
ATOM 6028 C C . VAL A 1 744 ? -14.932 2.779 32.515 1.00 87.94 744 VAL A C 1
ATOM 6030 O O . VAL A 1 744 ? -14.897 3.131 31.336 1.00 87.94 744 VAL A O 1
ATOM 6033 N N . SER A 1 745 ? -15.772 3.332 33.392 1.00 89.50 745 SER A N 1
ATOM 6034 C CA . SER A 1 745 ? -16.752 4.346 33.004 1.00 89.50 745 SER A CA 1
ATOM 6035 C C . SER A 1 745 ? -16.113 5.660 32.550 1.00 89.50 745 SER A C 1
ATOM 6037 O O . SER A 1 745 ? -16.610 6.265 31.603 1.00 89.50 745 SER A O 1
ATOM 6039 N N . ILE A 1 746 ? -14.992 6.076 33.151 1.00 88.06 746 ILE A N 1
ATOM 6040 C CA . ILE A 1 746 ? -14.279 7.309 32.795 1.00 88.06 746 ILE A CA 1
ATOM 6041 C C . ILE A 1 746 ? -13.709 7.211 31.380 1.00 88.06 746 ILE A C 1
ATOM 6043 O O . ILE A 1 746 ? -13.935 8.106 30.566 1.00 88.06 746 ILE A O 1
ATOM 6047 N N . VAL A 1 747 ? -13.010 6.115 31.061 1.00 90.69 747 VAL A N 1
ATOM 6048 C CA . VAL A 1 747 ? -12.426 5.901 29.728 1.00 90.69 747 VAL A CA 1
ATOM 6049 C C . VAL A 1 747 ? -13.513 5.845 28.665 1.00 90.69 747 VAL A C 1
ATOM 6051 O O . VAL A 1 747 ? -13.372 6.444 27.599 1.00 90.69 747 VAL A O 1
ATOM 6054 N N . GLN A 1 748 ? -14.619 5.154 28.940 1.00 93.06 748 GLN A N 1
ATOM 6055 C CA . GLN A 1 748 ? -15.749 5.120 28.016 1.00 93.06 748 GLN A CA 1
ATOM 6056 C C . GLN A 1 748 ? -16.379 6.508 27.834 1.00 93.06 748 GLN A C 1
ATOM 6058 O O . GLN A 1 748 ? -16.639 6.920 26.706 1.00 93.06 748 GLN A O 1
ATOM 6063 N N . LEU A 1 749 ? -16.588 7.258 28.918 1.00 92.25 749 LEU A N 1
ATOM 6064 C CA . LEU A 1 749 ? -17.247 8.561 28.861 1.00 92.25 749 LEU A CA 1
ATOM 6065 C C . LEU A 1 749 ? -16.385 9.614 28.154 1.00 92.25 749 LEU A C 1
ATOM 6067 O O . LEU A 1 749 ? -16.905 10.352 27.320 1.00 92.25 749 LEU A O 1
ATOM 6071 N N . ALA A 1 750 ? -15.072 9.638 28.399 1.00 92.25 750 ALA A N 1
ATOM 6072 C CA . ALA A 1 750 ? -14.146 10.528 27.697 1.00 92.25 750 ALA A CA 1
ATOM 6073 C C . ALA A 1 750 ? -14.182 10.306 26.171 1.00 92.25 750 ALA A C 1
ATOM 6075 O O . ALA A 1 750 ? -14.143 11.261 25.392 1.00 92.25 750 ALA A O 1
ATOM 6076 N N . GLN A 1 751 ? -14.322 9.052 25.733 1.00 93.81 751 GLN A N 1
ATOM 6077 C CA . GLN A 1 751 ? -14.458 8.706 24.318 1.00 93.81 751 GLN A CA 1
ATOM 6078 C C . GLN A 1 751 ? -15.808 9.143 23.732 1.00 93.81 751 GLN A C 1
ATOM 6080 O O . GLN A 1 751 ? -15.836 9.724 22.644 1.00 93.81 751 GLN A O 1
ATOM 6085 N N . VAL A 1 752 ? -16.908 8.970 24.478 1.00 93.69 752 VAL A N 1
ATOM 6086 C CA . VAL A 1 752 ? -18.242 9.471 24.092 1.00 93.69 752 VAL A CA 1
ATOM 6087 C C . VAL A 1 752 ? -18.242 10.994 23.953 1.00 93.69 752 VAL A C 1
ATOM 6089 O O . VAL A 1 752 ? -18.776 11.516 22.968 1.00 93.69 752 VAL A O 1
ATOM 6092 N N . MET A 1 753 ? -17.609 11.708 24.892 1.00 92.38 753 MET A N 1
ATOM 6093 C CA . MET A 1 753 ? -17.410 13.160 24.828 1.00 92.38 753 MET A CA 1
ATOM 6094 C C . MET A 1 753 ? -16.666 13.539 23.549 1.00 92.38 753 MET A C 1
ATOM 6096 O O . MET A 1 753 ? -17.178 14.315 22.743 1.00 92.38 753 MET A O 1
ATOM 6100 N N . LEU A 1 754 ? -15.508 12.927 23.301 1.00 92.62 754 LEU A N 1
ATOM 6101 C CA . LEU A 1 754 ? -14.693 13.225 22.128 1.00 92.62 754 LEU A CA 1
ATOM 6102 C C . LEU A 1 754 ? -15.442 12.967 20.810 1.00 92.62 754 LEU A C 1
ATOM 6104 O O . LEU A 1 754 ? -15.425 13.812 19.913 1.00 92.62 754 LEU A O 1
ATOM 6108 N N . LYS A 1 755 ? -16.136 11.829 20.694 1.00 91.38 755 LYS A N 1
ATOM 6109 C CA . LYS A 1 755 ? -16.871 11.439 19.483 1.00 91.38 755 LYS A CA 1
ATOM 6110 C C . LYS A 1 755 ? -18.066 12.354 19.208 1.00 91.38 755 LYS A C 1
ATOM 6112 O O . LYS A 1 755 ? -18.303 12.719 18.054 1.00 91.38 755 LYS A O 1
ATOM 6117 N N . SER A 1 756 ? -18.804 12.721 20.253 1.00 90.62 756 SER A N 1
ATOM 6118 C CA . SER A 1 756 ? -20.094 13.407 20.128 1.00 90.62 756 SER A CA 1
ATOM 6119 C C . SER A 1 756 ? -19.965 14.929 20.098 1.00 90.62 756 SER A C 1
ATOM 6121 O O . SER A 1 756 ? -20.683 15.585 19.342 1.00 90.62 756 SER A O 1
ATOM 6123 N N . THR A 1 757 ? -19.048 15.501 20.889 1.00 89.56 757 THR A N 1
ATOM 6124 C CA . THR A 1 757 ? -18.887 16.961 21.038 1.00 89.56 757 THR A CA 1
ATOM 6125 C C . THR A 1 757 ? -17.622 17.505 20.378 1.00 89.56 757 THR A C 1
ATOM 6127 O O . THR A 1 757 ? -17.560 18.702 20.104 1.00 89.56 757 THR A O 1
ATOM 6130 N N . ARG A 1 758 ? -16.623 16.651 20.097 1.00 89.31 758 ARG A N 1
ATOM 6131 C CA . ARG A 1 758 ? -15.281 17.026 19.600 1.00 89.31 758 ARG A CA 1
ATOM 6132 C C . ARG A 1 758 ? -14.488 17.949 20.536 1.00 89.31 758 ARG A C 1
ATOM 6134 O O . ARG A 1 758 ? -13.513 18.566 20.113 1.00 89.31 758 ARG A O 1
ATOM 6141 N N . MET A 1 759 ? -14.876 18.036 21.807 1.00 90.62 759 MET A N 1
ATOM 6142 C CA . MET A 1 759 ? -14.210 18.872 22.809 1.00 90.62 759 MET A CA 1
ATOM 6143 C C . MET A 1 759 ? -13.042 18.116 23.451 1.00 90.62 759 MET A C 1
ATOM 6145 O O . MET A 1 759 ? -13.203 17.450 24.472 1.00 90.62 759 MET A O 1
ATOM 6149 N N . VAL A 1 760 ? -11.859 18.212 22.836 1.00 90.81 760 VAL A N 1
ATOM 6150 C CA . VAL A 1 760 ? -10.649 17.484 23.273 1.00 90.81 760 VAL A CA 1
ATOM 6151 C C . VAL A 1 760 ? -10.234 17.868 24.697 1.00 90.81 760 VAL A C 1
ATOM 6153 O O . VAL A 1 760 ? -9.919 16.990 25.496 1.00 90.81 760 VAL A O 1
ATOM 6156 N N . ASN A 1 761 ? -10.272 19.161 25.034 1.00 89.62 761 ASN A N 1
ATOM 6157 C CA . ASN A 1 761 ? -9.841 19.659 26.344 1.00 89.62 761 ASN A CA 1
ATOM 6158 C C . ASN A 1 761 ? -10.724 19.142 27.484 1.00 89.62 761 ASN A C 1
ATOM 6160 O O . ASN A 1 761 ? -10.187 18.688 28.486 1.00 89.62 761 ASN A O 1
ATOM 6164 N N . ASP A 1 762 ? -12.049 19.140 27.314 1.00 88.75 762 ASP A N 1
ATOM 6165 C CA . ASP A 1 762 ? -12.979 18.594 28.309 1.00 88.75 762 ASP A CA 1
ATOM 6166 C C . ASP A 1 762 ? -12.792 17.089 28.479 1.00 88.75 762 ASP A C 1
ATOM 6168 O O . ASP A 1 762 ? -12.716 16.604 29.602 1.00 88.75 762 ASP A O 1
ATOM 6172 N N . ALA A 1 763 ? -12.680 16.343 27.374 1.00 91.56 763 ALA A N 1
ATOM 6173 C CA . ALA A 1 763 ? -12.469 14.898 27.424 1.00 91.56 763 ALA A CA 1
ATOM 6174 C C . ALA A 1 763 ? -11.137 14.545 28.108 1.00 91.56 763 ALA A C 1
ATOM 6176 O O . ALA A 1 763 ? -11.080 13.637 28.936 1.00 91.56 763 ALA A O 1
ATOM 6177 N N . HIS A 1 764 ? -10.067 15.285 27.800 1.00 89.56 764 HIS A N 1
ATOM 6178 C CA . HIS A 1 764 ? -8.768 15.114 28.444 1.00 89.56 764 HIS A CA 1
ATOM 6179 C C . HIS A 1 764 ? -8.779 15.546 29.912 1.00 89.56 764 HIS A C 1
ATOM 6181 O O . HIS A 1 764 ? -8.225 14.852 30.761 1.00 89.56 764 HIS A O 1
ATOM 6187 N N . GLY A 1 765 ? -9.406 16.683 30.215 1.00 86.50 765 GLY A N 1
ATOM 6188 C CA . GLY A 1 765 ? -9.560 17.203 31.568 1.00 86.50 765 GLY A CA 1
ATOM 6189 C C . GLY A 1 765 ? -10.334 16.230 32.449 1.00 86.50 765 GLY A C 1
ATOM 6190 O O . GLY A 1 765 ? -9.889 15.934 33.552 1.00 86.50 765 GLY A O 1
ATOM 6191 N N . PHE A 1 766 ? -11.417 15.652 31.927 1.00 86.38 766 PHE A N 1
ATOM 6192 C CA . PHE A 1 766 ? -12.217 14.642 32.613 1.00 86.38 766 PHE A CA 1
ATOM 6193 C C . PHE A 1 766 ? -11.408 13.370 32.886 1.00 86.38 766 PHE A C 1
ATOM 6195 O O . PHE A 1 766 ? -11.411 12.864 34.006 1.00 86.38 766 PHE A O 1
ATOM 6202 N N . LEU A 1 767 ? -10.646 12.900 31.891 1.00 87.25 767 LEU A N 1
ATOM 6203 C CA . LEU A 1 767 ? -9.763 11.742 32.037 1.00 87.25 767 LEU A CA 1
ATOM 6204 C C . LEU A 1 767 ? -8.656 11.980 33.086 1.00 87.25 767 LEU A C 1
ATOM 6206 O O . LEU A 1 767 ? -8.387 11.096 33.893 1.00 87.25 767 LEU A O 1
ATOM 6210 N N . ASN A 1 768 ? -8.037 13.167 33.110 1.00 82.31 768 ASN A N 1
ATOM 6211 C CA . ASN A 1 768 ? -6.944 13.496 34.036 1.00 82.31 768 ASN A CA 1
ATOM 6212 C C . ASN A 1 768 ? -7.413 13.829 35.456 1.00 82.31 768 ASN A C 1
ATOM 6214 O O . ASN A 1 768 ? -6.751 13.444 36.414 1.00 82.31 768 ASN A O 1
ATOM 6218 N N . GLN A 1 769 ? -8.504 14.584 35.619 1.00 72.06 769 GLN A N 1
ATOM 6219 C CA . GLN A 1 769 ? -8.955 15.026 36.944 1.00 72.06 769 GLN A CA 1
ATOM 6220 C C . GLN A 1 769 ? -9.280 13.828 37.841 1.00 72.06 769 GLN A C 1
ATOM 6222 O O . GLN A 1 769 ? -9.052 13.877 39.047 1.00 72.06 769 GLN A O 1
ATOM 6227 N N . GLN A 1 770 ? -9.749 12.737 37.236 1.00 65.19 770 GLN A N 1
ATOM 6228 C CA . GLN A 1 770 ? -10.073 11.499 37.939 1.00 65.19 770 GLN A CA 1
ATOM 6229 C C . GLN A 1 770 ? -8.866 10.554 38.101 1.00 65.19 770 GLN A C 1
ATOM 6231 O O . GLN A 1 770 ? -8.926 9.612 38.884 1.00 65.19 770 GLN A O 1
ATOM 6236 N N . LEU A 1 771 ? -7.750 10.823 37.413 1.00 60.56 771 LEU A N 1
ATOM 6237 C CA . LEU A 1 771 ? -6.518 10.024 37.456 1.00 60.56 771 LEU A CA 1
ATOM 6238 C C . LEU A 1 771 ? -5.798 10.138 38.805 1.00 60.56 771 LEU A C 1
ATOM 6240 O O . LEU A 1 771 ? -5.265 9.151 39.303 1.00 60.56 771 LEU A O 1
ATOM 6244 N N . ASN A 1 772 ? -5.846 11.316 39.439 1.00 57.84 772 ASN A N 1
ATOM 6245 C CA . ASN A 1 772 ? -5.226 11.551 40.750 1.00 57.84 772 ASN A CA 1
ATOM 6246 C C . ASN A 1 772 ? -5.806 10.676 41.875 1.00 57.84 772 ASN A C 1
ATOM 6248 O O . ASN A 1 772 ? -5.210 10.597 42.945 1.00 57.84 772 ASN A O 1
ATOM 6252 N N . LEU A 1 773 ? -6.956 10.032 41.656 1.00 55.34 773 LEU A N 1
ATOM 6253 C CA . LEU A 1 773 ? -7.605 9.190 42.657 1.00 55.34 773 LEU A CA 1
ATOM 6254 C C . LEU A 1 773 ? -7.125 7.733 42.615 1.00 55.34 773 LEU A C 1
ATOM 6256 O O . LEU A 1 773 ? -7.275 7.030 43.610 1.00 55.34 773 LEU A O 1
ATOM 6260 N N . LEU A 1 774 ? -6.605 7.248 41.480 1.00 53.38 774 LEU A N 1
ATOM 6261 C CA . LEU A 1 774 ? -6.546 5.810 41.216 1.00 53.38 774 LEU A CA 1
ATOM 6262 C C . LEU A 1 774 ? -5.324 5.430 40.349 1.00 53.38 774 LEU A C 1
ATOM 6264 O O . LEU A 1 774 ? -5.334 5.561 39.126 1.00 53.38 774 LEU A O 1
ATOM 6268 N N . GLY A 1 775 ? -4.247 4.949 40.977 1.00 51.59 775 GLY A N 1
ATOM 6269 C CA . GLY A 1 775 ? -3.024 4.511 40.287 1.00 51.59 775 GLY A CA 1
ATOM 6270 C C . GLY A 1 775 ? -3.181 3.146 39.607 1.00 51.59 775 GLY A C 1
ATOM 6271 O O . GLY A 1 775 ? -2.887 2.126 40.227 1.00 51.59 775 GLY A O 1
ATOM 6272 N N . TYR A 1 776 ? -3.654 3.107 38.353 1.00 63.53 776 TYR A N 1
ATOM 6273 C CA . TYR A 1 776 ? -4.082 1.854 37.709 1.00 63.53 776 TYR A CA 1
ATOM 6274 C C . TYR A 1 776 ? -3.156 1.229 36.648 1.00 63.53 776 TYR A C 1
ATOM 6276 O O . TYR A 1 776 ? -2.525 1.893 35.819 1.00 63.53 776 TYR A O 1
ATOM 6284 N N . SER A 1 777 ? -3.172 -0.109 36.666 1.00 70.62 777 SER A N 1
ATOM 6285 C CA . SER A 1 777 ? -2.441 -1.084 35.845 1.00 70.62 777 SER A CA 1
ATOM 6286 C C . SER A 1 777 ? -3.106 -1.422 34.502 1.00 70.62 777 SER A C 1
ATOM 6288 O O . SER A 1 777 ? -2.683 -2.356 33.828 1.00 70.62 777 SER A O 1
ATOM 6290 N N . GLU A 1 778 ? -4.139 -0.686 34.089 1.00 82.12 778 GLU A N 1
ATOM 6291 C CA . GLU A 1 778 ? -4.917 -1.021 32.893 1.00 82.12 778 GLU A CA 1
ATOM 6292 C C . GLU A 1 778 ? -4.262 -0.464 31.608 1.00 82.12 778 GLU A C 1
ATOM 6294 O O . GLU A 1 778 ? -4.165 0.757 31.456 1.00 82.12 778 GLU A O 1
ATOM 6299 N N . PRO A 1 779 ? -3.843 -1.305 30.646 1.00 87.19 779 PRO A N 1
ATOM 6300 C CA . PRO A 1 779 ? -3.143 -0.873 29.429 1.00 87.19 779 PRO A CA 1
ATOM 6301 C C . PRO A 1 779 ? -3.975 0.075 28.554 1.00 87.19 779 PRO A C 1
ATOM 6303 O O . PRO A 1 779 ? -3.470 1.093 28.077 1.00 87.19 779 PRO A O 1
ATOM 6306 N N . LEU A 1 780 ? -5.271 -0.209 28.370 1.00 88.50 780 LEU A N 1
ATOM 6307 C CA . LEU A 1 780 ? -6.135 0.588 27.491 1.00 88.50 780 LEU A CA 1
ATOM 6308 C C . LEU A 1 780 ? -6.384 2.005 28.017 1.00 88.50 780 LEU A C 1
ATOM 6310 O O . LEU A 1 780 ? -6.627 2.921 27.230 1.00 88.50 780 LEU A O 1
ATOM 6314 N N . PHE A 1 781 ? -6.289 2.204 29.331 1.00 87.81 781 PHE A N 1
ATOM 6315 C CA . PHE A 1 781 ? -6.338 3.530 29.934 1.00 87.81 781 PHE A CA 1
ATOM 6316 C C . PHE A 1 781 ? -5.151 4.387 29.474 1.00 87.81 781 PHE A C 1
ATOM 6318 O O . PHE A 1 781 ? -5.346 5.474 28.925 1.00 87.81 781 PHE A O 1
ATOM 6325 N N . HIS A 1 782 ? -3.932 3.855 29.621 1.00 88.56 782 HIS A N 1
ATOM 6326 C CA . HIS A 1 782 ? -2.696 4.514 29.187 1.00 88.56 782 HIS A CA 1
ATOM 6327 C C . HIS A 1 782 ? -2.696 4.759 27.675 1.00 88.56 782 HIS A C 1
ATOM 6329 O O . HIS A 1 782 ? -2.331 5.841 27.221 1.00 88.56 782 HIS A O 1
ATOM 6335 N N . TYR A 1 783 ? -3.216 3.812 26.890 1.00 91.88 783 TYR A N 1
ATOM 6336 C CA . TYR A 1 783 ? -3.371 3.981 25.446 1.00 91.88 783 TYR A CA 1
ATOM 6337 C C . TYR A 1 783 ? -4.277 5.168 25.080 1.00 91.88 783 TYR A C 1
ATOM 6339 O O . TYR A 1 783 ? -3.875 6.043 24.308 1.00 91.88 783 TYR A O 1
ATOM 6347 N N . VAL A 1 784 ? -5.477 5.254 25.668 1.00 91.56 784 VAL A N 1
ATOM 6348 C CA . VAL A 1 784 ? -6.406 6.375 25.431 1.00 91.56 784 VAL A CA 1
ATOM 6349 C C . VAL A 1 784 ? -5.787 7.698 25.874 1.00 91.56 784 VAL A C 1
ATOM 6351 O O . VAL A 1 784 ? -5.924 8.704 25.176 1.00 91.56 784 VAL A O 1
ATOM 6354 N N . GLN A 1 785 ? -5.061 7.709 26.991 1.00 89.75 785 GLN A N 1
ATOM 6355 C CA . GLN A 1 785 ? -4.375 8.899 27.481 1.00 89.75 785 GLN A CA 1
ATOM 6356 C C . GLN A 1 785 ? -3.258 9.356 26.534 1.00 89.75 785 GLN A C 1
ATOM 6358 O O . GLN A 1 785 ? -3.187 10.544 26.204 1.00 89.75 785 GLN A O 1
ATOM 6363 N N . GLY A 1 786 ? -2.448 8.424 26.027 1.00 90.94 786 GLY A N 1
ATOM 6364 C CA . GLY A 1 786 ? -1.420 8.693 25.024 1.00 90.94 786 GLY A CA 1
ATOM 6365 C C . GLY A 1 786 ? -2.014 9.264 23.737 1.00 90.94 786 GLY A C 1
ATOM 6366 O O . GLY A 1 786 ? -1.586 10.318 23.267 1.00 90.94 786 GLY A O 1
ATOM 6367 N N . ARG A 1 787 ? -3.089 8.655 23.222 1.00 92.56 787 ARG A N 1
ATOM 6368 C CA . ARG A 1 787 ? -3.813 9.172 22.048 1.00 92.56 787 ARG A CA 1
ATOM 6369 C C . ARG A 1 787 ? -4.424 10.552 22.297 1.00 92.56 787 ARG A C 1
ATOM 6371 O O . ARG A 1 787 ? -4.407 11.390 21.399 1.00 92.56 787 ARG A O 1
ATOM 6378 N N . MET A 1 788 ? -4.922 10.826 23.502 1.00 90.81 788 MET A N 1
ATOM 6379 C CA . MET A 1 788 ? -5.460 12.143 23.853 1.00 90.81 788 MET A CA 1
ATOM 6380 C C . MET A 1 788 ? -4.354 13.211 23.898 1.00 90.81 788 MET A C 1
ATOM 6382 O O . MET A 1 788 ? -4.564 14.328 23.430 1.00 90.81 788 MET A O 1
ATOM 6386 N N . LYS A 1 789 ? -3.151 12.868 24.385 1.00 90.44 789 LYS A N 1
ATOM 6387 C CA . LYS A 1 789 ? -1.978 13.760 24.362 1.00 90.44 789 LYS A CA 1
ATOM 6388 C C . LYS A 1 789 ? -1.521 14.106 22.943 1.00 90.44 789 LYS A C 1
ATOM 6390 O O . LYS A 1 789 ? -1.178 15.260 22.698 1.00 90.44 789 LYS A O 1
ATOM 6395 N N . LEU A 1 790 ? -1.615 13.175 21.991 1.00 89.69 790 LEU A N 1
ATOM 6396 C CA . LEU A 1 790 ? -1.338 13.467 20.574 1.00 89.69 790 LEU A CA 1
ATOM 6397 C C . LEU A 1 790 ? -2.314 14.479 19.976 1.00 89.69 790 LEU A C 1
ATOM 6399 O O . LEU A 1 790 ? -1.890 15.345 19.213 1.00 89.69 790 LEU A O 1
ATOM 6403 N N . LEU A 1 791 ? -3.606 14.393 20.325 1.00 89.75 791 LEU A N 1
ATOM 6404 C CA . LEU A 1 791 ? -4.603 15.381 19.893 1.00 89.75 791 LEU A CA 1
ATOM 6405 C C . LEU A 1 791 ? -4.339 16.775 20.480 1.00 89.75 791 LEU A C 1
ATOM 6407 O O . LEU A 1 791 ? -4.758 17.769 19.897 1.00 89.75 791 LEU A O 1
ATOM 6411 N N . LEU A 1 792 ? -3.635 16.843 21.612 1.00 89.06 792 LEU A N 1
ATOM 6412 C CA . LEU A 1 792 ? -3.156 18.080 22.234 1.00 89.06 792 LEU A CA 1
ATOM 6413 C C . LEU A 1 792 ? -1.749 18.484 21.769 1.00 89.06 792 LEU A C 1
ATOM 6415 O O . LEU A 1 792 ? -1.189 19.441 22.297 1.00 89.06 792 LEU A O 1
ATOM 6419 N N . HIS A 1 793 ? -1.181 17.766 20.795 1.00 83.12 793 HIS A N 1
ATOM 6420 C CA . HIS A 1 793 ? 0.164 17.978 20.261 1.00 83.12 793 HIS A CA 1
ATOM 6421 C C . HIS A 1 793 ? 1.306 17.840 21.293 1.00 83.12 793 HIS A C 1
ATOM 6423 O O . HIS A 1 793 ? 2.395 18.357 21.064 1.00 83.12 793 HIS A O 1
ATOM 6429 N N . ASP A 1 794 ? 1.095 17.111 22.396 1.00 86.06 794 ASP A N 1
ATOM 6430 C CA . ASP A 1 794 ? 2.115 16.794 23.414 1.00 86.06 794 ASP A CA 1
ATOM 6431 C C . ASP A 1 794 ? 2.698 15.395 23.137 1.00 86.06 794 ASP A C 1
ATOM 6433 O O . ASP A 1 794 ? 2.258 14.390 23.703 1.00 86.06 794 ASP A O 1
ATOM 6437 N N . VAL A 1 795 ? 3.631 15.317 22.179 1.00 85.31 795 VAL A N 1
ATOM 6438 C CA . VAL A 1 795 ? 4.148 14.038 21.657 1.00 85.31 795 VAL A CA 1
ATOM 6439 C C . VAL A 1 795 ? 4.998 13.300 22.688 1.00 85.31 795 VAL A C 1
ATOM 6441 O O . VAL A 1 795 ? 4.862 12.086 22.820 1.00 85.31 795 VAL A O 1
ATOM 6444 N N . ASP A 1 796 ? 5.810 14.009 23.474 1.00 84.12 796 ASP A N 1
ATOM 6445 C CA . ASP A 1 796 ? 6.684 13.370 24.465 1.00 84.12 796 ASP A CA 1
ATOM 6446 C C . ASP A 1 796 ? 5.865 12.629 25.532 1.00 84.12 796 ASP A C 1
ATOM 6448 O O . ASP A 1 796 ? 6.122 11.457 25.822 1.00 84.12 796 ASP A O 1
ATOM 6452 N N . LYS A 1 797 ? 4.826 13.275 26.083 1.00 86.38 797 LYS A N 1
ATOM 6453 C CA . LYS A 1 797 ? 3.936 12.611 27.049 1.00 86.38 797 LYS A CA 1
ATOM 6454 C C . LYS A 1 797 ? 3.079 11.539 26.395 1.00 86.38 797 LYS A C 1
ATOM 6456 O O . LYS A 1 797 ? 2.759 10.547 27.045 1.00 86.38 797 LYS A O 1
ATOM 6461 N N . ALA A 1 798 ? 2.706 11.713 25.128 1.00 90.50 798 ALA A N 1
ATOM 6462 C CA . ALA A 1 798 ? 2.009 10.665 24.396 1.00 90.50 798 ALA A CA 1
ATOM 6463 C C . ALA A 1 798 ? 2.856 9.391 24.294 1.00 90.50 798 ALA A C 1
ATOM 6465 O O . ALA A 1 798 ? 2.356 8.314 24.604 1.00 90.50 798 ALA A O 1
ATOM 6466 N N . ILE A 1 799 ? 4.135 9.514 23.926 1.00 89.50 799 ILE A N 1
ATOM 6467 C CA . ILE A 1 799 ? 5.066 8.382 23.848 1.00 89.50 799 ILE A CA 1
ATOM 6468 C C . ILE A 1 799 ? 5.232 7.726 25.222 1.00 89.50 799 ILE A C 1
ATOM 6470 O O . ILE A 1 799 ? 5.211 6.501 25.298 1.00 89.50 799 ILE A O 1
ATOM 6474 N N . GLN A 1 800 ? 5.348 8.506 26.303 1.00 87.94 800 GLN A N 1
ATOM 6475 C CA . GLN A 1 800 ? 5.419 7.958 27.665 1.00 87.94 800 GLN A CA 1
ATOM 6476 C C . GLN A 1 800 ? 4.199 7.089 27.993 1.00 87.94 800 GLN A C 1
ATOM 6478 O O . GLN A 1 800 ? 4.359 5.916 28.315 1.00 87.94 800 GLN A O 1
ATOM 6483 N N . HIS A 1 801 ? 2.986 7.616 27.808 1.00 90.50 801 HIS A N 1
ATOM 6484 C CA . HIS A 1 801 ? 1.761 6.853 28.057 1.00 90.50 801 HIS A CA 1
ATOM 6485 C C . HIS A 1 801 ? 1.625 5.622 27.150 1.00 90.50 801 HIS A C 1
ATOM 6487 O O . HIS A 1 801 ? 1.155 4.579 27.591 1.00 90.50 801 HIS A O 1
ATOM 6493 N N . LEU A 1 802 ? 2.048 5.703 25.888 1.00 92.25 802 LEU A N 1
ATOM 6494 C CA . LEU A 1 802 ? 2.011 4.554 24.981 1.00 92.25 802 LEU A CA 1
ATOM 6495 C C . LEU A 1 802 ? 3.020 3.469 25.374 1.00 92.25 802 LEU A C 1
ATOM 6497 O O . LEU A 1 802 ? 2.685 2.289 25.310 1.00 92.25 802 LEU A O 1
ATOM 6501 N N . LYS A 1 803 ? 4.217 3.848 25.838 1.00 89.56 803 LYS A N 1
ATOM 6502 C CA . LYS A 1 803 ? 5.184 2.903 26.417 1.00 89.56 803 LYS A CA 1
ATOM 6503 C C . LYS A 1 803 ? 4.628 2.262 27.687 1.00 89.56 803 LYS A C 1
ATOM 6505 O O . LYS A 1 803 ? 4.675 1.045 27.809 1.00 89.56 803 LYS A O 1
ATOM 6510 N N . ASP A 1 804 ? 4.006 3.044 28.568 1.00 86.94 804 ASP A N 1
ATOM 6511 C CA . ASP A 1 804 ? 3.368 2.523 29.783 1.00 86.94 804 ASP A CA 1
ATOM 6512 C C . ASP A 1 804 ? 2.211 1.561 29.480 1.00 86.94 804 ASP A C 1
ATOM 6514 O O . ASP A 1 804 ? 1.940 0.660 30.278 1.00 86.94 804 ASP A O 1
ATOM 6518 N N . ALA A 1 805 ? 1.521 1.756 28.354 1.00 89.75 805 ALA A N 1
ATOM 6519 C CA . ALA A 1 805 ? 0.482 0.860 27.864 1.00 89.75 805 ALA A CA 1
ATOM 6520 C C . ALA A 1 805 ? 1.077 -0.449 27.314 1.00 89.75 805 ALA A C 1
ATOM 6522 O O . ALA A 1 805 ? 0.636 -1.526 27.714 1.00 89.75 805 ALA A O 1
ATOM 6523 N N . MET A 1 806 ? 2.118 -0.356 26.474 1.00 88.50 806 MET A N 1
ATOM 6524 C CA . MET A 1 806 ? 2.875 -1.514 25.972 1.00 88.50 806 MET A CA 1
ATOM 6525 C C . MET A 1 806 ? 3.500 -2.323 27.099 1.00 88.50 806 MET A C 1
ATOM 6527 O O . MET A 1 806 ? 3.581 -3.544 27.017 1.00 88.50 806 MET A O 1
ATOM 6531 N N . ASP A 1 807 ? 3.910 -1.664 28.181 1.00 84.44 807 ASP A N 1
ATOM 6532 C CA . ASP A 1 807 ? 4.545 -2.383 29.269 1.00 84.44 807 ASP A CA 1
ATOM 6533 C C . ASP A 1 807 ? 3.591 -3.294 30.040 1.00 84.44 807 ASP A C 1
ATOM 6535 O O . ASP A 1 807 ? 4.032 -4.292 30.616 1.00 84.44 807 ASP A O 1
ATOM 6539 N N . LYS A 1 808 ? 2.299 -2.957 30.013 1.00 82.81 808 LYS A N 1
ATOM 6540 C CA . LYS A 1 808 ? 1.210 -3.691 30.664 1.00 82.81 808 LYS A CA 1
ATOM 6541 C C . LYS A 1 808 ? 0.582 -4.738 29.744 1.00 82.81 808 LYS A C 1
ATOM 6543 O O . LYS A 1 808 ? 0.147 -5.777 30.229 1.00 82.81 808 LYS A O 1
ATOM 6548 N N . ASP A 1 809 ? 0.542 -4.480 28.438 1.00 86.06 809 ASP A N 1
ATOM 6549 C CA . ASP A 1 809 ? 0.032 -5.415 27.429 1.00 86.06 809 ASP A CA 1
ATOM 6550 C C . ASP A 1 809 ? 0.950 -5.447 26.194 1.00 86.06 809 ASP A C 1
ATOM 6552 O O . ASP A 1 809 ? 0.633 -4.851 25.161 1.00 86.06 809 ASP A O 1
ATOM 6556 N N . PRO A 1 810 ? 2.101 -6.141 26.286 1.00 83.44 810 PRO A N 1
ATOM 6557 C CA . PRO A 1 810 ? 3.104 -6.175 25.220 1.00 83.44 810 PRO A CA 1
ATOM 6558 C C . PRO A 1 810 ? 2.606 -6.864 23.943 1.00 83.44 810 PRO A C 1
ATOM 6560 O O . PRO A 1 810 ? 3.171 -6.663 22.873 1.00 83.44 810 PRO A O 1
ATOM 6563 N N . ASN A 1 811 ? 1.527 -7.646 24.041 1.00 82.75 811 ASN A N 1
ATOM 6564 C CA . ASN A 1 811 ? 0.925 -8.361 22.917 1.00 82.75 811 ASN A CA 1
ATOM 6565 C C . ASN A 1 811 ? -0.119 -7.513 22.167 1.00 82.75 811 ASN A C 1
ATOM 6567 O O . ASN A 1 811 ? -0.754 -7.996 21.224 1.00 82.75 811 ASN A O 1
ATOM 6571 N N . ASN A 1 812 ? -0.336 -6.259 22.577 1.00 86.50 812 ASN A N 1
ATOM 6572 C CA . ASN A 1 812 ? -1.314 -5.382 21.952 1.00 86.50 812 ASN A CA 1
ATOM 6573 C C . ASN A 1 812 ? -0.759 -4.712 20.692 1.00 86.50 812 ASN A C 1
ATOM 6575 O O . ASN A 1 812 ? -0.200 -3.613 20.727 1.00 86.50 812 ASN A O 1
ATOM 6579 N N . LEU A 1 813 ? -0.979 -5.361 19.552 1.00 82.75 813 LEU A N 1
ATOM 6580 C CA . LEU A 1 813 ? -0.470 -4.905 18.257 1.00 82.75 813 LEU A CA 1
ATOM 6581 C C . LEU A 1 813 ? -0.945 -3.493 17.870 1.00 82.75 813 LEU A C 1
ATOM 6583 O O . LEU A 1 813 ? -0.207 -2.764 17.214 1.00 82.75 813 LEU A O 1
ATOM 6587 N N . VAL A 1 814 ? -2.139 -3.071 18.307 1.00 85.69 814 VAL A N 1
ATOM 6588 C CA . VAL A 1 814 ? -2.669 -1.726 18.003 1.00 85.69 814 VAL A CA 1
ATOM 6589 C C . VAL A 1 814 ? -1.840 -0.643 18.698 1.00 85.69 814 VAL A C 1
ATOM 6591 O O . VAL A 1 814 ? -1.515 0.379 18.096 1.00 85.69 814 VAL A O 1
ATOM 6594 N N . ILE A 1 815 ? -1.473 -0.875 19.960 1.00 89.75 815 ILE A N 1
ATOM 6595 C CA . ILE A 1 815 ? -0.648 0.055 20.738 1.00 89.75 815 ILE A CA 1
ATOM 6596 C C . ILE A 1 815 ? 0.773 0.086 20.163 1.00 89.75 815 ILE A C 1
ATOM 6598 O O . ILE A 1 815 ? 1.342 1.167 20.011 1.00 89.75 815 ILE A O 1
ATOM 6602 N N . GLN A 1 816 ? 1.312 -1.079 19.789 1.00 86.75 816 GLN A N 1
ATOM 6603 C CA . GLN A 1 816 ? 2.631 -1.213 19.171 1.00 86.75 816 GLN A CA 1
ATOM 6604 C C . GLN A 1 816 ? 2.734 -0.413 17.869 1.00 86.75 816 GLN A C 1
ATOM 6606 O O . GLN A 1 816 ? 3.687 0.341 17.678 1.00 86.75 816 GLN A O 1
ATOM 6611 N N . GLU A 1 817 ? 1.749 -0.562 16.984 1.00 85.62 817 GLU A N 1
ATOM 6612 C CA . GLU A 1 817 ? 1.733 0.105 15.685 1.00 85.62 817 GLU A CA 1
ATOM 6613 C C . GLU A 1 817 ? 1.649 1.632 15.833 1.00 85.62 817 GLU A C 1
ATOM 6615 O O . GLU A 1 817 ? 2.380 2.369 15.170 1.00 85.62 817 GLU A O 1
ATOM 6620 N N . ASP A 1 818 ? 0.793 2.122 16.732 1.00 87.69 818 ASP A N 1
ATOM 6621 C CA . ASP A 1 818 ? 0.683 3.554 17.011 1.00 87.69 818 ASP A CA 1
ATOM 6622 C C . ASP A 1 818 ? 1.959 4.120 17.637 1.00 87.69 818 ASP A C 1
ATOM 6624 O O . ASP A 1 818 ? 2.438 5.170 17.202 1.00 87.69 818 ASP A O 1
ATOM 6628 N N . LEU A 1 819 ? 2.533 3.425 18.623 1.00 90.00 819 LEU A N 1
ATOM 6629 C CA . LEU A 1 819 ? 3.784 3.821 19.265 1.00 90.00 819 LEU A CA 1
ATOM 6630 C C . LEU A 1 819 ? 4.919 3.929 18.235 1.00 90.00 819 LEU A C 1
ATOM 6632 O O . LEU A 1 819 ? 5.633 4.934 18.222 1.00 90.00 819 LEU A O 1
ATOM 6636 N N . LEU A 1 820 ? 5.037 2.946 17.339 1.00 87.06 820 LEU A N 1
ATOM 6637 C CA . LEU A 1 820 ? 6.028 2.945 16.265 1.00 87.06 820 LEU A CA 1
ATOM 6638 C C . LEU A 1 820 ? 5.810 4.108 15.287 1.00 87.06 820 LEU A C 1
ATOM 6640 O O . LEU A 1 820 ? 6.740 4.867 15.030 1.00 87.06 820 LEU A O 1
ATOM 6644 N N . LYS A 1 821 ? 4.577 4.325 14.805 1.00 83.50 821 LYS A N 1
ATOM 6645 C CA . LYS A 1 821 ? 4.238 5.456 13.915 1.00 83.50 821 LYS A CA 1
ATOM 6646 C C . LYS A 1 821 ? 4.645 6.802 14.500 1.00 83.50 821 LYS A C 1
ATOM 6648 O O . LYS A 1 821 ? 5.167 7.663 13.793 1.00 83.50 821 LYS A O 1
ATOM 6653 N N . ILE A 1 822 ? 4.355 7.012 15.781 1.00 84.12 822 ILE A N 1
ATOM 6654 C CA . ILE A 1 822 ? 4.622 8.284 16.453 1.00 84.12 822 ILE A CA 1
ATOM 6655 C C . ILE A 1 822 ? 6.123 8.469 16.637 1.00 84.12 822 ILE A C 1
ATOM 6657 O O . ILE A 1 822 ? 6.633 9.538 16.298 1.00 84.12 822 ILE A O 1
ATOM 6661 N N . ALA A 1 823 ? 6.823 7.436 17.109 1.00 83.25 823 ALA A N 1
ATOM 6662 C CA . ALA A 1 823 ? 8.265 7.482 17.306 1.00 83.25 823 ALA A CA 1
ATOM 6663 C C . ALA A 1 823 ? 9.009 7.723 15.977 1.00 83.25 823 ALA A C 1
ATOM 6665 O O . ALA A 1 823 ? 9.865 8.601 15.901 1.00 83.25 823 ALA A O 1
ATOM 6666 N N . CYS A 1 824 ? 8.592 7.054 14.900 1.00 80.94 824 CYS A N 1
ATOM 6667 C CA . CYS A 1 824 ? 9.163 7.217 13.562 1.00 80.94 824 CYS A CA 1
ATOM 6668 C C . CYS A 1 824 ? 8.808 8.536 12.873 1.00 80.94 824 CYS A C 1
ATOM 6670 O O . CYS A 1 824 ? 9.498 8.956 11.949 1.00 80.94 824 CYS A O 1
ATOM 6672 N N . SER A 1 825 ? 7.758 9.233 13.319 1.00 76.12 825 SER A N 1
ATOM 6673 C CA . SER A 1 825 ? 7.400 10.534 12.745 1.00 76.12 825 SER A CA 1
ATOM 6674 C C . SER A 1 825 ? 8.438 11.633 13.015 1.00 76.12 825 SER A C 1
ATOM 6676 O O . SER A 1 825 ? 8.360 12.693 12.392 1.00 76.12 825 SER A O 1
ATOM 6678 N N . GLY A 1 826 ? 9.368 11.425 13.959 1.00 66.50 826 GLY A N 1
ATOM 6679 C CA . GLY A 1 826 ? 10.424 12.382 14.317 1.00 66.50 826 GLY A CA 1
ATOM 6680 C C . GLY A 1 826 ? 9.922 13.690 14.948 1.00 66.50 826 GLY A C 1
ATOM 6681 O O . GLY A 1 826 ? 10.705 14.603 15.203 1.00 66.50 826 GLY A O 1
ATOM 6682 N N . LYS A 1 827 ? 8.615 13.812 15.213 1.00 58.47 827 LYS A N 1
ATOM 6683 C CA . LYS A 1 827 ? 7.987 15.016 15.770 1.00 58.47 827 LYS A CA 1
ATOM 6684 C C . LYS A 1 827 ? 8.158 15.063 17.289 1.00 58.47 827 LYS A C 1
ATOM 6686 O O . LYS A 1 827 ? 7.217 14.791 18.022 1.00 58.47 827 LYS A O 1
ATOM 6691 N N . SER A 1 828 ? 9.350 15.401 17.767 1.00 54.38 828 SER A N 1
ATOM 6692 C CA . SER A 1 828 ? 9.573 15.685 19.192 1.00 54.38 828 SER A CA 1
ATOM 6693 C C . SER A 1 828 ? 9.002 17.056 19.571 1.00 54.38 828 SER A C 1
ATOM 6695 O O . SER A 1 828 ? 9.135 18.018 18.811 1.00 54.38 828 SER A O 1
ATOM 6697 N N . THR A 1 829 ? 8.402 17.177 20.760 1.00 53.00 829 THR A N 1
ATOM 6698 C CA . THR A 1 829 ? 8.023 18.490 21.318 1.00 53.00 829 THR A CA 1
ATOM 6699 C C . THR A 1 829 ? 9.212 19.248 21.918 1.00 53.00 829 THR A C 1
ATOM 6701 O O . THR A 1 829 ? 9.115 20.453 22.147 1.00 53.00 829 THR A O 1
ATOM 6704 N N . LYS A 1 830 ? 10.351 18.576 22.132 1.00 43.28 830 LYS A N 1
ATOM 6705 C CA . LYS A 1 830 ? 11.610 19.166 22.615 1.00 43.28 830 LYS A CA 1
ATOM 6706 C C . LYS A 1 830 ? 12.702 19.121 21.542 1.00 43.28 830 LYS A C 1
ATOM 6708 O O . LYS A 1 830 ? 12.894 18.101 20.884 1.00 43.28 830 LYS A O 1
ATOM 6713 N N . SER A 1 831 ? 13.460 20.208 21.396 1.00 40.22 831 SER A N 1
ATOM 6714 C CA . SER A 1 831 ? 14.656 20.255 20.541 1.00 40.22 831 SER A CA 1
ATOM 6715 C C . SER A 1 831 ? 15.689 19.220 21.006 1.00 40.22 831 SER A C 1
ATOM 6717 O O . SER A 1 831 ? 16.085 19.247 22.173 1.00 40.22 831 SER A O 1
ATOM 6719 N N . ALA A 1 832 ? 16.127 18.318 20.122 1.00 43.50 832 ALA A N 1
ATOM 6720 C CA . ALA A 1 832 ? 17.139 17.308 20.439 1.00 43.50 832 ALA A CA 1
ATOM 6721 C C . ALA A 1 832 ? 18.465 17.966 20.869 1.00 43.50 832 ALA A C 1
ATOM 6723 O O . ALA A 1 832 ? 18.875 18.957 20.268 1.00 43.50 832 ALA A O 1
ATOM 6724 N N . ILE A 1 833 ? 19.175 17.420 21.862 1.00 42.94 833 ILE A N 1
ATOM 6725 C CA . ILE A 1 833 ? 20.491 17.949 22.287 1.00 42.94 833 ILE A CA 1
ATOM 6726 C C . ILE A 1 833 ? 21.477 17.985 21.107 1.00 42.94 833 ILE A C 1
ATOM 6728 O O . ILE A 1 833 ? 22.246 18.933 20.980 1.00 42.94 833 ILE A O 1
ATOM 6732 N N . SER A 1 834 ? 21.388 17.025 20.178 1.00 41.31 834 SER A N 1
ATOM 6733 C CA . SER A 1 834 ? 22.185 17.020 18.943 1.00 41.31 834 SER A CA 1
ATOM 6734 C C . SER A 1 834 ? 21.945 18.245 18.057 1.00 41.31 834 SER A C 1
ATOM 6736 O O . SER A 1 834 ? 22.869 18.708 17.398 1.00 41.31 834 SER A O 1
ATOM 6738 N N . SER A 1 835 ? 20.738 18.824 18.082 1.00 46.19 835 SER A N 1
ATOM 6739 C CA . SER A 1 835 ? 20.441 20.069 17.363 1.00 46.19 835 SER A CA 1
ATOM 6740 C C . SER A 1 835 ? 21.072 21.305 18.015 1.00 46.19 835 SER A C 1
ATOM 6742 O O . SER A 1 835 ? 21.238 22.319 17.344 1.00 46.19 835 SER A O 1
ATOM 6744 N N . GLN A 1 836 ? 21.451 21.229 19.299 1.00 51.31 836 GLN A N 1
ATOM 6745 C CA . GLN A 1 836 ? 22.174 22.303 19.990 1.00 51.31 836 GLN A CA 1
ATOM 6746 C C . GLN A 1 836 ? 23.696 22.237 19.783 1.00 51.31 836 GLN A C 1
ATOM 6748 O O . GLN A 1 836 ? 24.352 23.270 19.902 1.00 51.31 836 GLN A O 1
ATOM 6753 N N . PHE A 1 837 ? 24.256 21.064 19.459 1.00 56.44 837 PHE A N 1
ATOM 6754 C CA . PHE A 1 837 ? 25.703 20.850 19.289 1.00 56.44 837 PHE A CA 1
ATOM 6755 C C . PHE A 1 837 ? 26.019 20.111 17.975 1.00 56.44 837 PHE A C 1
ATOM 6757 O O . PHE A 1 837 ? 26.377 18.930 18.003 1.00 56.44 837 PHE A O 1
ATOM 6764 N N . PRO A 1 838 ? 25.874 20.772 16.813 1.00 53.28 838 PRO A N 1
ATOM 6765 C CA . PRO A 1 838 ? 26.173 20.156 15.526 1.00 53.28 838 PRO A CA 1
ATOM 6766 C C . PRO A 1 838 ? 27.668 19.822 15.394 1.00 53.28 838 PRO A C 1
ATOM 6768 O O . PRO A 1 838 ? 28.539 20.602 15.784 1.00 53.28 838 PRO A O 1
ATOM 6771 N N . THR A 1 839 ? 27.969 18.655 14.824 1.00 60.34 839 THR A N 1
ATOM 6772 C CA . THR A 1 839 ? 29.331 18.260 14.440 1.00 60.34 839 THR A CA 1
ATOM 6773 C C . THR A 1 839 ? 29.764 19.030 13.198 1.00 60.34 839 THR A C 1
ATOM 6775 O O . THR A 1 839 ? 29.025 19.079 12.215 1.00 60.34 839 THR A O 1
ATOM 6778 N N . VAL A 1 840 ? 30.961 19.609 13.231 1.00 61.28 840 VAL A N 1
ATOM 6779 C CA . VAL A 1 840 ? 31.516 20.437 12.157 1.00 61.28 840 VAL A CA 1
ATOM 6780 C C . VAL A 1 840 ? 32.752 19.749 11.580 1.00 61.28 840 VAL A C 1
ATOM 6782 O O . VAL A 1 840 ? 33.613 19.261 12.317 1.00 61.28 840 VAL A O 1
ATOM 6785 N N . CYS A 1 841 ? 32.848 19.728 10.250 1.00 63.41 841 CYS A N 1
ATOM 6786 C CA . CYS A 1 841 ? 34.035 19.249 9.554 1.00 63.41 841 CYS A CA 1
ATOM 6787 C C . CYS A 1 841 ? 35.130 20.318 9.636 1.00 63.41 841 CYS A C 1
ATOM 6789 O O . CYS A 1 841 ? 34.961 21.428 9.131 1.00 63.41 841 CYS A O 1
ATOM 6791 N N . CYS A 1 842 ? 36.238 20.000 10.302 1.00 64.25 842 CYS A N 1
ATOM 6792 C CA . CYS A 1 842 ? 37.309 20.959 10.569 1.00 64.25 842 CYS A CA 1
ATOM 6793 C C . CYS A 1 842 ? 38.468 20.866 9.586 1.00 64.25 842 CYS A C 1
ATOM 6795 O O . CYS A 1 842 ? 39.150 21.859 9.344 1.00 64.25 842 CYS A O 1
ATOM 6797 N N . SER A 1 843 ? 38.724 19.677 9.044 1.00 60.34 843 SER A N 1
ATOM 6798 C CA . SER A 1 843 ? 39.744 19.450 8.024 1.00 60.34 843 SER A CA 1
ATOM 6799 C C . SER A 1 843 ? 39.464 18.143 7.271 1.00 60.34 843 SER A C 1
ATOM 6801 O O . SER A 1 843 ? 38.664 17.330 7.738 1.00 60.34 843 SER A O 1
ATOM 6803 N N . PRO A 1 844 ? 40.163 17.869 6.154 1.00 58.03 844 PRO A N 1
ATOM 6804 C CA . PRO A 1 844 ? 40.060 16.580 5.466 1.00 58.03 844 PRO A CA 1
ATOM 6805 C C . PRO A 1 844 ? 40.370 15.389 6.384 1.00 58.03 844 PRO A C 1
ATOM 6807 O O . PRO A 1 844 ? 39.810 14.310 6.218 1.00 58.03 844 PRO A O 1
ATOM 6810 N N . VAL A 1 845 ? 41.246 15.598 7.374 1.00 58.50 845 VAL A N 1
ATOM 6811 C CA . VAL A 1 845 ? 41.673 14.581 8.342 1.00 58.50 845 VAL A CA 1
ATOM 6812 C C . VAL A 1 845 ? 40.747 14.544 9.561 1.00 58.50 845 VAL A C 1
ATOM 6814 O O . VAL A 1 845 ? 40.650 13.515 10.221 1.00 58.50 845 VAL A O 1
ATOM 6817 N N . VAL A 1 846 ? 40.054 15.634 9.884 1.00 65.19 846 VAL A N 1
ATOM 6818 C CA . VAL A 1 846 ? 39.179 15.741 11.056 1.00 65.19 846 VAL A CA 1
ATOM 6819 C C . VAL A 1 846 ? 37.784 16.148 10.605 1.00 65.19 846 VAL A C 1
ATOM 6821 O O . VAL A 1 846 ? 37.465 17.334 10.500 1.00 65.19 846 VAL A O 1
ATOM 6824 N N . GLN A 1 847 ? 36.938 15.146 10.385 1.00 61.38 847 GLN A N 1
ATOM 6825 C CA . GLN A 1 847 ? 35.571 15.371 9.919 1.00 61.38 847 GLN A CA 1
ATOM 6826 C C . GLN A 1 847 ? 34.551 15.546 11.055 1.00 61.38 847 GLN A C 1
ATOM 6828 O O . GLN A 1 847 ? 33.501 16.138 10.834 1.00 61.38 847 GLN A O 1
ATOM 6833 N N . ASN A 1 848 ? 34.874 15.103 12.277 1.00 65.31 848 ASN A N 1
ATOM 6834 C CA . ASN A 1 848 ? 33.894 14.943 13.359 1.00 65.31 848 ASN A CA 1
ATOM 6835 C C . ASN A 1 848 ? 34.283 15.721 14.630 1.00 65.31 848 ASN A C 1
ATOM 6837 O O . ASN A 1 848 ? 34.423 15.129 15.700 1.00 65.31 848 ASN A O 1
ATOM 6841 N N . ALA A 1 849 ? 34.494 17.038 14.535 1.00 71.31 849 ALA A N 1
ATOM 6842 C CA . ALA A 1 849 ? 34.706 17.870 15.723 1.00 71.31 849 ALA A CA 1
ATOM 6843 C C . ALA A 1 849 ? 33.379 18.449 16.235 1.00 71.31 849 ALA A C 1
ATOM 6845 O O . ALA A 1 849 ? 32.486 18.771 15.453 1.00 71.31 849 ALA A O 1
ATOM 6846 N N . VAL A 1 850 ? 33.250 18.625 17.550 1.00 70.88 850 VAL A N 1
ATOM 6847 C CA . VAL A 1 850 ? 32.080 19.255 18.182 1.00 70.88 850 VAL A CA 1
ATOM 6848 C C . VAL A 1 850 ? 32.455 20.669 18.605 1.00 70.88 850 VAL A C 1
ATOM 6850 O O . VAL A 1 850 ? 33.324 20.846 19.458 1.00 70.88 850 VAL A O 1
ATOM 6853 N N . CYS A 1 851 ? 31.814 21.674 18.008 1.00 72.31 851 CYS A N 1
ATOM 6854 C CA . CYS A 1 851 ? 32.084 23.088 18.271 1.00 72.31 851 CYS A CA 1
ATOM 6855 C C . CYS A 1 851 ? 31.037 23.683 19.213 1.00 72.31 851 CYS A C 1
ATOM 6857 O O . CYS A 1 851 ? 29.840 23.640 18.941 1.00 72.31 851 CYS A O 1
ATOM 6859 N N . ILE A 1 852 ? 31.494 24.241 20.335 1.00 69.62 852 ILE A N 1
ATOM 6860 C CA . ILE A 1 852 ? 30.644 24.783 21.393 1.00 69.62 852 ILE A CA 1
ATOM 6861 C C . ILE A 1 852 ? 30.911 26.277 21.539 1.00 69.62 852 ILE A C 1
ATOM 6863 O O . ILE A 1 852 ? 32.053 26.709 21.709 1.00 69.62 852 ILE A O 1
ATOM 6867 N N . ARG A 1 853 ? 29.840 27.077 21.514 1.00 69.62 853 ARG A N 1
ATOM 6868 C CA . ARG A 1 853 ? 29.898 28.525 21.729 1.00 69.62 853 ARG A CA 1
ATOM 6869 C C . ARG A 1 853 ? 29.259 28.882 23.076 1.00 69.62 853 ARG A C 1
ATOM 6871 O O . ARG A 1 853 ? 28.038 29.002 23.151 1.00 69.62 853 ARG A O 1
ATOM 6878 N N . PRO A 1 854 ? 30.042 29.031 24.161 1.00 62.38 854 PRO A N 1
ATOM 6879 C CA . PRO A 1 854 ? 29.481 29.173 25.507 1.00 62.38 854 PRO A CA 1
ATOM 6880 C C . PRO A 1 854 ? 28.666 30.465 25.716 1.00 62.38 854 PRO A C 1
ATOM 6882 O O . PRO A 1 854 ? 27.762 30.494 26.548 1.00 62.38 854 PRO A O 1
ATOM 6885 N N . ARG A 1 855 ? 28.954 31.540 24.970 1.00 62.25 855 ARG A N 1
ATOM 6886 C CA . ARG A 1 855 ? 28.182 32.797 24.912 1.00 62.25 855 ARG A CA 1
ATOM 6887 C C . ARG A 1 855 ? 28.137 33.325 23.474 1.00 62.25 855 ARG A C 1
ATOM 6889 O O . ARG A 1 855 ? 29.061 33.069 22.708 1.00 62.25 855 ARG A O 1
ATOM 6896 N N . LYS A 1 856 ? 27.116 34.118 23.117 1.00 63.56 856 LYS A N 1
ATOM 6897 C CA . LYS A 1 856 ? 27.009 34.742 21.776 1.00 63.56 856 LYS A CA 1
ATOM 6898 C C . LYS A 1 856 ? 28.270 35.522 21.379 1.00 63.56 856 LYS A C 1
ATOM 6900 O O . LYS A 1 856 ? 28.696 35.428 20.234 1.00 63.56 856 LYS A O 1
ATOM 6905 N N . ASP A 1 857 ? 28.893 36.192 22.346 1.00 65.50 857 ASP A N 1
ATOM 6906 C CA . ASP A 1 857 ? 30.058 37.056 22.114 1.00 65.50 857 ASP A CA 1
ATOM 6907 C C . ASP A 1 857 ? 31.402 36.325 22.289 1.00 65.50 857 ASP A C 1
ATOM 6909 O O . ASP A 1 857 ? 32.462 36.920 22.119 1.00 65.50 857 ASP A O 1
ATOM 6913 N N . SER A 1 858 ? 31.388 35.039 22.662 1.00 63.25 858 SER A N 1
ATOM 6914 C CA . SER A 1 858 ? 32.612 34.243 22.814 1.00 63.25 858 SER A CA 1
ATOM 6915 C C . SER A 1 858 ? 32.985 33.512 21.525 1.00 63.25 858 SER A C 1
ATOM 6917 O O . SER A 1 858 ? 32.116 33.147 20.728 1.00 63.25 858 SER A O 1
ATOM 6919 N N . GLU A 1 859 ? 34.282 33.261 21.354 1.00 65.19 859 GLU A N 1
ATOM 6920 C CA . GLU A 1 859 ? 34.815 32.402 20.294 1.00 65.19 859 GLU A CA 1
ATOM 6921 C C . GLU A 1 859 ? 34.282 30.967 20.400 1.00 65.19 859 GLU A C 1
ATOM 6923 O O . GLU A 1 859 ? 34.071 30.445 21.499 1.00 65.19 859 GLU A O 1
ATOM 6928 N N . GLU A 1 860 ? 34.100 30.322 19.248 1.00 70.69 860 GLU A N 1
ATOM 6929 C CA . GLU A 1 860 ? 33.748 28.906 19.168 1.00 70.69 860 GLU A CA 1
ATOM 6930 C C . GLU A 1 860 ? 34.925 28.039 19.621 1.00 70.69 860 GLU A C 1
ATOM 6932 O O . GLU A 1 860 ? 36.060 28.191 19.165 1.00 70.69 860 GLU A O 1
ATOM 6937 N N . GLN A 1 861 ? 34.657 27.131 20.555 1.00 73.31 861 GLN A N 1
ATOM 6938 C CA . GLN A 1 861 ? 35.630 26.174 21.061 1.00 73.31 861 GLN A CA 1
ATOM 6939 C C . GLN A 1 861 ? 35.276 24.795 20.520 1.00 73.31 861 GLN A C 1
ATOM 6941 O O . GLN A 1 861 ? 34.250 24.233 20.894 1.00 73.31 861 GLN A O 1
ATOM 6946 N N . CYS A 1 862 ? 36.105 24.261 19.626 1.00 77.75 862 CYS A N 1
ATOM 6947 C CA . CYS A 1 862 ? 35.891 22.938 19.055 1.00 77.75 862 CYS A CA 1
ATOM 6948 C C . CYS A 1 862 ? 36.706 21.876 19.793 1.00 77.75 862 CYS A C 1
ATOM 6950 O O . CYS A 1 862 ? 37.793 22.143 20.307 1.00 77.75 862 CYS A O 1
ATOM 6952 N N . TYR A 1 863 ? 36.153 20.671 19.875 1.00 77.19 863 TYR A N 1
ATOM 6953 C CA . TYR A 1 863 ? 36.736 19.540 20.586 1.00 77.19 863 TYR A CA 1
ATOM 6954 C C . TYR A 1 863 ? 36.654 18.288 19.712 1.00 77.19 863 TYR A C 1
ATOM 6956 O O . TYR A 1 863 ? 35.630 18.039 19.074 1.00 77.19 863 TYR A O 1
ATOM 6964 N N . ILE A 1 864 ? 37.730 17.506 19.683 1.00 76.69 864 ILE A N 1
ATOM 6965 C CA . ILE A 1 864 ? 37.780 16.184 19.049 1.00 76.69 864 ILE A CA 1
ATOM 6966 C C . ILE A 1 864 ? 37.899 15.147 20.149 1.00 76.69 864 ILE A C 1
ATOM 6968 O O . ILE A 1 864 ? 38.437 15.422 21.220 1.00 76.69 864 ILE A O 1
ATOM 6972 N N . VAL A 1 865 ? 37.395 13.953 19.886 1.00 72.00 865 VAL A N 1
ATOM 6973 C CA . VAL A 1 865 ? 37.565 12.839 20.799 1.00 72.00 865 VAL A CA 1
ATOM 6974 C C . VAL A 1 865 ? 38.855 12.086 20.469 1.00 72.00 865 VAL A C 1
ATOM 6976 O O . VAL A 1 865 ? 39.035 11.606 19.350 1.00 72.00 865 VAL A O 1
ATOM 6979 N N . GLU A 1 866 ? 39.746 11.992 21.450 1.00 68.38 866 GLU A N 1
ATOM 6980 C CA . GLU A 1 866 ? 41.029 11.299 21.353 1.00 68.38 866 GLU A CA 1
ATOM 6981 C C . GLU A 1 866 ? 41.018 10.076 22.284 1.00 68.38 866 GLU A C 1
ATOM 6983 O O . GLU A 1 866 ? 40.494 10.122 23.404 1.00 68.38 866 GLU A O 1
ATOM 6988 N N . SER A 1 867 ? 41.555 8.948 21.813 1.00 66.00 867 SER A N 1
ATOM 6989 C CA . SER A 1 867 ? 41.697 7.743 22.633 1.00 66.00 867 SER A CA 1
ATOM 6990 C C . SER A 1 867 ? 42.704 8.003 23.750 1.00 66.00 867 SER A C 1
ATOM 6992 O O . SER A 1 867 ? 43.819 8.450 23.485 1.00 66.00 867 SER A O 1
ATOM 6994 N N . SER A 1 868 ? 42.323 7.707 24.993 1.00 61.91 868 SER A N 1
ATOM 6995 C CA . SER A 1 868 ? 43.241 7.781 26.128 1.00 61.91 868 SER A CA 1
ATOM 6996 C C . SER A 1 868 ? 44.423 6.827 25.919 1.00 61.91 868 SER A C 1
ATOM 6998 O O . SER A 1 868 ? 44.235 5.684 25.510 1.00 61.91 868 SER A O 1
ATOM 7000 N N . ASN A 1 869 ? 45.640 7.268 26.253 1.00 62.91 869 ASN A N 1
ATOM 7001 C CA . ASN A 1 869 ? 46.840 6.417 26.228 1.00 62.91 869 ASN A CA 1
ATOM 7002 C C . ASN A 1 869 ? 46.843 5.342 27.335 1.00 62.91 869 ASN A C 1
ATOM 7004 O O . ASN A 1 869 ? 47.770 4.538 27.412 1.00 62.91 869 ASN A O 1
ATOM 7008 N N . ILE A 1 870 ? 45.841 5.345 28.218 1.00 65.25 870 ILE A N 1
ATOM 7009 C CA . ILE A 1 870 ? 45.676 4.357 29.283 1.00 65.25 870 ILE A CA 1
ATOM 7010 C C . ILE A 1 870 ? 44.743 3.249 28.762 1.00 65.25 870 ILE A C 1
ATOM 7012 O O . ILE A 1 870 ? 43.624 3.573 28.354 1.00 65.25 870 ILE A O 1
ATOM 7016 N N . PRO A 1 871 ? 45.156 1.966 28.786 1.00 60.75 871 PRO A N 1
ATOM 7017 C CA . PRO A 1 871 ? 44.292 0.842 28.424 1.00 60.75 871 PRO A CA 1
ATOM 7018 C C . PRO A 1 871 ? 42.982 0.880 29.225 1.00 60.75 871 PRO A C 1
ATOM 7020 O O . PRO A 1 871 ? 43.012 1.156 30.423 1.00 60.75 871 PRO A O 1
ATOM 7023 N N . ASP A 1 872 ? 41.851 0.639 28.561 1.00 59.19 872 ASP A N 1
ATOM 7024 C CA . ASP A 1 872 ? 40.485 0.647 29.122 1.00 59.19 872 ASP A CA 1
ATOM 7025 C C . ASP A 1 872 ? 39.972 1.987 29.687 1.00 59.19 872 ASP A C 1
ATOM 7027 O O . ASP A 1 872 ? 38.880 2.052 30.256 1.00 59.19 872 ASP A O 1
ATOM 7031 N N . ALA A 1 873 ? 40.706 3.090 29.516 1.00 57.88 873 ALA A N 1
ATOM 7032 C CA . ALA A 1 873 ? 40.206 4.405 29.897 1.00 57.88 873 ALA A CA 1
ATOM 7033 C C . ALA A 1 873 ? 39.267 4.980 28.826 1.00 57.88 873 ALA A C 1
ATOM 7035 O O . ALA A 1 873 ? 39.541 4.917 27.626 1.00 57.88 873 ALA A O 1
ATOM 7036 N N . SER A 1 874 ? 38.178 5.612 29.274 1.00 61.12 874 SER A N 1
ATOM 7037 C CA . SER A 1 874 ? 37.226 6.278 28.387 1.00 61.12 874 SER A CA 1
ATOM 7038 C C . SER A 1 874 ? 37.925 7.347 27.533 1.00 61.12 874 SER A C 1
ATOM 7040 O O . SER A 1 874 ? 38.744 8.107 28.070 1.00 61.12 874 SER A O 1
ATOM 7042 N N . PRO A 1 875 ? 37.596 7.453 26.236 1.00 66.69 875 PRO A N 1
ATOM 7043 C CA . PRO A 1 875 ? 38.137 8.496 25.374 1.00 66.69 875 PRO A CA 1
ATOM 7044 C C . PRO A 1 875 ? 37.851 9.897 25.938 1.00 66.69 875 PRO A C 1
ATOM 7046 O O . PRO A 1 875 ? 36.856 10.115 26.631 1.00 66.69 875 PRO A O 1
ATOM 7049 N N . GLN A 1 876 ? 38.746 10.851 25.680 1.00 68.62 876 GLN A N 1
ATOM 7050 C CA . GLN A 1 876 ? 38.658 12.206 26.232 1.00 68.62 876 GLN A CA 1
ATOM 7051 C C . GLN A 1 876 ? 38.419 13.231 25.123 1.00 68.62 876 GLN A C 1
ATOM 7053 O O . GLN A 1 876 ? 38.933 13.099 24.015 1.00 68.62 876 GLN A O 1
ATOM 7058 N N . LEU A 1 877 ? 37.646 14.279 25.428 1.00 69.44 877 LEU A N 1
ATOM 7059 C CA . LEU A 1 877 ? 37.539 15.448 24.556 1.00 69.44 877 LEU A CA 1
ATOM 7060 C C . LEU A 1 877 ? 38.805 16.293 24.701 1.00 69.44 877 LEU A C 1
ATOM 7062 O O . LEU A 1 877 ? 39.123 16.775 25.789 1.00 69.44 877 LEU A O 1
ATOM 7066 N N . VAL A 1 878 ? 39.497 16.503 23.589 1.00 71.44 878 VAL A N 1
ATOM 7067 C CA . VAL A 1 878 ? 40.683 17.349 23.491 1.00 71.44 878 VAL A CA 1
ATOM 7068 C C . VAL A 1 878 ? 40.331 18.563 22.646 1.00 71.44 878 VAL A C 1
ATOM 7070 O O . VAL A 1 878 ? 39.704 18.459 21.590 1.00 71.44 878 VAL A O 1
ATOM 7073 N N . TYR A 1 879 ? 40.678 19.746 23.148 1.00 73.06 879 TYR A N 1
ATOM 7074 C CA . TYR A 1 879 ? 40.441 20.998 22.438 1.00 73.06 879 TYR A CA 1
ATOM 7075 C C . TYR A 1 879 ? 41.188 21.006 21.102 1.00 73.06 879 TYR A C 1
ATOM 7077 O O . TYR A 1 879 ? 42.394 20.773 21.060 1.00 73.06 879 TYR A O 1
ATOM 7085 N N . HIS A 1 880 ? 40.480 21.328 20.023 1.00 70.38 880 HIS A N 1
ATOM 7086 C CA . HIS A 1 880 ? 41.029 21.406 18.678 1.00 70.38 880 HIS A CA 1
ATOM 7087 C C . HIS A 1 880 ? 40.525 22.674 17.982 1.00 70.38 880 HIS A C 1
ATOM 7089 O O . HIS A 1 880 ? 39.334 22.963 17.990 1.00 70.38 880 HIS A O 1
ATOM 7095 N N . ARG A 1 881 ? 41.412 23.462 17.366 1.00 68.44 881 ARG A N 1
ATOM 7096 C CA . ARG A 1 881 ? 41.010 24.699 16.671 1.00 68.44 881 ARG A CA 1
ATOM 7097 C C . ARG A 1 881 ? 40.620 24.406 15.228 1.00 68.44 881 ARG A C 1
ATOM 7099 O O . ARG A 1 881 ? 41.397 23.806 14.492 1.00 68.44 881 ARG A O 1
ATOM 7106 N N . CYS A 1 882 ? 39.435 24.856 14.831 1.00 64.06 882 CYS A N 1
ATOM 7107 C CA . CYS A 1 882 ? 38.941 24.784 13.461 1.00 64.06 882 CYS A CA 1
ATOM 7108 C C . CYS A 1 882 ? 38.916 26.209 12.894 1.00 64.06 882 CYS A C 1
ATOM 7110 O O . CYS A 1 882 ? 38.262 27.074 13.466 1.00 64.06 882 CYS A O 1
ATOM 7112 N N . ASN A 1 883 ? 39.680 26.458 11.824 1.00 49.31 883 ASN A N 1
ATOM 7113 C CA . ASN A 1 883 ? 39.757 27.727 11.079 1.00 49.31 883 ASN A CA 1
ATOM 7114 C C . ASN A 1 883 ? 40.088 29.005 11.896 1.00 49.31 883 ASN A C 1
ATOM 7116 O O . ASN A 1 883 ? 39.251 29.894 12.026 1.00 49.31 883 ASN A O 1
ATOM 7120 N N . GLY A 1 884 ? 41.336 29.163 12.371 1.00 56.28 884 GLY A N 1
ATOM 7121 C CA . GLY A 1 884 ? 41.813 30.418 12.988 1.00 56.28 884 GLY A CA 1
ATOM 7122 C C . GLY A 1 884 ? 43.340 30.618 12.963 1.00 56.28 884 GLY A C 1
ATOM 7123 O O . GLY A 1 884 ? 44.089 29.654 12.811 1.00 56.28 884 GLY A O 1
ATOM 7124 N N . PHE A 1 885 ? 43.799 31.872 13.114 1.00 48.41 885 PHE A N 1
ATOM 7125 C CA . PHE A 1 885 ? 45.224 32.246 13.213 1.00 48.41 885 PHE A CA 1
ATOM 7126 C C . PHE A 1 885 ? 45.889 31.611 14.453 1.00 48.41 885 PHE A C 1
ATOM 7128 O O . PHE A 1 885 ? 45.307 31.571 15.539 1.00 48.41 885 PHE A O 1
ATOM 7135 N N . TYR A 1 886 ? 47.117 31.110 14.288 1.00 50.34 886 TYR A N 1
ATOM 7136 C CA . TYR A 1 886 ? 47.894 30.456 15.345 1.00 50.34 886 TYR A CA 1
ATOM 7137 C C . TYR A 1 886 ? 48.437 31.488 16.349 1.00 50.34 886 TYR A C 1
ATOM 7139 O O . TYR A 1 886 ? 49.268 32.316 15.985 1.00 50.34 886 TYR A O 1
ATOM 7147 N N . ASP A 1 887 ? 47.985 31.434 17.606 1.00 60.88 887 ASP A N 1
ATOM 7148 C CA . ASP A 1 887 ? 48.436 32.325 18.694 1.00 60.88 887 ASP A CA 1
ATOM 7149 C C . ASP A 1 887 ? 49.414 31.658 19.683 1.00 60.88 887 ASP A C 1
ATOM 7151 O O . ASP A 1 887 ? 49.925 32.321 20.581 1.00 60.88 887 ASP A O 1
ATOM 7155 N N . GLY A 1 888 ? 49.684 30.355 19.532 1.00 58.03 888 GLY A N 1
ATOM 7156 C CA . GLY A 1 888 ? 50.600 29.596 20.388 1.00 58.03 888 GLY A CA 1
ATOM 7157 C C . GLY A 1 888 ? 50.035 29.100 21.729 1.00 58.03 888 GLY A C 1
ATOM 7158 O O . GLY A 1 888 ? 50.798 28.515 22.494 1.00 58.03 888 GLY A O 1
ATOM 7159 N N . PHE A 1 889 ? 48.737 29.267 22.031 1.00 52.91 889 PHE A N 1
ATOM 7160 C CA . PHE A 1 889 ? 48.155 28.851 23.321 1.00 52.91 889 PHE A CA 1
ATOM 7161 C C . PHE A 1 889 ? 47.085 27.745 23.197 1.00 52.91 889 PHE A C 1
ATOM 7163 O O . PHE A 1 889 ? 46.063 27.902 22.519 1.00 52.91 889 PHE A O 1
ATOM 7170 N N . SER A 1 890 ? 47.265 26.636 23.932 1.00 54.06 890 SER A N 1
ATOM 7171 C CA . SER A 1 890 ? 46.247 25.585 24.115 1.00 54.06 890 SER A CA 1
ATOM 7172 C C . SER A 1 890 ? 45.255 25.966 25.221 1.00 54.06 890 SER A C 1
ATOM 7174 O O . SER A 1 890 ? 45.669 26.278 26.340 1.00 54.06 890 SER A O 1
ATOM 7176 N N . LYS A 1 891 ? 43.945 25.906 24.954 1.00 62.69 891 LYS A N 1
ATOM 7177 C CA . LYS A 1 891 ? 42.906 26.176 25.964 1.00 62.69 891 LYS A CA 1
ATOM 7178 C C . LYS A 1 891 ? 42.533 24.875 26.693 1.00 62.69 891 LYS A C 1
ATOM 7180 O O . LYS A 1 891 ? 42.393 23.835 26.056 1.00 62.69 891 LYS A O 1
ATOM 7185 N N . LYS A 1 892 ? 42.370 24.927 28.022 1.00 63.91 892 LYS A N 1
ATOM 7186 C CA . LYS A 1 892 ? 41.912 23.777 28.824 1.00 63.91 892 LYS A CA 1
ATOM 7187 C C . LYS A 1 892 ? 40.491 23.380 28.400 1.00 63.91 892 LYS A C 1
ATOM 7189 O O . LYS A 1 892 ? 39.659 24.257 28.158 1.00 63.91 892 LYS A O 1
ATOM 7194 N N . THR A 1 893 ? 40.205 22.080 28.334 1.00 65.44 893 THR A N 1
ATOM 7195 C CA . THR A 1 893 ? 38.845 21.567 28.140 1.00 65.44 893 THR A CA 1
ATOM 7196 C C . THR A 1 893 ? 37.941 22.081 29.250 1.00 65.44 893 THR A C 1
ATOM 7198 O O . THR A 1 893 ? 38.282 21.983 30.428 1.00 65.44 893 THR A O 1
ATOM 7201 N N . ALA A 1 894 ? 36.810 22.679 28.883 1.00 64.81 894 ALA A N 1
ATOM 7202 C CA . ALA A 1 894 ? 35.887 23.211 29.868 1.00 64.81 894 ALA A CA 1
ATOM 7203 C C . ALA A 1 894 ? 35.187 22.063 30.611 1.00 64.81 894 ALA A C 1
ATOM 7205 O O . ALA A 1 894 ? 34.781 21.088 29.980 1.00 64.81 894 ALA A O 1
ATOM 7206 N N . ASP A 1 895 ? 35.014 22.185 31.930 1.00 67.81 895 ASP A N 1
ATOM 7207 C CA . ASP A 1 895 ? 34.519 21.091 32.783 1.00 67.81 895 ASP A CA 1
ATOM 7208 C C . ASP A 1 895 ? 33.164 20.535 32.306 1.00 67.81 895 ASP A C 1
ATOM 7210 O O . ASP A 1 895 ? 32.932 19.327 32.345 1.00 67.81 895 ASP A O 1
ATOM 7214 N N . TYR A 1 896 ? 32.295 21.387 31.752 1.00 66.88 896 TYR A N 1
ATOM 7215 C CA . TYR A 1 896 ? 31.002 20.965 31.209 1.00 66.88 896 TYR A CA 1
ATOM 7216 C C . TYR A 1 896 ? 31.124 20.009 30.009 1.00 66.88 896 TYR A C 1
ATOM 7218 O O . TYR A 1 896 ? 30.234 19.190 29.807 1.00 66.88 896 TYR A O 1
ATOM 7226 N N . ALA A 1 897 ? 32.206 20.062 29.223 1.00 63.22 897 ALA A N 1
ATOM 7227 C CA . ALA A 1 897 ? 32.379 19.198 28.054 1.00 63.22 897 ALA A CA 1
ATOM 7228 C C . ALA A 1 897 ? 32.460 17.717 28.459 1.00 63.22 897 ALA A C 1
ATOM 7230 O O . ALA A 1 897 ? 31.900 16.860 27.779 1.00 63.22 897 ALA A O 1
ATOM 7231 N N . SER A 1 898 ? 33.068 17.423 29.615 1.00 63.22 898 SER A N 1
ATOM 7232 C CA . SER A 1 898 ? 33.095 16.070 30.184 1.00 63.22 898 SER A CA 1
ATOM 7233 C C . SER A 1 898 ? 31.694 15.557 30.548 1.00 63.22 898 SER A C 1
ATOM 7235 O O . SER A 1 898 ? 31.403 14.383 30.341 1.00 63.22 898 SER A O 1
ATOM 7237 N N . ILE A 1 899 ? 30.792 16.448 30.980 1.00 62.09 899 ILE A N 1
ATOM 7238 C CA . ILE A 1 899 ? 29.401 16.124 31.332 1.00 62.09 899 ILE A CA 1
ATOM 7239 C C . ILE A 1 899 ? 28.569 15.810 30.080 1.00 62.09 899 ILE A C 1
ATOM 7241 O O . ILE A 1 899 ? 27.735 14.909 30.106 1.00 62.09 899 ILE A O 1
ATOM 7245 N N . VAL A 1 900 ? 28.786 16.541 28.980 1.00 60.84 900 VAL A N 1
ATOM 7246 C CA . VAL A 1 900 ? 28.027 16.348 27.727 1.00 60.84 900 VAL A CA 1
ATOM 7247 C C . VAL A 1 900 ? 28.568 15.167 26.911 1.00 60.84 900 VAL A C 1
ATOM 7249 O O . VAL A 1 900 ? 27.819 14.562 26.149 1.00 60.84 900 VAL A O 1
ATOM 7252 N N . SER A 1 901 ? 29.843 14.808 27.102 1.00 60.19 901 SER A N 1
ATOM 7253 C CA . SER A 1 901 ? 30.555 13.786 26.323 1.00 60.19 901 SER A CA 1
ATOM 7254 C C . SER A 1 901 ? 29.810 12.455 26.112 1.00 60.19 901 SER A C 1
ATOM 7256 O O . SER A 1 901 ? 29.742 12.031 24.958 1.00 60.19 901 SER A O 1
ATOM 7258 N N . PRO A 1 902 ? 29.143 11.840 27.114 1.00 63.09 902 PRO A N 1
ATOM 7259 C CA . PRO A 1 902 ? 28.480 10.545 26.925 1.00 63.09 902 PRO A CA 1
ATOM 7260 C C . PRO A 1 902 ? 27.249 10.615 26.011 1.00 63.09 902 PRO A C 1
ATOM 7262 O O . PRO A 1 902 ? 26.765 9.590 25.546 1.00 63.09 902 PRO A O 1
ATOM 7265 N N . PHE A 1 903 ? 26.720 11.818 25.763 1.00 58.88 903 PHE A N 1
ATOM 7266 C CA . PHE A 1 903 ? 25.510 12.041 24.969 1.00 58.88 903 PHE A CA 1
ATOM 7267 C C . PHE A 1 903 ? 25.811 12.477 23.526 1.00 58.88 903 PHE A C 1
ATOM 7269 O O . PHE A 1 903 ? 24.884 12.685 22.741 1.00 58.88 903 PHE A O 1
ATOM 7276 N N . LEU A 1 904 ? 27.088 12.650 23.165 1.00 59.66 904 LEU A N 1
ATOM 7277 C CA . LEU A 1 904 ? 27.506 13.085 21.833 1.00 59.66 904 LEU A CA 1
ATOM 7278 C C . LEU A 1 904 ? 27.785 11.873 20.937 1.00 59.66 904 LEU A C 1
ATOM 7280 O O . LEU A 1 904 ? 28.651 11.057 21.237 1.00 59.66 904 LEU A O 1
ATOM 7284 N N . LEU A 1 905 ? 27.110 11.811 19.783 1.00 58.38 905 LEU A N 1
ATOM 7285 C CA . LEU A 1 905 ? 27.235 10.729 18.791 1.00 58.38 905 LEU A CA 1
ATOM 7286 C C . LEU A 1 905 ? 28.684 10.414 18.380 1.00 58.38 905 LEU A C 1
ATOM 7288 O O . LEU A 1 905 ? 28.984 9.264 18.067 1.00 58.38 905 LEU A O 1
ATOM 7292 N N . VAL A 1 906 ? 29.589 11.404 18.409 1.00 59.81 906 VAL A N 1
ATOM 7293 C CA . VAL A 1 906 ? 31.010 11.227 18.050 1.00 59.81 906 VAL A CA 1
ATOM 7294 C C . VAL A 1 906 ? 31.683 10.114 18.865 1.00 59.81 906 VAL A C 1
ATOM 7296 O O . VAL A 1 906 ? 32.524 9.400 18.321 1.00 59.81 906 VAL A O 1
ATOM 7299 N N . PHE A 1 907 ? 31.276 9.892 20.118 1.00 57.31 907 PHE A N 1
ATOM 7300 C CA . PHE A 1 907 ? 31.858 8.854 20.974 1.00 57.31 907 PHE A CA 1
ATOM 7301 C C . PHE A 1 907 ? 31.592 7.422 20.497 1.00 57.31 907 PHE A C 1
ATOM 7303 O O . PHE A 1 907 ? 32.406 6.542 20.758 1.00 57.31 907 PHE A O 1
ATOM 7310 N N . ASN A 1 908 ? 30.524 7.195 19.730 1.00 57.06 908 ASN A N 1
ATOM 7311 C CA . ASN A 1 908 ? 30.210 5.871 19.188 1.00 57.06 908 ASN A CA 1
ATOM 7312 C C . ASN A 1 908 ? 31.023 5.534 17.923 1.00 57.06 908 ASN A C 1
ATOM 7314 O O . ASN A 1 908 ? 30.981 4.401 17.459 1.00 57.06 908 ASN A O 1
ATOM 7318 N N . THR A 1 909 ? 31.747 6.503 17.344 1.00 50.28 909 THR A N 1
ATOM 7319 C CA . THR A 1 909 ? 32.387 6.364 16.016 1.00 50.28 909 THR A CA 1
ATOM 7320 C C . THR A 1 909 ? 33.896 6.112 16.048 1.00 50.28 909 THR A C 1
ATOM 7322 O O . THR A 1 909 ? 34.527 6.001 14.999 1.00 50.28 909 THR A O 1
ATOM 7325 N N . ILE A 1 910 ? 34.504 6.017 17.233 1.00 44.41 910 ILE A N 1
ATOM 7326 C CA . ILE A 1 910 ? 35.961 5.900 17.376 1.00 44.41 910 ILE A CA 1
ATOM 7327 C C . ILE A 1 910 ? 36.343 4.428 17.429 1.00 44.41 910 ILE A C 1
ATOM 7329 O O . ILE A 1 910 ? 36.659 3.874 18.477 1.00 44.41 910 ILE A O 1
ATOM 7333 N N . THR A 1 911 ? 36.322 3.781 16.273 1.00 36.66 911 THR A N 1
ATOM 7334 C CA . THR A 1 911 ? 37.117 2.569 16.067 1.00 36.66 911 THR A CA 1
ATOM 7335 C C . THR A 1 911 ? 38.584 2.965 15.844 1.00 36.66 911 THR A C 1
ATOM 7337 O O . THR A 1 911 ? 38.838 3.949 15.138 1.00 36.66 911 THR A O 1
ATOM 7340 N N . PRO A 1 912 ? 39.567 2.247 16.426 1.00 33.81 912 PRO A N 1
ATOM 7341 C CA . PRO A 1 912 ? 40.987 2.550 16.264 1.00 33.81 912 PRO A CA 1
ATOM 7342 C C . PRO A 1 912 ? 41.355 2.661 14.781 1.00 33.81 912 PRO A C 1
ATOM 7344 O O . PRO A 1 912 ? 41.122 1.754 13.987 1.00 33.81 912 PRO A O 1
ATOM 7347 N N . ARG A 1 913 ? 41.941 3.800 14.406 1.00 32.88 913 ARG A N 1
ATOM 7348 C CA . ARG A 1 913 ? 42.152 4.239 13.016 1.00 32.88 913 ARG A CA 1
ATOM 7349 C C . ARG A 1 913 ? 43.067 3.343 12.168 1.00 32.88 913 ARG A C 1
ATOM 7351 O O . ARG A 1 913 ? 43.212 3.603 10.976 1.00 32.88 913 ARG A O 1
ATOM 7358 N N . ASN A 1 914 ? 43.673 2.320 12.764 1.00 37.28 914 ASN A N 1
ATOM 7359 C CA . ASN A 1 914 ? 44.617 1.441 12.081 1.00 37.28 914 ASN A CA 1
ATOM 7360 C C . ASN A 1 914 ? 43.950 0.491 11.073 1.00 37.28 914 ASN A C 1
ATOM 7362 O O . ASN A 1 914 ? 44.633 0.062 10.149 1.00 37.28 914 ASN A O 1
ATOM 7366 N N . ASP A 1 915 ? 42.641 0.232 11.168 1.00 38.78 915 ASP A N 1
ATOM 7367 C CA . ASP A 1 915 ? 41.984 -0.700 10.236 1.00 38.78 915 ASP A CA 1
ATOM 7368 C C . ASP A 1 915 ? 41.455 -0.035 8.954 1.00 38.78 915 ASP A C 1
ATOM 7370 O O . ASP A 1 915 ? 41.314 -0.690 7.923 1.00 38.78 915 ASP A O 1
ATOM 7374 N N . VAL A 1 916 ? 41.214 1.282 8.956 1.00 34.50 916 VAL A N 1
ATOM 7375 C CA . VAL A 1 916 ? 40.540 1.955 7.825 1.00 34.50 916 VAL A CA 1
ATOM 7376 C C . VAL A 1 916 ? 41.526 2.482 6.776 1.00 34.50 916 VAL A C 1
ATOM 7378 O O . VAL A 1 916 ? 41.220 2.497 5.582 1.00 34.50 916 VAL A O 1
ATOM 7381 N N . THR A 1 917 ? 42.740 2.873 7.174 1.00 34.41 917 THR A N 1
ATOM 7382 C CA . THR A 1 917 ? 43.737 3.436 6.241 1.00 34.41 917 THR A CA 1
ATOM 7383 C C . THR A 1 917 ? 44.272 2.412 5.242 1.00 34.41 917 THR A C 1
ATOM 7385 O O . THR A 1 917 ? 44.586 2.784 4.112 1.00 34.41 917 THR A O 1
ATOM 7388 N N . ASN A 1 918 ? 44.302 1.124 5.596 1.00 37.41 918 ASN A N 1
ATOM 7389 C CA . ASN A 1 918 ? 44.682 0.071 4.651 1.00 37.41 918 ASN A CA 1
ATOM 7390 C C . ASN A 1 918 ? 43.607 -0.198 3.588 1.00 37.41 918 ASN A C 1
ATOM 7392 O O . ASN A 1 918 ? 43.935 -0.696 2.514 1.00 37.41 918 ASN A O 1
ATOM 7396 N N . TRP A 1 919 ? 42.345 0.156 3.849 1.00 31.72 919 TRP A N 1
ATOM 7397 C CA . TRP A 1 919 ? 41.243 -0.136 2.932 1.00 31.72 919 TRP A CA 1
ATOM 7398 C C . TRP A 1 919 ? 40.946 1.018 1.967 1.00 31.72 919 TRP A C 1
ATOM 7400 O O . TRP A 1 919 ? 40.752 0.794 0.774 1.00 31.72 919 TRP A O 1
ATOM 7410 N N . VAL A 1 920 ? 40.991 2.267 2.449 1.00 32.50 920 VAL A N 1
ATOM 7411 C CA . VAL A 1 920 ? 40.678 3.455 1.628 1.00 32.50 920 VAL A CA 1
ATOM 7412 C C . VAL A 1 920 ? 41.724 3.702 0.535 1.00 32.50 920 VAL A C 1
ATOM 7414 O O . VAL A 1 920 ? 41.372 4.142 -0.553 1.00 32.50 920 VAL A O 1
ATOM 7417 N N . ASN A 1 921 ? 42.989 3.335 0.759 1.00 36.69 921 ASN A N 1
ATOM 7418 C CA . ASN A 1 921 ? 44.038 3.497 -0.254 1.00 36.69 921 ASN A CA 1
ATOM 7419 C C . ASN A 1 921 ? 43.958 2.485 -1.414 1.00 36.69 921 ASN A C 1
ATOM 7421 O O . ASN A 1 921 ? 44.728 2.606 -2.361 1.00 36.69 921 ASN A O 1
ATOM 7425 N N . GLN A 1 922 ? 43.070 1.483 -1.363 1.00 38.84 922 GLN A N 1
ATOM 7426 C CA . GLN A 1 922 ? 42.925 0.503 -2.449 1.00 38.84 922 GLN A CA 1
ATOM 7427 C C . GLN A 1 922 ? 41.755 0.773 -3.398 1.00 38.84 922 GLN A C 1
ATOM 7429 O O . GLN A 1 922 ? 41.628 0.061 -4.393 1.00 38.84 922 GLN A O 1
ATOM 7434 N N . VAL A 1 923 ? 40.907 1.773 -3.142 1.00 33.41 923 VAL A N 1
ATOM 7435 C CA . VAL A 1 923 ? 39.702 1.987 -3.957 1.00 33.41 923 VAL A CA 1
ATOM 7436 C C . VAL A 1 923 ? 39.611 3.439 -4.418 1.00 33.41 923 VAL A C 1
ATOM 7438 O O . VAL A 1 923 ? 38.771 4.217 -3.969 1.00 33.41 923 VAL A O 1
ATOM 7441 N N . ASP A 1 924 ? 40.486 3.795 -5.355 1.00 25.59 924 ASP A N 1
ATOM 7442 C CA . ASP A 1 924 ? 40.304 4.982 -6.186 1.00 25.59 924 ASP A CA 1
ATOM 7443 C C . ASP A 1 924 ? 39.041 4.810 -7.051 1.00 25.59 924 ASP A C 1
ATOM 7445 O O . ASP A 1 924 ? 38.934 3.863 -7.832 1.00 25.59 924 ASP A O 1
ATOM 7449 N N . GLY A 1 925 ? 38.089 5.744 -6.942 1.00 30.55 925 GLY A N 1
ATOM 7450 C CA . GLY A 1 925 ? 37.016 5.901 -7.935 1.00 30.55 925 GLY A CA 1
ATOM 7451 C C . GLY A 1 925 ? 35.577 5.649 -7.474 1.00 30.55 925 GLY A C 1
ATOM 7452 O O . GLY A 1 925 ? 34.785 5.108 -8.244 1.00 30.55 925 GLY A O 1
ATOM 7453 N N . ILE A 1 926 ? 35.193 6.079 -6.267 1.00 27.70 926 ILE A N 1
ATOM 7454 C CA . ILE A 1 926 ? 33.776 6.130 -5.864 1.00 27.70 926 ILE A CA 1
ATOM 7455 C C . ILE A 1 926 ? 33.056 7.201 -6.708 1.00 27.70 926 ILE A C 1
ATOM 7457 O O . ILE A 1 926 ? 33.144 8.394 -6.424 1.00 27.70 926 ILE A O 1
ATOM 7461 N N . GLN A 1 927 ? 32.353 6.779 -7.763 1.00 24.81 927 GLN A N 1
ATOM 7462 C CA . GLN A 1 927 ? 31.373 7.605 -8.473 1.00 24.81 927 GLN A CA 1
ATOM 7463 C C . GLN A 1 927 ? 29.983 7.366 -7.876 1.00 24.81 927 GLN A C 1
ATOM 7465 O O . GLN A 1 927 ? 29.462 6.253 -7.901 1.00 24.81 927 GLN A O 1
ATOM 7470 N N . THR A 1 928 ? 29.382 8.424 -7.340 1.00 26.58 928 THR A N 1
ATOM 7471 C CA . THR A 1 928 ? 27.983 8.462 -6.906 1.00 26.58 928 THR A CA 1
ATOM 7472 C C . THR A 1 928 ? 27.073 8.487 -8.134 1.00 26.58 928 THR A C 1
ATOM 7474 O O . THR A 1 928 ? 27.134 9.423 -8.929 1.00 26.58 928 THR A O 1
ATOM 7477 N N . VAL A 1 929 ? 26.243 7.457 -8.306 1.00 25.88 929 VAL A N 1
ATOM 7478 C CA . VAL A 1 929 ? 25.239 7.402 -9.378 1.00 25.88 929 VAL A CA 1
ATOM 7479 C C . VAL A 1 929 ? 23.998 8.172 -8.926 1.00 25.88 929 VAL A C 1
ATOM 7481 O O . VAL A 1 929 ? 23.254 7.716 -8.061 1.00 25.88 929 VAL A O 1
ATOM 7484 N N . GLU A 1 930 ? 23.780 9.347 -9.512 1.00 25.91 930 GLU A N 1
ATOM 7485 C CA . GLU A 1 930 ? 22.524 10.091 -9.413 1.00 25.91 930 GLU A CA 1
ATOM 7486 C C . GLU A 1 930 ? 21.498 9.446 -10.357 1.00 25.91 930 GLU A C 1
ATOM 7488 O O . GLU A 1 930 ? 21.570 9.603 -11.574 1.00 25.91 930 GLU A O 1
ATOM 7493 N N . SER A 1 931 ? 20.541 8.696 -9.811 1.00 26.97 931 SER A N 1
ATOM 7494 C CA . SER A 1 931 ? 19.333 8.297 -10.543 1.00 26.97 931 SER A CA 1
ATOM 7495 C C . SER A 1 931 ? 18.105 8.841 -9.816 1.00 26.97 931 SER A C 1
ATOM 7497 O O . SER A 1 931 ? 18.047 8.845 -8.587 1.00 26.97 931 SER A O 1
ATOM 7499 N N . THR A 1 932 ? 17.146 9.371 -10.576 1.00 27.98 932 THR A N 1
ATOM 7500 C CA . THR A 1 932 ? 15.947 10.068 -10.074 1.00 27.98 932 THR A CA 1
ATOM 7501 C C . THR A 1 932 ? 14.821 9.130 -9.641 1.00 27.98 932 THR A C 1
ATOM 7503 O O . THR A 1 932 ? 13.790 9.586 -9.148 1.00 27.98 932 THR A O 1
ATOM 7506 N N . GLU A 1 933 ? 15.013 7.822 -9.771 1.00 24.91 933 GLU A N 1
ATOM 7507 C CA . GLU A 1 933 ? 14.087 6.814 -9.276 1.00 24.91 933 GLU A CA 1
ATOM 7508 C C . GLU A 1 933 ? 14.713 6.157 -8.049 1.00 24.91 933 GLU A C 1
ATOM 7510 O O . GLU A 1 933 ? 15.569 5.294 -8.183 1.00 24.91 933 GLU A O 1
ATOM 7515 N N . MET A 1 934 ? 14.310 6.576 -6.845 1.00 27.22 934 MET A N 1
ATOM 7516 C CA . MET A 1 934 ? 14.589 5.811 -5.624 1.00 27.22 934 MET A CA 1
ATOM 7517 C C . MET A 1 934 ? 13.690 4.563 -5.622 1.00 27.22 934 MET A C 1
ATOM 7519 O O . MET A 1 934 ? 12.475 4.710 -5.441 1.00 27.22 934 MET A O 1
ATOM 7523 N N . PRO A 1 935 ? 14.219 3.340 -5.811 1.00 28.56 935 PRO A N 1
ATOM 7524 C CA . PRO A 1 935 ? 13.421 2.124 -5.744 1.00 28.56 935 PRO A CA 1
ATOM 7525 C C . PRO A 1 935 ? 13.283 1.745 -4.265 1.00 28.56 935 PRO A C 1
ATOM 7527 O O . PRO A 1 935 ? 14.276 1.581 -3.559 1.00 28.56 935 PRO A O 1
ATOM 7530 N N . LEU A 1 936 ? 12.039 1.677 -3.793 1.00 31.92 936 LEU A N 1
ATOM 7531 C CA . LEU A 1 936 ? 11.657 1.741 -2.375 1.00 31.92 936 LEU A CA 1
ATOM 7532 C C . LEU A 1 936 ? 11.848 0.466 -1.534 1.00 31.92 936 LEU A C 1
ATOM 7534 O O . LEU A 1 936 ? 11.463 0.491 -0.376 1.00 31.92 936 LEU A O 1
ATOM 7538 N N . ASP A 1 937 ? 12.453 -0.606 -2.038 1.00 30.42 937 ASP A N 1
ATOM 7539 C CA . ASP A 1 937 ? 12.632 -1.839 -1.257 1.00 30.42 937 ASP A CA 1
ATOM 7540 C C . ASP A 1 937 ? 13.950 -2.525 -1.633 1.00 30.42 937 ASP A C 1
ATOM 7542 O O . ASP A 1 937 ? 13.985 -3.451 -2.439 1.00 30.42 937 ASP A O 1
ATOM 7546 N N . TYR A 1 938 ? 15.056 -2.074 -1.044 1.00 37.12 938 TYR A N 1
ATOM 7547 C CA . TYR A 1 938 ? 16.212 -2.947 -0.852 1.00 37.12 938 TYR A CA 1
ATOM 7548 C C . TYR A 1 938 ? 16.158 -3.401 0.599 1.00 37.12 938 TYR A C 1
ATOM 7550 O O . TYR A 1 938 ? 16.089 -2.551 1.491 1.00 37.12 938 TYR A O 1
ATOM 7558 N N . GLY A 1 939 ? 16.136 -4.721 0.823 1.00 31.77 939 GLY A N 1
ATOM 7559 C CA . GLY A 1 939 ? 16.192 -5.316 2.158 1.00 31.77 939 GLY A CA 1
ATOM 7560 C C . GLY A 1 939 ? 17.208 -4.552 3.000 1.00 31.77 939 GLY A C 1
ATOM 7561 O O . GLY A 1 939 ? 18.332 -4.327 2.552 1.00 31.77 939 GLY A O 1
ATOM 7562 N N . GLY A 1 940 ? 16.765 -4.039 4.151 1.00 30.72 940 GLY A N 1
ATOM 7563 C CA . GLY A 1 940 ? 17.496 -3.033 4.918 1.00 30.72 940 GLY A CA 1
ATOM 7564 C C . GLY A 1 940 ? 18.953 -3.416 5.188 1.00 30.72 940 GLY A C 1
ATOM 7565 O O . GLY A 1 940 ? 19.328 -4.580 5.081 1.00 30.72 940 GLY A O 1
ATOM 7566 N N . TRP A 1 941 ? 19.755 -2.421 5.582 1.00 33.72 941 TRP A N 1
ATOM 7567 C CA . TRP A 1 941 ? 21.205 -2.487 5.845 1.00 33.72 941 TRP A CA 1
ATOM 7568 C C . TRP A 1 941 ? 21.701 -3.794 6.497 1.00 33.72 941 TRP A C 1
ATOM 7570 O O . TRP A 1 941 ? 22.788 -4.259 6.176 1.00 33.72 941 TRP A O 1
ATOM 7580 N N . ASN A 1 942 ? 20.890 -4.415 7.357 1.00 36.06 942 ASN A N 1
ATOM 7581 C CA . ASN A 1 942 ? 21.192 -5.698 7.989 1.00 36.06 942 ASN A CA 1
ATOM 7582 C C . ASN A 1 942 ? 21.374 -6.852 6.988 1.00 36.06 942 ASN A C 1
ATOM 7584 O O . ASN A 1 942 ? 22.286 -7.642 7.176 1.00 36.06 942 ASN A O 1
ATOM 7588 N N . SER A 1 943 ? 20.594 -6.922 5.905 1.00 35.91 943 SER A N 1
ATOM 7589 C CA . SER A 1 943 ? 20.723 -7.964 4.863 1.00 35.91 943 SER A CA 1
ATOM 7590 C C . SER A 1 943 ? 22.054 -7.864 4.106 1.00 35.91 943 SER A C 1
ATOM 7592 O O . SER A 1 943 ? 22.552 -8.847 3.576 1.00 35.91 943 SER A O 1
ATOM 7594 N N . PHE A 1 944 ? 22.672 -6.677 4.086 1.00 37.25 944 PHE A N 1
ATOM 7595 C CA . PHE A 1 944 ? 23.991 -6.475 3.478 1.00 37.25 944 PHE A CA 1
ATOM 7596 C C . PHE A 1 944 ? 25.134 -7.075 4.319 1.00 37.25 944 PHE A C 1
ATOM 7598 O O . PHE A 1 944 ? 26.228 -7.294 3.796 1.00 37.25 944 PHE A O 1
ATOM 7605 N N . PHE A 1 945 ? 24.888 -7.325 5.611 1.00 33.22 945 PHE A N 1
ATOM 7606 C CA . PHE A 1 945 ? 25.888 -7.752 6.594 1.00 33.22 945 PHE A CA 1
ATOM 7607 C C . PHE A 1 945 ? 25.476 -8.997 7.398 1.00 33.22 945 PHE A C 1
ATOM 7609 O O . PHE A 1 945 ? 26.142 -9.320 8.378 1.00 33.22 945 PHE A O 1
ATOM 7616 N N . THR A 1 946 ? 24.397 -9.697 7.032 1.00 33.31 946 THR A N 1
ATOM 7617 C CA . THR A 1 946 ? 23.998 -10.933 7.718 1.00 33.31 946 THR A CA 1
ATOM 7618 C C . THR A 1 946 ? 25.062 -12.014 7.554 1.00 33.31 946 THR A C 1
ATOM 7620 O O . THR A 1 946 ? 25.499 -12.310 6.440 1.00 33.31 946 THR A O 1
ATOM 7623 N N . ASP A 1 947 ? 25.462 -12.619 8.675 1.00 33.25 947 ASP A N 1
ATOM 7624 C CA . ASP A 1 947 ? 26.390 -13.746 8.692 1.00 33.25 947 ASP A CA 1
ATOM 7625 C C . ASP A 1 947 ? 25.828 -14.939 7.903 1.00 33.25 947 ASP A C 1
ATOM 7627 O O . ASP A 1 947 ? 24.662 -15.323 8.033 1.00 33.25 947 ASP A O 1
ATOM 7631 N N . ARG A 1 948 ? 26.687 -15.524 7.060 1.00 40.56 948 ARG A N 1
ATOM 7632 C CA . ARG A 1 948 ? 26.363 -16.639 6.161 1.00 40.56 948 ARG A CA 1
ATOM 7633 C C . ARG A 1 948 ? 26.042 -17.904 6.967 1.00 40.56 948 ARG A C 1
ATOM 7635 O O . ARG A 1 948 ? 26.854 -18.286 7.810 1.00 40.56 948 ARG A O 1
ATOM 7642 N N . PRO A 1 949 ? 24.994 -18.673 6.631 1.00 42.72 949 PRO A N 1
ATOM 7643 C CA . PRO A 1 949 ? 24.917 -20.065 7.048 1.00 42.72 949 PRO A CA 1
ATOM 7644 C C . PRO A 1 949 ? 25.864 -20.899 6.164 1.00 42.72 949 PRO A C 1
ATOM 7646 O O . PRO A 1 949 ? 25.446 -21.513 5.185 1.00 42.72 949 PRO A O 1
ATOM 7649 N N . ALA A 1 950 ? 27.162 -20.871 6.484 1.00 43.34 950 ALA A N 1
ATOM 7650 C CA . ALA A 1 950 ? 28.222 -21.534 5.715 1.00 43.34 950 ALA A CA 1
ATOM 7651 C C . ALA A 1 950 ? 28.197 -23.073 5.827 1.00 43.34 950 ALA A C 1
ATOM 7653 O O . ALA A 1 950 ? 28.587 -23.775 4.897 1.00 43.34 950 ALA A O 1
ATOM 7654 N N . GLU A 1 951 ? 27.690 -23.621 6.937 1.00 43.47 951 GLU A N 1
ATOM 7655 C CA . GLU A 1 951 ? 27.967 -25.017 7.310 1.00 43.47 951 GLU A CA 1
ATOM 7656 C C . GLU A 1 951 ? 27.465 -26.070 6.308 1.00 43.47 951 GLU A C 1
ATOM 7658 O O . GLU A 1 951 ? 28.102 -27.112 6.140 1.00 43.47 951 GLU A O 1
ATOM 7663 N N . TRP A 1 952 ? 26.347 -25.833 5.614 1.00 44.81 952 TRP A N 1
ATOM 7664 C CA . TRP A 1 952 ? 25.795 -26.839 4.698 1.00 44.81 952 TRP A CA 1
ATOM 7665 C C . TRP A 1 952 ? 26.328 -26.725 3.259 1.00 44.81 952 TRP A C 1
ATOM 7667 O O . TRP A 1 952 ? 26.469 -27.745 2.589 1.00 44.81 952 TRP A O 1
ATOM 7677 N N . TRP A 1 953 ? 26.642 -25.512 2.782 1.00 43.16 953 TRP A N 1
ATOM 7678 C CA . TRP A 1 953 ? 27.125 -25.293 1.409 1.00 43.16 953 TRP A CA 1
ATOM 7679 C C . TRP A 1 953 ? 28.576 -25.753 1.248 1.00 43.16 953 TRP A C 1
ATOM 7681 O O . TRP A 1 953 ? 28.918 -26.365 0.240 1.00 43.16 953 TRP A O 1
ATOM 7691 N N . ASP A 1 954 ? 29.393 -25.556 2.288 1.00 44.94 954 ASP A N 1
ATOM 7692 C CA . ASP A 1 954 ? 30.778 -26.034 2.332 1.00 44.94 954 ASP A CA 1
ATOM 7693 C C . ASP A 1 954 ? 30.867 -27.564 2.519 1.00 44.94 954 ASP A C 1
ATOM 7695 O O . ASP A 1 954 ? 31.877 -28.177 2.175 1.00 44.94 954 ASP A O 1
ATOM 7699 N N . SER A 1 955 ? 29.813 -28.208 3.045 1.00 41.78 955 SER A N 1
ATOM 7700 C CA . SER A 1 955 ? 29.767 -29.662 3.280 1.00 41.78 955 SER A CA 1
ATOM 7701 C C . SER A 1 955 ? 29.063 -30.468 2.182 1.00 41.78 955 SER A C 1
ATOM 7703 O O . SER A 1 955 ? 29.134 -31.702 2.197 1.00 41.78 955 SER A O 1
ATOM 7705 N N . ALA A 1 956 ? 28.427 -29.809 1.206 1.00 40.47 956 ALA A N 1
ATOM 7706 C CA . ALA A 1 956 ? 27.738 -30.441 0.081 1.00 40.47 956 ALA A CA 1
ATOM 7707 C C . ALA A 1 956 ? 28.738 -31.020 -0.941 1.00 40.47 956 ALA A C 1
ATOM 7709 O O . ALA A 1 956 ? 28.914 -30.512 -2.044 1.00 40.47 956 ALA A O 1
ATOM 7710 N N . THR A 1 957 ? 29.420 -32.097 -0.561 1.00 32.97 957 THR A N 1
ATOM 7711 C CA . THR A 1 957 ? 30.374 -32.811 -1.413 1.00 32.97 957 THR A CA 1
ATOM 7712 C C . THR A 1 957 ? 29.699 -33.933 -2.211 1.00 32.97 957 THR A C 1
ATOM 7714 O O . THR A 1 957 ? 29.011 -34.783 -1.653 1.00 32.97 957 THR A O 1
ATOM 7717 N N . ASN A 1 958 ? 29.986 -33.921 -3.516 1.00 32.19 958 ASN A N 1
ATOM 7718 C CA . ASN A 1 958 ? 30.098 -35.036 -4.466 1.00 32.19 958 ASN A CA 1
ATOM 7719 C C . ASN A 1 958 ? 28.837 -35.835 -4.883 1.00 32.19 958 ASN A C 1
ATOM 7721 O O . ASN A 1 958 ? 28.175 -36.496 -4.092 1.00 32.19 958 ASN A O 1
ATOM 7725 N N . GLU A 1 959 ? 28.631 -35.842 -6.210 1.00 30.55 959 GLU A N 1
ATOM 7726 C CA . GLU A 1 959 ? 27.735 -36.669 -7.042 1.00 30.55 959 GLU A CA 1
ATOM 7727 C C . GLU A 1 959 ? 26.227 -36.347 -7.044 1.00 30.55 959 GLU A C 1
ATOM 7729 O O . GLU A 1 959 ? 25.461 -36.693 -6.146 1.00 30.55 959 GLU A O 1
ATOM 7734 N N . MET A 1 960 ? 25.757 -35.762 -8.154 1.00 34.38 960 MET A N 1
ATOM 7735 C CA . MET A 1 960 ? 24.334 -35.554 -8.436 1.00 34.38 960 MET A CA 1
ATOM 7736 C C . MET A 1 960 ? 23.942 -36.171 -9.785 1.00 34.38 960 MET A C 1
ATOM 7738 O O . MET A 1 960 ? 24.426 -35.751 -10.830 1.00 34.38 960 MET A O 1
ATOM 7742 N N . LYS A 1 961 ? 23.032 -37.155 -9.764 1.00 35.22 961 LYS A N 1
ATOM 7743 C CA . LYS A 1 961 ? 22.523 -37.877 -10.946 1.00 35.22 961 LYS A CA 1
ATOM 7744 C C . LYS A 1 961 ? 21.159 -37.330 -11.377 1.00 35.22 961 LYS A C 1
ATOM 7746 O O . LYS A 1 961 ? 20.225 -37.317 -10.574 1.00 35.22 961 LYS A O 1
ATOM 7751 N N . TYR A 1 962 ? 21.003 -36.944 -12.644 1.00 34.72 962 TYR A N 1
ATOM 7752 C CA . TYR A 1 962 ? 19.691 -36.626 -13.223 1.00 34.72 962 TYR A CA 1
ATOM 7753 C C . TYR A 1 962 ? 19.183 -37.801 -14.065 1.00 34.72 962 TYR A C 1
ATOM 7755 O O . TYR A 1 962 ? 19.784 -38.169 -15.069 1.00 34.72 962 TYR A O 1
ATOM 7763 N N . ILE A 1 963 ? 18.045 -38.378 -13.674 1.00 30.92 963 ILE A N 1
ATOM 7764 C CA . ILE A 1 963 ? 17.406 -39.484 -14.398 1.00 30.92 963 ILE A CA 1
ATOM 7765 C C . ILE A 1 963 ? 16.436 -38.894 -15.430 1.00 30.92 963 ILE A C 1
ATOM 7767 O O . ILE A 1 963 ? 15.354 -38.425 -15.074 1.00 30.92 963 ILE A O 1
ATOM 7771 N N . LEU A 1 964 ? 16.811 -38.915 -16.711 1.00 32.34 964 LEU A N 1
ATOM 7772 C CA . LEU A 1 964 ? 15.919 -38.568 -17.822 1.00 32.34 964 LEU A CA 1
ATOM 7773 C C . LEU A 1 964 ? 15.322 -39.854 -18.427 1.00 32.34 964 LEU A C 1
ATOM 7775 O O . LEU A 1 964 ? 16.062 -40.656 -18.998 1.00 32.34 964 LEU A O 1
ATOM 7779 N N . PRO A 1 965 ? 13.997 -40.080 -18.351 1.00 32.66 965 PRO A N 1
ATOM 7780 C CA . PRO A 1 965 ? 13.375 -41.243 -18.972 1.00 32.66 965 PRO A CA 1
ATOM 7781 C C . PRO A 1 965 ? 13.350 -41.069 -20.497 1.00 32.66 965 PRO A C 1
ATOM 7783 O O . PRO A 1 965 ? 12.596 -40.256 -21.038 1.00 32.66 965 PRO A O 1
ATOM 7786 N N . THR A 1 966 ? 14.171 -41.840 -21.213 1.00 33.53 966 THR A N 1
ATOM 7787 C CA . THR A 1 966 ? 14.157 -41.873 -22.680 1.00 33.53 966 THR A CA 1
ATOM 7788 C C . THR A 1 966 ? 13.113 -42.875 -23.185 1.00 33.53 966 THR A C 1
ATOM 7790 O O . THR A 1 966 ? 13.033 -44.020 -22.758 1.00 33.53 966 THR A O 1
ATOM 7793 N N . LYS A 1 967 ? 12.264 -42.433 -24.120 1.00 39.62 967 LYS A N 1
ATOM 7794 C CA . LYS A 1 967 ? 11.118 -43.186 -24.669 1.00 39.62 967 LYS A CA 1
ATOM 7795 C C . LYS A 1 967 ? 11.482 -44.262 -25.711 1.00 39.62 967 LYS A C 1
ATOM 7797 O O . LYS A 1 967 ? 10.734 -44.449 -26.668 1.00 39.62 967 LYS A O 1
ATOM 7802 N N . LYS A 1 968 ? 12.601 -44.978 -25.584 1.00 34.84 968 LYS A N 1
ATOM 7803 C CA . LYS A 1 968 ? 12.862 -46.130 -26.466 1.00 34.84 968 LYS A CA 1
ATOM 7804 C C . LYS A 1 968 ? 12.762 -47.433 -25.690 1.00 34.84 968 LYS A C 1
ATOM 7806 O O . LYS A 1 968 ? 13.655 -47.805 -24.946 1.00 34.84 968 LYS A O 1
ATOM 7811 N N . GLU A 1 969 ? 11.625 -48.089 -25.907 1.00 32.78 969 GLU A N 1
ATOM 7812 C CA . GLU A 1 969 ? 11.335 -49.483 -25.596 1.00 32.78 969 GLU A CA 1
ATOM 7813 C C . GLU A 1 969 ? 12.543 -50.383 -25.895 1.00 32.78 969 GLU A C 1
ATOM 7815 O O . GLU A 1 969 ? 12.890 -50.600 -27.058 1.00 32.78 969 GLU A O 1
ATOM 7820 N N . LYS A 1 970 ? 13.186 -50.876 -24.835 1.00 32.75 970 LYS A N 1
ATOM 7821 C CA . LYS A 1 970 ? 13.604 -52.268 -24.608 1.00 32.75 970 LYS A CA 1
ATOM 7822 C C . LYS A 1 970 ? 14.482 -52.289 -23.362 1.00 32.75 970 LYS A C 1
ATOM 7824 O O . LYS A 1 970 ? 15.536 -51.667 -23.343 1.00 32.75 970 LYS A O 1
ATOM 7829 N N . GLU A 1 971 ? 13.959 -52.972 -22.351 1.00 31.95 971 GLU A N 1
ATOM 7830 C CA . GLU A 1 971 ? 14.555 -53.352 -21.067 1.00 31.95 971 GLU A CA 1
ATOM 7831 C C . GLU A 1 971 ? 16.080 -53.205 -21.005 1.00 31.95 971 GLU A C 1
ATOM 7833 O O . GLU A 1 971 ? 16.835 -54.104 -21.366 1.00 31.95 971 GLU A O 1
ATOM 7838 N N . VAL A 1 972 ? 16.517 -52.059 -20.494 1.00 27.62 972 VAL A N 1
ATOM 7839 C CA . VAL A 1 972 ? 17.743 -51.966 -19.714 1.00 27.62 972 VAL A CA 1
ATOM 7840 C C . VAL A 1 972 ? 17.371 -51.138 -18.495 1.00 27.62 972 VAL A C 1
ATOM 7842 O O . VAL A 1 972 ? 17.182 -49.922 -18.568 1.00 27.62 972 VAL A O 1
ATOM 7845 N N . ASP A 1 973 ? 17.159 -51.843 -17.389 1.00 35.03 973 ASP A N 1
ATOM 7846 C CA . ASP A 1 973 ? 16.861 -51.254 -16.095 1.00 35.03 973 ASP A CA 1
ATOM 7847 C C . ASP A 1 973 ? 18.117 -50.551 -15.580 1.00 35.03 973 ASP A C 1
ATOM 7849 O O . ASP A 1 973 ? 19.032 -51.180 -15.056 1.00 35.03 973 ASP A O 1
ATOM 7853 N N . SER A 1 974 ? 18.120 -49.227 -15.728 1.00 26.17 974 SER A N 1
ATOM 7854 C CA . SER A 1 974 ? 19.103 -48.268 -15.218 1.00 26.17 974 SER A CA 1
ATOM 7855 C C . SER A 1 974 ? 20.495 -48.297 -15.868 1.00 26.17 974 SER A C 1
ATOM 7857 O O . SER A 1 974 ? 21.203 -49.298 -15.885 1.00 26.17 974 SER A O 1
ATOM 7859 N N . TRP A 1 975 ? 20.926 -47.130 -16.341 1.00 27.02 975 TRP A N 1
ATOM 7860 C CA . TRP A 1 975 ? 22.339 -46.792 -16.461 1.00 27.02 975 TRP A CA 1
ATOM 7861 C C . TRP A 1 975 ? 22.572 -45.457 -15.764 1.00 27.02 975 TRP A C 1
ATOM 7863 O O . TRP A 1 975 ? 21.766 -44.527 -15.851 1.00 27.02 975 TRP A O 1
ATOM 7873 N N . GLU A 1 976 ? 23.661 -45.417 -15.013 1.00 26.34 976 GLU A N 1
ATOM 7874 C CA . GLU A 1 976 ? 24.090 -44.294 -14.202 1.00 26.34 976 GLU A CA 1
ATOM 7875 C C . GLU A 1 976 ? 25.187 -43.546 -14.956 1.00 26.34 976 GLU A C 1
ATOM 7877 O O . GLU A 1 976 ? 26.237 -44.119 -15.229 1.00 26.34 976 GLU A O 1
ATOM 7882 N N . GLU A 1 977 ? 24.974 -42.271 -15.267 1.00 27.95 977 GLU A N 1
ATOM 7883 C CA . GLU A 1 977 ? 26.082 -41.374 -15.597 1.00 27.95 977 GLU A CA 1
ATOM 7884 C C . GLU A 1 977 ? 26.292 -40.434 -14.414 1.00 27.95 977 GLU A C 1
ATOM 7886 O O . GLU A 1 977 ? 25.390 -39.704 -13.996 1.00 27.95 977 GLU A O 1
ATOM 7891 N N . SER A 1 978 ? 27.478 -40.533 -13.819 1.00 28.45 978 SER A N 1
ATOM 7892 C CA . SER A 1 978 ? 27.977 -39.630 -12.795 1.00 28.45 978 SER A CA 1
ATOM 7893 C C . SER A 1 978 ? 28.590 -38.408 -13.470 1.00 28.45 978 SER A C 1
ATOM 7895 O O . SER A 1 978 ? 29.403 -38.528 -14.385 1.00 28.45 978 SER A O 1
ATOM 7897 N N . TRP A 1 979 ? 28.225 -37.219 -13.003 1.00 32.00 979 TRP A N 1
ATOM 7898 C CA . TRP A 1 979 ? 28.997 -36.019 -13.283 1.00 32.00 979 TRP A CA 1
ATOM 7899 C C . TRP A 1 979 ? 29.266 -35.256 -11.994 1.00 32.00 979 TRP A C 1
ATOM 7901 O O . TRP A 1 979 ? 28.387 -35.078 -11.145 1.00 32.00 979 TRP A O 1
ATOM 7911 N N . GLU A 1 980 ? 30.508 -34.808 -11.859 1.00 38.03 980 GLU A N 1
ATOM 7912 C CA . GLU A 1 980 ? 30.912 -33.841 -10.851 1.00 38.03 980 GLU A CA 1
ATOM 7913 C C . GLU A 1 980 ? 30.415 -32.464 -11.304 1.00 38.03 980 GLU A C 1
ATOM 7915 O O . GLU A 1 980 ? 30.764 -31.967 -12.375 1.00 38.03 980 GLU A O 1
ATOM 7920 N N . SER A 1 981 ? 29.516 -31.878 -10.518 1.00 45.66 981 SER A N 1
ATOM 7921 C CA . SER A 1 981 ? 29.105 -30.488 -10.674 1.00 45.66 981 SER A CA 1
ATOM 7922 C C . SER A 1 981 ? 29.997 -29.656 -9.771 1.00 45.66 981 SER A C 1
ATOM 7924 O O . SER A 1 981 ? 29.863 -29.749 -8.553 1.00 45.66 981 SER A O 1
ATOM 7926 N N . ASP A 1 982 ? 30.845 -28.808 -10.347 1.00 52.72 982 ASP A N 1
ATOM 7927 C CA . ASP A 1 982 ? 31.469 -27.736 -9.574 1.00 52.72 982 ASP A CA 1
ATOM 7928 C C . ASP A 1 982 ? 30.347 -26.864 -8.992 1.00 52.72 982 ASP A C 1
ATOM 7930 O O . ASP A 1 982 ? 29.477 -26.388 -9.732 1.00 52.72 982 ASP A O 1
ATOM 7934 N N . LEU A 1 983 ? 30.316 -26.701 -7.667 1.00 57.19 983 LEU A N 1
ATOM 7935 C CA . LEU A 1 983 ? 29.417 -25.747 -7.020 1.00 57.19 983 LEU A CA 1
ATOM 7936 C C . LEU A 1 983 ? 29.705 -24.344 -7.572 1.00 57.19 983 LEU A C 1
ATOM 7938 O O . LEU A 1 983 ? 30.851 -24.012 -7.880 1.00 57.19 983 LEU A O 1
ATOM 7942 N N . ALA A 1 984 ? 28.664 -23.523 -7.708 1.00 62.53 984 ALA A N 1
ATOM 7943 C CA . ALA A 1 984 ? 28.843 -22.128 -8.097 1.00 62.53 984 ALA A CA 1
ATOM 7944 C C . ALA A 1 984 ? 29.747 -21.415 -7.076 1.00 62.53 984 ALA A C 1
ATOM 7946 O O . ALA A 1 984 ? 29.595 -21.614 -5.867 1.00 62.53 984 ALA A O 1
ATOM 7947 N N . GLU A 1 985 ? 30.681 -20.592 -7.560 1.00 62.59 985 GLU A N 1
ATOM 7948 C CA . GLU A 1 985 ? 31.568 -19.818 -6.692 1.00 62.59 985 GLU A CA 1
ATOM 7949 C C . GLU A 1 985 ? 30.736 -18.833 -5.863 1.00 62.59 985 GLU A C 1
ATOM 7951 O O . GLU A 1 985 ? 30.080 -17.940 -6.403 1.00 62.59 985 GLU A O 1
ATOM 7956 N N . ILE A 1 986 ? 30.756 -18.989 -4.535 1.00 63.75 986 ILE A N 1
ATOM 7957 C CA . ILE A 1 986 ? 30.113 -18.021 -3.648 1.00 63.75 986 ILE A CA 1
ATOM 7958 C C . ILE A 1 986 ? 30.970 -16.749 -3.655 1.00 63.75 986 ILE A C 1
ATOM 7960 O O . ILE A 1 986 ? 32.154 -16.810 -3.307 1.00 63.75 986 ILE A O 1
ATOM 7964 N N . PRO A 1 987 ? 30.397 -15.581 -3.985 1.00 65.44 987 PRO A N 1
ATOM 7965 C CA . PRO A 1 987 ? 31.127 -14.325 -3.964 1.00 65.44 987 PRO A CA 1
ATOM 7966 C C . PRO A 1 987 ? 31.735 -14.075 -2.574 1.00 65.44 987 PRO A C 1
ATOM 7968 O O . PRO A 1 987 ? 31.063 -14.114 -1.540 1.00 65.44 987 PRO A O 1
ATOM 7971 N N . GLY A 1 988 ? 33.038 -13.789 -2.522 1.00 60.62 988 GLY A N 1
ATOM 7972 C CA . GLY A 1 988 ? 33.738 -13.481 -1.266 1.00 60.62 988 GLY A CA 1
ATOM 7973 C C . GLY A 1 988 ? 33.257 -12.185 -0.593 1.00 60.62 988 GLY A C 1
ATOM 7974 O O . GLY A 1 988 ? 33.523 -11.970 0.585 1.00 60.62 988 GLY A O 1
ATOM 7975 N N . LYS A 1 989 ? 32.523 -11.336 -1.323 1.00 62.84 989 LYS A N 1
ATOM 7976 C CA . LYS A 1 989 ? 31.938 -10.067 -0.863 1.00 62.84 989 LYS A CA 1
ATOM 7977 C C . LYS A 1 989 ? 30.461 -9.990 -1.280 1.00 62.84 989 LYS A C 1
ATOM 7979 O O . LYS A 1 989 ? 30.147 -10.510 -2.347 1.00 62.84 989 LYS A O 1
ATOM 7984 N N . PRO A 1 990 ? 29.579 -9.342 -0.497 1.00 66.31 990 PRO A N 1
ATOM 7985 C CA . PRO A 1 990 ? 28.160 -9.225 -0.837 1.00 66.31 990 PRO A CA 1
ATOM 7986 C C . PRO A 1 990 ? 27.977 -8.517 -2.180 1.00 66.31 990 PRO A C 1
ATOM 7988 O O . PRO A 1 990 ? 28.594 -7.475 -2.396 1.00 66.31 990 PRO A O 1
ATOM 7991 N N . LEU A 1 991 ? 27.169 -9.087 -3.078 1.00 68.81 991 LEU A N 1
ATOM 7992 C CA . LEU A 1 991 ? 26.992 -8.588 -4.448 1.00 68.81 991 LEU A CA 1
ATOM 7993 C C . LEU A 1 991 ? 26.572 -7.104 -4.433 1.00 68.81 991 LEU A C 1
ATOM 7995 O O . LEU A 1 991 ? 25.684 -6.707 -3.684 1.00 68.81 991 LEU A O 1
ATOM 7999 N N . SER A 1 992 ? 27.220 -6.269 -5.254 1.00 69.25 992 SER A N 1
ATOM 8000 C CA . SER A 1 992 ? 26.970 -4.822 -5.310 1.00 69.25 992 SER A CA 1
ATOM 8001 C C . SER A 1 992 ? 27.027 -4.285 -6.738 1.00 69.25 992 SER A C 1
ATOM 8003 O O . SER A 1 992 ? 27.879 -4.688 -7.536 1.00 69.25 992 SER A O 1
ATOM 8005 N N . TYR A 1 993 ? 26.190 -3.282 -7.015 1.00 66.56 993 TYR A N 1
ATOM 8006 C CA . TYR A 1 993 ? 26.226 -2.480 -8.243 1.00 66.56 993 TYR A CA 1
ATOM 8007 C C . TYR A 1 993 ? 27.585 -1.808 -8.508 1.00 66.56 993 TYR A C 1
ATOM 8009 O O . TYR A 1 993 ? 27.870 -1.414 -9.638 1.00 66.56 993 TYR A O 1
ATOM 8017 N N . LEU A 1 994 ? 28.449 -1.696 -7.489 1.00 61.16 994 LEU A N 1
ATOM 8018 C CA . LEU A 1 994 ? 29.807 -1.163 -7.627 1.00 61.16 994 LEU A CA 1
ATOM 8019 C C . LEU A 1 994 ? 30.669 -1.976 -8.611 1.00 61.16 994 LEU A C 1
ATOM 8021 O O . LEU A 1 994 ? 31.455 -1.386 -9.354 1.00 61.16 994 LEU A O 1
ATOM 8025 N N . TRP A 1 995 ? 30.522 -3.305 -8.643 1.00 67.12 995 TRP A N 1
ATOM 8026 C CA . TRP A 1 995 ? 31.303 -4.183 -9.531 1.00 67.12 995 TRP A CA 1
ATOM 8027 C C . TRP A 1 995 ? 30.457 -5.076 -10.443 1.00 67.12 995 TRP A C 1
ATOM 8029 O O . TRP A 1 995 ? 30.983 -5.585 -11.428 1.00 67.12 995 TRP A O 1
ATOM 8039 N N . ILE A 1 996 ? 29.156 -5.224 -10.181 1.00 69.38 996 ILE A N 1
ATOM 8040 C CA . ILE A 1 996 ? 28.218 -5.907 -11.079 1.00 69.38 996 ILE A CA 1
ATOM 8041 C C . ILE A 1 996 ? 27.333 -4.843 -11.712 1.00 69.38 996 ILE A C 1
ATOM 8043 O O . ILE A 1 996 ? 26.294 -4.468 -11.176 1.00 69.38 996 ILE A O 1
ATOM 8047 N N . ARG A 1 997 ? 27.794 -4.306 -12.844 1.00 68.44 997 ARG A N 1
ATOM 8048 C CA . ARG A 1 997 ? 27.134 -3.174 -13.513 1.00 68.44 997 ARG A CA 1
ATOM 8049 C C . ARG A 1 997 ? 25.932 -3.591 -14.349 1.00 68.44 997 ARG A C 1
ATOM 8051 O O . ARG A 1 997 ? 25.010 -2.806 -14.525 1.00 68.44 997 ARG A O 1
ATOM 8058 N N . GLU A 1 998 ? 25.954 -4.815 -14.861 1.00 72.06 998 GLU A N 1
ATOM 8059 C CA . GLU A 1 998 ? 24.953 -5.324 -15.791 1.00 72.06 998 GLU A CA 1
ATOM 8060 C C . GLU A 1 998 ? 24.417 -6.672 -15.321 1.00 72.06 998 GLU A C 1
ATOM 8062 O O . GLU A 1 998 ? 25.153 -7.499 -14.779 1.00 72.06 998 GLU A O 1
ATOM 8067 N N . LYS A 1 999 ? 23.135 -6.925 -15.600 1.00 77.94 999 LYS A N 1
ATOM 8068 C CA . LYS A 1 999 ? 22.453 -8.184 -15.272 1.00 77.94 999 LYS A CA 1
ATOM 8069 C C . LYS A 1 999 ? 23.144 -9.406 -15.881 1.00 77.94 999 LYS A C 1
ATOM 8071 O O . LYS A 1 999 ? 23.148 -10.474 -15.279 1.00 77.94 999 LYS A O 1
ATOM 8076 N N . SER A 1 1000 ? 23.776 -9.236 -17.041 1.00 75.00 1000 SER A N 1
ATOM 8077 C CA . SER A 1 1000 ? 24.574 -10.255 -17.730 1.00 75.00 1000 SER A CA 1
ATOM 8078 C C . SER A 1 1000 ? 25.797 -10.725 -16.931 1.00 75.00 1000 SER A C 1
ATOM 8080 O O . SER A 1 1000 ? 26.191 -11.882 -17.059 1.00 75.00 1000 SER A O 1
ATOM 8082 N N . MET A 1 1001 ? 26.371 -9.877 -16.068 1.00 79.12 1001 MET A N 1
ATOM 8083 C CA . MET A 1 1001 ? 27.551 -10.216 -15.261 1.00 79.12 1001 MET A CA 1
ATOM 8084 C C . MET A 1 1001 ? 27.236 -11.194 -14.122 1.00 79.12 1001 MET A C 1
ATOM 8086 O O . MET A 1 1001 ? 28.145 -11.854 -13.622 1.00 79.12 1001 MET A O 1
ATOM 8090 N N . MET A 1 1002 ? 25.959 -11.357 -13.757 1.00 82.00 1002 MET A N 1
ATOM 8091 C CA . MET A 1 1002 ? 25.526 -12.336 -12.751 1.00 82.00 1002 MET A CA 1
ATOM 8092 C C . MET A 1 1002 ? 25.837 -13.783 -13.148 1.00 82.00 1002 MET A C 1
ATOM 8094 O O . MET A 1 1002 ? 25.957 -14.635 -12.272 1.00 82.00 1002 MET A O 1
ATOM 8098 N N . ILE A 1 1003 ? 26.045 -14.053 -14.444 1.00 80.06 1003 ILE A N 1
ATOM 8099 C CA . ILE A 1 1003 ? 26.405 -15.382 -14.955 1.00 80.06 1003 ILE A CA 1
ATOM 8100 C C . ILE A 1 1003 ? 27.711 -15.930 -14.353 1.00 80.06 1003 ILE A C 1
ATOM 8102 O O . ILE A 1 1003 ? 27.913 -17.140 -14.343 1.00 80.06 1003 ILE A O 1
ATOM 8106 N N . GLN A 1 1004 ? 28.591 -15.061 -13.835 1.00 78.69 1004 GLN A N 1
ATOM 8107 C CA . GLN A 1 1004 ? 29.843 -15.459 -13.175 1.00 78.69 1004 GLN A CA 1
ATOM 8108 C C . GLN A 1 1004 ? 29.609 -16.214 -11.8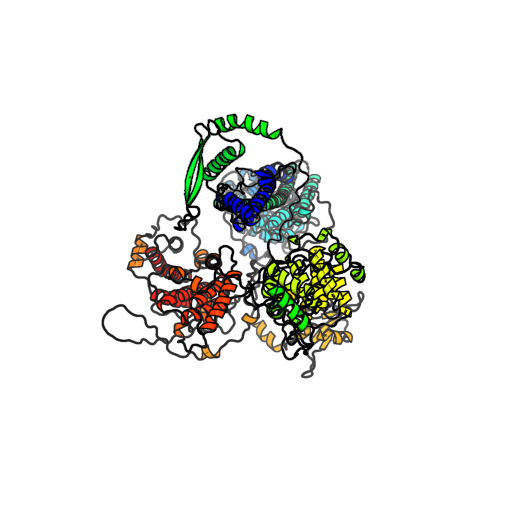60 1.00 78.69 1004 GLN A C 1
ATOM 8110 O O . GLN A 1 1004 ? 30.407 -17.073 -11.505 1.00 78.69 1004 GLN A O 1
ATOM 8115 N N . TYR A 1 1005 ? 28.505 -15.918 -11.170 1.00 80.94 1005 TYR A N 1
ATOM 8116 C CA . TYR A 1 1005 ? 28.109 -16.551 -9.905 1.00 80.94 1005 TYR A CA 1
ATOM 8117 C C . TYR A 1 1005 ? 27.003 -17.596 -10.106 1.00 80.94 1005 TYR A C 1
ATOM 8119 O O . TYR A 1 1005 ? 26.353 -18.028 -9.154 1.00 80.94 1005 TYR A O 1
ATOM 8127 N N . ASP A 1 1006 ? 26.741 -17.963 -11.359 1.00 82.94 1006 ASP A N 1
ATOM 8128 C CA . ASP A 1 1006 ? 25.683 -18.886 -11.736 1.00 82.94 1006 ASP A CA 1
ATOM 8129 C C . ASP A 1 1006 ? 26.209 -20.327 -11.853 1.00 82.94 1006 ASP A C 1
ATOM 8131 O O . ASP A 1 1006 ? 27.406 -20.575 -12.001 1.00 82.94 1006 ASP A O 1
ATOM 8135 N N . ALA A 1 1007 ? 25.307 -21.306 -11.802 1.00 79.38 1007 ALA A N 1
ATOM 8136 C CA . ALA A 1 1007 ? 25.656 -22.709 -11.976 1.00 79.38 1007 ALA A CA 1
ATOM 8137 C C . ALA A 1 1007 ? 26.168 -22.981 -13.401 1.00 79.38 1007 ALA A C 1
ATOM 8139 O O . ALA A 1 1007 ? 25.708 -22.374 -14.375 1.00 79.38 1007 ALA A O 1
ATOM 8140 N N . LYS A 1 1008 ? 27.087 -23.942 -13.556 1.00 76.25 1008 LYS A N 1
ATOM 8141 C CA . LYS A 1 1008 ? 27.498 -24.414 -14.886 1.00 76.25 1008 LYS A CA 1
ATOM 8142 C C . LYS A 1 1008 ? 26.337 -25.134 -15.574 1.00 76.25 1008 LYS A C 1
ATOM 8144 O O . LYS A 1 1008 ? 25.619 -25.929 -14.969 1.00 76.25 1008 LYS A O 1
ATOM 8149 N N . LEU A 1 1009 ? 26.156 -24.847 -16.860 1.00 75.75 1009 LEU A N 1
ATOM 8150 C CA . LEU A 1 1009 ? 25.077 -25.416 -17.659 1.00 75.75 1009 LEU A CA 1
ATOM 8151 C C . LEU A 1 1009 ? 25.377 -26.890 -18.015 1.00 75.75 1009 LEU A C 1
ATOM 8153 O O . LEU A 1 1009 ? 26.487 -27.173 -18.471 1.00 75.75 1009 LEU A O 1
ATOM 8157 N N . PRO A 1 1010 ? 24.407 -27.817 -17.889 1.00 71.25 1010 PRO A N 1
ATOM 8158 C CA . PRO A 1 1010 ? 24.544 -29.179 -18.405 1.00 71.25 1010 PRO A CA 1
ATOM 8159 C C . PRO A 1 1010 ? 24.811 -29.195 -19.919 1.00 71.25 1010 PRO A C 1
ATOM 8161 O O . PRO A 1 1010 ? 24.292 -28.351 -20.654 1.00 71.25 1010 PRO A O 1
ATOM 8164 N N . SER A 1 1011 ? 25.584 -30.178 -20.395 1.00 67.75 1011 SER A N 1
ATOM 8165 C CA . SER A 1 1011 ? 25.935 -30.333 -21.818 1.00 67.75 1011 SER A CA 1
ATOM 8166 C C . SER A 1 1011 ? 24.704 -30.535 -22.708 1.00 67.75 1011 SER A C 1
ATOM 8168 O O . SER A 1 1011 ? 24.597 -29.933 -23.780 1.00 67.75 1011 SER A O 1
ATOM 8170 N N . GLU A 1 1012 ? 23.745 -31.338 -22.245 1.00 68.75 1012 GLU A N 1
ATOM 8171 C CA . GLU A 1 1012 ? 22.467 -31.555 -22.912 1.00 68.75 1012 GLU A CA 1
ATOM 8172 C C . GLU A 1 1012 ? 21.326 -30.861 -22.167 1.00 68.75 1012 GLU A C 1
ATOM 8174 O O . GLU A 1 1012 ? 20.939 -31.238 -21.063 1.00 68.75 1012 GLU A O 1
ATOM 8179 N N . LEU A 1 1013 ? 20.744 -29.850 -22.814 1.00 78.50 1013 LEU A N 1
ATOM 8180 C CA . LEU A 1 1013 ? 19.507 -29.222 -22.366 1.00 78.50 1013 LEU A CA 1
ATOM 8181 C C . LEU A 1 1013 ? 18.309 -29.730 -23.173 1.00 78.50 1013 LEU A C 1
ATOM 8183 O O . LEU A 1 1013 ? 18.427 -29.935 -24.388 1.00 78.50 1013 LEU A O 1
ATOM 8187 N N . PRO A 1 1014 ? 17.135 -29.879 -22.538 1.00 78.50 1014 PRO A N 1
ATOM 8188 C CA . PRO A 1 1014 ? 15.937 -30.340 -23.218 1.00 78.50 1014 PRO A CA 1
ATOM 8189 C C . PRO A 1 1014 ? 15.491 -29.329 -24.287 1.00 78.50 1014 PRO A C 1
ATOM 8191 O O . PRO A 1 1014 ? 15.394 -28.125 -24.049 1.00 78.50 1014 PRO A O 1
ATOM 8194 N N . LYS A 1 1015 ? 15.227 -29.839 -25.494 1.00 83.44 1015 LYS A N 1
ATOM 8195 C CA . LYS A 1 1015 ? 14.822 -29.070 -26.684 1.00 83.44 1015 LYS A CA 1
ATOM 8196 C C . LYS A 1 1015 ? 13.345 -29.333 -27.007 1.00 83.44 1015 LYS A C 1
ATOM 8198 O O . LYS A 1 1015 ? 12.850 -30.426 -26.718 1.00 83.44 1015 LYS A O 1
ATOM 8203 N N . PRO A 1 1016 ? 12.626 -28.385 -27.637 1.00 86.62 1016 PRO A N 1
ATOM 8204 C CA . PRO A 1 1016 ? 11.261 -28.637 -28.072 1.00 86.62 1016 PRO A CA 1
ATOM 8205 C C . PRO A 1 1016 ? 11.257 -29.661 -29.213 1.00 86.62 1016 PRO A C 1
ATOM 8207 O O . PRO A 1 1016 ? 12.234 -29.797 -29.954 1.00 86.62 1016 PRO A O 1
ATOM 8210 N N . SER A 1 1017 ? 10.154 -30.393 -29.379 1.00 86.38 1017 SER A N 1
ATOM 8211 C CA . SER A 1 1017 ? 10.084 -31.396 -30.445 1.00 86.38 1017 SER A CA 1
ATOM 8212 C C . SER A 1 1017 ? 10.139 -30.737 -31.827 1.00 86.38 1017 SER A C 1
ATOM 8214 O O . SER A 1 1017 ? 9.486 -29.722 -32.073 1.00 86.38 1017 SER A O 1
ATOM 8216 N N . ILE A 1 1018 ? 10.852 -31.359 -32.771 1.00 87.06 1018 ILE A N 1
ATOM 8217 C CA . ILE A 1 1018 ? 10.968 -30.865 -34.156 1.00 87.06 1018 ILE A CA 1
ATOM 8218 C C . ILE A 1 1018 ? 9.582 -30.674 -34.797 1.00 87.06 1018 ILE A C 1
ATOM 8220 O O . ILE A 1 1018 ? 9.353 -29.718 -35.537 1.00 87.06 1018 ILE A O 1
ATOM 8224 N N . HIS A 1 1019 ? 8.616 -31.540 -34.473 1.00 86.00 1019 HIS A N 1
ATOM 8225 C CA . HIS A 1 1019 ? 7.235 -31.400 -34.940 1.00 86.00 1019 HIS A CA 1
ATOM 8226 C C . HIS A 1 1019 ? 6.537 -30.137 -34.418 1.00 86.00 1019 HIS A C 1
ATOM 8228 O O . HIS A 1 1019 ? 5.813 -29.500 -35.185 1.00 86.00 1019 HIS A O 1
ATOM 8234 N N . GLN A 1 1020 ? 6.750 -29.752 -33.153 1.00 89.12 1020 GLN A N 1
ATOM 8235 C CA . GLN A 1 1020 ? 6.225 -28.491 -32.614 1.00 89.12 1020 GLN A CA 1
ATOM 8236 C C . GLN A 1 1020 ? 6.841 -27.296 -33.345 1.00 89.12 1020 GLN A C 1
ATOM 8238 O O . GLN A 1 1020 ? 6.105 -26.418 -33.786 1.00 89.12 1020 GLN A O 1
ATOM 8243 N N . ILE A 1 1021 ? 8.161 -27.294 -33.552 1.00 89.38 1021 ILE A N 1
ATOM 8244 C CA . ILE A 1 1021 ? 8.857 -26.204 -34.253 1.00 89.38 1021 ILE A CA 1
ATOM 8245 C C . ILE A 1 1021 ? 8.303 -26.048 -35.675 1.00 89.38 1021 ILE A C 1
ATOM 8247 O O . ILE A 1 1021 ? 7.805 -24.979 -36.021 1.00 89.38 1021 ILE A O 1
ATOM 8251 N N . ARG A 1 1022 ? 8.279 -27.128 -36.472 1.00 90.69 1022 ARG A N 1
ATOM 8252 C CA . ARG A 1 1022 ? 7.768 -27.100 -37.857 1.00 90.69 1022 ARG A CA 1
ATOM 8253 C C . ARG A 1 1022 ? 6.321 -26.622 -37.940 1.00 90.69 1022 ARG A C 1
ATOM 8255 O O . ARG A 1 1022 ? 5.977 -25.836 -38.819 1.00 90.69 1022 ARG A O 1
ATOM 8262 N N . ARG A 1 1023 ? 5.468 -27.063 -37.010 1.00 89.62 1023 ARG A N 1
ATOM 8263 C CA . ARG A 1 1023 ? 4.077 -26.602 -36.939 1.00 89.62 1023 ARG A CA 1
ATOM 8264 C C . ARG A 1 1023 ? 3.999 -25.111 -36.602 1.00 89.62 1023 ARG A C 1
ATOM 8266 O O . ARG A 1 1023 ? 3.231 -24.399 -37.240 1.00 89.62 1023 ARG A O 1
ATOM 8273 N N . GLY A 1 1024 ? 4.801 -24.630 -35.656 1.00 90.94 1024 GLY A N 1
ATOM 8274 C CA . GLY A 1 1024 ? 4.903 -23.208 -35.323 1.00 90.94 1024 GLY A CA 1
ATOM 8275 C C . GLY A 1 1024 ? 5.321 -22.348 -36.513 1.00 90.94 1024 GLY A C 1
ATOM 8276 O O . GLY A 1 1024 ? 4.642 -21.373 -36.826 1.00 90.94 1024 GLY A O 1
ATOM 8277 N N . VAL A 1 1025 ? 6.373 -22.768 -37.219 1.00 90.12 1025 VAL A N 1
ATOM 8278 C CA . VAL A 1 1025 ? 6.868 -22.115 -38.442 1.00 90.12 1025 VAL A CA 1
ATOM 8279 C C . VAL A 1 1025 ? 5.790 -22.093 -39.531 1.00 90.12 1025 VAL A C 1
ATOM 8281 O O . VAL A 1 1025 ? 5.613 -21.083 -40.200 1.00 90.12 1025 VAL A O 1
ATOM 8284 N N . SER A 1 1026 ? 5.001 -23.163 -39.682 1.00 87.44 1026 SER A N 1
ATOM 8285 C CA . SER A 1 1026 ? 3.897 -23.178 -40.656 1.00 87.44 1026 SER A CA 1
ATOM 8286 C C . SER A 1 1026 ? 2.752 -22.214 -40.310 1.00 87.44 1026 SER A C 1
ATOM 8288 O O . SER A 1 1026 ? 2.110 -21.677 -41.208 1.00 87.44 1026 SER A O 1
ATOM 8290 N N . LEU A 1 1027 ? 2.495 -21.984 -39.015 1.00 88.50 1027 LEU A N 1
ATOM 8291 C CA . LEU A 1 1027 ? 1.435 -21.088 -38.534 1.00 88.50 1027 LEU A CA 1
ATOM 8292 C C . LEU A 1 1027 ? 1.843 -19.614 -38.597 1.00 88.50 1027 LEU A C 1
ATOM 8294 O O . LEU A 1 1027 ? 0.989 -18.740 -38.745 1.00 88.50 1027 LEU A O 1
ATOM 8298 N N . PHE A 1 1028 ? 3.135 -19.337 -38.452 1.00 88.75 1028 PHE A N 1
ATOM 8299 C CA . PHE A 1 1028 ? 3.696 -17.998 -38.518 1.00 88.75 1028 PHE A CA 1
ATOM 8300 C C . PHE A 1 1028 ? 5.016 -18.053 -39.293 1.00 88.75 1028 PHE A C 1
ATOM 8302 O O . PHE A 1 1028 ? 6.073 -18.181 -38.683 1.00 88.75 1028 PHE A O 1
ATOM 8309 N N . PRO A 1 1029 ? 4.974 -18.023 -40.633 1.00 82.50 1029 PRO A N 1
ATOM 8310 C CA . PRO A 1 1029 ? 6.180 -18.159 -41.434 1.00 82.50 1029 PRO A CA 1
ATOM 8311 C C . PRO A 1 1029 ? 7.139 -16.986 -41.192 1.00 82.50 1029 PRO A C 1
ATOM 8313 O O . PRO A 1 1029 ? 6.681 -15.853 -40.997 1.00 82.50 1029 PRO A O 1
ATOM 8316 N N . PRO A 1 1030 ? 8.460 -17.234 -41.227 1.00 75.31 1030 PRO A N 1
ATOM 8317 C CA . PRO A 1 1030 ? 9.450 -16.186 -41.060 1.00 75.31 1030 PRO A CA 1
ATOM 8318 C C . PRO A 1 1030 ? 9.275 -15.108 -42.142 1.00 75.31 1030 PRO A C 1
ATOM 8320 O O . PRO A 1 1030 ? 9.022 -15.430 -43.310 1.00 75.31 1030 PRO A O 1
ATOM 8323 N N . PRO A 1 1031 ? 9.379 -13.823 -41.776 1.00 67.50 1031 PRO A N 1
ATOM 8324 C CA . PRO A 1 1031 ? 9.234 -12.732 -42.728 1.00 67.50 1031 PRO A CA 1
ATOM 8325 C C . PRO A 1 1031 ? 10.351 -12.761 -43.782 1.00 67.50 1031 PRO A C 1
ATOM 8327 O O . PRO A 1 1031 ? 11.511 -13.023 -43.470 1.00 67.50 1031 PRO A O 1
ATOM 8330 N N . ARG A 1 1032 ? 10.015 -12.463 -45.047 1.00 62.53 1032 ARG A N 1
ATOM 8331 C CA . ARG A 1 1032 ? 11.014 -12.321 -46.120 1.00 62.53 1032 ARG A CA 1
ATOM 8332 C C . ARG A 1 1032 ? 11.859 -11.073 -45.849 1.00 62.53 1032 ARG A C 1
ATOM 8334 O O . ARG A 1 1032 ? 11.328 -9.962 -45.856 1.00 62.53 1032 ARG A O 1
ATOM 8341 N N . VAL A 1 1033 ? 13.161 -11.277 -45.642 1.00 55.84 1033 VAL A N 1
ATOM 8342 C CA . VAL A 1 1033 ? 14.160 -10.270 -45.220 1.00 55.84 1033 VAL A CA 1
ATOM 8343 C C . VAL A 1 1033 ? 14.114 -8.980 -46.057 1.00 55.84 1033 VAL A C 1
ATOM 8345 O O . VAL A 1 1033 ? 14.340 -7.896 -45.536 1.00 55.84 1033 VAL A O 1
ATOM 8348 N N . ALA A 1 1034 ? 13.741 -9.067 -47.338 1.00 49.88 1034 ALA A N 1
ATOM 8349 C CA . ALA A 1 1034 ? 13.778 -7.944 -48.275 1.00 49.88 1034 ALA A CA 1
ATOM 8350 C C . ALA A 1 1034 ? 12.674 -6.873 -48.107 1.00 49.88 1034 ALA A C 1
ATOM 8352 O O . ALA A 1 1034 ? 12.766 -5.834 -48.755 1.00 49.88 1034 ALA A O 1
ATOM 8353 N N . THR A 1 1035 ? 11.620 -7.087 -47.304 1.00 49.22 1035 THR A N 1
ATOM 8354 C CA . THR A 1 1035 ? 10.427 -6.203 -47.336 1.00 49.22 1035 THR A CA 1
ATOM 8355 C C . THR A 1 1035 ? 9.935 -5.663 -45.990 1.00 49.22 1035 THR A C 1
ATOM 8357 O O . THR A 1 1035 ? 8.849 -5.088 -45.946 1.00 49.22 1035 THR A O 1
ATOM 8360 N N . MET A 1 1036 ? 10.669 -5.813 -44.883 1.00 51.72 1036 MET A N 1
ATOM 8361 C CA . MET A 1 1036 ? 10.199 -5.291 -43.591 1.00 51.72 1036 MET A CA 1
ATOM 8362 C C . MET A 1 1036 ? 10.789 -3.924 -43.246 1.00 51.72 1036 MET A C 1
ATOM 8364 O O . MET A 1 1036 ? 11.979 -3.784 -42.990 1.00 51.72 1036 MET A O 1
ATOM 8368 N N . SER A 1 1037 ? 9.912 -2.923 -43.155 1.00 56.66 1037 SER A N 1
ATOM 8369 C CA . SER A 1 1037 ? 10.179 -1.727 -42.362 1.00 56.66 1037 SER A CA 1
ATOM 8370 C C . SER A 1 1037 ? 10.133 -2.126 -40.882 1.00 56.66 1037 SER A C 1
ATOM 8372 O O . SER A 1 1037 ? 9.075 -2.494 -40.376 1.00 56.66 1037 SER A O 1
ATOM 8374 N N . CYS A 1 1038 ? 11.272 -2.074 -40.187 1.00 65.62 1038 CYS A N 1
ATOM 8375 C CA . CYS A 1 1038 ? 11.372 -2.310 -38.738 1.00 65.62 1038 CYS A CA 1
ATOM 8376 C C . CYS A 1 1038 ? 10.844 -1.121 -37.901 1.00 65.62 1038 CYS A C 1
ATOM 8378 O O . CYS A 1 1038 ? 11.107 -1.040 -36.701 1.00 65.62 1038 CYS A O 1
ATOM 8380 N N . ASN A 1 1039 ? 10.117 -0.182 -38.519 1.00 66.88 1039 ASN A N 1
ATOM 8381 C CA . ASN A 1 1039 ? 9.597 1.003 -37.847 1.00 66.88 1039 ASN A CA 1
ATOM 8382 C C . ASN A 1 1039 ? 8.573 0.605 -36.772 1.00 66.88 1039 ASN A C 1
ATOM 8384 O O . ASN A 1 1039 ? 7.549 -0.005 -37.071 1.00 66.88 1039 ASN A O 1
ATOM 8388 N N . GLY A 1 1040 ? 8.854 0.972 -35.518 1.00 66.94 1040 GLY A N 1
ATOM 8389 C CA . GLY A 1 1040 ? 7.995 0.699 -34.359 1.00 66.94 1040 GLY A CA 1
ATOM 8390 C C . GLY A 1 1040 ? 8.296 -0.605 -33.611 1.00 66.94 1040 GLY A C 1
ATOM 8391 O O . GLY A 1 1040 ? 7.633 -0.890 -32.615 1.00 66.94 1040 GLY A O 1
ATOM 8392 N N . VAL A 1 1041 ? 9.287 -1.392 -34.043 1.00 69.38 1041 VAL A N 1
ATOM 8393 C CA . VAL A 1 1041 ? 9.732 -2.585 -33.308 1.00 69.38 1041 VAL A CA 1
ATOM 8394 C C . VAL A 1 1041 ? 10.701 -2.160 -32.203 1.00 69.38 1041 VAL A C 1
ATOM 8396 O O . VAL A 1 1041 ? 11.690 -1.476 -32.458 1.00 69.38 1041 VAL A O 1
ATOM 8399 N N . ALA A 1 1042 ? 10.386 -2.518 -30.958 1.00 66.56 1042 ALA A N 1
ATOM 8400 C CA . ALA A 1 1042 ? 11.201 -2.169 -29.798 1.00 66.56 1042 ALA A CA 1
ATOM 8401 C C . ALA A 1 1042 ? 12.567 -2.872 -29.844 1.00 66.56 1042 ALA A C 1
ATOM 8403 O O . ALA A 1 1042 ? 12.641 -4.052 -30.189 1.00 66.56 1042 ALA A O 1
ATOM 8404 N N . LYS A 1 1043 ? 13.627 -2.146 -29.457 1.00 68.75 1043 LYS A N 1
ATOM 8405 C CA . LYS A 1 1043 ? 15.004 -2.657 -29.447 1.00 68.75 1043 LYS A CA 1
ATOM 8406 C C . LYS A 1 1043 ? 15.136 -3.930 -28.588 1.00 68.75 1043 LYS A C 1
ATOM 8408 O O . LYS A 1 1043 ? 14.414 -4.050 -27.591 1.00 68.75 1043 LYS A O 1
ATOM 8413 N N . PRO A 1 1044 ? 16.056 -4.854 -28.930 1.00 65.38 1044 PRO A N 1
ATOM 8414 C CA . PRO A 1 1044 ? 16.245 -6.110 -28.207 1.00 65.38 1044 PRO A CA 1
ATOM 8415 C C . PRO A 1 1044 ? 16.480 -5.901 -26.714 1.00 65.38 1044 PRO A C 1
ATOM 8417 O O . PRO A 1 1044 ? 15.845 -6.579 -25.911 1.00 65.38 1044 PRO A O 1
ATOM 8420 N N . GLU A 1 1045 ? 17.318 -4.930 -26.344 1.00 65.56 1045 GLU A N 1
ATOM 8421 C CA . GLU A 1 1045 ? 17.692 -4.663 -24.952 1.00 65.56 1045 GLU A CA 1
ATOM 8422 C C . GLU A 1 1045 ? 16.443 -4.310 -24.131 1.00 65.56 1045 GLU A C 1
ATOM 8424 O O . GLU A 1 1045 ? 16.093 -5.003 -23.177 1.00 65.56 1045 GLU A O 1
ATOM 8429 N N . ALA A 1 1046 ? 15.662 -3.336 -24.610 1.00 63.62 1046 ALA A N 1
ATOM 8430 C CA . ALA A 1 1046 ? 14.422 -2.908 -23.965 1.00 63.62 1046 ALA A CA 1
ATOM 8431 C C . ALA A 1 1046 ? 13.372 -4.030 -23.865 1.00 63.62 1046 ALA A C 1
ATOM 8433 O O . ALA A 1 1046 ? 12.579 -4.062 -22.924 1.00 63.62 1046 ALA A O 1
ATOM 8434 N N . MET A 1 1047 ? 13.335 -4.947 -24.839 1.00 60.16 1047 MET A N 1
ATOM 8435 C CA . MET A 1 1047 ? 12.358 -6.033 -24.850 1.00 60.16 1047 MET A CA 1
ATOM 8436 C C . MET A 1 1047 ? 12.766 -7.251 -24.017 1.00 60.16 1047 MET A C 1
ATOM 8438 O O . MET A 1 1047 ? 11.875 -7.922 -23.490 1.00 60.16 1047 MET A O 1
ATOM 8442 N N . PHE A 1 1048 ? 14.048 -7.608 -23.964 1.00 63.62 1048 PHE A N 1
ATOM 8443 C CA . PHE A 1 1048 ? 14.511 -8.839 -23.317 1.00 63.62 1048 PHE A CA 1
ATOM 8444 C C . PHE A 1 1048 ? 14.981 -8.628 -21.879 1.00 63.62 1048 PHE A C 1
ATOM 8446 O O . PHE A 1 1048 ? 14.882 -9.572 -21.096 1.00 63.62 1048 PHE A O 1
ATOM 8453 N N . GLU A 1 1049 ? 15.421 -7.425 -21.500 1.00 63.72 1049 GLU A N 1
ATOM 8454 C CA . GLU A 1 1049 ? 15.749 -7.125 -20.099 1.00 63.72 1049 GLU A CA 1
ATOM 8455 C C . GLU A 1 1049 ? 14.495 -7.092 -19.220 1.00 63.72 1049 GLU A C 1
ATOM 8457 O O . GLU A 1 1049 ? 14.493 -7.676 -18.138 1.00 63.72 1049 GLU A O 1
ATOM 8462 N N . ASN A 1 1050 ? 13.401 -6.526 -19.746 1.00 64.94 1050 ASN A N 1
ATOM 8463 C CA . ASN A 1 1050 ? 12.109 -6.383 -19.065 1.00 64.94 1050 ASN A CA 1
ATOM 8464 C C . ASN A 1 1050 ? 11.073 -7.410 -19.548 1.00 64.94 1050 ASN A C 1
ATOM 8466 O O . ASN A 1 1050 ? 9.892 -7.095 -19.730 1.00 64.94 1050 ASN A O 1
ATOM 8470 N N . ALA A 1 1051 ? 11.505 -8.643 -19.830 1.00 65.75 1051 ALA A N 1
ATOM 8471 C CA . ALA A 1 1051 ? 10.589 -9.681 -20.288 1.00 65.75 1051 ALA A CA 1
ATOM 8472 C C . ALA A 1 1051 ? 9.494 -9.933 -19.229 1.00 65.75 1051 ALA A C 1
ATOM 8474 O O . ALA A 1 1051 ? 9.819 -10.127 -18.056 1.00 65.75 1051 ALA A O 1
ATOM 8475 N N . PRO A 1 1052 ? 8.201 -9.948 -19.608 1.00 67.19 1052 PRO A N 1
ATOM 8476 C CA . PRO A 1 1052 ? 7.134 -10.208 -18.658 1.00 67.19 1052 PRO A CA 1
ATOM 8477 C C . PRO A 1 1052 ? 7.255 -11.640 -18.144 1.00 67.19 1052 PRO A C 1
ATOM 8479 O O . PRO A 1 1052 ? 7.314 -12.597 -18.924 1.00 67.19 1052 PRO A O 1
ATOM 8482 N N . SER A 1 1053 ? 7.277 -11.779 -16.827 1.00 76.75 1053 SER A N 1
ATOM 8483 C CA . SER A 1 1053 ? 7.315 -13.079 -16.183 1.00 76.75 1053 SER A CA 1
ATOM 8484 C C . SER A 1 1053 ? 6.038 -13.866 -16.445 1.00 76.75 1053 SER A C 1
ATOM 8486 O O . SER A 1 1053 ? 4.928 -13.331 -16.487 1.00 76.75 1053 SER A O 1
ATOM 8488 N N . THR A 1 1054 ? 6.197 -15.173 -16.608 1.00 82.12 1054 THR A N 1
ATOM 8489 C CA . THR A 1 1054 ? 5.065 -16.072 -16.827 1.00 82.12 1054 THR A CA 1
ATOM 8490 C C . THR A 1 1054 ? 4.451 -16.531 -15.506 1.00 82.12 1054 THR A C 1
ATOM 8492 O O . THR A 1 1054 ? 5.110 -16.617 -14.464 1.00 82.12 1054 THR A O 1
ATOM 8495 N N . TRP A 1 1055 ? 3.163 -16.862 -15.556 1.00 83.69 1055 TRP A N 1
ATOM 8496 C CA . TRP A 1 1055 ? 2.435 -17.478 -14.454 1.00 83.69 1055 TRP A CA 1
ATOM 8497 C C . TRP A 1 1055 ? 1.643 -18.676 -14.964 1.00 83.69 1055 TRP A C 1
ATOM 8499 O O . TRP A 1 1055 ? 0.986 -18.607 -16.005 1.00 83.69 1055 TRP A O 1
ATOM 8509 N N . VAL A 1 1056 ? 1.714 -19.781 -14.227 1.00 86.31 1056 VAL A N 1
ATOM 8510 C CA . VAL A 1 1056 ? 0.921 -20.978 -14.500 1.00 86.31 1056 VAL A CA 1
ATOM 8511 C C . VAL A 1 1056 ? -0.248 -20.975 -13.530 1.00 86.31 1056 VAL A C 1
ATOM 8513 O O . VAL A 1 1056 ? -0.058 -21.151 -12.330 1.00 86.31 1056 VAL A O 1
ATOM 8516 N N . SER A 1 1057 ? -1.462 -20.776 -14.046 1.00 84.69 1057 SER A N 1
ATOM 8517 C CA . SER A 1 1057 ? -2.654 -20.787 -13.199 1.00 84.69 1057 SER A CA 1
ATOM 8518 C C . SER A 1 1057 ? -2.896 -22.176 -12.602 1.00 84.69 1057 SER A C 1
ATOM 8520 O O . SER A 1 1057 ? -3.029 -23.160 -13.333 1.00 84.69 1057 SER A O 1
ATOM 8522 N N . LEU A 1 1058 ? -3.017 -22.238 -11.274 1.00 85.75 1058 LEU A N 1
ATOM 8523 C CA . LEU A 1 1058 ? -3.372 -23.452 -10.533 1.00 85.75 1058 LEU A CA 1
ATOM 8524 C C . LEU A 1 1058 ? -4.769 -23.964 -10.915 1.00 85.75 1058 LEU A C 1
ATOM 8526 O O . LEU A 1 1058 ? -4.955 -25.167 -11.088 1.00 85.75 1058 LEU A O 1
ATOM 8530 N N . THR A 1 1059 ? -5.721 -23.060 -11.170 1.00 82.75 1059 THR A N 1
ATOM 8531 C CA . THR A 1 1059 ? -7.072 -23.437 -11.620 1.00 82.75 1059 THR A CA 1
ATOM 8532 C C . THR A 1 1059 ? -7.052 -24.081 -13.004 1.00 82.75 1059 THR A C 1
ATOM 8534 O O . THR A 1 1059 ? -7.785 -25.033 -13.258 1.00 82.75 1059 THR A O 1
ATOM 8537 N N . ALA A 1 1060 ? -6.147 -23.646 -13.889 1.00 80.44 1060 ALA A N 1
ATOM 8538 C CA . ALA A 1 1060 ? -5.957 -24.266 -15.203 1.00 80.44 1060 ALA A CA 1
ATOM 8539 C C . ALA A 1 1060 ? -5.301 -25.657 -15.119 1.00 80.44 1060 ALA A C 1
ATOM 8541 O O . ALA A 1 1060 ? -5.434 -26.456 -16.045 1.00 80.44 1060 ALA A O 1
ATOM 8542 N N . LYS A 1 1061 ? -4.611 -25.960 -14.011 1.00 82.19 1061 LYS A N 1
ATOM 8543 C CA . LYS A 1 1061 ? -4.093 -27.297 -13.684 1.00 82.19 1061 LYS A CA 1
ATOM 8544 C C . LYS A 1 1061 ? -5.133 -28.200 -13.012 1.00 82.19 1061 LYS A C 1
ATOM 8546 O O . LYS A 1 1061 ? -4.844 -29.372 -12.794 1.00 82.19 1061 LYS A O 1
ATOM 8551 N N . GLY A 1 1062 ? -6.335 -27.688 -12.742 1.00 81.69 1062 GLY A N 1
ATOM 8552 C CA . GLY A 1 1062 ? -7.427 -28.431 -12.113 1.00 81.69 1062 GLY A CA 1
ATOM 8553 C C . GLY A 1 1062 ? -7.421 -28.397 -10.584 1.00 81.69 1062 GLY A C 1
ATOM 8554 O O . GLY A 1 1062 ? -8.199 -29.125 -9.976 1.00 81.69 1062 GLY A O 1
ATOM 8555 N N . GLU A 1 1063 ? -6.579 -27.568 -9.959 1.00 84.06 1063 GLU A N 1
ATOM 8556 C CA . GLU A 1 1063 ? -6.618 -27.353 -8.510 1.00 84.06 1063 GLU A CA 1
ATOM 8557 C C . GLU A 1 1063 ? -7.655 -26.286 -8.156 1.00 84.06 1063 GLU A C 1
ATOM 8559 O O . GLU A 1 1063 ? -7.632 -25.171 -8.684 1.00 84.06 1063 GLU A O 1
ATOM 8564 N N . ASP A 1 1064 ? -8.554 -26.625 -7.234 1.00 82.62 1064 ASP A N 1
ATOM 8565 C CA . ASP A 1 1064 ? -9.545 -25.695 -6.702 1.00 82.62 1064 ASP A CA 1
ATOM 8566 C C . ASP A 1 1064 ? -8.974 -24.934 -5.500 1.00 82.62 1064 ASP A C 1
ATOM 8568 O O . ASP A 1 1064 ? -8.696 -25.511 -4.446 1.00 82.62 1064 ASP A O 1
ATOM 8572 N N . ILE A 1 1065 ? -8.790 -23.625 -5.666 1.00 83.12 1065 ILE A N 1
ATOM 8573 C CA . ILE A 1 1065 ? -8.166 -22.748 -4.670 1.00 83.12 1065 ILE A CA 1
ATOM 8574 C C . ILE A 1 1065 ? -9.096 -22.519 -3.470 1.00 83.12 1065 ILE A C 1
ATOM 8576 O O . ILE A 1 1065 ? -8.601 -22.434 -2.341 1.00 83.12 1065 ILE A O 1
ATOM 8580 N N . GLU A 1 1066 ? -10.423 -22.512 -3.678 1.00 81.81 1066 GLU A N 1
ATOM 8581 C CA . GLU A 1 1066 ? -11.424 -22.329 -2.610 1.00 81.81 1066 GLU A CA 1
ATOM 8582 C C . GLU A 1 1066 ? -11.339 -23.444 -1.549 1.00 81.81 1066 GLU A C 1
ATOM 8584 O O . GLU A 1 1066 ? -11.721 -23.249 -0.395 1.00 81.81 1066 GLU A O 1
ATOM 8589 N N . LYS A 1 1067 ? -10.775 -24.608 -1.901 1.00 82.44 1067 LYS A N 1
ATOM 8590 C CA . LYS A 1 1067 ? -10.550 -25.727 -0.974 1.00 82.44 1067 LYS A CA 1
ATOM 8591 C C . LYS A 1 1067 ? -9.453 -25.449 0.060 1.00 82.44 1067 LYS A C 1
ATOM 8593 O O . LYS A 1 1067 ? -9.468 -26.044 1.139 1.00 82.44 1067 LYS A O 1
ATOM 8598 N N . TYR A 1 1068 ? -8.487 -24.594 -0.272 1.00 83.19 1068 TYR A N 1
ATOM 8599 C CA . TYR A 1 1068 ? -7.300 -24.346 0.554 1.00 83.19 1068 TYR A CA 1
ATOM 8600 C C . TYR A 1 1068 ? -7.321 -22.972 1.225 1.00 83.19 1068 TYR A C 1
ATOM 8602 O O . TYR A 1 1068 ? -6.734 -22.816 2.294 1.00 83.19 1068 TYR A O 1
ATOM 8610 N N . VAL A 1 1069 ? -7.985 -21.987 0.615 1.00 81.38 1069 VAL A N 1
ATOM 8611 C CA . VAL A 1 1069 ? -8.069 -20.612 1.114 1.00 81.38 1069 VAL A CA 1
ATOM 8612 C C . VAL A 1 1069 ? -9.534 -20.200 1.178 1.00 81.38 1069 VAL A C 1
ATOM 8614 O O . VAL A 1 1069 ? -10.243 -20.255 0.178 1.00 81.38 1069 VAL A O 1
ATOM 8617 N N . ASP A 1 1070 ? -9.986 -19.745 2.346 1.00 78.06 1070 ASP A N 1
ATOM 8618 C CA . ASP A 1 1070 ? -11.336 -19.206 2.488 1.00 78.06 1070 ASP A CA 1
ATOM 8619 C C . ASP A 1 1070 ? -11.420 -17.801 1.867 1.00 78.06 1070 ASP A C 1
ATOM 8621 O O . ASP A 1 1070 ? -11.030 -16.792 2.468 1.00 78.06 1070 ASP A O 1
ATOM 8625 N N . LEU A 1 1071 ? -11.912 -17.744 0.628 1.00 70.94 1071 LEU A N 1
ATOM 8626 C CA . LEU A 1 1071 ? -12.070 -16.508 -0.142 1.00 70.94 1071 LEU A CA 1
ATOM 8627 C C . LEU A 1 1071 ? -13.335 -15.723 0.231 1.00 70.94 1071 LEU A C 1
ATOM 8629 O O . LEU A 1 1071 ? -13.395 -14.511 0.022 1.00 70.94 1071 LEU A O 1
ATOM 8633 N N . ARG A 1 1072 ? -14.349 -16.388 0.801 1.00 69.12 1072 ARG A N 1
ATOM 8634 C CA . ARG A 1 1072 ? -15.654 -15.778 1.130 1.00 69.12 1072 ARG A CA 1
ATOM 8635 C C . ARG A 1 1072 ? -15.796 -15.441 2.609 1.00 69.12 1072 ARG A C 1
ATOM 8637 O O . ARG A 1 1072 ? -16.663 -14.647 2.973 1.00 69.12 1072 ARG A O 1
ATOM 8644 N N . GLY A 1 1073 ? -14.946 -16.017 3.451 1.00 65.06 1073 GLY A N 1
ATOM 8645 C CA . GLY A 1 1073 ? -14.920 -15.768 4.879 1.00 65.06 1073 GLY A CA 1
ATOM 8646 C C . GLY A 1 1073 ? -14.637 -14.306 5.222 1.00 65.06 1073 GLY A C 1
ATOM 8647 O O . GLY A 1 1073 ? -13.992 -13.586 4.441 1.00 65.06 1073 GLY A O 1
ATOM 8648 N N . PRO A 1 1074 ? -15.102 -13.850 6.399 1.00 64.88 1074 PRO A N 1
ATOM 8649 C CA . PRO A 1 1074 ? -14.772 -12.528 6.903 1.00 64.88 1074 PRO A CA 1
ATOM 8650 C C . PRO A 1 1074 ? -13.252 -12.374 6.986 1.00 64.88 1074 PRO A C 1
ATOM 8652 O O . PRO A 1 1074 ? -12.543 -13.290 7.401 1.00 64.88 1074 PRO A O 1
ATOM 8655 N N . MET A 1 1075 ? -12.764 -11.207 6.567 1.00 63.38 1075 MET A N 1
ATOM 8656 C CA . MET A 1 1075 ? -11.341 -10.876 6.598 1.00 63.38 1075 MET A CA 1
ATOM 8657 C C . MET A 1 1075 ? -10.768 -11.130 8.007 1.00 63.38 1075 MET A C 1
ATOM 8659 O O . MET A 1 1075 ? -11.402 -10.720 8.990 1.00 63.38 1075 MET A O 1
ATOM 8663 N N . PRO A 1 1076 ? -9.585 -11.764 8.136 1.00 55.09 1076 PRO A N 1
ATOM 8664 C CA . PRO A 1 1076 ? -8.847 -11.769 9.394 1.00 55.09 1076 PRO A CA 1
ATOM 8665 C C . PRO A 1 1076 ? -8.695 -10.330 9.901 1.00 55.09 1076 PRO A C 1
ATOM 8667 O O . PRO A 1 1076 ? -8.488 -9.419 9.105 1.00 55.09 1076 PRO A O 1
ATOM 8670 N N . ALA A 1 1077 ? -8.801 -10.106 11.213 1.00 56.00 1077 ALA A N 1
ATOM 8671 C CA . ALA A 1 1077 ? -8.860 -8.759 11.798 1.00 56.00 1077 ALA A CA 1
ATOM 8672 C C . ALA A 1 1077 ? -7.654 -7.849 11.461 1.00 56.00 1077 ALA A C 1
ATOM 8674 O O . ALA A 1 1077 ? -7.722 -6.644 11.690 1.00 56.00 1077 ALA A O 1
ATOM 8675 N N . MET A 1 1078 ? -6.567 -8.417 10.927 1.00 52.69 1078 MET A N 1
ATOM 8676 C CA . MET A 1 1078 ? -5.341 -7.727 10.535 1.00 52.69 1078 MET A CA 1
ATOM 8677 C C . MET A 1 1078 ? -5.060 -7.968 9.050 1.00 52.69 1078 MET A C 1
ATOM 8679 O O . MET A 1 1078 ? -4.737 -9.084 8.646 1.00 52.69 1078 MET A O 1
ATOM 8683 N N . ALA A 1 1079 ? -5.156 -6.907 8.247 1.00 52.75 1079 ALA A N 1
ATOM 8684 C CA . ALA A 1 1079 ? -4.845 -6.935 6.817 1.00 52.75 1079 ALA A CA 1
ATOM 8685 C C . ALA A 1 1079 ? -3.333 -7.001 6.521 1.00 52.75 1079 ALA A C 1
ATOM 8687 O O . ALA A 1 1079 ? -2.951 -7.372 5.423 1.00 52.75 1079 ALA A O 1
ATOM 8688 N N . SER A 1 1080 ? -2.467 -6.655 7.480 1.00 66.19 1080 SER A N 1
ATOM 8689 C CA . SER A 1 1080 ? -1.007 -6.572 7.297 1.00 66.19 1080 SER A CA 1
ATOM 8690 C C . SER A 1 1080 ? -0.264 -7.909 7.425 1.00 66.19 1080 SER A C 1
ATOM 8692 O O . SER A 1 1080 ? 0.965 -7.932 7.394 1.00 66.19 1080 SER A O 1
ATOM 8694 N N . LEU A 1 1081 ? -0.977 -9.025 7.591 1.00 78.25 1081 LEU A N 1
ATOM 8695 C CA . LEU A 1 1081 ? -0.360 -10.343 7.738 1.00 78.25 1081 LEU A CA 1
ATOM 8696 C C . LEU A 1 1081 ? 0.179 -10.843 6.390 1.00 78.25 1081 LEU A C 1
ATOM 8698 O O . LEU A 1 1081 ? -0.542 -10.872 5.397 1.00 78.25 1081 LEU A O 1
ATOM 8702 N N . GLN A 1 1082 ? 1.440 -11.276 6.374 1.00 85.75 1082 GLN A N 1
ATOM 8703 C CA . GLN A 1 1082 ? 2.130 -11.768 5.178 1.00 85.75 1082 GLN A CA 1
ATOM 8704 C C . GLN A 1 1082 ? 2.353 -13.286 5.269 1.00 85.75 1082 GLN A C 1
ATOM 8706 O O . GLN A 1 1082 ? 2.621 -13.799 6.358 1.00 85.75 1082 GLN A O 1
ATOM 8711 N N . PRO A 1 1083 ? 2.247 -14.043 4.166 1.00 87.50 1083 PRO A N 1
ATOM 8712 C CA . PRO A 1 1083 ? 2.397 -15.492 4.198 1.00 87.50 1083 PRO A CA 1
ATOM 8713 C C . PRO A 1 1083 ? 3.861 -15.912 4.417 1.00 87.50 1083 PRO A C 1
ATOM 8715 O O . PRO A 1 1083 ? 4.717 -15.655 3.576 1.00 87.50 1083 PRO A O 1
ATOM 8718 N N . ILE A 1 1084 ? 4.143 -16.614 5.520 1.00 84.44 1084 ILE A N 1
ATOM 8719 C CA . ILE A 1 1084 ? 5.483 -17.134 5.850 1.00 84.44 1084 ILE A CA 1
ATOM 8720 C C . ILE A 1 1084 ? 5.514 -18.643 5.598 1.00 84.44 1084 ILE A C 1
ATOM 8722 O O . ILE A 1 1084 ? 4.862 -19.410 6.310 1.00 84.44 1084 ILE A O 1
ATOM 8726 N N . CYS A 1 1085 ? 6.253 -19.075 4.577 1.00 85.31 1085 CYS A N 1
ATOM 8727 C CA . CYS A 1 1085 ? 6.389 -20.495 4.264 1.00 85.31 1085 CYS A CA 1
ATOM 8728 C C . CYS A 1 1085 ? 7.327 -21.195 5.263 1.00 85.31 1085 CYS A C 1
ATOM 8730 O O . CYS A 1 1085 ? 8.308 -20.597 5.707 1.00 85.31 1085 CYS A O 1
ATOM 8732 N N . PRO A 1 1086 ? 7.050 -22.457 5.638 1.00 80.88 1086 PRO A N 1
ATOM 8733 C CA . PRO A 1 1086 ? 7.897 -23.194 6.569 1.00 80.88 1086 PRO A CA 1
ATOM 8734 C C . PRO A 1 1086 ? 9.267 -23.485 5.954 1.00 80.88 1086 PRO A C 1
ATOM 8736 O O . PRO A 1 1086 ? 9.372 -23.798 4.766 1.00 80.88 1086 PRO A O 1
ATOM 8739 N N . ASN A 1 1087 ? 10.307 -23.448 6.786 1.00 75.81 1087 ASN A N 1
ATOM 8740 C CA . ASN A 1 1087 ? 11.641 -23.833 6.352 1.00 75.81 1087 ASN A CA 1
ATOM 8741 C C . ASN A 1 1087 ? 11.742 -25.366 6.218 1.00 75.81 1087 ASN A C 1
ATOM 8743 O O . ASN A 1 1087 ? 11.261 -26.110 7.080 1.00 75.81 1087 ASN A O 1
ATOM 8747 N N . MET A 1 1088 ? 12.331 -25.843 5.119 1.00 71.31 1088 MET A N 1
ATOM 8748 C CA . MET A 1 1088 ? 12.269 -27.259 4.725 1.00 71.31 1088 MET A CA 1
ATOM 8749 C C . MET A 1 1088 ? 13.389 -28.124 5.318 1.00 71.31 1088 MET A C 1
ATOM 8751 O O . MET A 1 1088 ? 13.400 -29.329 5.075 1.00 71.31 1088 MET A O 1
ATOM 8755 N N . ASP A 1 1089 ? 14.249 -27.555 6.168 1.00 65.00 1089 ASP A N 1
ATOM 8756 C CA . ASP A 1 1089 ? 15.380 -28.235 6.824 1.00 65.00 1089 ASP A CA 1
ATOM 8757 C C . ASP A 1 1089 ? 14.963 -29.473 7.638 1.00 65.00 1089 ASP A C 1
ATOM 8759 O O . ASP A 1 1089 ? 15.739 -30.408 7.825 1.00 65.00 1089 ASP A O 1
ATOM 8763 N N . LYS A 1 1090 ? 13.706 -29.519 8.107 1.00 60.03 1090 LYS A N 1
ATOM 8764 C CA . LYS A 1 1090 ? 13.159 -30.670 8.847 1.00 60.03 1090 LYS A CA 1
ATOM 8765 C C . LYS A 1 1090 ? 12.964 -31.917 7.985 1.00 60.03 1090 LYS A C 1
ATOM 8767 O O . LYS A 1 1090 ? 12.887 -33.021 8.525 1.00 60.03 1090 LYS A O 1
ATOM 8772 N N . TYR A 1 1091 ? 12.841 -31.768 6.670 1.00 57.97 1091 TYR A N 1
ATOM 8773 C CA . TYR A 1 1091 ? 12.665 -32.901 5.778 1.00 57.97 1091 TYR A CA 1
ATOM 8774 C C . TYR A 1 1091 ? 14.043 -33.380 5.303 1.00 57.97 1091 TYR A C 1
ATOM 8776 O O . TYR A 1 1091 ? 14.757 -32.626 4.650 1.00 57.97 1091 TYR A O 1
ATOM 8784 N N . LYS A 1 1092 ? 14.410 -34.642 5.589 1.00 48.81 1092 LYS A N 1
ATOM 8785 C CA . LYS A 1 1092 ? 15.610 -35.322 5.044 1.00 48.81 1092 LYS A CA 1
ATOM 8786 C C . LYS A 1 1092 ? 15.479 -35.556 3.530 1.00 48.81 1092 LYS A C 1
ATOM 8788 O O . LYS A 1 1092 ? 15.448 -36.691 3.060 1.00 48.81 1092 LYS A O 1
ATOM 8793 N N . ASN A 1 1093 ? 15.323 -34.488 2.765 1.00 52.25 1093 ASN A N 1
ATOM 8794 C CA . ASN A 1 1093 ? 15.009 -34.547 1.350 1.00 52.25 1093 ASN A CA 1
ATOM 8795 C C . ASN A 1 1093 ? 16.269 -34.362 0.510 1.00 52.25 1093 ASN A C 1
ATOM 8797 O O . ASN A 1 1093 ? 17.190 -33.646 0.890 1.00 52.25 1093 ASN A O 1
ATOM 8801 N N . SER A 1 1094 ? 16.288 -34.996 -0.664 1.00 56.94 1094 SER A N 1
ATOM 8802 C CA . SER A 1 1094 ? 17.408 -34.892 -1.596 1.00 56.94 1094 SER A CA 1
ATOM 8803 C C . SER A 1 1094 ? 17.664 -33.419 -1.967 1.00 56.94 1094 SER A C 1
ATOM 8805 O O . SER A 1 1094 ? 16.714 -32.767 -2.430 1.00 56.94 1094 SER A O 1
ATOM 8807 N N . PRO A 1 1095 ? 18.911 -32.923 -1.872 1.00 59.22 1095 PRO A N 1
ATOM 8808 C CA . PRO A 1 1095 ? 19.295 -31.588 -2.342 1.00 59.22 1095 PRO A CA 1
ATOM 8809 C C . PRO A 1 1095 ? 18.879 -31.323 -3.797 1.00 59.22 1095 PRO A C 1
ATOM 8811 O O . PRO A 1 1095 ? 18.578 -30.193 -4.168 1.00 59.22 1095 PRO A O 1
ATOM 8814 N N . LEU A 1 1096 ? 18.779 -32.377 -4.616 1.00 61.78 1096 LEU A N 1
ATOM 8815 C CA . LEU A 1 1096 ? 18.348 -32.305 -6.011 1.00 61.78 1096 LEU A CA 1
ATOM 8816 C C . LEU A 1 1096 ? 16.882 -31.867 -6.173 1.00 61.78 1096 LEU A C 1
ATOM 8818 O O . LEU A 1 1096 ? 16.572 -31.014 -6.996 1.00 61.78 1096 LEU A O 1
ATOM 8822 N N . LEU A 1 1097 ? 15.972 -32.427 -5.372 1.00 64.81 1097 LEU A N 1
ATOM 8823 C CA . LEU A 1 1097 ? 14.527 -32.190 -5.492 1.00 64.81 1097 LEU A CA 1
ATOM 8824 C C . LEU A 1 1097 ? 14.128 -30.772 -5.074 1.00 64.81 1097 LEU A C 1
ATOM 8826 O O . LEU A 1 1097 ? 13.227 -30.192 -5.673 1.00 64.81 1097 LEU A O 1
ATOM 8830 N N . GLY A 1 1098 ? 14.824 -30.217 -4.081 1.00 69.25 1098 GLY A N 1
ATOM 8831 C CA . GLY A 1 1098 ? 14.700 -28.812 -3.693 1.00 69.25 1098 GLY A CA 1
ATOM 8832 C C . GLY A 1 1098 ? 15.552 -27.864 -4.538 1.00 69.25 1098 GLY A C 1
ATOM 8833 O O . GLY A 1 1098 ? 15.553 -26.671 -4.253 1.00 69.25 1098 GLY A O 1
ATOM 8834 N N . LEU A 1 1099 ? 16.290 -28.386 -5.532 1.00 71.56 1099 LEU A N 1
ATOM 8835 C CA . LEU A 1 1099 ? 17.264 -27.655 -6.349 1.00 71.56 1099 LEU A CA 1
ATOM 8836 C C . LEU A 1 1099 ? 18.298 -26.875 -5.514 1.00 71.56 1099 LEU A C 1
ATOM 8838 O O . LEU A 1 1099 ? 18.763 -25.815 -5.914 1.00 71.56 1099 LEU A O 1
ATOM 8842 N N . GLY A 1 1100 ? 18.687 -27.413 -4.355 1.00 66.38 1100 GLY A N 1
ATOM 8843 C CA . GLY A 1 1100 ? 19.571 -26.747 -3.395 1.00 66.38 1100 GLY A CA 1
ATOM 8844 C C . GLY A 1 1100 ? 20.960 -26.415 -3.941 1.00 66.38 1100 GLY A C 1
ATOM 8845 O O . GLY A 1 1100 ? 21.579 -25.487 -3.456 1.00 66.38 1100 GLY A O 1
ATOM 8846 N N . HIS A 1 1101 ? 21.414 -27.114 -4.979 1.00 67.69 1101 HIS A N 1
ATOM 8847 C CA . HIS A 1 1101 ? 22.679 -26.848 -5.668 1.00 67.69 1101 HIS A CA 1
ATOM 8848 C C . HIS A 1 1101 ? 22.670 -25.576 -6.532 1.00 67.69 1101 HIS A C 1
ATOM 8850 O O . HIS A 1 1101 ? 23.714 -25.159 -7.026 1.00 67.69 1101 HIS A O 1
ATOM 8856 N N . ILE A 1 1102 ? 21.493 -24.994 -6.783 1.00 78.75 1102 ILE A N 1
ATOM 8857 C CA . ILE A 1 1102 ? 21.359 -23.793 -7.600 1.00 78.75 1102 ILE A CA 1
ATOM 8858 C C . ILE A 1 1102 ? 21.680 -22.565 -6.729 1.00 78.75 1102 ILE A C 1
ATOM 8860 O O . ILE A 1 1102 ? 21.042 -22.390 -5.685 1.00 78.75 1102 ILE A O 1
ATOM 8864 N N . PRO A 1 1103 ? 22.586 -21.665 -7.165 1.00 78.00 1103 PRO A N 1
ATOM 8865 C CA . PRO A 1 1103 ? 23.011 -20.495 -6.387 1.00 78.00 1103 PRO A CA 1
ATOM 8866 C C . PRO A 1 1103 ? 21.862 -19.552 -6.026 1.00 78.00 1103 PRO A C 1
ATOM 8868 O O . PRO A 1 1103 ? 21.946 -18.827 -5.039 1.00 78.00 1103 PRO A O 1
ATOM 8871 N N . ALA A 1 1104 ? 20.750 -19.608 -6.764 1.00 82.06 1104 ALA A N 1
ATOM 8872 C CA . ALA A 1 1104 ? 19.538 -18.853 -6.478 1.00 82.06 1104 ALA A CA 1
ATOM 8873 C C . ALA A 1 1104 ? 19.049 -18.996 -5.028 1.00 82.06 1104 ALA A C 1
ATOM 8875 O O . ALA A 1 1104 ? 18.492 -18.048 -4.495 1.00 82.06 1104 ALA A O 1
ATOM 8876 N N . PHE A 1 1105 ? 19.263 -20.142 -4.377 1.00 79.19 1105 PHE A N 1
ATOM 8877 C CA . PHE A 1 1105 ? 18.865 -20.329 -2.982 1.00 79.19 1105 PHE A CA 1
ATOM 8878 C C . PHE A 1 1105 ? 19.861 -19.790 -1.950 1.00 79.19 1105 PHE A C 1
ATOM 8880 O O . PHE A 1 1105 ? 19.480 -19.623 -0.796 1.00 79.19 1105 PHE A O 1
ATOM 8887 N N . ALA A 1 1106 ? 21.120 -19.581 -2.336 1.00 72.75 1106 ALA A N 1
ATOM 8888 C CA . ALA A 1 1106 ? 22.152 -19.014 -1.469 1.00 72.75 1106 ALA A CA 1
ATOM 8889 C C . ALA A 1 1106 ? 22.281 -17.494 -1.632 1.00 72.75 1106 ALA A C 1
ATOM 8891 O O . ALA A 1 1106 ? 22.742 -16.833 -0.713 1.00 72.75 1106 ALA A O 1
ATOM 8892 N N . LEU A 1 1107 ? 21.898 -16.961 -2.797 1.00 79.25 1107 LEU A N 1
ATOM 8893 C CA . LEU A 1 1107 ? 22.055 -15.551 -3.170 1.00 79.25 1107 LEU A CA 1
ATOM 8894 C C . LEU A 1 1107 ? 20.727 -14.781 -3.222 1.00 79.25 1107 LEU A C 1
ATOM 8896 O O . LEU A 1 1107 ? 20.702 -13.651 -3.706 1.00 79.25 1107 LEU A O 1
ATOM 8900 N N . SER A 1 1108 ? 19.606 -15.383 -2.808 1.00 77.88 1108 SER A N 1
ATOM 8901 C CA . SER A 1 1108 ? 18.268 -14.788 -2.971 1.00 77.88 1108 SER A CA 1
ATOM 8902 C C . SER A 1 1108 ? 18.064 -13.472 -2.214 1.00 77.88 1108 SER A C 1
ATOM 8904 O O . SER A 1 1108 ? 17.211 -12.676 -2.600 1.00 77.88 1108 SER A O 1
ATOM 8906 N N . ASP A 1 1109 ? 18.837 -13.247 -1.156 1.00 74.81 1109 ASP A N 1
ATOM 8907 C CA . ASP A 1 1109 ? 18.934 -12.007 -0.376 1.00 74.81 1109 ASP A CA 1
ATOM 8908 C C . ASP A 1 1109 ? 19.697 -10.889 -1.119 1.00 74.81 1109 ASP A C 1
ATOM 8910 O O . ASP A 1 1109 ? 19.545 -9.710 -0.804 1.00 74.81 1109 ASP A O 1
ATOM 8914 N N . GLN A 1 1110 ? 20.489 -11.245 -2.136 1.00 74.50 1110 GLN A N 1
ATOM 8915 C CA . GLN A 1 1110 ? 21.443 -10.371 -2.831 1.00 74.50 1110 GLN A CA 1
ATOM 8916 C C . GLN A 1 1110 ? 21.162 -10.215 -4.335 1.00 74.50 1110 GLN A C 1
ATOM 8918 O O . GLN A 1 1110 ? 22.041 -9.820 -5.108 1.00 74.50 1110 GLN A O 1
ATOM 8923 N N . PHE A 1 1111 ? 19.945 -10.512 -4.796 1.00 78.31 1111 PHE A N 1
ATOM 8924 C CA . PHE A 1 1111 ? 19.575 -10.311 -6.199 1.00 78.31 1111 PHE A CA 1
ATOM 8925 C C . PHE A 1 1111 ? 19.486 -8.825 -6.563 1.00 78.31 1111 PHE A C 1
ATOM 8927 O O . PHE A 1 1111 ? 18.419 -8.221 -6.503 1.00 78.31 1111 PHE A O 1
ATOM 8934 N N . LEU A 1 1112 ? 20.607 -8.262 -7.021 1.00 73.81 1112 LEU A N 1
ATOM 8935 C CA . LEU A 1 1112 ? 20.734 -6.855 -7.411 1.00 73.81 1112 LEU A CA 1
ATOM 8936 C C . LEU A 1 1112 ? 19.633 -6.404 -8.380 1.00 73.81 1112 LEU A C 1
ATOM 8938 O O . LEU A 1 1112 ? 18.965 -5.410 -8.123 1.00 73.81 1112 LEU A O 1
ATOM 8942 N N . PHE A 1 1113 ? 19.421 -7.155 -9.465 1.00 77.38 1113 PHE A N 1
ATOM 8943 C CA . PHE A 1 1113 ? 18.553 -6.757 -10.584 1.00 77.38 1113 PHE A CA 1
ATOM 8944 C C . PHE A 1 1113 ? 17.103 -7.252 -10.476 1.00 77.38 1113 PHE A C 1
ATOM 8946 O O . PHE A 1 1113 ? 16.314 -7.015 -11.392 1.00 77.38 1113 PHE A O 1
ATOM 8953 N N . TYR A 1 1114 ? 16.741 -7.975 -9.413 1.00 81.94 1114 TYR A N 1
ATOM 8954 C CA . TYR A 1 1114 ? 15.388 -8.513 -9.280 1.00 81.94 1114 TYR A CA 1
ATOM 8955 C C . TYR A 1 1114 ? 14.402 -7.404 -8.899 1.00 81.94 1114 TYR A C 1
ATOM 8957 O O . TYR A 1 1114 ? 14.606 -6.684 -7.926 1.00 81.94 1114 TYR A O 1
ATOM 8965 N N . GLN A 1 1115 ? 13.322 -7.268 -9.669 1.00 80.56 1115 GLN A N 1
ATOM 8966 C CA . GLN A 1 1115 ? 12.312 -6.227 -9.478 1.00 80.56 1115 GLN A CA 1
ATOM 8967 C C . GLN A 1 1115 ? 10.919 -6.823 -9.209 1.00 80.56 1115 GLN A C 1
ATOM 8969 O O . GLN A 1 1115 ? 10.626 -7.924 -9.686 1.00 80.56 1115 GLN A O 1
ATOM 8974 N N . PRO A 1 1116 ? 10.022 -6.093 -8.511 1.00 82.12 1116 PRO A N 1
ATOM 8975 C CA . PRO A 1 1116 ? 8.648 -6.533 -8.274 1.00 82.12 1116 PRO A CA 1
ATOM 8976 C C . PRO A 1 1116 ? 7.870 -6.802 -9.571 1.00 82.12 1116 PRO A C 1
ATOM 8978 O O . PRO A 1 1116 ? 7.744 -5.936 -10.444 1.00 82.12 1116 PRO A O 1
ATOM 8981 N N . GLU A 1 1117 ? 7.259 -7.982 -9.678 1.00 84.75 1117 GLU A N 1
ATOM 8982 C CA . GLU A 1 1117 ? 6.544 -8.436 -10.875 1.00 84.75 1117 GLU A CA 1
ATOM 8983 C C . GLU A 1 1117 ? 5.103 -7.885 -10.938 1.00 84.75 1117 GLU A C 1
ATOM 8985 O O . GLU A 1 1117 ? 4.117 -8.624 -10.886 1.00 84.75 1117 GLU A O 1
ATOM 8990 N N . LYS A 1 1118 ? 4.954 -6.561 -11.073 1.00 80.56 1118 LYS A N 1
ATOM 8991 C CA . LYS A 1 1118 ? 3.655 -5.854 -10.983 1.00 80.56 1118 LYS A CA 1
ATOM 8992 C C . LYS A 1 1118 ? 2.576 -6.361 -11.948 1.00 80.56 1118 LYS A C 1
ATOM 8994 O O . LYS A 1 1118 ? 1.392 -6.281 -11.629 1.00 80.56 1118 LYS A O 1
ATOM 8999 N N . ALA A 1 1119 ? 2.957 -6.912 -13.102 1.00 80.06 1119 ALA A N 1
ATOM 9000 C CA . ALA A 1 1119 ? 2.014 -7.489 -14.066 1.00 80.06 1119 ALA A CA 1
ATOM 9001 C C . ALA A 1 1119 ? 1.217 -8.681 -13.495 1.00 80.06 1119 ALA A C 1
ATOM 9003 O O . ALA A 1 1119 ? 0.119 -8.970 -13.966 1.00 80.06 1119 ALA A O 1
ATOM 9004 N N . LEU A 1 1120 ? 1.740 -9.349 -12.462 1.00 84.75 1120 LEU A N 1
ATOM 9005 C CA . LEU A 1 1120 ? 1.074 -10.457 -11.779 1.00 84.75 1120 LEU A CA 1
ATOM 9006 C C . LEU A 1 1120 ? 0.123 -10.004 -10.663 1.00 84.75 1120 LEU A C 1
ATOM 9008 O O . LEU A 1 1120 ? -0.595 -10.838 -10.113 1.00 84.75 1120 LEU A O 1
ATOM 9012 N N . ALA A 1 1121 ? 0.059 -8.705 -10.349 1.00 84.12 1121 ALA A N 1
ATOM 9013 C CA . ALA A 1 1121 ? -0.820 -8.185 -9.303 1.00 84.12 1121 ALA A CA 1
ATOM 9014 C C . ALA A 1 1121 ? -2.299 -8.480 -9.589 1.00 84.12 1121 ALA A C 1
ATOM 9016 O O . ALA A 1 1121 ? -3.034 -8.856 -8.681 1.00 84.12 1121 ALA A O 1
ATOM 9017 N N . GLU A 1 1122 ? -2.731 -8.371 -10.847 1.00 80.44 1122 GLU A N 1
ATOM 9018 C CA . GLU A 1 1122 ? -4.106 -8.706 -11.240 1.00 80.44 1122 GLU A CA 1
ATOM 9019 C C . GLU A 1 1122 ? -4.374 -10.212 -11.153 1.00 80.44 1122 GLU A C 1
ATOM 9021 O O . GLU A 1 1122 ? -5.435 -10.622 -10.688 1.00 80.44 1122 GLU A O 1
ATOM 9026 N N . ALA A 1 1123 ? -3.392 -11.052 -11.500 1.00 80.94 1123 ALA A N 1
ATOM 9027 C CA . ALA A 1 1123 ? -3.505 -12.497 -11.311 1.00 80.94 1123 ALA A CA 1
ATOM 9028 C C . ALA A 1 1123 ? -3.641 -12.852 -9.821 1.00 80.94 1123 ALA A C 1
ATOM 9030 O O . ALA A 1 1123 ? -4.478 -13.679 -9.471 1.00 80.94 1123 ALA A O 1
ATOM 9031 N N . LEU A 1 1124 ? -2.888 -12.188 -8.940 1.00 83.00 1124 LEU A N 1
ATOM 9032 C CA . LEU A 1 1124 ? -2.991 -12.372 -7.494 1.00 83.00 1124 LEU A CA 1
ATOM 9033 C C . LEU A 1 1124 ? -4.331 -11.864 -6.936 1.00 83.00 1124 LEU A C 1
ATOM 9035 O O . LEU A 1 1124 ? -4.969 -12.570 -6.163 1.00 83.00 1124 LEU A O 1
ATOM 9039 N N . LYS A 1 1125 ? -4.798 -10.679 -7.349 1.00 81.06 1125 LYS A N 1
ATOM 9040 C CA . LYS A 1 1125 ? -6.110 -10.145 -6.937 1.00 81.06 1125 LYS A CA 1
ATOM 9041 C C . LYS A 1 1125 ? -7.269 -11.004 -7.425 1.00 81.06 1125 LYS A C 1
ATOM 9043 O O . LYS A 1 1125 ? -8.240 -11.150 -6.697 1.00 81.06 1125 LYS A O 1
ATOM 9048 N N . SER A 1 1126 ? -7.152 -11.609 -8.610 1.00 78.19 1126 SER A N 1
ATOM 9049 C CA . SER A 1 1126 ? -8.174 -12.518 -9.147 1.00 78.19 1126 SER A CA 1
ATOM 9050 C C . SER A 1 1126 ? -8.379 -13.777 -8.298 1.00 78.19 1126 SER A C 1
ATOM 9052 O O . SER A 1 1126 ? -9.378 -14.470 -8.465 1.00 78.19 1126 SER A O 1
ATOM 9054 N N . LEU A 1 1127 ? -7.446 -14.068 -7.383 1.00 72.88 1127 LEU A N 1
ATOM 9055 C CA . LEU A 1 1127 ? -7.605 -15.113 -6.376 1.00 72.88 1127 LEU A CA 1
ATOM 9056 C C . LEU A 1 1127 ? -8.510 -14.680 -5.222 1.00 72.88 1127 LEU A C 1
ATOM 9058 O O . LEU A 1 1127 ? -9.035 -15.546 -4.542 1.00 72.88 1127 LEU A O 1
ATOM 9062 N N . GLY A 1 1128 ? -8.637 -13.379 -4.953 1.00 69.56 1128 GLY A N 1
ATOM 9063 C CA . GLY A 1 1128 ? -9.538 -12.816 -3.947 1.00 69.56 1128 GLY A CA 1
ATOM 9064 C C . GLY A 1 1128 ? -10.873 -12.381 -4.553 1.00 69.56 1128 GLY A C 1
ATOM 9065 O O . GLY A 1 1128 ? -11.191 -12.685 -5.701 1.00 69.56 1128 GLY A O 1
ATOM 9066 N N . ASN A 1 1129 ? -11.673 -11.634 -3.792 1.00 66.81 1129 ASN A N 1
ATOM 9067 C CA . ASN A 1 1129 ? -12.838 -10.956 -4.366 1.00 66.81 1129 ASN A CA 1
ATOM 9068 C C . ASN A 1 1129 ? -12.392 -9.714 -5.157 1.00 66.81 1129 ASN A C 1
ATOM 9070 O O . ASN A 1 1129 ? -11.368 -9.122 -4.832 1.00 66.81 1129 ASN A O 1
ATOM 9074 N N . GLU A 1 1130 ? -13.198 -9.224 -6.111 1.00 54.47 1130 GLU A N 1
ATOM 9075 C CA . GLU A 1 1130 ? -12.887 -8.018 -6.919 1.00 54.47 1130 GLU A CA 1
ATOM 9076 C C . GLU A 1 1130 ? -12.546 -6.758 -6.088 1.00 54.47 1130 GLU A C 1
ATOM 9078 O O . GLU A 1 1130 ? -11.990 -5.793 -6.607 1.00 54.47 1130 GLU A O 1
ATOM 9083 N N . ARG A 1 1131 ? -12.889 -6.748 -4.792 1.00 63.41 1131 ARG A N 1
ATOM 9084 C CA . ARG A 1 1131 ? -12.637 -5.648 -3.847 1.00 63.41 1131 ARG A CA 1
ATOM 9085 C C . ARG A 1 1131 ? -11.442 -5.877 -2.917 1.00 63.41 1131 ARG A C 1
ATOM 9087 O O . ARG A 1 1131 ? -11.123 -4.981 -2.136 1.00 63.41 1131 ARG A O 1
ATOM 9094 N N . ASP A 1 1132 ? -10.826 -7.055 -2.939 1.00 68.56 1132 ASP A N 1
ATOM 9095 C CA . ASP A 1 1132 ? -9.728 -7.387 -2.037 1.00 68.56 1132 ASP A CA 1
ATOM 9096 C C . ASP A 1 1132 ? -8.420 -6.740 -2.520 1.00 68.56 1132 ASP A C 1
ATOM 9098 O O . ASP A 1 1132 ? -8.068 -6.785 -3.700 1.00 68.56 1132 ASP A O 1
ATOM 9102 N N . THR A 1 1133 ? -7.695 -6.104 -1.598 1.00 81.44 1133 THR A N 1
ATOM 9103 C CA . THR A 1 1133 ? -6.358 -5.573 -1.875 1.00 81.44 1133 THR A CA 1
ATOM 9104 C C . THR A 1 1133 ? -5.324 -6.700 -1.799 1.00 81.44 1133 THR A C 1
ATOM 9106 O O . THR A 1 1133 ? -5.612 -7.793 -1.302 1.00 81.44 1133 THR A O 1
ATOM 9109 N N . ILE A 1 1134 ? -4.104 -6.457 -2.286 1.00 80.62 1134 ILE A N 1
ATOM 9110 C CA . ILE A 1 1134 ? -3.021 -7.459 -2.268 1.00 80.62 1134 ILE A CA 1
ATOM 9111 C C . ILE A 1 1134 ? -2.731 -7.913 -0.827 1.00 80.62 1134 ILE A C 1
ATOM 9113 O O . ILE A 1 1134 ? -2.505 -9.096 -0.577 1.00 80.62 1134 ILE A O 1
ATOM 9117 N N . GLU A 1 1135 ? -2.826 -6.990 0.128 1.00 81.38 1135 GLU A N 1
ATOM 9118 C CA . GLU A 1 1135 ? -2.642 -7.232 1.558 1.00 81.38 1135 GLU A CA 1
ATOM 9119 C C . GLU A 1 1135 ? -3.759 -8.123 2.127 1.00 81.38 1135 GLU A C 1
ATOM 9121 O O . GLU A 1 1135 ? -3.489 -9.049 2.889 1.00 81.38 1135 GLU A O 1
ATOM 9126 N N . HIS A 1 1136 ? -5.015 -7.936 1.698 1.00 82.31 1136 HIS A N 1
ATOM 9127 C CA . HIS A 1 1136 ? -6.108 -8.829 2.103 1.00 82.31 1136 HIS A CA 1
ATOM 9128 C C . HIS A 1 1136 ? -5.881 -10.266 1.625 1.00 82.31 1136 HIS A C 1
ATOM 9130 O O . HIS A 1 1136 ? -6.123 -11.212 2.379 1.00 82.31 1136 HIS A O 1
ATOM 9136 N N . VAL A 1 1137 ? -5.400 -10.443 0.390 1.00 84.25 1137 VAL A N 1
ATOM 9137 C CA . VAL A 1 1137 ? -5.052 -11.771 -0.136 1.00 84.25 1137 VAL A CA 1
ATOM 9138 C C . VAL A 1 1137 ? -3.899 -12.375 0.673 1.00 84.25 1137 VAL A C 1
ATOM 9140 O O . VAL A 1 1137 ? -3.971 -13.543 1.058 1.00 84.25 1137 VAL A O 1
ATOM 9143 N N . ALA A 1 1138 ? -2.886 -11.577 1.021 1.00 86.19 1138 ALA A N 1
ATOM 9144 C CA . ALA A 1 1138 ? -1.761 -11.997 1.856 1.00 86.19 1138 ALA A CA 1
ATOM 9145 C C . ALA A 1 1138 ? -2.207 -12.486 3.245 1.00 86.19 1138 ALA A C 1
ATOM 9147 O O . ALA A 1 1138 ? -1.805 -13.569 3.678 1.00 86.19 1138 ALA A O 1
ATOM 9148 N N . ALA A 1 1139 ? -3.106 -11.750 3.906 1.00 84.69 1139 ALA A N 1
ATOM 9149 C CA . ALA A 1 1139 ? -3.612 -12.110 5.226 1.00 84.69 1139 ALA A CA 1
ATOM 9150 C C . ALA A 1 1139 ? -4.424 -13.415 5.206 1.00 84.69 1139 ALA A C 1
ATOM 9152 O O . ALA A 1 1139 ? -4.311 -14.240 6.118 1.00 84.69 1139 ALA A O 1
ATOM 9153 N N . ARG A 1 1140 ? -5.206 -13.644 4.142 1.00 86.19 1140 ARG A N 1
ATOM 9154 C CA . ARG A 1 1140 ? -5.919 -14.914 3.927 1.00 86.19 1140 ARG A CA 1
ATOM 9155 C C . ARG A 1 1140 ? -4.948 -16.073 3.709 1.00 86.19 1140 ARG A C 1
ATOM 9157 O O . ARG A 1 1140 ? -5.134 -17.130 4.309 1.00 86.19 1140 ARG A O 1
ATOM 9164 N N . LEU A 1 1141 ? -3.902 -15.873 2.903 1.00 88.62 1141 LEU A N 1
ATOM 9165 C CA . LEU A 1 1141 ? -2.859 -16.880 2.682 1.00 88.62 1141 LEU A CA 1
ATOM 9166 C C . LEU A 1 1141 ? -2.116 -17.212 3.979 1.00 88.62 1141 LEU A C 1
ATOM 9168 O O . LEU A 1 1141 ? -1.922 -18.387 4.277 1.00 88.62 1141 LEU A O 1
ATOM 9172 N N . HIS A 1 1142 ? -1.773 -16.207 4.786 1.00 87.75 1142 HIS A N 1
ATOM 9173 C CA . HIS A 1 1142 ? -1.152 -16.406 6.095 1.00 87.75 1142 HIS A CA 1
ATOM 9174 C C . HIS A 1 1142 ? -2.026 -17.274 7.015 1.00 87.75 1142 HIS A C 1
ATOM 9176 O O . HIS A 1 1142 ? -1.561 -18.282 7.551 1.00 87.75 1142 HIS A O 1
ATOM 9182 N N . ALA A 1 1143 ? -3.311 -16.932 7.150 1.00 85.19 1143 ALA A N 1
ATOM 9183 C CA . ALA A 1 1143 ? -4.255 -17.695 7.965 1.00 85.19 1143 ALA A CA 1
ATOM 9184 C C . ALA A 1 1143 ? -4.432 -19.139 7.456 1.00 85.19 1143 ALA A C 1
ATOM 9186 O O . ALA A 1 1143 ? -4.422 -20.086 8.247 1.00 85.19 1143 ALA A O 1
ATOM 9187 N N . ALA A 1 1144 ? -4.538 -19.319 6.136 1.00 86.06 1144 ALA A N 1
ATOM 9188 C CA . ALA A 1 1144 ? -4.636 -20.634 5.508 1.00 86.06 1144 ALA A CA 1
ATOM 9189 C C . ALA A 1 1144 ? -3.382 -21.487 5.754 1.00 86.06 1144 ALA A C 1
ATOM 9191 O O . ALA A 1 1144 ? -3.487 -22.681 6.043 1.00 86.06 1144 ALA A O 1
ATOM 9192 N N . MET A 1 1145 ? -2.196 -20.878 5.697 1.00 86.31 1145 MET A N 1
ATOM 9193 C CA . MET A 1 1145 ? -0.924 -21.570 5.890 1.00 86.31 1145 MET A CA 1
ATOM 9194 C C . MET A 1 1145 ? -0.723 -22.009 7.346 1.00 86.31 1145 MET A C 1
ATOM 9196 O O . MET A 1 1145 ? -0.342 -23.156 7.580 1.00 86.31 1145 MET A O 1
ATOM 9200 N N . LEU A 1 1146 ? -1.088 -21.165 8.321 1.00 81.94 1146 LEU A N 1
ATOM 9201 C CA . LEU A 1 1146 ? -1.121 -21.542 9.741 1.00 81.94 1146 LEU A CA 1
ATOM 9202 C C . LEU A 1 1146 ? -2.071 -22.718 9.998 1.00 81.94 1146 LEU A C 1
ATOM 9204 O O . LEU A 1 1146 ? -1.710 -23.680 10.677 1.00 81.94 1146 LEU A O 1
ATOM 9208 N N . HIS A 1 1147 ? -3.272 -22.667 9.423 1.00 80.50 1147 HIS A N 1
ATOM 9209 C CA . HIS A 1 1147 ? -4.274 -23.711 9.603 1.00 80.50 1147 HIS A CA 1
ATOM 9210 C C . HIS A 1 1147 ? -3.874 -25.039 8.930 1.00 80.50 1147 HIS A C 1
ATOM 9212 O O . HIS A 1 1147 ? -4.096 -26.104 9.504 1.00 80.50 1147 HIS A O 1
ATOM 9218 N N . SER A 1 1148 ? -3.241 -24.996 7.750 1.00 76.50 1148 SER A N 1
ATOM 9219 C CA . SER A 1 1148 ? -2.689 -26.188 7.085 1.00 76.50 1148 SER A CA 1
ATOM 9220 C C . SER A 1 1148 ? -1.573 -26.825 7.913 1.00 76.50 1148 SER A C 1
ATOM 9222 O O . SER A 1 1148 ? -1.558 -28.041 8.081 1.00 76.50 1148 SER A O 1
ATOM 9224 N N . ASN A 1 1149 ? -0.662 -26.012 8.458 1.00 71.31 1149 ASN A N 1
ATOM 9225 C CA . ASN A 1 1149 ? 0.461 -26.506 9.253 1.00 71.31 1149 ASN A CA 1
ATOM 9226 C C . ASN A 1 1149 ? -0.009 -27.160 10.568 1.00 71.31 1149 ASN A C 1
ATOM 9228 O O . ASN A 1 1149 ? 0.564 -28.152 11.007 1.00 71.31 1149 ASN A O 1
ATOM 9232 N N . ALA A 1 1150 ? -1.089 -26.643 11.167 1.00 61.06 1150 ALA A N 1
ATOM 9233 C CA . ALA A 1 1150 ? -1.659 -27.170 12.406 1.00 61.06 1150 ALA A CA 1
ATOM 9234 C C . ALA A 1 1150 ? -2.372 -28.528 12.251 1.00 61.06 1150 ALA A C 1
ATOM 9236 O O . ALA A 1 1150 ? -2.421 -29.286 13.217 1.00 61.06 1150 ALA A O 1
ATOM 9237 N N . LYS A 1 1151 ? -2.947 -28.833 11.077 1.00 56.97 1151 LYS A N 1
ATOM 9238 C CA . LYS A 1 1151 ? -3.747 -30.057 10.877 1.00 56.97 1151 LYS A CA 1
ATOM 9239 C C . LYS A 1 1151 ? -2.907 -31.315 10.667 1.00 56.97 1151 LYS A C 1
ATOM 9241 O O . LYS A 1 1151 ? -3.137 -32.295 11.364 1.00 56.97 1151 LYS A O 1
ATOM 9246 N N . ASP A 1 1152 ? -1.942 -31.270 9.750 1.00 53.88 1152 ASP A N 1
ATOM 9247 C CA . ASP A 1 1152 ? -1.214 -32.471 9.308 1.00 53.88 1152 ASP A CA 1
ATOM 9248 C C . ASP A 1 1152 ? 0.313 -32.364 9.488 1.00 53.88 1152 ASP A C 1
ATOM 9250 O O . ASP A 1 1152 ? 1.042 -33.276 9.110 1.00 53.88 1152 ASP A O 1
ATOM 9254 N N . GLY A 1 1153 ? 0.837 -31.234 9.988 1.00 62.44 1153 GLY A N 1
ATOM 9255 C CA . GLY A 1 1153 ? 2.281 -30.936 9.975 1.00 62.44 1153 GLY A CA 1
ATOM 9256 C C . GLY A 1 1153 ? 2.875 -30.762 8.564 1.00 62.44 1153 GLY A C 1
ATOM 9257 O O . GLY A 1 1153 ? 4.066 -30.481 8.411 1.00 62.44 1153 GLY A O 1
ATOM 9258 N N . HIS A 1 1154 ? 2.044 -30.905 7.529 1.00 67.69 1154 HIS A N 1
ATOM 9259 C CA . HIS A 1 1154 ? 2.387 -30.775 6.123 1.00 67.69 1154 HIS A CA 1
ATOM 9260 C C . HIS A 1 1154 ? 1.654 -29.569 5.529 1.00 67.69 1154 HIS A C 1
ATOM 9262 O O . HIS A 1 1154 ? 0.427 -29.462 5.587 1.00 67.69 1154 HIS A O 1
ATOM 9268 N N . VAL A 1 1155 ? 2.412 -28.638 4.947 1.00 79.75 1155 VAL A N 1
ATOM 9269 C CA . VAL A 1 1155 ? 1.845 -27.473 4.259 1.00 79.75 1155 VAL A CA 1
ATOM 9270 C C . VAL A 1 1155 ? 1.508 -27.847 2.820 1.00 79.75 1155 VAL A C 1
ATOM 9272 O O . VAL A 1 1155 ? 2.331 -28.428 2.112 1.00 79.75 1155 VAL A O 1
ATOM 9275 N N . SER A 1 1156 ? 0.291 -27.511 2.383 1.00 87.00 1156 SER A N 1
ATOM 9276 C CA . SER A 1 1156 ? -0.141 -27.740 1.002 1.00 87.00 1156 SER A CA 1
ATOM 9277 C C . SER A 1 1156 ? 0.757 -26.996 0.009 1.00 87.00 1156 SER A C 1
ATOM 9279 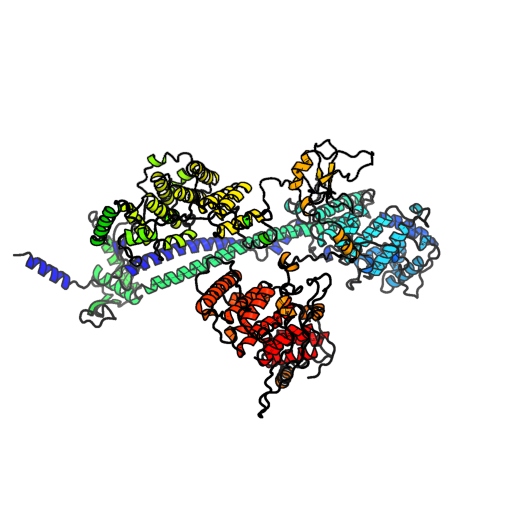O O . SER A 1 1156 ? 0.977 -25.789 0.134 1.00 87.00 1156 SER A O 1
ATOM 9281 N N . TRP A 1 1157 ? 1.221 -27.699 -1.027 1.00 89.56 1157 TRP A N 1
ATOM 9282 C CA . TRP A 1 1157 ? 2.035 -27.115 -2.095 1.00 89.56 1157 TRP A CA 1
ATOM 9283 C C . TRP A 1 1157 ? 1.328 -25.950 -2.801 1.00 89.56 1157 TRP A C 1
ATOM 9285 O O . TRP A 1 1157 ? 1.981 -24.987 -3.198 1.00 89.56 1157 TRP A O 1
ATOM 9295 N N . VAL A 1 1158 ? -0.008 -26.002 -2.889 1.00 91.44 1158 VAL A N 1
ATOM 9296 C CA . VAL A 1 1158 ? -0.857 -24.941 -3.452 1.00 91.44 1158 VAL A CA 1
ATOM 9297 C C . VAL A 1 1158 ? -0.669 -23.640 -2.672 1.00 91.44 1158 VAL A C 1
ATOM 9299 O O . VAL A 1 1158 ? -0.439 -22.593 -3.272 1.00 91.44 1158 VAL A O 1
ATOM 9302 N N . LEU A 1 1159 ? -0.684 -23.702 -1.336 1.00 92.19 1159 LEU A N 1
ATOM 9303 C CA . LEU A 1 1159 ? -0.470 -22.529 -0.482 1.00 92.19 1159 LEU A CA 1
ATOM 9304 C C . LEU A 1 1159 ? 0.950 -21.976 -0.631 1.00 92.19 1159 LEU A C 1
ATOM 9306 O O . LEU A 1 1159 ? 1.124 -20.760 -0.673 1.00 92.19 1159 LEU A O 1
ATOM 9310 N N . CYS A 1 1160 ? 1.951 -22.847 -0.777 1.00 92.69 1160 CYS A N 1
ATOM 9311 C CA . CYS A 1 1160 ? 3.335 -22.430 -1.000 1.00 92.69 1160 CYS A CA 1
ATOM 9312 C C . CYS A 1 1160 ? 3.526 -21.742 -2.367 1.00 92.69 1160 CYS A C 1
ATOM 9314 O O . CYS A 1 1160 ? 4.188 -20.707 -2.448 1.00 92.69 1160 CYS A O 1
ATOM 9316 N N . VAL A 1 1161 ? 2.873 -22.225 -3.429 1.00 93.31 1161 VAL A N 1
ATOM 9317 C CA . VAL A 1 1161 ? 2.876 -21.565 -4.748 1.00 93.31 1161 VAL A CA 1
ATOM 9318 C C . VAL A 1 1161 ? 2.155 -20.210 -4.712 1.00 93.31 1161 VAL A C 1
ATOM 9320 O O . VAL A 1 1161 ? 2.671 -19.232 -5.251 1.00 93.31 1161 VAL A O 1
ATOM 9323 N N . LEU A 1 1162 ? 0.992 -20.120 -4.059 1.00 92.12 1162 LEU A N 1
ATOM 9324 C CA . LEU A 1 1162 ? 0.247 -18.860 -3.930 1.00 92.12 1162 LEU A CA 1
ATOM 9325 C C . LEU A 1 1162 ? 0.991 -17.817 -3.089 1.00 92.12 1162 LEU A C 1
ATOM 9327 O O . LEU A 1 1162 ? 1.009 -16.636 -3.427 1.00 92.12 1162 LEU A O 1
ATOM 9331 N N . SER A 1 1163 ? 1.654 -18.260 -2.024 1.00 93.25 1163 SER A N 1
ATOM 9332 C CA . SER A 1 1163 ? 2.494 -17.399 -1.190 1.00 93.25 1163 SER A CA 1
ATOM 9333 C C . SER A 1 1163 ? 3.719 -16.902 -1.957 1.00 93.25 1163 SER A C 1
ATOM 9335 O O . SER A 1 1163 ? 4.056 -15.725 -1.874 1.00 93.25 1163 SER A O 1
ATOM 9337 N N . SER A 1 1164 ? 4.339 -17.755 -2.782 1.00 93.69 1164 SER A N 1
ATOM 9338 C CA . SER A 1 1164 ? 5.404 -17.326 -3.696 1.00 93.69 1164 SER A CA 1
ATOM 9339 C C . SER A 1 1164 ? 4.912 -16.276 -4.700 1.00 93.69 1164 SER A C 1
ATOM 9341 O O . SER A 1 1164 ? 5.606 -15.290 -4.931 1.00 93.69 1164 SER A O 1
ATOM 9343 N N . LEU A 1 1165 ? 3.702 -16.430 -5.255 1.00 91.56 1165 LEU A N 1
ATOM 9344 C CA . LEU A 1 1165 ? 3.113 -15.426 -6.148 1.00 91.56 1165 LEU A CA 1
ATOM 9345 C C . LEU A 1 1165 ? 2.977 -14.059 -5.463 1.00 91.56 1165 LEU A C 1
ATOM 9347 O O . LEU A 1 1165 ? 3.314 -13.047 -6.073 1.00 91.56 1165 LEU A O 1
ATOM 9351 N N . TYR A 1 1166 ? 2.536 -14.025 -4.202 1.00 91.69 1166 TYR A N 1
ATOM 9352 C CA . TYR A 1 1166 ? 2.504 -12.790 -3.414 1.00 91.69 1166 TYR A CA 1
ATOM 9353 C C . TYR A 1 1166 ? 3.898 -12.153 -3.315 1.00 91.69 1166 TYR A C 1
ATOM 9355 O O . TYR A 1 1166 ? 4.064 -10.993 -3.689 1.00 91.69 1166 TYR A O 1
ATOM 9363 N N . TRP A 1 1167 ? 4.913 -12.921 -2.911 1.00 92.56 1167 TRP A N 1
ATOM 9364 C CA . TRP A 1 1167 ? 6.277 -12.410 -2.751 1.00 92.56 1167 TRP A CA 1
ATOM 9365 C C . TRP A 1 1167 ? 6.936 -11.969 -4.067 1.00 92.56 1167 TRP A C 1
ATOM 9367 O O . TRP A 1 1167 ? 7.734 -11.034 -4.082 1.00 92.56 1167 TRP A O 1
ATOM 9377 N N . ARG A 1 1168 ? 6.555 -12.573 -5.199 1.00 91.50 1168 ARG A N 1
ATOM 9378 C CA . ARG A 1 1168 ? 6.957 -12.112 -6.539 1.00 91.50 1168 ARG A CA 1
ATOM 9379 C C . ARG A 1 1168 ? 6.351 -10.757 -6.894 1.00 91.50 1168 ARG A C 1
ATOM 9381 O O . ARG A 1 1168 ? 7.040 -9.909 -7.456 1.00 91.50 1168 ARG A O 1
ATOM 9388 N N . VAL A 1 1169 ? 5.082 -10.536 -6.546 1.00 87.75 1169 VAL A N 1
ATOM 9389 C CA . VAL A 1 1169 ? 4.395 -9.253 -6.768 1.00 87.75 1169 VAL A CA 1
ATOM 9390 C C . VAL A 1 1169 ? 4.974 -8.152 -5.880 1.00 87.75 1169 VAL A C 1
ATOM 9392 O O . VAL A 1 1169 ? 5.101 -7.023 -6.348 1.00 87.75 1169 VAL A O 1
ATOM 9395 N N . THR A 1 1170 ? 5.346 -8.463 -4.634 1.00 84.62 1170 THR A N 1
ATOM 9396 C CA . THR A 1 1170 ? 5.984 -7.487 -3.734 1.00 84.62 1170 THR A CA 1
ATOM 9397 C C . THR A 1 1170 ? 7.463 -7.259 -4.047 1.00 84.62 1170 THR A C 1
ATOM 9399 O O . THR A 1 1170 ? 7.971 -6.185 -3.757 1.00 84.62 1170 THR A O 1
ATOM 9402 N N . GLY A 1 1171 ? 8.142 -8.228 -4.670 1.00 85.56 1171 GLY A N 1
ATOM 9403 C CA . GLY A 1 1171 ? 9.555 -8.135 -5.053 1.00 85.56 1171 GLY A CA 1
ATOM 9404 C C . GLY A 1 1171 ? 10.545 -8.734 -4.051 1.00 85.56 1171 GLY A C 1
ATOM 9405 O O . GLY A 1 1171 ? 11.746 -8.572 -4.229 1.00 85.56 1171 GLY A O 1
ATOM 9406 N N . ASN A 1 1172 ? 10.086 -9.469 -3.034 1.00 87.38 1172 ASN A N 1
ATOM 9407 C CA . ASN A 1 1172 ? 10.982 -10.153 -2.098 1.00 87.38 1172 ASN A CA 1
ATOM 9408 C C . ASN A 1 1172 ? 11.370 -11.540 -2.650 1.00 87.38 1172 ASN A C 1
ATOM 9410 O O . ASN A 1 1172 ? 10.608 -12.505 -2.536 1.00 87.38 1172 ASN A O 1
ATOM 9414 N N . ALA A 1 1173 ? 12.549 -11.633 -3.274 1.00 85.88 1173 ALA A N 1
ATOM 9415 C CA . ALA A 1 1173 ? 13.040 -12.867 -3.890 1.00 85.88 1173 ALA A CA 1
ATOM 9416 C C . ALA A 1 1173 ? 13.330 -13.981 -2.874 1.00 85.88 1173 ALA A C 1
ATOM 9418 O O . ALA A 1 1173 ? 13.016 -15.137 -3.151 1.00 85.88 1173 ALA A O 1
ATOM 9419 N N . GLU A 1 1174 ? 13.879 -13.646 -1.705 1.00 87.12 1174 GLU A N 1
ATOM 9420 C CA . GLU A 1 1174 ? 14.207 -14.595 -0.634 1.00 87.12 1174 GLU A CA 1
ATOM 9421 C C . GLU A 1 1174 ? 12.973 -15.385 -0.192 1.00 87.12 1174 GLU A C 1
ATOM 9423 O O . GLU A 1 1174 ? 12.926 -16.614 -0.309 1.00 87.12 1174 GLU A O 1
ATOM 9428 N N . ASN A 1 1175 ? 11.916 -14.680 0.212 1.00 89.31 1175 ASN A N 1
ATOM 9429 C CA . ASN A 1 1175 ? 10.675 -15.320 0.633 1.00 89.31 1175 ASN A CA 1
ATOM 9430 C C . ASN A 1 1175 ? 9.971 -16.031 -0.533 1.00 89.31 1175 ASN A C 1
ATOM 9432 O O . ASN A 1 1175 ? 9.394 -17.108 -0.351 1.00 89.31 1175 ASN A O 1
ATOM 9436 N N . ALA A 1 1176 ? 10.045 -15.478 -1.750 1.00 91.75 1176 ALA A N 1
ATOM 9437 C CA . ALA A 1 1176 ? 9.485 -16.120 -2.936 1.00 91.75 1176 ALA A CA 1
ATOM 9438 C C . ALA A 1 1176 ? 10.157 -17.470 -3.226 1.00 91.75 1176 ALA A C 1
ATOM 9440 O O . ALA A 1 1176 ? 9.456 -18.455 -3.473 1.00 91.75 1176 ALA A O 1
ATOM 9441 N N . ILE A 1 1177 ? 11.489 -17.527 -3.166 1.00 89.62 1177 ILE A N 1
ATOM 9442 C CA . ILE A 1 1177 ? 12.292 -18.734 -3.380 1.00 89.62 1177 ILE A CA 1
ATOM 9443 C C . ILE A 1 1177 ? 12.104 -19.724 -2.227 1.00 89.62 1177 ILE A C 1
ATOM 9445 O O . ILE A 1 1177 ? 11.902 -20.914 -2.483 1.00 89.62 1177 ILE A O 1
ATOM 9449 N N . GLY A 1 1178 ? 12.069 -19.257 -0.976 1.00 87.19 1178 GLY A N 1
ATOM 9450 C CA . GLY A 1 1178 ? 11.762 -20.091 0.189 1.00 87.19 1178 GLY A CA 1
ATOM 9451 C C . GLY A 1 1178 ? 10.400 -20.786 0.068 1.00 87.19 1178 GLY A C 1
ATOM 9452 O O . GLY A 1 1178 ? 10.282 -21.999 0.263 1.00 87.19 1178 GLY A O 1
ATOM 9453 N N . CYS A 1 1179 ? 9.372 -20.059 -0.373 1.00 91.94 1179 CYS A N 1
ATOM 9454 C CA . CYS A 1 1179 ? 8.058 -20.633 -0.658 1.00 91.94 1179 CYS A CA 1
ATOM 9455 C C . CYS A 1 1179 ? 8.067 -21.622 -1.838 1.00 91.94 1179 CYS A C 1
ATOM 9457 O O . CYS A 1 1179 ? 7.389 -22.651 -1.786 1.00 91.94 1179 CYS A O 1
ATOM 9459 N N . LEU A 1 1180 ? 8.857 -21.378 -2.889 1.00 91.88 1180 LEU A N 1
ATOM 9460 C CA . LEU A 1 1180 ? 9.005 -22.335 -3.994 1.00 91.88 1180 LEU A CA 1
ATOM 9461 C C . LEU A 1 1180 ? 9.728 -23.607 -3.565 1.00 91.88 1180 LEU A C 1
ATOM 9463 O O . LEU A 1 1180 ? 9.349 -24.688 -4.012 1.00 91.88 1180 LEU A O 1
ATOM 9467 N N . ARG A 1 1181 ? 10.701 -23.508 -2.652 1.00 87.88 1181 ARG A N 1
ATOM 9468 C CA . ARG A 1 1181 ? 11.340 -24.675 -2.034 1.00 87.88 1181 ARG A CA 1
ATOM 9469 C C . ARG A 1 1181 ? 10.306 -25.543 -1.329 1.00 87.88 1181 ARG A C 1
ATOM 9471 O O . ARG A 1 1181 ? 10.255 -26.745 -1.585 1.00 87.88 1181 ARG A O 1
ATOM 9478 N N . CYS A 1 1182 ? 9.438 -24.938 -0.512 1.00 87.94 1182 CYS A N 1
ATOM 9479 C CA . CYS A 1 1182 ? 8.308 -25.651 0.087 1.00 87.94 1182 CYS A CA 1
ATOM 9480 C C . CYS A 1 1182 ? 7.472 -26.366 -0.987 1.00 87.94 1182 CYS A C 1
ATOM 9482 O O . CYS A 1 1182 ? 7.240 -27.570 -0.878 1.00 87.94 1182 CYS A O 1
ATOM 9484 N N . ALA A 1 1183 ? 7.067 -25.654 -2.045 1.00 90.44 1183 ALA A N 1
ATOM 9485 C CA . ALA A 1 1183 ? 6.232 -26.216 -3.103 1.00 90.44 1183 ALA A CA 1
ATOM 9486 C C . ALA A 1 1183 ? 6.900 -27.384 -3.849 1.00 90.44 1183 ALA A C 1
ATOM 9488 O O . ALA A 1 1183 ? 6.240 -28.380 -4.121 1.00 90.44 1183 ALA A O 1
ATOM 9489 N N . LEU A 1 1184 ? 8.198 -27.311 -4.158 1.00 88.19 1184 LEU A N 1
ATOM 9490 C CA . LEU A 1 1184 ? 8.920 -28.394 -4.842 1.00 88.19 1184 LEU A CA 1
ATOM 9491 C C . LEU A 1 1184 ? 8.954 -29.683 -4.015 1.00 88.19 1184 LEU A C 1
ATOM 9493 O O . LEU A 1 1184 ? 8.808 -30.779 -4.563 1.00 88.19 1184 LEU A O 1
ATOM 9497 N N . HIS A 1 1185 ? 9.102 -29.549 -2.697 1.00 83.00 1185 HIS A N 1
ATOM 9498 C CA . HIS A 1 1185 ? 9.130 -30.675 -1.770 1.00 83.00 1185 HIS A CA 1
ATOM 9499 C C . HIS A 1 1185 ? 7.754 -31.296 -1.519 1.00 83.00 1185 HIS A C 1
ATOM 9501 O O . HIS A 1 1185 ? 7.668 -32.513 -1.364 1.00 83.00 1185 HIS A O 1
ATOM 9507 N N . THR A 1 1186 ? 6.688 -30.494 -1.483 1.00 85.19 1186 THR A N 1
ATOM 9508 C CA . THR A 1 1186 ? 5.337 -30.969 -1.139 1.00 85.19 1186 THR A CA 1
ATOM 9509 C C . THR A 1 1186 ? 4.467 -31.278 -2.359 1.00 85.19 1186 THR A C 1
ATOM 9511 O O . THR A 1 1186 ? 3.482 -32.007 -2.235 1.00 85.19 1186 THR A O 1
ATOM 9514 N N . ALA A 1 1187 ? 4.814 -30.776 -3.550 1.00 87.50 1187 ALA A N 1
ATOM 9515 C CA . ALA A 1 1187 ? 4.031 -31.004 -4.760 1.00 87.50 1187 ALA A CA 1
ATOM 9516 C C . ALA A 1 1187 ? 4.206 -32.429 -5.325 1.00 87.50 1187 ALA A C 1
ATOM 9518 O O . ALA A 1 1187 ? 5.332 -32.954 -5.391 1.00 87.50 1187 ALA A O 1
ATOM 9519 N N . PRO A 1 1188 ? 3.116 -33.030 -5.847 1.00 86.00 1188 PRO A N 1
ATOM 9520 C CA . PRO A 1 1188 ? 3.184 -34.238 -6.660 1.00 86.00 1188 PRO A CA 1
ATOM 9521 C C . PRO A 1 1188 ? 4.135 -34.062 -7.858 1.00 86.00 1188 PRO A C 1
ATOM 9523 O O . PRO A 1 1188 ? 4.161 -32.979 -8.447 1.00 86.00 1188 PRO A O 1
ATOM 9526 N N . PRO A 1 1189 ? 4.860 -35.111 -8.299 1.00 79.81 1189 PRO A N 1
ATOM 9527 C CA . PRO A 1 1189 ? 5.878 -34.995 -9.351 1.00 79.81 1189 PRO A CA 1
ATOM 9528 C C . PRO A 1 1189 ? 5.413 -34.294 -10.638 1.00 79.81 1189 PRO A C 1
ATOM 9530 O O . PRO A 1 1189 ? 6.156 -33.502 -11.206 1.00 79.81 1189 PRO A O 1
ATOM 9533 N N . HIS A 1 1190 ? 4.171 -34.535 -11.066 1.00 80.56 1190 HIS A N 1
ATOM 9534 C CA . HIS A 1 1190 ? 3.590 -33.969 -12.289 1.00 80.56 1190 HIS A CA 1
ATOM 9535 C C . HIS A 1 1190 ? 3.097 -32.512 -12.155 1.00 80.56 1190 HIS A C 1
ATOM 9537 O O . HIS A 1 1190 ? 2.770 -31.901 -13.168 1.00 80.56 1190 HIS A O 1
ATOM 9543 N N . MET A 1 1191 ? 3.030 -31.966 -10.932 1.00 88.94 1191 MET A N 1
ATOM 9544 C CA . MET A 1 1191 ? 2.632 -30.574 -10.645 1.00 88.94 1191 MET A CA 1
ATOM 9545 C C . MET A 1 1191 ? 3.813 -29.677 -10.250 1.00 88.94 1191 MET A C 1
ATOM 9547 O O . MET A 1 1191 ? 3.660 -28.465 -10.100 1.00 88.94 1191 MET A O 1
ATOM 9551 N N . ARG A 1 1192 ? 5.014 -30.249 -10.087 1.00 89.31 1192 ARG A N 1
ATOM 9552 C CA . ARG A 1 1192 ? 6.229 -29.489 -9.740 1.00 89.31 1192 ARG A CA 1
ATOM 9553 C C . ARG A 1 1192 ? 6.609 -28.462 -10.797 1.00 89.31 1192 ARG A C 1
ATOM 9555 O O . ARG A 1 1192 ? 7.273 -27.482 -10.477 1.00 89.31 1192 ARG A O 1
ATOM 9562 N N . ASP A 1 1193 ? 6.162 -28.652 -12.034 1.00 89.50 1193 ASP A N 1
ATOM 9563 C CA . ASP A 1 1193 ? 6.382 -27.715 -13.129 1.00 89.50 1193 ASP A CA 1
ATOM 9564 C C . ASP A 1 1193 ? 5.868 -26.300 -12.819 1.00 89.50 1193 ASP A C 1
ATOM 9566 O O . ASP A 1 1193 ? 6.500 -25.330 -13.225 1.00 89.50 1193 ASP A O 1
ATOM 9570 N N . VAL A 1 1194 ? 4.794 -26.158 -12.034 1.00 92.75 1194 VAL A N 1
ATOM 9571 C CA . VAL A 1 1194 ? 4.275 -24.851 -11.588 1.00 92.75 1194 VAL A CA 1
ATOM 9572 C C . VAL A 1 1194 ? 5.315 -24.086 -10.756 1.00 92.75 1194 VAL A C 1
ATOM 9574 O O . VAL A 1 1194 ? 5.570 -22.899 -10.994 1.00 92.75 1194 VAL A O 1
ATOM 9577 N N . ALA A 1 1195 ? 5.945 -24.772 -9.799 1.00 92.62 1195 ALA A N 1
ATOM 9578 C CA . ALA A 1 1195 ? 6.984 -24.192 -8.954 1.00 92.62 1195 ALA A CA 1
ATOM 9579 C C . ALA A 1 1195 ? 8.285 -23.964 -9.742 1.00 92.62 1195 ALA A C 1
ATOM 9581 O O . ALA A 1 1195 ? 8.893 -22.902 -9.628 1.00 92.62 1195 ALA A O 1
ATOM 9582 N N . LEU A 1 1196 ? 8.667 -24.910 -10.605 1.00 93.06 1196 LEU A N 1
ATOM 9583 C CA . LEU A 1 1196 ? 9.867 -24.820 -11.445 1.00 93.06 1196 LEU A CA 1
ATOM 9584 C C . LEU A 1 1196 ? 9.808 -23.655 -12.444 1.00 93.06 1196 LEU A C 1
ATOM 9586 O O . LEU A 1 1196 ? 10.797 -22.946 -12.614 1.00 93.06 1196 LEU A O 1
ATOM 9590 N N . VAL A 1 1197 ? 8.652 -23.408 -13.073 1.00 93.19 1197 VAL A N 1
ATOM 9591 C CA . VAL A 1 1197 ? 8.458 -22.243 -13.956 1.00 93.19 1197 VAL A CA 1
ATOM 9592 C C . VAL A 1 1197 ? 8.589 -20.945 -13.174 1.00 93.19 1197 VAL A C 1
ATOM 9594 O O . VAL A 1 1197 ? 9.243 -20.012 -13.632 1.00 93.19 1197 VAL A O 1
ATOM 9597 N N . SER A 1 1198 ? 7.984 -20.879 -11.989 1.00 93.50 1198 SER A N 1
ATOM 9598 C CA . SER A 1 1198 ? 8.074 -19.695 -11.132 1.00 93.50 1198 SER A CA 1
ATOM 9599 C C . SER A 1 1198 ? 9.518 -19.425 -10.704 1.00 93.50 1198 SER A C 1
ATOM 9601 O O . SER A 1 1198 ? 9.975 -18.293 -10.826 1.00 93.50 1198 SER A O 1
ATOM 9603 N N . LEU A 1 1199 ? 10.263 -20.465 -10.315 1.00 93.12 1199 LEU A N 1
ATOM 9604 C CA . LEU A 1 1199 ? 11.683 -20.364 -9.972 1.00 93.12 1199 LEU A CA 1
ATOM 9605 C C . LEU A 1 1199 ? 12.524 -19.900 -11.166 1.00 93.12 1199 LEU A C 1
ATOM 9607 O O . LEU A 1 1199 ? 13.376 -19.028 -11.015 1.00 93.12 1199 LEU A O 1
ATOM 9611 N N . ALA A 1 1200 ? 12.251 -20.432 -12.360 1.00 92.50 1200 ALA A N 1
ATOM 9612 C CA . ALA A 1 1200 ? 12.941 -20.027 -13.577 1.00 92.50 1200 ALA A CA 1
ATOM 9613 C C . ALA A 1 1200 ? 12.722 -18.545 -13.907 1.00 92.50 1200 ALA A C 1
ATOM 9615 O O . ALA A 1 1200 ? 13.676 -17.871 -14.284 1.00 92.50 1200 ALA A O 1
ATOM 9616 N N . ASN A 1 1201 ? 11.501 -18.024 -13.733 1.00 92.88 1201 ASN A N 1
ATOM 9617 C CA . ASN A 1 1201 ? 11.238 -16.595 -13.924 1.00 92.88 1201 ASN A CA 1
ATOM 9618 C C . ASN A 1 1201 ? 12.016 -15.745 -12.909 1.00 92.88 1201 ASN A C 1
ATOM 9620 O O . ASN A 1 1201 ? 12.621 -14.756 -13.305 1.00 92.88 1201 ASN A O 1
ATOM 9624 N N . ILE A 1 1202 ? 12.057 -16.140 -11.630 1.00 92.00 1202 ILE A N 1
ATOM 9625 C CA . ILE A 1 1202 ? 12.816 -15.401 -10.608 1.00 92.00 1202 ILE A CA 1
ATOM 9626 C C . ILE A 1 1202 ? 14.312 -15.383 -10.952 1.00 92.00 1202 ILE A C 1
ATOM 9628 O O . ILE A 1 1202 ? 14.921 -14.317 -10.980 1.00 92.00 1202 ILE A O 1
ATOM 9632 N N . CYS A 1 1203 ? 14.896 -16.538 -11.289 1.00 91.06 1203 CYS A N 1
ATOM 9633 C CA . CYS A 1 1203 ? 16.306 -16.635 -11.683 1.00 91.06 1203 CYS A CA 1
ATOM 9634 C C . CYS A 1 1203 ? 16.601 -15.810 -12.946 1.00 91.06 1203 CYS A C 1
ATOM 9636 O O . CYS A 1 1203 ? 17.605 -15.103 -13.014 1.00 91.06 1203 CYS A O 1
ATOM 9638 N N . HIS A 1 1204 ? 15.697 -15.846 -13.930 1.00 90.31 1204 HIS A N 1
ATOM 9639 C CA . HIS A 1 1204 ? 15.794 -15.040 -15.147 1.00 90.31 1204 HIS A CA 1
ATOM 9640 C C . HIS A 1 1204 ? 15.769 -13.542 -14.837 1.00 90.31 1204 HIS A C 1
ATOM 9642 O O . HIS A 1 1204 ? 16.561 -12.787 -15.403 1.00 90.31 1204 HIS A O 1
ATOM 9648 N N . GLN A 1 1205 ? 14.916 -13.108 -13.906 1.00 88.00 1205 GLN A N 1
ATOM 9649 C CA . GLN A 1 1205 ? 14.867 -11.717 -13.460 1.00 88.00 1205 GLN A CA 1
ATOM 9650 C C . GLN A 1 1205 ? 16.109 -11.306 -12.660 1.00 88.00 1205 GLN A C 1
ATOM 9652 O O . GLN A 1 1205 ? 16.596 -10.195 -12.843 1.00 88.00 1205 GLN A O 1
ATOM 9657 N N . ALA A 1 1206 ? 16.678 -12.219 -11.874 1.00 87.69 1206 ALA A N 1
ATOM 9658 C CA . ALA A 1 1206 ? 17.915 -12.004 -11.127 1.00 87.69 1206 ALA A CA 1
ATOM 9659 C C . ALA A 1 1206 ? 19.185 -11.968 -12.003 1.00 87.69 1206 ALA A C 1
ATOM 9661 O O . ALA A 1 1206 ? 20.221 -11.497 -11.546 1.00 87.69 1206 ALA A O 1
ATOM 9662 N N . GLY A 1 1207 ? 19.123 -12.455 -13.250 1.00 87.69 1207 GLY A N 1
ATOM 9663 C CA . GLY A 1 1207 ? 20.283 -12.580 -14.150 1.00 87.69 1207 GLY A CA 1
ATOM 9664 C C . GLY A 1 1207 ? 21.014 -13.927 -14.065 1.00 87.69 1207 GLY A C 1
ATOM 9665 O O . GLY A 1 1207 ? 21.997 -14.137 -14.771 1.00 87.69 1207 GLY A O 1
ATOM 9666 N N . LEU A 1 1208 ? 20.513 -14.865 -13.255 1.00 88.94 1208 LEU A N 1
ATOM 9667 C CA . LEU A 1 1208 ? 21.013 -16.239 -13.152 1.00 88.94 1208 LEU A CA 1
ATOM 9668 C C . LEU A 1 1208 ? 20.428 -17.098 -14.289 1.00 88.94 1208 LEU A C 1
ATOM 9670 O O . LEU A 1 1208 ? 19.499 -17.894 -14.101 1.00 88.94 1208 LEU A O 1
ATOM 9674 N N . PHE A 1 1209 ? 20.915 -16.874 -15.510 1.00 88.88 1209 PHE A N 1
ATOM 9675 C CA . PHE A 1 1209 ? 20.382 -17.485 -16.728 1.00 88.88 1209 PHE A CA 1
ATOM 9676 C C . PHE A 1 1209 ? 20.557 -19.009 -16.810 1.00 88.88 1209 PHE A C 1
ATOM 9678 O O . PHE A 1 1209 ? 19.645 -19.697 -17.274 1.00 88.88 1209 PHE A O 1
ATOM 9685 N N . ASN A 1 1210 ? 21.677 -19.562 -16.348 1.00 88.81 1210 ASN A N 1
ATOM 9686 C CA . ASN A 1 1210 ? 21.916 -21.004 -16.336 1.00 88.81 1210 ASN A CA 1
ATOM 9687 C C . ASN A 1 1210 ? 21.010 -21.688 -15.308 1.00 88.81 1210 ASN A C 1
ATOM 9689 O O . ASN A 1 1210 ? 20.332 -22.660 -15.644 1.00 88.81 1210 ASN A O 1
ATOM 9693 N N . SER A 1 1211 ? 20.909 -21.131 -14.097 1.00 88.69 1211 SER A N 1
ATOM 9694 C CA . SER A 1 1211 ? 19.941 -21.562 -13.076 1.00 88.69 1211 SER A CA 1
ATOM 9695 C C . SER A 1 1211 ? 18.501 -21.555 -13.603 1.00 88.69 1211 SER A C 1
ATOM 9697 O O . SER A 1 1211 ? 17.724 -22.490 -13.364 1.00 88.69 1211 SER A O 1
ATOM 9699 N N . ALA A 1 1212 ? 18.144 -20.517 -14.369 1.00 91.12 1212 ALA A N 1
ATOM 9700 C CA . ALA A 1 1212 ? 16.838 -20.404 -15.007 1.00 91.12 1212 ALA A CA 1
ATOM 9701 C C . ALA A 1 1212 ? 16.613 -21.503 -16.059 1.00 91.12 1212 ALA A C 1
ATOM 9703 O O . ALA A 1 1212 ? 15.542 -22.113 -16.079 1.00 91.12 1212 ALA A O 1
ATOM 9704 N N . LEU A 1 1213 ? 17.614 -21.803 -16.897 1.00 90.75 1213 LEU A N 1
ATOM 9705 C CA . LEU A 1 1213 ? 17.551 -22.883 -17.890 1.00 90.75 1213 LEU A CA 1
ATOM 9706 C C . LEU A 1 1213 ? 17.446 -24.272 -17.249 1.00 90.75 1213 LEU A C 1
ATOM 9708 O O . LEU A 1 1213 ? 16.679 -25.095 -17.745 1.00 90.75 1213 LEU A O 1
ATOM 9712 N N . ILE A 1 1214 ? 18.156 -24.532 -16.147 1.00 86.31 1214 ILE A N 1
ATOM 9713 C CA . ILE A 1 1214 ? 18.058 -25.797 -15.399 1.00 86.31 1214 ILE A CA 1
ATOM 9714 C C . ILE A 1 1214 ? 16.631 -25.972 -14.863 1.00 86.31 1214 ILE A C 1
ATOM 9716 O O . ILE A 1 1214 ? 15.983 -26.992 -15.116 1.00 86.31 1214 ILE A O 1
ATOM 9720 N N . SER A 1 1215 ? 16.102 -24.944 -14.193 1.00 89.94 1215 SER A N 1
ATOM 9721 C CA . SER A 1 1215 ? 14.755 -24.965 -13.607 1.00 89.94 1215 SER A CA 1
ATOM 9722 C C . SER A 1 1215 ? 13.663 -25.102 -14.677 1.00 89.94 1215 SER A C 1
ATOM 9724 O O . SER A 1 1215 ? 12.777 -25.954 -14.574 1.00 89.94 1215 SER A O 1
ATOM 9726 N N . ALA A 1 1216 ? 13.739 -24.313 -15.751 1.00 90.62 1216 ALA A N 1
ATOM 9727 C CA . ALA A 1 1216 ? 12.774 -24.361 -16.847 1.00 90.62 1216 ALA A CA 1
ATOM 9728 C C . ALA A 1 1216 ? 12.893 -25.644 -17.685 1.00 90.62 1216 ALA A C 1
ATOM 9730 O O . ALA A 1 1216 ? 11.885 -26.166 -18.161 1.00 90.62 1216 ALA A O 1
ATOM 9731 N N . GLY A 1 1217 ? 14.103 -26.186 -17.840 1.00 89.69 1217 GLY A N 1
ATOM 9732 C CA . GLY A 1 1217 ? 14.342 -27.467 -18.495 1.00 89.69 1217 GLY A CA 1
ATOM 9733 C C . GLY A 1 1217 ? 13.723 -28.628 -17.719 1.00 89.69 1217 GLY A C 1
ATOM 9734 O O . GLY A 1 1217 ? 13.029 -29.459 -18.306 1.00 89.69 1217 GLY A O 1
ATOM 9735 N N . ALA A 1 1218 ? 13.874 -28.641 -16.392 1.00 85.50 1218 ALA A N 1
ATOM 9736 C CA . ALA A 1 1218 ? 13.189 -29.600 -15.528 1.00 85.50 1218 ALA A CA 1
ATOM 9737 C C . ALA A 1 1218 ? 11.658 -29.477 -15.642 1.00 85.50 1218 ALA A C 1
ATOM 9739 O O . ALA A 1 1218 ? 10.959 -30.490 -15.726 1.00 85.50 1218 ALA A O 1
ATOM 9740 N N . ALA A 1 1219 ? 11.132 -28.249 -15.729 1.00 89.38 1219 ALA A N 1
ATOM 9741 C CA . ALA A 1 1219 ? 9.708 -28.027 -15.969 1.00 89.38 1219 ALA A CA 1
ATOM 9742 C C . ALA A 1 1219 ? 9.264 -28.605 -17.323 1.00 89.38 1219 ALA A C 1
ATOM 9744 O O . ALA A 1 1219 ? 8.223 -29.259 -17.399 1.00 89.38 1219 ALA A O 1
ATOM 9745 N N . LEU A 1 1220 ? 10.049 -28.397 -18.388 1.00 90.31 1220 LEU A N 1
ATOM 9746 C CA . LEU A 1 1220 ? 9.745 -28.898 -19.731 1.00 90.31 1220 LEU A CA 1
ATOM 9747 C C . LEU A 1 1220 ? 9.683 -30.426 -19.768 1.00 90.31 1220 LEU A C 1
ATOM 9749 O O . LEU A 1 1220 ? 8.788 -30.981 -20.404 1.00 90.31 1220 LEU A O 1
ATOM 9753 N N . SER A 1 1221 ? 10.590 -31.096 -19.056 1.00 84.69 1221 SER A N 1
ATOM 9754 C CA . SER A 1 1221 ? 10.586 -32.555 -18.913 1.00 84.69 1221 SER A CA 1
ATOM 9755 C C . SER A 1 1221 ? 9.326 -33.067 -18.207 1.00 84.69 1221 SER A C 1
ATOM 9757 O O . SER A 1 1221 ? 8.792 -34.105 -18.595 1.00 84.69 1221 SER A O 1
ATOM 9759 N N . ALA A 1 1222 ? 8.816 -32.332 -17.212 1.00 84.25 1222 ALA A N 1
ATOM 9760 C CA . ALA A 1 1222 ? 7.575 -32.676 -16.517 1.00 84.25 1222 ALA A CA 1
ATOM 9761 C C . ALA A 1 1222 ? 6.318 -32.400 -17.369 1.00 84.25 1222 ALA A C 1
ATOM 9763 O O . ALA A 1 1222 ? 5.415 -33.236 -17.419 1.00 84.25 1222 ALA A O 1
ATOM 9764 N N . SER A 1 1223 ? 6.275 -31.267 -18.081 1.00 87.81 1223 SER A N 1
ATOM 9765 C CA . SER A 1 1223 ? 5.115 -30.831 -18.876 1.00 87.81 1223 SER A CA 1
ATOM 9766 C C . SER A 1 1223 ? 5.493 -30.333 -20.286 1.00 87.81 1223 SER A C 1
ATOM 9768 O O . SER A 1 1223 ? 5.423 -29.133 -20.563 1.00 87.81 1223 SER A O 1
ATOM 9770 N N . PRO A 1 1224 ? 5.758 -31.231 -21.259 1.00 87.88 1224 PRO A N 1
ATOM 9771 C CA . PRO A 1 1224 ? 6.266 -30.873 -22.598 1.00 87.88 1224 PRO A CA 1
ATOM 9772 C C . PRO A 1 1224 ? 5.307 -30.095 -23.520 1.00 87.88 1224 PRO A C 1
ATOM 9774 O O . PRO A 1 1224 ? 5.602 -29.876 -24.696 1.00 87.88 1224 PRO A O 1
ATOM 9777 N N . ARG A 1 1225 ? 4.093 -29.790 -23.054 1.00 89.25 1225 ARG A N 1
ATOM 9778 C CA . ARG A 1 1225 ? 3.035 -29.116 -23.828 1.00 89.25 1225 ARG A CA 1
ATOM 9779 C C . ARG A 1 1225 ? 2.488 -27.870 -23.132 1.00 89.25 1225 ARG A C 1
ATOM 9781 O O . ARG A 1 1225 ? 1.491 -27.316 -23.589 1.00 89.25 1225 ARG A O 1
ATOM 9788 N N . LEU A 1 1226 ? 3.097 -27.434 -22.030 1.00 90.19 1226 LEU A N 1
ATOM 9789 C CA . LEU A 1 1226 ? 2.642 -26.244 -21.320 1.00 90.19 1226 LEU A CA 1
ATOM 9790 C C . LEU A 1 1226 ? 3.212 -24.986 -21.987 1.00 90.19 1226 LEU A C 1
ATOM 9792 O O . LEU A 1 1226 ? 4.415 -24.744 -21.937 1.00 90.19 1226 LEU A O 1
ATOM 9796 N N . VAL A 1 1227 ? 2.335 -24.169 -22.582 1.00 91.25 1227 VAL A N 1
ATOM 9797 C CA . VAL A 1 1227 ? 2.690 -22.950 -23.343 1.00 91.25 1227 VAL A CA 1
ATOM 9798 C C . VAL A 1 1227 ? 3.633 -22.032 -22.559 1.00 91.25 1227 VAL A C 1
ATOM 9800 O O . VAL A 1 1227 ? 4.609 -21.536 -23.118 1.00 91.25 1227 VAL A O 1
ATOM 9803 N N . ALA A 1 1228 ? 3.369 -21.854 -21.258 1.00 91.19 1228 ALA A N 1
ATOM 9804 C CA . ALA A 1 1228 ? 4.171 -21.008 -20.378 1.00 91.19 1228 ALA A CA 1
ATOM 9805 C C . ALA A 1 1228 ? 5.651 -21.417 -20.380 1.00 91.19 1228 ALA A C 1
ATOM 9807 O O . ALA A 1 1228 ? 6.501 -20.561 -20.574 1.00 91.19 1228 ALA A O 1
ATOM 9808 N N . ILE A 1 1229 ? 5.958 -22.715 -20.274 1.00 91.81 1229 ILE A N 1
ATOM 9809 C CA . ILE A 1 1229 ? 7.339 -23.224 -20.227 1.00 91.81 1229 ILE A CA 1
ATOM 9810 C C . ILE A 1 1229 ? 8.092 -22.895 -21.515 1.00 91.81 1229 ILE A C 1
ATOM 9812 O O . ILE A 1 1229 ? 9.219 -22.407 -21.472 1.00 91.81 1229 ILE A O 1
ATOM 9816 N N . HIS A 1 1230 ? 7.458 -23.142 -22.664 1.00 94.12 1230 HIS A N 1
ATOM 9817 C CA . HIS A 1 1230 ? 8.064 -22.864 -23.963 1.00 94.12 1230 HIS A CA 1
ATOM 9818 C C . HIS A 1 1230 ? 8.347 -21.369 -24.137 1.00 94.12 1230 HIS A C 1
ATOM 9820 O O . HIS A 1 1230 ? 9.405 -20.994 -24.636 1.00 94.12 1230 HIS A O 1
ATOM 9826 N N . PHE A 1 1231 ? 7.438 -20.505 -23.682 1.00 94.06 1231 PHE A N 1
ATOM 9827 C CA . PHE A 1 1231 ? 7.652 -19.064 -23.738 1.00 94.06 1231 PHE A CA 1
ATOM 9828 C C . PHE A 1 1231 ? 8.743 -18.593 -22.765 1.00 94.06 1231 PHE A C 1
ATOM 9830 O O . PHE A 1 1231 ? 9.592 -17.799 -23.165 1.00 94.06 1231 PHE A O 1
ATOM 9837 N N . THR A 1 1232 ? 8.785 -19.121 -21.538 1.00 93.00 1232 THR A N 1
ATOM 9838 C CA . THR A 1 1232 ? 9.833 -18.811 -20.550 1.00 93.00 1232 THR A CA 1
ATOM 9839 C C . THR A 1 1232 ? 11.214 -19.198 -21.063 1.00 93.00 1232 THR A C 1
ATOM 9841 O O . THR A 1 1232 ? 12.122 -18.376 -21.026 1.00 93.00 1232 THR A O 1
ATOM 9844 N N . LEU A 1 1233 ? 11.375 -20.403 -21.620 1.00 93.75 1233 LEU A N 1
ATOM 9845 C CA . LEU A 1 1233 ? 12.640 -20.829 -22.229 1.00 93.75 1233 LEU A CA 1
ATOM 9846 C C . LEU A 1 1233 ? 13.034 -19.938 -23.410 1.00 93.75 1233 LEU A C 1
ATOM 9848 O O . LEU A 1 1233 ? 14.197 -19.559 -23.523 1.00 93.75 1233 LEU A O 1
ATOM 9852 N N . GLY A 1 1234 ? 12.071 -19.551 -24.255 1.00 92.81 1234 GLY A N 1
ATOM 9853 C CA . GLY A 1 1234 ? 12.304 -18.595 -25.339 1.00 92.81 1234 GLY A CA 1
ATOM 9854 C C . GLY A 1 1234 ? 12.834 -17.249 -24.836 1.00 92.81 1234 GLY A C 1
ATOM 9855 O O . GLY A 1 1234 ? 13.803 -16.730 -25.390 1.00 92.81 1234 GLY A O 1
ATOM 9856 N N . ASN A 1 1235 ? 12.251 -16.720 -23.756 1.00 92.06 1235 ASN A N 1
ATOM 9857 C CA . ASN A 1 1235 ? 12.697 -15.473 -23.134 1.00 92.06 1235 ASN A CA 1
ATOM 9858 C C . ASN A 1 1235 ? 14.099 -15.604 -22.527 1.00 92.06 1235 ASN A C 1
ATOM 9860 O O . ASN A 1 1235 ? 14.928 -14.729 -22.758 1.00 92.06 1235 ASN A O 1
ATOM 9864 N N . ILE A 1 1236 ? 14.388 -16.698 -21.813 1.00 91.00 1236 ILE A N 1
ATOM 9865 C CA . ILE A 1 1236 ? 15.708 -16.931 -21.210 1.00 91.00 1236 ILE A CA 1
ATOM 9866 C C . ILE A 1 1236 ? 16.788 -17.005 -22.299 1.00 91.00 1236 ILE A C 1
ATOM 9868 O O . ILE A 1 1236 ? 17.784 -16.290 -22.219 1.00 91.00 1236 ILE A O 1
ATOM 9872 N N . TYR A 1 1237 ? 16.577 -17.797 -23.359 1.00 91.38 1237 TYR A N 1
ATOM 9873 C CA . TYR A 1 1237 ? 17.530 -17.874 -24.474 1.00 91.38 1237 TYR A CA 1
ATOM 9874 C C . TYR A 1 1237 ? 17.712 -16.536 -25.192 1.00 91.38 1237 TYR A C 1
ATOM 9876 O O . TYR A 1 1237 ? 18.829 -16.203 -25.583 1.00 91.38 1237 TYR A O 1
ATOM 9884 N N . ALA A 1 1238 ? 16.642 -15.753 -25.339 1.00 88.94 1238 ALA A N 1
ATOM 9885 C CA . ALA A 1 1238 ? 16.738 -14.434 -25.945 1.00 88.94 1238 ALA A CA 1
ATOM 9886 C C . ALA A 1 1238 ? 17.538 -13.447 -25.078 1.00 88.94 1238 ALA A C 1
ATOM 9888 O O . ALA A 1 1238 ? 18.335 -12.698 -25.631 1.00 88.94 1238 ALA A O 1
ATOM 9889 N N . SER A 1 1239 ? 17.395 -13.484 -23.747 1.00 86.56 1239 SER A N 1
ATOM 9890 C CA . SER A 1 1239 ? 18.206 -12.666 -22.828 1.00 86.56 1239 SER A CA 1
ATOM 9891 C C . SER A 1 1239 ? 19.679 -13.085 -22.787 1.00 86.56 1239 SER A C 1
ATOM 9893 O O . SER A 1 1239 ? 20.536 -12.236 -22.579 1.00 86.56 1239 SER A O 1
ATOM 9895 N N . ILE A 1 1240 ? 19.987 -14.365 -23.028 1.00 86.25 1240 ILE A N 1
ATOM 9896 C CA . ILE A 1 1240 ? 21.370 -14.849 -23.212 1.00 86.25 1240 ILE A CA 1
ATOM 9897 C C . ILE A 1 1240 ? 21.951 -14.384 -24.565 1.00 86.25 1240 ILE A C 1
ATOM 9899 O O . ILE A 1 1240 ? 23.166 -14.317 -24.734 1.00 86.25 1240 ILE A O 1
ATOM 9903 N N . GLY A 1 1241 ? 21.096 -14.074 -25.546 1.00 84.00 1241 GLY A N 1
ATOM 9904 C CA . GLY A 1 1241 ? 21.484 -13.745 -26.921 1.00 84.00 1241 GLY A CA 1
ATOM 9905 C C . GLY A 1 1241 ? 21.525 -14.947 -27.878 1.00 84.00 1241 GLY A C 1
ATOM 9906 O O . GLY A 1 1241 ? 21.884 -14.791 -29.046 1.00 84.00 1241 GLY A O 1
ATOM 9907 N N . ASP A 1 1242 ? 21.118 -16.145 -27.438 1.00 87.56 1242 ASP A N 1
ATOM 9908 C CA . ASP A 1 1242 ? 20.976 -17.323 -28.308 1.00 87.56 1242 ASP A CA 1
ATOM 9909 C C . ASP A 1 1242 ? 19.625 -17.294 -29.037 1.00 87.56 1242 ASP A C 1
ATOM 9911 O O . ASP A 1 1242 ? 18.656 -17.985 -28.701 1.00 87.56 1242 ASP A O 1
ATOM 9915 N N . TYR A 1 1243 ? 19.559 -16.453 -30.067 1.00 89.50 1243 TYR A N 1
ATOM 9916 C CA . TYR A 1 1243 ? 18.336 -16.229 -30.831 1.00 89.50 1243 TYR A CA 1
ATOM 9917 C C . TYR A 1 1243 ? 17.845 -17.470 -31.588 1.00 89.50 1243 TYR A C 1
ATOM 9919 O O . TYR A 1 1243 ? 16.639 -17.624 -31.770 1.00 89.50 1243 TYR A O 1
ATOM 9927 N N . GLN A 1 1244 ? 18.737 -18.383 -31.985 1.00 90.19 1244 GLN A N 1
ATOM 9928 C CA . GLN A 1 1244 ? 18.357 -19.610 -32.690 1.00 90.19 1244 GLN A CA 1
ATOM 9929 C C . GLN A 1 1244 ? 17.533 -20.528 -31.779 1.00 90.19 1244 GLN A C 1
ATOM 9931 O O . GLN A 1 1244 ? 16.446 -20.981 -32.153 1.00 90.19 1244 GLN A O 1
ATOM 9936 N N . ARG A 1 1245 ? 18.015 -20.782 -30.554 1.00 91.19 1245 ARG A N 1
ATOM 9937 C CA . ARG A 1 1245 ? 17.250 -21.561 -29.570 1.00 91.19 1245 ARG A CA 1
ATOM 9938 C C . ARG A 1 1245 ? 16.014 -20.804 -29.096 1.00 91.19 1245 ARG A C 1
ATOM 9940 O O . ARG A 1 1245 ? 14.963 -21.429 -28.950 1.00 91.19 1245 ARG A O 1
ATOM 9947 N N . ALA A 1 1246 ? 16.094 -19.481 -28.950 1.00 92.25 1246 ALA A N 1
ATOM 9948 C CA . ALA A 1 1246 ? 14.933 -18.664 -28.610 1.00 92.25 1246 ALA A CA 1
ATOM 9949 C C . ALA A 1 1246 ? 13.804 -18.818 -29.644 1.00 92.25 1246 ALA A C 1
ATOM 9951 O O . ALA A 1 1246 ? 12.660 -19.086 -29.276 1.00 92.25 1246 ALA A O 1
ATOM 9952 N N . LEU A 1 1247 ? 14.122 -18.736 -30.942 1.00 92.44 1247 LEU A N 1
ATOM 9953 C CA . LEU A 1 1247 ? 13.160 -18.919 -32.032 1.00 92.44 1247 LEU A CA 1
ATOM 9954 C C . LEU A 1 1247 ? 12.545 -20.319 -32.034 1.00 92.44 1247 LEU A C 1
ATOM 9956 O O . LEU A 1 1247 ? 11.326 -20.434 -32.159 1.00 92.44 1247 LEU A O 1
ATOM 9960 N N . ASN A 1 1248 ? 13.340 -21.375 -31.829 1.00 93.38 1248 ASN A N 1
ATOM 9961 C CA . ASN A 1 1248 ? 12.815 -22.741 -31.703 1.00 93.38 1248 ASN A CA 1
ATOM 9962 C C . ASN A 1 1248 ? 11.737 -22.827 -30.612 1.00 93.38 1248 ASN A C 1
ATOM 9964 O O . ASN A 1 1248 ? 10.670 -23.417 -30.819 1.00 93.38 1248 ASN A O 1
ATOM 9968 N N . PHE A 1 1249 ? 11.987 -22.192 -29.466 1.00 94.38 1249 PHE A N 1
ATOM 9969 C CA . PHE A 1 1249 ? 11.034 -22.141 -28.368 1.00 94.38 1249 PHE A CA 1
ATOM 9970 C C . PHE A 1 1249 ? 9.820 -21.253 -28.673 1.00 94.38 1249 PHE A C 1
ATOM 9972 O O . PHE A 1 1249 ? 8.693 -21.708 -28.479 1.00 94.38 1249 PHE A O 1
ATOM 9979 N N . TYR A 1 1250 ? 9.983 -20.066 -29.258 1.00 94.69 1250 TYR A N 1
ATOM 9980 C CA . TYR A 1 1250 ? 8.842 -19.230 -29.647 1.00 94.69 1250 TYR A CA 1
ATOM 9981 C C . TYR A 1 1250 ? 7.950 -19.881 -30.713 1.00 94.69 1250 TYR A C 1
ATOM 9983 O O . TYR A 1 1250 ? 6.724 -19.823 -30.604 1.00 94.69 1250 TYR A O 1
ATOM 9991 N N . TYR A 1 1251 ? 8.519 -20.571 -31.703 1.00 95.38 1251 TYR A N 1
ATOM 9992 C CA . TYR A 1 1251 ? 7.724 -21.336 -32.664 1.00 95.38 1251 TYR A CA 1
ATOM 9993 C C . TYR A 1 1251 ? 7.016 -22.512 -32.000 1.00 95.38 1251 TYR A C 1
ATOM 9995 O O . TYR A 1 1251 ? 5.836 -22.751 -32.263 1.00 95.38 1251 TYR A O 1
ATOM 10003 N N . SER A 1 1252 ? 7.675 -23.210 -31.075 1.00 94.25 1252 SER A N 1
ATOM 10004 C CA . SER A 1 1252 ? 6.999 -24.253 -30.305 1.00 94.25 1252 SER A CA 1
ATOM 10005 C C . SER A 1 1252 ? 5.845 -23.698 -29.448 1.00 94.25 1252 SER A C 1
ATOM 10007 O O . SER A 1 1252 ? 4.786 -24.326 -29.404 1.00 94.25 1252 SER A O 1
ATOM 10009 N N . THR A 1 1253 ? 5.963 -22.483 -28.899 1.00 94.62 1253 THR A N 1
ATOM 10010 C CA . THR A 1 1253 ? 4.867 -21.750 -28.237 1.00 94.62 1253 THR A CA 1
ATOM 10011 C C . THR A 1 1253 ? 3.701 -21.510 -29.194 1.00 94.62 1253 THR A C 1
ATOM 10013 O O . THR A 1 1253 ? 2.564 -21.836 -28.860 1.00 94.62 1253 THR A O 1
ATOM 10016 N N . LEU A 1 1254 ? 3.963 -21.033 -30.417 1.00 94.44 1254 LEU A N 1
ATOM 10017 C CA . LEU A 1 1254 ? 2.920 -20.826 -31.433 1.00 94.44 1254 LEU A CA 1
ATOM 10018 C C . LEU A 1 1254 ? 2.275 -22.131 -31.915 1.00 94.44 1254 LEU A C 1
ATOM 10020 O O . LEU A 1 1254 ? 1.106 -22.140 -32.293 1.00 94.44 1254 LEU A O 1
ATOM 10024 N N . SER A 1 1255 ? 3.004 -23.246 -31.873 1.00 94.31 1255 SER A N 1
ATOM 10025 C CA . SER A 1 1255 ? 2.450 -24.563 -32.200 1.00 94.31 1255 SER A CA 1
ATOM 10026 C C . SER A 1 1255 ? 1.410 -25.043 -31.184 1.00 94.31 1255 SER A C 1
ATOM 10028 O O . SER A 1 1255 ? 0.474 -25.754 -31.556 1.00 94.31 1255 SER A O 1
ATOM 10030 N N . LEU A 1 1256 ? 1.580 -24.651 -29.916 1.00 92.12 1256 LEU A N 1
ATOM 10031 C CA . LEU A 1 1256 ? 0.673 -24.965 -28.815 1.00 92.12 1256 LEU A CA 1
ATOM 10032 C C . LEU A 1 1256 ? -0.465 -23.940 -28.731 1.00 92.12 1256 LEU A C 1
ATOM 10034 O O . LEU A 1 1256 ? -1.613 -24.317 -28.511 1.00 92.12 1256 LEU A O 1
ATOM 10038 N N . GLN A 1 1257 ? -0.155 -22.660 -28.953 1.00 92.62 1257 GLN A N 1
ATOM 10039 C CA . GLN A 1 1257 ? -1.107 -21.557 -28.931 1.00 92.62 1257 GLN A CA 1
ATOM 10040 C C . GLN A 1 1257 ? -0.840 -20.569 -30.082 1.00 92.62 1257 GLN A C 1
ATOM 10042 O O . GLN A 1 1257 ? -0.086 -19.604 -29.961 1.00 92.62 1257 GLN A O 1
ATOM 10047 N N . ALA A 1 1258 ? -1.521 -20.779 -31.212 1.00 90.12 1258 ALA A N 1
ATOM 10048 C CA . ALA A 1 1258 ? -1.304 -20.030 -32.459 1.00 90.12 1258 ALA A CA 1
ATOM 10049 C C . ALA A 1 1258 ? -1.615 -18.521 -32.371 1.00 90.12 1258 ALA A C 1
ATOM 10051 O O . ALA A 1 1258 ? -1.120 -17.716 -33.166 1.00 90.12 1258 ALA A O 1
ATOM 10052 N N . ASN A 1 1259 ? -2.454 -18.118 -31.416 1.00 89.44 1259 ASN A N 1
ATOM 10053 C CA . ASN A 1 1259 ? -2.842 -16.730 -31.170 1.00 89.44 1259 ASN A CA 1
ATOM 10054 C C . ASN A 1 1259 ? -2.026 -16.056 -30.052 1.00 89.44 1259 ASN A C 1
ATOM 10056 O O . ASN A 1 1259 ? -2.375 -14.948 -29.654 1.00 89.44 1259 ASN A O 1
ATOM 10060 N N . PHE A 1 1260 ? -0.951 -16.681 -29.555 1.00 90.19 1260 PHE A N 1
ATOM 10061 C CA . PHE A 1 1260 ? -0.129 -16.112 -28.487 1.00 90.19 1260 PHE A CA 1
ATOM 10062 C C . PHE A 1 1260 ? 0.707 -14.927 -28.995 1.00 90.19 1260 PHE A C 1
ATOM 10064 O O . PHE A 1 1260 ? 1.832 -15.081 -29.476 1.00 90.19 1260 PHE A O 1
ATOM 10071 N N . GLN A 1 1261 ? 0.121 -13.731 -28.917 1.00 88.44 1261 GLN A N 1
ATOM 10072 C CA . GLN A 1 1261 ? 0.682 -12.502 -29.475 1.00 88.44 1261 GLN A CA 1
ATOM 10073 C C . GLN A 1 1261 ? 2.088 -12.156 -28.952 1.00 88.44 1261 GLN A C 1
ATOM 10075 O O . GLN A 1 1261 ? 2.934 -11.840 -29.790 1.00 88.44 1261 GLN A O 1
ATOM 10080 N N . PRO A 1 1262 ? 2.408 -12.323 -27.647 1.00 88.25 1262 PRO A N 1
ATOM 10081 C CA . PRO A 1 1262 ? 3.748 -12.030 -27.143 1.00 88.25 1262 PRO A CA 1
ATOM 10082 C C . PRO A 1 1262 ? 4.852 -12.796 -27.880 1.00 88.25 1262 PRO A C 1
ATOM 10084 O O . PRO A 1 1262 ? 5.876 -12.212 -28.216 1.00 88.25 1262 PRO A O 1
ATOM 10087 N N . ALA A 1 1263 ? 4.639 -14.075 -28.218 1.00 89.31 1263 ALA A N 1
ATOM 10088 C CA . ALA A 1 1263 ? 5.626 -14.845 -28.979 1.00 89.31 1263 ALA A CA 1
ATOM 10089 C C . ALA A 1 1263 ? 5.810 -14.312 -30.407 1.00 89.31 1263 ALA A C 1
ATOM 10091 O O . ALA A 1 1263 ? 6.939 -14.254 -30.885 1.00 89.31 1263 ALA A O 1
ATOM 10092 N N . LYS A 1 1264 ? 4.735 -13.880 -31.083 1.00 89.62 1264 LYS A N 1
ATOM 10093 C CA . LYS A 1 1264 ? 4.830 -13.290 -32.433 1.00 89.62 1264 LYS A CA 1
ATOM 10094 C C . LYS A 1 1264 ? 5.646 -12.006 -32.425 1.00 89.62 1264 LYS A C 1
ATOM 10096 O O . LYS A 1 1264 ? 6.460 -11.800 -33.321 1.00 89.62 1264 LYS A O 1
ATOM 10101 N N . ASP A 1 1265 ? 5.437 -11.168 -31.416 1.00 86.50 1265 ASP A N 1
ATOM 10102 C CA . ASP A 1 1265 ? 6.156 -9.906 -31.290 1.00 86.50 1265 ASP A CA 1
ATOM 10103 C C . ASP A 1 1265 ? 7.640 -10.160 -30.990 1.00 86.50 1265 ASP A C 1
ATOM 10105 O O . ASP A 1 1265 ? 8.488 -9.583 -31.664 1.00 86.50 1265 ASP A O 1
ATOM 10109 N N . LYS A 1 1266 ? 7.972 -11.120 -30.109 1.00 88.31 1266 LYS A N 1
ATOM 10110 C CA . LYS A 1 1266 ? 9.370 -11.538 -29.880 1.00 88.31 1266 LYS A CA 1
ATOM 10111 C C . LYS A 1 1266 ? 10.040 -12.092 -31.137 1.00 88.31 1266 LYS A C 1
ATOM 10113 O O . LYS A 1 1266 ? 11.177 -11.730 -31.426 1.00 88.31 1266 LYS A O 1
ATOM 10118 N N . ILE A 1 1267 ? 9.340 -12.929 -31.906 1.00 88.38 1267 ILE A N 1
ATOM 10119 C CA . ILE A 1 1267 ? 9.847 -13.457 -33.180 1.00 88.38 1267 ILE A CA 1
ATOM 10120 C C . ILE A 1 1267 ? 10.156 -12.306 -34.145 1.00 88.38 1267 ILE A C 1
ATOM 10122 O O . ILE A 1 1267 ? 11.250 -12.256 -34.704 1.00 88.38 1267 ILE A O 1
ATOM 10126 N N . ARG A 1 1268 ? 9.224 -11.358 -34.314 1.00 85.06 1268 ARG A N 1
ATOM 10127 C CA . ARG A 1 1268 ? 9.423 -10.174 -35.167 1.00 85.06 1268 ARG A CA 1
ATOM 10128 C C . ARG A 1 1268 ? 10.635 -9.361 -34.724 1.00 85.06 1268 ARG A C 1
ATOM 10130 O O . ARG A 1 1268 ? 11.472 -9.060 -35.563 1.00 85.06 1268 ARG A O 1
ATOM 10137 N N . THR A 1 1269 ? 10.765 -9.076 -33.428 1.00 83.69 1269 THR A N 1
ATOM 10138 C CA . THR A 1 1269 ? 11.917 -8.354 -32.868 1.00 83.69 1269 THR A CA 1
ATOM 10139 C C . THR A 1 1269 ? 13.237 -9.047 -33.193 1.00 83.69 1269 THR A C 1
ATOM 10141 O O . THR A 1 1269 ? 14.172 -8.389 -33.643 1.00 83.69 1269 THR A O 1
ATOM 10144 N N . ILE A 1 1270 ? 13.312 -10.375 -33.048 1.00 86.44 1270 ILE A N 1
ATOM 10145 C CA . ILE A 1 1270 ? 14.527 -11.129 -33.383 1.00 86.44 1270 ILE A CA 1
ATOM 10146 C C . ILE A 1 1270 ? 14.867 -10.996 -34.871 1.00 86.44 1270 ILE A C 1
ATOM 10148 O O . ILE A 1 1270 ? 16.001 -10.653 -35.193 1.00 86.44 1270 ILE A O 1
ATOM 10152 N N . TYR A 1 1271 ? 13.912 -11.204 -35.782 1.00 84.12 1271 TYR A N 1
ATOM 10153 C CA . TYR A 1 1271 ? 14.179 -11.060 -37.221 1.00 84.12 1271 TYR A CA 1
ATOM 10154 C C . TYR A 1 1271 ? 14.545 -9.624 -37.618 1.00 84.12 1271 TYR A C 1
ATOM 10156 O O . TYR A 1 1271 ? 15.414 -9.435 -38.466 1.00 84.12 1271 TYR A O 1
ATOM 10164 N N . CYS A 1 1272 ? 13.922 -8.619 -36.999 1.00 79.81 1272 CYS A N 1
ATOM 10165 C CA . CYS A 1 1272 ? 14.191 -7.210 -37.277 1.00 79.81 1272 CYS A CA 1
ATOM 10166 C C . CYS A 1 1272 ? 15.599 -6.767 -36.854 1.00 79.81 1272 CYS A C 1
ATOM 10168 O O . CYS A 1 1272 ? 16.180 -5.922 -37.532 1.00 79.81 1272 CYS A O 1
ATOM 10170 N N . HIS A 1 1273 ? 16.142 -7.309 -35.756 1.00 75.56 1273 HIS A N 1
ATOM 10171 C CA . HIS A 1 1273 ? 17.410 -6.840 -35.180 1.00 75.56 1273 HIS A CA 1
ATOM 10172 C C . HIS A 1 1273 ? 18.600 -7.786 -35.374 1.00 75.56 1273 HIS A C 1
ATOM 10174 O O . HIS A 1 1273 ? 19.732 -7.315 -35.409 1.00 75.56 1273 HIS A O 1
ATOM 10180 N N . ALA A 1 1274 ? 18.389 -9.098 -35.512 1.00 73.12 1274 ALA A N 1
ATOM 10181 C CA . ALA A 1 1274 ? 19.502 -10.042 -35.620 1.00 73.12 1274 ALA A CA 1
ATOM 10182 C C . ALA A 1 1274 ? 20.186 -10.020 -36.997 1.00 73.12 1274 ALA A C 1
ATOM 10184 O O . ALA A 1 1274 ? 21.360 -10.374 -37.084 1.00 73.12 1274 ALA A O 1
ATOM 10185 N N . GLY A 1 1275 ? 19.468 -9.646 -38.067 1.00 66.44 1275 GLY A N 1
ATOM 10186 C CA . GLY A 1 1275 ? 20.012 -9.533 -39.430 1.00 66.44 1275 GLY A CA 1
ATOM 10187 C C . GLY A 1 1275 ? 20.579 -10.831 -40.029 1.00 66.44 1275 GLY A C 1
ATOM 10188 O O . GLY A 1 1275 ? 21.269 -10.778 -41.043 1.00 66.44 1275 GLY A O 1
ATOM 10189 N N . LYS A 1 1276 ? 20.322 -11.987 -39.405 1.00 68.44 1276 LYS A N 1
ATOM 10190 C CA . LYS A 1 1276 ? 20.823 -13.310 -39.805 1.00 68.44 1276 LYS A CA 1
ATOM 10191 C C . LYS A 1 1276 ? 19.684 -14.183 -40.325 1.00 68.44 1276 LYS A C 1
ATOM 10193 O O . LYS A 1 1276 ? 18.551 -14.077 -39.852 1.00 68.44 1276 LYS A O 1
ATOM 10198 N N . GLU A 1 1277 ? 19.996 -15.065 -41.269 1.00 68.31 1277 GLU A N 1
ATOM 10199 C CA . GLU A 1 1277 ? 19.117 -16.185 -41.605 1.00 68.31 1277 GLU A CA 1
ATOM 10200 C C . GLU A 1 1277 ? 19.223 -17.258 -40.513 1.00 68.31 1277 GLU A C 1
ATOM 10202 O O . GLU A 1 1277 ? 20.308 -17.535 -40.000 1.00 68.31 1277 GLU A O 1
ATOM 10207 N N . PHE A 1 1278 ? 18.080 -17.823 -40.129 1.00 76.38 1278 PHE A N 1
ATOM 10208 C CA . PHE A 1 1278 ? 17.967 -18.852 -39.096 1.00 76.38 1278 PHE A CA 1
ATOM 10209 C C . PHE A 1 1278 ? 17.469 -20.148 -39.741 1.00 76.38 1278 PHE A C 1
ATOM 10211 O O . PHE A 1 1278 ? 16.497 -20.119 -40.500 1.00 76.38 1278 PHE A O 1
ATOM 10218 N N . GLU A 1 1279 ? 18.112 -21.274 -39.433 1.00 72.00 1279 GLU A N 1
ATOM 10219 C CA . GLU A 1 1279 ? 17.770 -22.596 -39.979 1.00 72.00 1279 GLU A CA 1
ATOM 10220 C C . GLU A 1 1279 ? 16.806 -23.346 -39.040 1.00 72.00 1279 GLU A C 1
ATOM 10222 O O . GLU A 1 1279 ? 16.980 -23.294 -37.822 1.00 72.00 1279 GLU A O 1
ATOM 10227 N N . PHE A 1 1280 ? 15.791 -24.044 -39.573 1.00 64.38 1280 PHE A N 1
ATOM 10228 C CA . PHE A 1 1280 ? 14.797 -24.813 -38.793 1.00 64.38 1280 PHE A CA 1
ATOM 10229 C C . PHE A 1 1280 ? 14.652 -26.264 -39.245 1.00 64.38 1280 PHE A C 1
ATOM 10231 O O . PHE A 1 1280 ? 14.643 -26.506 -40.474 1.00 64.38 1280 PHE A O 1
#